Protein AF-0000000068862163 (afdb_homodimer)

Solvent-accessible surface area (backbone atoms only — not comparable to full-atom values): 54211 Å² total; per-residue (Å²): 135,58,76,69,59,58,55,56,63,63,65,68,60,76,74,48,68,58,54,34,76,38,36,58,40,65,44,54,36,61,63,35,48,32,43,33,29,28,41,79,56,33,72,40,41,65,34,55,88,47,44,49,45,47,37,47,54,47,17,41,49,39,36,34,74,71,66,68,42,54,71,72,58,69,70,64,78,90,62,81,78,76,62,66,62,48,31,33,36,34,31,76,78,34,31,42,34,37,35,19,65,84,68,46,73,78,43,43,22,48,23,81,41,74,52,50,72,66,58,46,39,68,70,56,65,42,47,47,74,66,36,76,84,77,46,75,87,56,20,47,71,25,48,33,79,80,41,49,54,47,54,51,52,41,22,53,50,42,39,48,24,71,77,34,53,88,68,42,75,68,52,45,44,52,48,42,53,50,46,50,49,30,38,51,43,23,72,68,72,37,63,42,55,52,53,40,64,74,43,44,73,71,28,37,62,79,54,81,53,48,61,54,32,44,49,47,34,42,74,61,64,29,44,31,33,37,54,25,58,50,44,60,72,59,47,50,50,54,40,33,71,63,56,34,91,66,38,66,77,62,41,67,34,35,29,18,35,26,48,69,50,49,19,73,71,40,87,78,45,64,36,26,36,39,43,97,85,66,50,75,39,87,52,78,74,88,46,63,65,39,26,54,54,46,44,70,74,36,43,37,30,35,35,21,21,53,65,56,51,33,42,59,66,68,51,89,45,32,66,28,29,36,34,34,20,34,35,44,54,55,43,24,42,45,35,28,76,60,41,25,32,36,24,34,35,38,36,58,66,50,30,58,51,48,51,46,49,65,74,42,44,66,48,53,51,50,34,52,50,33,49,51,53,36,49,53,41,48,51,50,40,39,50,50,48,46,50,47,51,51,41,49,50,49,44,47,56,44,49,49,38,70,40,84,86,25,50,72,73,42,68,71,51,53,77,65,53,51,50,52,48,52,63,68,45,47,60,80,64,48,59,55,50,50,50,51,52,44,52,49,37,50,50,48,40,50,52,35,50,51,52,30,50,51,36,46,48,53,48,31,42,66,63,25,78,85,70,26,46,72,52,33,41,86,53,37,34,6,38,47,34,46,47,43,56,72,39,22,26,25,38,25,28,47,68,53,40,53,57,80,48,42,57,55,42,68,45,67,41,67,62,60,78,54,62,72,74,69,49,72,81,124,137,57,77,69,60,58,55,58,63,63,65,66,58,76,74,48,66,58,53,34,77,37,35,57,40,63,43,54,35,62,66,36,47,31,42,33,30,29,41,78,56,34,74,41,43,64,35,55,87,46,43,48,45,47,35,45,53,46,18,43,50,40,38,34,76,72,66,66,41,56,72,72,57,67,72,65,79,90,62,79,78,76,63,65,62,49,30,32,37,34,31,76,78,34,30,42,33,38,35,19,64,83,68,46,72,76,45,45,22,49,23,82,41,74,52,50,73,66,58,48,39,68,70,55,64,41,47,45,76,66,36,76,85,77,45,75,86,54,19,47,70,24,47,34,78,80,43,48,55,46,54,50,52,41,22,52,50,43,38,48,25,72,76,34,53,87,70,40,75,68,52,45,43,53,47,43,53,50,44,52,49,29,37,51,44,23,72,67,72,37,64,42,56,52,53,38,65,76,44,42,72,70,29,36,62,78,54,78,52,48,59,54,32,43,49,48,35,43,74,60,65,28,44,32,32,38,55,25,59,50,45,59,71,58,46,50,49,54,40,33,71,63,58,33,92,65,37,65,77,62,41,67,33,35,30,18,36,25,49,70,51,48,19,74,72,39,88,78,46,64,37,25,36,38,44,94,86,66,49,75,40,86,52,77,75,86,48,64,66,40,26,55,54,47,45,70,74,38,42,38,31,34,36,21,20,52,66,57,50,32,43,59,65,68,51,92,45,32,66,29,30,36,34,33,20,33,36,44,53,58,42,24,41,45,35,30,75,58,42,26,33,36,24,33,34,38,36,58,65,50,32,57,51,50,52,44,50,66,73,40,44,66,49,53,52,49,33,52,48,32,50,51,53,36,48,52,40,48,50,50,39,40,51,50,48,46,52,48,51,52,39,49,50,48,45,48,56,44,47,51,36,69,39,83,87,25,49,73,72,40,68,70,51,52,77,66,54,52,50,52,49,53,63,68,48,47,61,81,65,47,58,56,51,49,50,51,51,45,50,50,38,49,50,50,40,50,52,37,50,50,52,31,50,51,37,48,48,54,49,33,42,68,63,25,78,85,71,26,46,71,52,33,41,85,52,36,32,6,38,46,34,47,47,43,56,72,39,23,26,25,38,24,28,48,67,53,40,52,57,81,48,44,56,55,41,68,46,67,41,69,63,60,78,54,62,72,73,68,50,74,80,124

Radius of gyration: 33.49 Å; Cα contacts (8 Å, |Δi|>4): 1738; chains: 2; bounding box: 78×109×80 Å

Nearest PDB structures (foldseek):
  4ohf-assembly3_C  TM=8.954E-01  e=3.196E-37  Legionella pneumophila subsp. pneumophila str. Philadelphia 1
  2bde-assembly1_A  TM=8.992E-01  e=2.542E-36  Legionella pneumophila
  6ddz-assembly1_A  TM=8.321E-01  e=3.510E-33  Homo sapiens
  2xjd-assembly1_A-2  TM=8.383E-01  e=1.730E-32  Homo sapiens
  6ddl-assembly1_A-2  TM=7.650E-01  e=2.510E-32  Homo sapiens

Organism: Emiliania huxleyi (strain CCMP1516) (NCBI:txid280463)

pLDDT: mean 87.87, std 14.55, range [26.66, 98.69]

Structure (mmCIF, N/CA/C/O backbone):
data_AF-0000000068862163-model_v1
#
loop_
_entity.id
_entity.type
_entity.pdbx_description
1 polymer "5'-nucleotidase"
#
loop_
_atom_site.group_PDB
_atom_site.id
_atom_site.type_symbol
_atom_site.label_atom_id
_atom_site.label_alt_id
_atom_site.label_comp_id
_atom_site.label_asym_id
_atom_site.label_entity_id
_atom_site.label_seq_id
_atom_site.pdbx_PDB_ins_code
_atom_site.Cartn_x
_atom_site.Cartn_y
_atom_site.Cartn_z
_atom_site.occupancy
_atom_site.B_iso_or_equiv
_atom_site.auth_seq_id
_atom_site.auth_comp_id
_atom_site.auth_asym_id
_atom_site.auth_atom_id
_atom_site.pdbx_PDB_model_num
ATOM 1 N N . MET A 1 1 ? -7.312 -43.5 29.078 1 26.86 1 MET A N 1
ATOM 2 C CA . MET A 1 1 ? -6.734 -42.5 28.188 1 26.86 1 MET A CA 1
ATOM 3 C C . MET A 1 1 ? -6.145 -43.125 26.938 1 26.86 1 MET A C 1
ATOM 5 O O . MET A 1 1 ? -5.082 -43.75 27 1 26.86 1 MET A O 1
ATOM 9 N N . THR A 1 2 ? -6.98 -43.562 25.938 1 27.33 2 THR A N 1
ATOM 10 C CA . THR A 1 2 ? -6.582 -44.594 24.984 1 27.33 2 THR A CA 1
ATOM 11 C C . THR A 1 2 ? -5.602 -44 23.953 1 27.33 2 THR A C 1
ATOM 13 O O . THR A 1 2 ? -5.523 -42.781 23.781 1 27.33 2 THR A O 1
ATOM 16 N N . ALA A 1 3 ? -4.758 -44.938 23.297 1 36.16 3 ALA A N 1
ATOM 17 C CA . ALA A 1 3 ? -3.723 -44.688 22.297 1 36.16 3 ALA A CA 1
ATOM 18 C C . ALA A 1 3 ? -4.246 -43.781 21.188 1 36.16 3 ALA A C 1
ATOM 20 O O . ALA A 1 3 ? -3.461 -43.219 20.422 1 36.16 3 ALA A O 1
ATOM 21 N N . THR A 1 4 ? -5.402 -43.844 20.984 1 33.97 4 THR A N 1
ATOM 22 C CA . THR A 1 4 ? -6.062 -43.094 19.938 1 33.97 4 THR A CA 1
ATOM 23 C C . THR A 1 4 ? -6.047 -41.594 20.25 1 33.97 4 THR A C 1
ATOM 25 O O . THR A 1 4 ? -6.09 -40.75 19.359 1 33.97 4 THR A O 1
ATOM 28 N N . ASP A 1 5 ? -6.113 -41.25 21.516 1 37 5 ASP A N 1
ATOM 29 C CA . ASP A 1 5 ? -6.141 -39.875 22.016 1 37 5 ASP A CA 1
ATOM 30 C C . ASP A 1 5 ? -4.793 -39.188 21.812 1 37 5 ASP A C 1
ATOM 32 O O . ASP A 1 5 ? -4.734 -37.969 21.531 1 37 5 ASP A O 1
ATOM 36 N N . VAL A 1 6 ? -3.707 -39.969 22.078 1 39.75 6 VAL A N 1
ATOM 37 C CA . VAL A 1 6 ? -2.352 -39.438 21.953 1 39.75 6 VAL A CA 1
ATOM 38 C C . VAL A 1 6 ? -2.043 -39.125 20.484 1 39.75 6 VAL A C 1
ATOM 40 O O . VAL A 1 6 ? -1.244 -38.25 20.188 1 39.75 6 VAL A O 1
ATOM 43 N N . SER A 1 7 ? -2.479 -40 19.688 1 34.66 7 SER A N 1
ATOM 44 C CA . SER A 1 7 ? -2.205 -39.875 18.266 1 34.66 7 SER A CA 1
ATOM 45 C C . SER A 1 7 ? -2.869 -38.594 17.703 1 34.66 7 SER A C 1
ATOM 47 O O . SER A 1 7 ? -2.389 -38.031 16.734 1 34.66 7 SER A O 1
ATOM 49 N N . GLU A 1 8 ? -3.982 -38.25 18.188 1 39.81 8 GLU A N 1
ATOM 50 C CA . GLU A 1 8 ? -4.723 -37.094 17.734 1 39.81 8 GLU A CA 1
ATOM 51 C C . GLU A 1 8 ? -4.023 -35.781 18.156 1 39.81 8 GLU A C 1
ATOM 53 O O . GLU A 1 8 ? -4.188 -34.75 17.516 1 39.81 8 GLU A O 1
ATOM 58 N N . ALA A 1 9 ? -3.369 -35.875 19.359 1 39.78 9 ALA A N 1
ATOM 59 C CA . ALA A 1 9 ? -2.648 -34.719 19.906 1 39.78 9 ALA A CA 1
ATOM 60 C C . ALA A 1 9 ? -1.473 -34.344 19.016 1 39.78 9 ALA A C 1
ATOM 62 O O . ALA A 1 9 ? -1.179 -33.156 18.844 1 39.78 9 ALA A O 1
ATOM 63 N N . ALA A 1 10 ? -0.765 -35.281 18.547 1 39.47 10 ALA A N 1
ATOM 64 C CA . ALA A 1 10 ? 0.444 -35.094 17.75 1 39.47 10 ALA A CA 1
ATOM 65 C C . ALA A 1 10 ? 0.115 -34.531 16.375 1 39.47 10 ALA A C 1
ATOM 67 O O . ALA A 1 10 ? 0.991 -34 15.695 1 39.47 10 ALA A O 1
ATOM 68 N N . ALA A 1 11 ? -0.921 -34.875 15.82 1 40.34 11 ALA A N 1
ATOM 69 C CA . ALA A 1 11 ? -1.369 -34.594 14.461 1 40.34 11 ALA A CA 1
ATOM 70 C C . ALA A 1 11 ? -1.675 -33.125 14.273 1 40.34 11 ALA A C 1
ATOM 72 O O . ALA A 1 11 ? -1.941 -32.656 13.156 1 40.34 11 ALA A O 1
ATOM 73 N N . SER A 1 12 ? -2.096 -32.344 15.305 1 48 12 SER A N 1
ATOM 74 C CA . SER A 1 12 ? -2.432 -30.938 15.094 1 48 12 SER A CA 1
ATOM 75 C C . SER A 1 12 ? -1.182 -30.094 14.844 1 48 12 SER A C 1
ATOM 77 O O . SER A 1 12 ? -1.068 -28.969 15.344 1 48 12 SER A O 1
ATOM 79 N N . ALA A 1 13 ? -0.146 -30.703 14.508 1 53.81 13 ALA A N 1
ATOM 80 C CA . ALA A 1 13 ? 1.156 -30.062 14.375 1 53.81 13 ALA A CA 1
ATOM 81 C C . ALA A 1 13 ? 1.078 -28.859 13.438 1 53.81 13 ALA A C 1
ATOM 83 O O . ALA A 1 13 ? 0.45 -28.938 12.375 1 53.81 13 ALA A O 1
ATOM 84 N N . ALA A 1 14 ? 1.43 -27.734 13.867 1 67.94 14 ALA A N 1
ATOM 85 C CA . ALA A 1 14 ? 1.54 -26.453 13.164 1 67.94 14 ALA A CA 1
ATOM 86 C C . ALA A 1 14 ? 2.307 -26.609 11.859 1 67.94 14 ALA A C 1
ATOM 88 O O . ALA A 1 14 ? 3.33 -27.297 11.812 1 67.94 14 ALA A O 1
ATOM 89 N N . ILE A 1 15 ? 1.661 -26.406 10.672 1 79.25 15 ILE A N 1
ATOM 90 C CA . ILE A 1 15 ? 2.307 -26.406 9.367 1 79.25 15 ILE A CA 1
ATOM 91 C C . ILE A 1 15 ? 3.588 -25.578 9.43 1 79.25 15 ILE A C 1
ATOM 93 O O . ILE A 1 15 ? 3.568 -24.422 9.852 1 79.25 15 ILE A O 1
ATOM 97 N N . PRO A 1 16 ? 4.707 -26.281 9.117 1 83.69 16 PRO A N 1
ATOM 98 C CA . PRO A 1 16 ? 5.938 -25.5 9.086 1 83.69 16 PRO A CA 1
ATOM 99 C C . PRO A 1 16 ? 5.832 -24.266 8.18 1 83.69 16 PRO A C 1
ATOM 101 O O . PRO A 1 16 ? 5.164 -24.328 7.145 1 83.69 16 PRO A O 1
ATOM 104 N N . ALA A 1 17 ? 6.512 -23.234 8.547 1 87.31 17 ALA A N 1
ATOM 105 C CA . ALA A 1 17 ? 6.445 -21.969 7.812 1 87.31 17 ALA A CA 1
ATOM 106 C C . ALA A 1 17 ? 6.895 -22.156 6.367 1 87.31 17 ALA A C 1
ATOM 108 O O . ALA A 1 17 ? 6.316 -21.547 5.453 1 87.31 17 ALA A O 1
ATOM 109 N N . SER A 1 18 ? 7.859 -22.984 6.145 1 87.94 18 SER A N 1
ATOM 110 C CA . SER A 1 18 ? 8.445 -23.141 4.816 1 87.94 18 SER A CA 1
ATOM 111 C C . SER A 1 18 ? 7.465 -23.797 3.852 1 87.94 18 SER A C 1
ATOM 113 O O . SER A 1 18 ? 7.621 -23.688 2.633 1 87.94 18 SER A O 1
ATOM 115 N N . THR A 1 19 ? 6.414 -24.453 4.395 1 89.31 19 THR A N 1
ATOM 116 C CA . THR A 1 19 ? 5.441 -25.125 3.539 1 89.31 19 THR A CA 1
ATOM 117 C C . THR A 1 19 ? 4.043 -24.562 3.773 1 89.31 19 THR A C 1
ATOM 119 O O . THR A 1 19 ? 3.047 -25.203 3.412 1 89.31 19 THR A O 1
ATOM 122 N N . ASN A 1 20 ? 4.008 -23.406 4.414 1 92.25 20 ASN A N 1
ATOM 123 C CA . ASN A 1 20 ? 2.727 -22.781 4.715 1 92.25 20 ASN A CA 1
ATOM 124 C C . ASN A 1 20 ? 2.238 -21.922 3.551 1 92.25 20 ASN A C 1
ATOM 126 O O . ASN A 1 20 ? 2.99 -21.656 2.615 1 92.25 20 ASN A O 1
ATOM 130 N N . VAL A 1 21 ? 0.972 -21.641 3.559 1 95.62 21 VAL A N 1
ATOM 131 C CA . VAL A 1 21 ? 0.36 -20.672 2.658 1 95.62 21 VAL A CA 1
ATOM 132 C C . VAL A 1 21 ? 0.013 -19.406 3.43 1 95.62 21 VAL A C 1
ATOM 134 O O . VAL A 1 21 ? -0.709 -19.453 4.43 1 95.62 21 VAL A O 1
ATOM 137 N N . PHE A 1 22 ? 0.544 -18.344 2.984 1 96.81 22 PHE A N 1
ATOM 138 C CA . PHE A 1 22 ? 0.353 -17.094 3.688 1 96.81 22 PHE A CA 1
ATOM 139 C C . PHE A 1 22 ? -0.751 -16.266 3.031 1 96.81 22 PHE A C 1
ATOM 141 O O . PHE A 1 22 ? -0.97 -16.359 1.822 1 96.81 22 PHE A O 1
ATOM 148 N N . CYS A 1 23 ? -1.387 -15.43 3.848 1 96.5 23 CYS A N 1
ATOM 149 C CA . CYS A 1 23 ? -2.607 -14.766 3.404 1 96.5 23 CYS A CA 1
ATOM 150 C C . CYS A 1 23 ? -2.492 -13.258 3.561 1 96.5 23 CYS A C 1
ATOM 152 O O . CYS A 1 23 ? -2.252 -12.758 4.66 1 96.5 23 CYS A O 1
ATOM 154 N N . ASN A 1 24 ? -2.635 -12.531 2.447 1 95.06 24 ASN A N 1
ATOM 155 C CA . ASN A 1 24 ? -2.711 -11.07 2.473 1 95.06 24 ASN A CA 1
ATOM 156 C C . ASN A 1 24 ? -4.156 -10.586 2.5 1 95.06 24 ASN A C 1
ATOM 158 O O . ASN A 1 24 ? -4.461 -9.555 3.102 1 95.06 24 ASN A O 1
ATOM 162 N N . ARG A 1 25 ? -4.969 -11.266 1.808 1 93.62 25 ARG A N 1
ATOM 163 C CA . ARG A 1 25 ? -6.398 -10.977 1.729 1 93.62 25 ARG A CA 1
ATOM 164 C C . ARG A 1 25 ? -7.23 -12.227 1.983 1 93.62 25 ARG A C 1
ATOM 166 O O . ARG A 1 25 ? -7.055 -13.242 1.306 1 93.62 25 ARG A O 1
ATOM 173 N N . ALA A 1 26 ? -8.117 -12.117 2.877 1 92.38 26 ALA A N 1
ATOM 174 C CA . ALA A 1 26 ? -8.93 -13.266 3.266 1 92.38 26 ALA A CA 1
ATOM 175 C C . ALA A 1 26 ? -9.578 -13.922 2.047 1 92.38 26 ALA A C 1
ATOM 177 O O . ALA A 1 26 ? -10.031 -13.227 1.134 1 92.38 26 ALA A O 1
ATOM 178 N N . LEU A 1 27 ? -9.555 -15.258 2.051 1 94.06 27 LEU A N 1
ATOM 179 C CA . LEU A 1 27 ? -10.047 -16.047 0.926 1 94.06 27 LEU A CA 1
ATOM 180 C C . LEU A 1 27 ? -10.734 -17.312 1.412 1 94.06 27 LEU A C 1
ATOM 182 O O . LEU A 1 27 ? -10.125 -18.125 2.109 1 94.06 27 LEU A O 1
ATOM 186 N N . ASN A 1 28 ? -11.992 -17.422 1.08 1 92.19 28 ASN A N 1
ATOM 187 C CA . ASN A 1 28 ? -12.75 -18.641 1.345 1 92.19 28 ASN A CA 1
ATOM 188 C C . ASN A 1 28 ? -12.75 -19.578 0.136 1 92.19 28 ASN A C 1
ATOM 190 O O . ASN A 1 28 ? -13.484 -19.344 -0.827 1 92.19 28 ASN A O 1
ATOM 194 N N . LEU A 1 29 ? -12.016 -20.641 0.214 1 93.19 29 LEU A N 1
ATOM 195 C CA . LEU A 1 29 ? -11.93 -21.578 -0.895 1 93.19 29 LEU A CA 1
ATOM 196 C C . LEU A 1 29 ? -13.281 -22.234 -1.159 1 93.19 29 LEU A C 1
ATOM 198 O O . LEU A 1 29 ? -13.547 -22.703 -2.273 1 93.19 29 LEU A O 1
ATOM 202 N N . GLY A 1 30 ? -14.086 -22.297 -0.117 1 90.19 30 GLY A N 1
ATOM 203 C CA . GLY A 1 30 ? -15.414 -22.844 -0.312 1 90.19 30 GLY A CA 1
ATOM 204 C C . GLY A 1 30 ? -16.219 -22.094 -1.355 1 90.19 30 GLY A C 1
ATOM 205 O O . GLY A 1 30 ? -17.078 -22.688 -2.029 1 90.19 30 GLY A O 1
ATOM 206 N N . GLY A 1 31 ? -15.914 -20.844 -1.496 1 91.12 31 GLY A N 1
ATOM 207 C CA . GLY A 1 31 ? -16.625 -20.016 -2.459 1 91.12 31 GLY A CA 1
ATOM 208 C C . GLY A 1 31 ? -15.977 -20 -3.828 1 91.12 31 GLY A C 1
ATOM 209 O O . GLY A 1 31 ? -16.5 -19.391 -4.766 1 91.12 31 GLY A O 1
ATOM 210 N N . ILE A 1 32 ? -14.914 -20.688 -4.004 1 95.5 32 ILE A N 1
ATOM 211 C CA . ILE A 1 32 ? -14.188 -20.734 -5.27 1 95.5 32 ILE A CA 1
ATOM 212 C C . ILE A 1 32 ? -14.719 -21.891 -6.125 1 95.5 32 ILE A C 1
ATOM 214 O O . ILE A 1 32 ? -14.781 -23.031 -5.668 1 95.5 32 ILE A O 1
ATOM 218 N N . GLN A 1 33 ? -15.055 -21.531 -7.305 1 96.44 33 GLN A N 1
ATOM 219 C CA . GLN A 1 33 ? -15.609 -22.516 -8.219 1 96.44 33 GLN A CA 1
ATOM 220 C C . GLN A 1 33 ? -14.5 -23.203 -9.023 1 96.44 33 GLN A C 1
ATOM 222 O O . GLN A 1 33 ? -14.555 -24.406 -9.266 1 96.44 33 GLN A O 1
ATOM 227 N N . ALA A 1 34 ? -13.57 -22.422 -9.438 1 97.88 34 ALA A N 1
ATOM 228 C CA . ALA A 1 34 ? -12.531 -22.922 -10.336 1 97.88 34 ALA A CA 1
ATOM 229 C C . ALA A 1 34 ? -11.148 -22.5 -9.852 1 97.88 34 ALA A C 1
ATOM 231 O O . ALA A 1 34 ? -10.961 -21.375 -9.383 1 97.88 34 ALA A O 1
ATOM 232 N N . VAL A 1 35 ? -10.219 -23.438 -9.93 1 98.31 35 VAL A N 1
ATOM 233 C CA . VAL A 1 35 ? -8.82 -23.156 -9.617 1 98.31 35 VAL A CA 1
ATOM 234 C C . VAL A 1 35 ? -7.957 -23.359 -10.859 1 98.31 35 VAL A C 1
ATOM 236 O O . VAL A 1 35 ? -7.93 -24.453 -11.43 1 98.31 35 VAL A O 1
ATOM 239 N N . GLY A 1 36 ? -7.309 -22.344 -11.266 1 98.38 36 GLY A N 1
ATOM 240 C CA . GLY A 1 36 ? -6.469 -22.391 -12.461 1 98.38 36 GLY A CA 1
ATOM 241 C C . GLY A 1 36 ? -4.988 -22.266 -12.148 1 98.38 36 GLY A C 1
ATOM 242 O O . GLY A 1 36 ? -4.605 -21.609 -11.18 1 98.38 36 GLY A O 1
ATOM 243 N N . PHE A 1 37 ? -4.234 -22.828 -13.023 1 98.69 37 PHE A N 1
ATOM 244 C CA . PHE A 1 37 ? -2.793 -22.844 -12.805 1 98.69 37 PHE A CA 1
ATOM 245 C C . PHE A 1 37 ? -2.047 -22.422 -14.062 1 98.69 37 PHE A C 1
ATOM 247 O O . PHE A 1 37 ? -2.424 -22.797 -15.172 1 98.69 37 PHE A O 1
ATOM 254 N N . ASP A 1 38 ? -0.991 -21.641 -13.797 1 98.12 38 ASP A N 1
ATOM 255 C CA . ASP A 1 38 ? 0.084 -21.609 -14.789 1 98.12 38 ASP A CA 1
ATOM 256 C C . ASP A 1 38 ? 0.901 -22.891 -14.758 1 98.12 38 ASP A C 1
ATOM 258 O O . ASP A 1 38 ? 0.838 -23.656 -13.789 1 98.12 38 ASP A O 1
ATOM 262 N N . MET A 1 39 ? 1.505 -23.141 -15.859 1 98 39 MET A N 1
ATOM 263 C CA . MET A 1 39 ? 2.295 -24.375 -15.898 1 98 39 MET A CA 1
ATOM 264 C C . MET A 1 39 ? 3.742 -24.094 -15.5 1 98 39 MET A C 1
ATOM 266 O O . MET A 1 39 ? 4.215 -24.594 -14.477 1 98 39 MET A O 1
ATOM 270 N N . ASP A 1 40 ? 4.398 -23.141 -16.234 1 95.88 40 ASP A N 1
ATOM 271 C CA . ASP A 1 40 ? 5.824 -22.891 -16.062 1 95.88 40 ASP A CA 1
ATOM 272 C C . ASP A 1 40 ? 6.094 -22.141 -14.758 1 95.88 40 ASP A C 1
ATOM 274 O O . ASP A 1 40 ? 5.547 -21.062 -14.531 1 95.88 40 ASP A O 1
ATOM 278 N N . TYR A 1 41 ? 6.941 -22.734 -13.922 1 95.88 41 TYR A N 1
ATOM 279 C CA . TYR A 1 41 ? 7.371 -22.203 -12.641 1 95.88 41 TYR A CA 1
ATOM 280 C C . TYR A 1 41 ? 6.215 -22.156 -11.648 1 95.88 41 TYR A C 1
ATOM 282 O O . TYR A 1 41 ? 6.258 -21.422 -10.656 1 95.88 41 TYR A O 1
ATOM 290 N N . THR A 1 42 ? 5.172 -22.844 -11.93 1 97.75 42 THR A N 1
ATOM 291 C CA . THR A 1 42 ? 4.039 -23.016 -11.031 1 97.75 42 THR A CA 1
ATOM 292 C C . THR A 1 42 ? 3.76 -24.5 -10.789 1 97.75 42 THR A C 1
ATOM 294 O O . THR A 1 42 ? 4.188 -25.062 -9.781 1 97.75 42 THR A O 1
ATOM 297 N N . LEU A 1 43 ? 3.205 -25.219 -11.82 1 98.12 43 LEU A N 1
ATOM 298 C CA . LEU A 1 43 ? 3.086 -26.672 -11.695 1 98.12 43 LEU A CA 1
ATOM 299 C C . LEU A 1 43 ? 4.438 -27.344 -11.906 1 98.12 43 LEU A C 1
ATOM 301 O O . LEU A 1 43 ? 4.754 -28.328 -11.227 1 98.12 43 LEU A O 1
ATOM 305 N N . ALA A 1 44 ? 5.156 -26.766 -12.867 1 97.31 44 ALA A N 1
ATOM 306 C CA . ALA A 1 44 ? 6.488 -27.297 -13.164 1 97.31 44 ALA A CA 1
ATOM 307 C C . ALA A 1 44 ? 7.574 -26.438 -12.523 1 97.31 44 ALA A C 1
ATOM 309 O O . ALA A 1 44 ? 7.688 -25.25 -12.82 1 97.31 44 ALA A O 1
ATOM 310 N N . GLU A 1 45 ? 8.289 -27 -11.711 1 95.5 45 GLU A N 1
ATOM 311 C CA . GLU A 1 45 ? 9.461 -26.344 -11.148 1 95.5 45 GLU A CA 1
ATOM 312 C C . GLU A 1 45 ? 10.727 -26.734 -11.906 1 95.5 45 GLU A C 1
ATOM 314 O O . GLU A 1 45 ? 11.07 -27.922 -11.992 1 95.5 45 GLU A O 1
ATOM 319 N N . TYR A 1 46 ? 11.406 -25.75 -12.375 1 95.62 46 TYR A N 1
ATOM 320 C CA . TYR A 1 46 ? 12.594 -26.016 -13.18 1 95.62 46 TYR A CA 1
ATOM 321 C C . TYR A 1 46 ? 13.859 -25.922 -12.336 1 95.62 46 TYR A C 1
ATOM 323 O O . TYR A 1 46 ? 13.906 -25.172 -11.367 1 95.62 46 TYR A O 1
ATOM 331 N N . VAL A 1 47 ? 14.82 -26.688 -12.734 1 95 47 VAL A N 1
ATOM 332 C CA . VAL A 1 47 ? 16.125 -26.672 -12.086 1 95 47 VAL A CA 1
ATOM 333 C C . VAL A 1 47 ? 17.016 -25.609 -12.711 1 95 47 VAL A C 1
ATOM 335 O O . VAL A 1 47 ? 17.516 -25.781 -13.828 1 95 47 VAL A O 1
ATOM 338 N N . PRO A 1 48 ? 17.281 -24.594 -11.953 1 91.94 48 PRO A N 1
ATOM 339 C CA . PRO A 1 48 ? 17.953 -23.438 -12.555 1 91.94 48 PRO A CA 1
ATOM 340 C C . PRO A 1 48 ? 19.344 -23.781 -13.086 1 91.94 48 PRO A C 1
ATOM 342 O O . PRO A 1 48 ? 19.766 -23.25 -14.117 1 91.94 48 PRO A O 1
ATOM 345 N N . GLU A 1 49 ? 20.094 -24.734 -12.531 1 93.19 49 GLU A N 1
ATOM 346 C CA . GLU A 1 49 ? 21.469 -25.078 -12.883 1 93.19 49 GLU A CA 1
ATOM 347 C C . GLU A 1 49 ? 21.531 -25.781 -14.234 1 93.19 49 GLU A C 1
ATOM 349 O O . GLU A 1 49 ? 22.609 -25.875 -14.844 1 93.19 49 GLU A O 1
ATOM 354 N N . THR A 1 50 ? 20.391 -26.25 -14.648 1 94.38 50 THR A N 1
ATOM 355 C CA . THR A 1 50 ? 20.375 -26.969 -15.922 1 94.38 50 THR A CA 1
ATOM 356 C C . THR A 1 50 ? 19.453 -26.266 -16.922 1 94.38 50 THR A C 1
ATOM 358 O O . THR A 1 50 ? 19.891 -25.906 -18.016 1 94.38 50 THR A O 1
ATOM 361 N N . PHE A 1 51 ? 18.297 -25.953 -16.547 1 94.75 51 PHE A N 1
ATOM 362 C CA . PHE A 1 51 ? 17.297 -25.391 -17.453 1 94.75 51 PHE A CA 1
ATOM 363 C C . PHE A 1 51 ? 17.719 -24 -17.938 1 94.75 51 PHE A C 1
ATOM 365 O O . PHE A 1 51 ? 17.641 -23.719 -19.125 1 94.75 51 PHE A O 1
ATOM 372 N N . ASP A 1 52 ? 18.141 -23.141 -16.984 1 94.19 52 ASP A N 1
ATOM 373 C CA . ASP A 1 52 ? 18.516 -21.766 -17.344 1 94.19 52 ASP A CA 1
ATOM 374 C C . ASP A 1 52 ? 19.688 -21.766 -18.344 1 94.19 52 ASP A C 1
ATOM 376 O O . ASP A 1 52 ? 19.797 -20.844 -19.172 1 94.19 52 ASP A O 1
ATOM 380 N N . LEU A 1 53 ? 20.5 -22.766 -18.188 1 94.12 53 LEU A N 1
ATOM 381 C CA . LEU A 1 53 ? 21.688 -22.844 -19.047 1 94.12 53 LEU A CA 1
ATOM 382 C C . LEU A 1 53 ? 21.297 -23.047 -20.5 1 94.12 53 LEU A C 1
ATOM 384 O O . LEU A 1 53 ? 22 -22.609 -21.406 1 94.12 53 LEU A O 1
ATOM 388 N N . LEU A 1 54 ? 20.188 -23.734 -20.703 1 94.12 54 LEU A N 1
ATOM 389 C CA . LEU A 1 54 ? 19.719 -23.906 -22.062 1 94.12 54 LEU A CA 1
ATOM 390 C C . LEU A 1 54 ? 19.438 -22.562 -22.719 1 94.12 54 LEU A C 1
ATOM 392 O O . LEU A 1 54 ? 19.828 -22.312 -23.859 1 94.12 54 LEU A O 1
ATOM 396 N N . ALA A 1 55 ? 18.75 -21.719 -21.984 1 93.94 55 ALA A N 1
ATOM 397 C CA . ALA A 1 55 ? 18.406 -20.391 -22.5 1 93.94 55 ALA A CA 1
ATOM 398 C C . ALA A 1 55 ? 19.656 -19.5 -22.578 1 93.94 55 ALA A C 1
ATOM 400 O O . ALA A 1 55 ? 19.844 -18.781 -23.562 1 93.94 55 ALA A O 1
ATOM 401 N N . TYR A 1 56 ? 20.531 -19.562 -21.531 1 96.5 56 TYR A N 1
ATOM 402 C CA . TYR A 1 56 ? 21.703 -18.703 -21.469 1 96.5 56 TYR A CA 1
ATOM 403 C C . TYR A 1 56 ? 22.672 -19.047 -22.609 1 96.5 56 TYR A C 1
ATOM 405 O O . TYR A 1 56 ? 23.094 -18.156 -23.359 1 96.5 56 TYR A O 1
ATOM 413 N N . ASP A 1 57 ? 22.984 -20.312 -22.75 1 95.56 57 ASP A N 1
ATOM 414 C CA . ASP A 1 57 ? 23.922 -20.75 -23.781 1 95.56 57 ASP A CA 1
ATOM 415 C C . ASP A 1 57 ? 23.359 -20.5 -25.172 1 95.56 57 ASP A C 1
ATOM 417 O O . ASP A 1 57 ? 24.094 -20.047 -26.062 1 95.56 57 ASP A O 1
ATOM 421 N N . GLY A 1 58 ? 22.094 -20.844 -25.281 1 95.12 58 GLY A N 1
ATOM 422 C CA . GLY A 1 58 ? 21.484 -20.547 -26.562 1 95.12 58 GLY A CA 1
ATOM 423 C C . GLY A 1 58 ? 21.5 -19.078 -26.906 1 95.12 58 GLY A C 1
ATOM 424 O O . GLY A 1 58 ? 21.719 -18.719 -28.062 1 95.12 58 GLY A O 1
ATOM 425 N N . ALA A 1 59 ? 21.297 -18.219 -25.984 1 96.94 59 ALA A N 1
ATOM 426 C CA . ALA A 1 59 ? 21.25 -16.766 -26.203 1 96.94 59 ALA A CA 1
ATOM 427 C C . ALA A 1 59 ? 22.625 -16.219 -26.547 1 96.94 59 ALA A C 1
ATOM 429 O O . ALA A 1 59 ? 22.766 -15.391 -27.453 1 96.94 59 ALA A O 1
ATOM 430 N N . ILE A 1 60 ? 23.609 -16.672 -25.828 1 97.44 60 ILE A N 1
ATOM 431 C CA . ILE A 1 60 ? 24.969 -16.219 -26.078 1 97.44 60 ILE A CA 1
ATOM 432 C C . ILE A 1 60 ? 25.375 -16.547 -27.516 1 97.44 60 ILE A C 1
ATOM 434 O O . ILE A 1 60 ? 25.984 -15.734 -28.188 1 97.44 60 ILE A O 1
ATOM 438 N N . GLU A 1 61 ? 25.062 -17.734 -27.938 1 96.75 61 GLU A N 1
ATOM 439 C CA . GLU A 1 61 ? 25.359 -18.156 -29.312 1 96.75 61 GLU A CA 1
ATOM 440 C C . GLU A 1 61 ? 24.672 -17.25 -30.328 1 96.75 61 GLU A C 1
ATOM 442 O O . GLU A 1 61 ? 25.281 -16.844 -31.328 1 96.75 61 GLU A O 1
ATOM 447 N N . LYS A 1 62 ? 23.5 -16.922 -30.094 1 97 62 LYS A N 1
ATOM 448 C CA . LYS A 1 62 ? 22.734 -16.078 -31 1 97 62 LYS A CA 1
ATOM 449 C C . LYS A 1 62 ? 23.281 -14.648 -31 1 97 62 LYS A C 1
ATOM 451 O O . LYS A 1 62 ? 23.25 -13.977 -32.031 1 97 62 LYS A O 1
ATOM 456 N N . LEU A 1 63 ? 23.609 -14.141 -29.828 1 98.12 63 LEU A N 1
ATOM 457 C CA . LEU A 1 63 ? 24.172 -12.797 -29.719 1 98.12 63 LEU A CA 1
ATOM 458 C C . LEU A 1 63 ? 25.438 -12.672 -30.562 1 98.12 63 LEU A C 1
ATOM 460 O O . LEU A 1 63 ? 25.609 -11.695 -31.297 1 98.12 63 LEU A O 1
ATOM 464 N N . VAL A 1 64 ? 26.297 -13.672 -30.562 1 97.94 64 VAL A N 1
ATOM 465 C CA . VAL A 1 64 ? 27.578 -13.617 -31.25 1 97.94 64 VAL A CA 1
ATOM 466 C C . VAL A 1 64 ? 27.375 -13.938 -32.719 1 97.94 64 VAL A C 1
ATOM 468 O O . VAL A 1 64 ? 27.859 -13.188 -33.594 1 97.94 64 VAL A O 1
ATOM 471 N N . ASN A 1 65 ? 26.609 -14.938 -33 1 96.88 65 ASN A N 1
ATOM 472 C CA . ASN A 1 65 ? 26.547 -15.461 -34.375 1 96.88 65 ASN A CA 1
ATOM 473 C C . ASN A 1 65 ? 25.547 -14.672 -35.219 1 96.88 65 ASN A C 1
ATOM 475 O O . ASN A 1 65 ? 25.656 -14.633 -36.438 1 96.88 65 ASN A O 1
ATOM 479 N N . THR A 1 66 ? 24.594 -14.078 -34.625 1 95.25 66 THR A N 1
ATOM 480 C CA . THR A 1 66 ? 23.516 -13.5 -35.406 1 95.25 66 THR A CA 1
ATOM 481 C C . THR A 1 66 ? 23.375 -12.008 -35.125 1 95.25 66 THR A C 1
ATOM 483 O O . THR A 1 66 ? 22.891 -11.25 -35.969 1 95.25 66 THR A O 1
ATOM 486 N N . MET A 1 67 ? 23.828 -11.531 -34 1 96.81 67 MET A N 1
ATOM 487 C CA . MET A 1 67 ? 23.5 -10.156 -33.625 1 96.81 67 MET A CA 1
ATOM 488 C C . MET A 1 67 ? 24.766 -9.305 -33.531 1 96.81 67 MET A C 1
ATOM 490 O O . MET A 1 67 ? 24.703 -8.164 -33.062 1 96.81 67 MET A O 1
ATOM 494 N N . GLY A 1 68 ? 25.922 -9.859 -33.812 1 96.19 68 GLY A N 1
ATOM 495 C CA . GLY A 1 68 ? 27.109 -9.07 -34.094 1 96.19 68 GLY A CA 1
ATOM 496 C C . GLY A 1 68 ? 27.953 -8.836 -32.844 1 96.19 68 GLY A C 1
ATOM 497 O O . GLY A 1 68 ? 28.797 -7.934 -32.812 1 96.19 68 GLY A O 1
ATOM 498 N N . TYR A 1 69 ? 27.734 -9.492 -31.812 1 98.19 69 TYR A N 1
ATOM 499 C CA . TYR A 1 69 ? 28.562 -9.336 -30.609 1 98.19 69 TYR A CA 1
ATOM 500 C C . TYR A 1 69 ? 29.891 -10.062 -30.766 1 98.19 69 TYR A C 1
ATOM 502 O O . TYR A 1 69 ? 29.984 -11.031 -31.531 1 98.19 69 TYR A O 1
ATOM 510 N N . PRO A 1 70 ? 30.891 -9.641 -30.078 1 97.69 70 PRO A N 1
ATOM 511 C CA . PRO A 1 70 ? 32.219 -10.234 -30.219 1 97.69 70 PRO A CA 1
ATOM 512 C C . PRO A 1 70 ? 32.281 -11.68 -29.719 1 97.69 70 PRO A C 1
ATOM 514 O O . PRO A 1 70 ? 31.531 -12.062 -28.828 1 97.69 70 PRO A O 1
ATOM 517 N N . ALA A 1 71 ? 33.25 -12.43 -30.156 1 97.56 71 ALA A N 1
ATOM 518 C CA . ALA A 1 71 ? 33.406 -13.852 -29.844 1 97.56 71 ALA A CA 1
ATOM 519 C C . ALA A 1 71 ? 33.719 -14.047 -28.359 1 97.56 71 ALA A C 1
ATOM 521 O O . ALA A 1 71 ? 33.344 -15.078 -27.781 1 97.56 71 ALA A O 1
ATOM 522 N N . ALA A 1 72 ? 34.281 -13.062 -27.781 1 97.19 72 ALA A N 1
ATOM 523 C CA . ALA A 1 72 ? 34.656 -13.133 -26.375 1 97.19 72 ALA A CA 1
ATOM 524 C C . ALA A 1 72 ? 33.438 -13.312 -25.484 1 97.19 72 ALA A C 1
ATOM 526 O O . ALA A 1 72 ? 33.531 -13.812 -24.359 1 97.19 72 ALA A O 1
ATOM 527 N N . VAL A 1 73 ? 32.312 -12.938 -25.984 1 97.44 73 VAL A N 1
ATOM 528 C CA . VAL A 1 73 ? 31.047 -13.055 -25.266 1 97.44 73 VAL A CA 1
ATOM 529 C C . VAL A 1 73 ? 30.719 -14.523 -25.031 1 97.44 73 VAL A C 1
ATOM 531 O O . VAL A 1 73 ? 30.031 -14.859 -24.062 1 97.44 73 VAL A O 1
ATOM 534 N N . LEU A 1 74 ? 31.203 -15.438 -25.828 1 97.5 74 LEU A N 1
ATOM 535 C CA . LEU A 1 74 ? 30.953 -16.859 -25.703 1 97.5 74 LEU A CA 1
ATOM 536 C C . LEU A 1 74 ? 31.594 -17.422 -24.422 1 97.5 74 LEU A C 1
ATOM 538 O O . LEU A 1 74 ? 31.219 -18.5 -23.953 1 97.5 74 LEU A O 1
ATOM 542 N N . ASP A 1 75 ? 32.5 -16.672 -23.812 1 96.56 75 ASP A N 1
ATOM 543 C CA . ASP A 1 75 ? 33.25 -17.141 -22.656 1 96.56 75 ASP A CA 1
ATOM 544 C C . ASP A 1 75 ? 32.562 -16.703 -21.359 1 96.56 75 ASP A C 1
ATOM 546 O O . ASP A 1 75 ? 33 -17.094 -20.266 1 96.56 75 ASP A O 1
ATOM 550 N N . LEU A 1 76 ? 31.516 -15.977 -21.5 1 96.88 76 LEU A N 1
ATOM 551 C CA . LEU A 1 76 ? 30.797 -15.555 -20.297 1 96.88 76 LEU A CA 1
ATOM 552 C C . LEU A 1 76 ? 30.172 -16.75 -19.594 1 96.88 76 LEU A C 1
ATOM 554 O O . LEU A 1 76 ? 29.828 -17.75 -20.234 1 96.88 76 LEU A O 1
ATOM 558 N N . VAL A 1 77 ? 30.031 -16.656 -18.281 1 96.81 77 VAL A N 1
ATOM 559 C CA . VAL A 1 77 ? 29.547 -17.766 -17.469 1 96.81 77 VAL A CA 1
ATOM 560 C C . VAL A 1 77 ? 28.297 -17.344 -16.688 1 96.81 77 VAL A C 1
ATOM 562 O O . VAL A 1 77 ? 28.25 -16.234 -16.141 1 96.81 77 VAL A O 1
ATOM 565 N N . TYR A 1 78 ? 27.375 -18.297 -16.672 1 96.19 78 TYR A N 1
ATOM 566 C CA . TYR A 1 78 ? 26.109 -18.031 -16 1 96.19 78 TYR A CA 1
ATOM 567 C C . TYR A 1 78 ? 26.156 -18.484 -14.547 1 96.19 78 TYR A C 1
ATOM 569 O O . TYR A 1 78 ? 26.656 -19.562 -14.242 1 96.19 78 TYR A O 1
ATOM 577 N N . ASP A 1 79 ? 25.688 -17.594 -13.648 1 93.81 79 ASP A N 1
ATOM 578 C CA . ASP A 1 79 ? 25.469 -17.938 -12.242 1 93.81 79 ASP A CA 1
ATOM 579 C C . ASP A 1 79 ? 23.984 -17.844 -11.875 1 93.81 79 ASP A C 1
ATOM 581 O O . ASP A 1 79 ? 23.453 -16.75 -11.711 1 93.81 79 ASP A O 1
ATOM 585 N N . PRO A 1 80 ? 23.359 -19 -11.664 1 92.75 80 PRO A N 1
ATOM 586 C CA . PRO A 1 80 ? 21.906 -19.016 -11.414 1 92.75 80 PRO A CA 1
ATOM 587 C C . PRO A 1 80 ? 21.547 -18.375 -10.078 1 92.75 80 PRO A C 1
ATOM 589 O O . PRO A 1 80 ? 20.359 -18.109 -9.82 1 92.75 80 PRO A O 1
ATOM 592 N N . HIS A 1 81 ? 22.484 -18.047 -9.227 1 91.81 81 HIS A N 1
ATOM 593 C CA . HIS A 1 81 ? 22.172 -17.562 -7.887 1 91.81 81 HIS A CA 1
ATOM 594 C C . HIS A 1 81 ? 22.578 -16.094 -7.719 1 91.81 81 HIS A C 1
ATOM 596 O O . HIS A 1 81 ? 22.438 -15.531 -6.633 1 91.81 81 HIS A O 1
ATOM 602 N N . ALA A 1 82 ? 22.984 -15.5 -8.773 1 95.12 82 ALA A N 1
ATOM 603 C CA . ALA A 1 82 ? 23.531 -14.141 -8.695 1 95.12 82 ALA A CA 1
ATOM 604 C C . ALA A 1 82 ? 22.406 -13.109 -8.656 1 95.12 82 ALA A C 1
ATOM 606 O O . ALA A 1 82 ? 22.594 -12 -8.148 1 95.12 82 ALA A O 1
ATOM 607 N N . TYR A 1 83 ? 21.281 -13.43 -9.195 1 96.06 83 TYR A N 1
ATOM 608 C CA . TYR A 1 83 ? 20.203 -12.469 -9.32 1 96.06 83 TYR A CA 1
ATOM 609 C C . TYR A 1 83 ? 18.891 -13.039 -8.766 1 96.06 83 TYR A C 1
ATOM 611 O O . TYR A 1 83 ? 18.828 -14.219 -8.406 1 96.06 83 TYR A O 1
ATOM 619 N N . MET A 1 84 ? 17.922 -12.195 -8.555 1 95 84 MET A N 1
ATOM 620 C CA . MET A 1 84 ? 16.625 -12.625 -8.008 1 95 84 MET A CA 1
ATOM 621 C C . MET A 1 84 ? 15.484 -11.812 -8.594 1 95 84 MET A C 1
ATOM 623 O O . MET A 1 84 ? 15.711 -10.766 -9.211 1 95 84 MET A O 1
ATOM 627 N N . ARG A 1 85 ? 14.297 -12.234 -8.414 1 95.44 85 ARG A N 1
ATOM 628 C CA . ARG A 1 85 ? 13.109 -11.5 -8.836 1 95.44 85 ARG A CA 1
ATOM 629 C C . ARG A 1 85 ? 12.977 -10.195 -8.07 1 95.44 85 ARG A C 1
ATOM 631 O O . ARG A 1 85 ? 13.57 -10.031 -7.004 1 95.44 85 ARG A O 1
ATOM 638 N N . GLY A 1 86 ? 12.273 -9.289 -8.672 1 95.56 86 GLY A N 1
ATOM 639 C CA . GLY A 1 86 ? 12.008 -8.023 -8.008 1 95.56 86 GLY A CA 1
ATOM 640 C C . GLY A 1 86 ? 13 -6.934 -8.367 1 95.56 86 GLY A C 1
ATOM 641 O O . GLY A 1 86 ? 12.758 -5.754 -8.094 1 95.56 86 GLY A O 1
ATOM 642 N N . LEU A 1 87 ? 14.125 -7.328 -8.922 1 98 87 LEU A N 1
ATOM 643 C CA . LEU A 1 87 ? 15.086 -6.332 -9.383 1 98 87 LEU A CA 1
ATOM 644 C C . LEU A 1 87 ? 14.539 -5.57 -10.586 1 98 87 LEU A C 1
ATOM 646 O O . LEU A 1 87 ? 13.594 -6.027 -11.242 1 98 87 LEU A O 1
ATOM 650 N N . VAL A 1 88 ? 15.078 -4.371 -10.836 1 97.88 88 VAL A N 1
ATOM 651 C CA . VAL A 1 88 ? 14.617 -3.516 -11.93 1 97.88 88 VAL A CA 1
ATOM 652 C C . VAL A 1 88 ? 15.789 -3.146 -12.828 1 97.88 88 VAL A C 1
ATOM 654 O O . VAL A 1 88 ? 16.812 -2.656 -12.352 1 97.88 88 VAL A O 1
ATOM 657 N N . ILE A 1 89 ? 15.625 -3.373 -14.102 1 98.25 89 ILE A N 1
ATOM 658 C CA . ILE A 1 89 ? 16.656 -3.041 -15.086 1 98.25 89 ILE A CA 1
ATOM 659 C C . ILE A 1 89 ? 16.438 -1.614 -15.586 1 98.25 89 ILE A C 1
ATOM 661 O O . ILE A 1 89 ? 15.367 -1.275 -16.078 1 98.25 89 ILE A O 1
ATOM 665 N N . ASP A 1 90 ? 17.375 -0.78 -15.414 1 97.94 90 ASP A N 1
ATOM 666 C CA . ASP A 1 90 ? 17.438 0.532 -16.047 1 97.94 90 ASP A CA 1
ATOM 667 C C . ASP A 1 90 ? 18.125 0.446 -17.406 1 97.94 90 ASP A C 1
ATOM 669 O O . ASP A 1 90 ? 19.359 0.509 -17.5 1 97.94 90 ASP A O 1
ATOM 673 N N . LYS A 1 91 ? 17.359 0.39 -18.422 1 98.06 91 LYS A N 1
ATOM 674 C CA . LYS A 1 91 ? 17.844 0.082 -19.766 1 98.06 91 LYS A CA 1
ATOM 675 C C . LYS A 1 91 ? 18.734 1.206 -20.281 1 98.06 91 LYS A C 1
ATOM 677 O O . LYS A 1 91 ? 19.719 0.952 -20.984 1 98.06 91 LYS A O 1
ATOM 682 N N . LYS A 1 92 ? 18.438 2.379 -20 1 96.94 92 LYS A N 1
ATOM 683 C CA . LYS A 1 92 ? 19.125 3.547 -20.547 1 96.94 92 LYS A CA 1
ATOM 684 C C . LYS A 1 92 ? 20.516 3.688 -19.922 1 96.94 92 LYS A C 1
ATOM 686 O O . LYS A 1 92 ? 21.469 4.074 -20.609 1 96.94 92 LYS A O 1
ATOM 691 N N . ARG A 1 93 ? 20.609 3.365 -18.688 1 97.19 93 ARG A N 1
ATOM 692 C CA . ARG A 1 93 ? 21.859 3.691 -17.984 1 97.19 93 ARG A CA 1
ATOM 693 C C . ARG A 1 93 ? 22.688 2.439 -17.75 1 97.19 93 ARG A C 1
ATOM 695 O O . ARG A 1 93 ? 23.828 2.527 -17.266 1 97.19 93 ARG A O 1
ATOM 702 N N . GLY A 1 94 ? 22.141 1.282 -18.031 1 98.25 94 GLY A N 1
ATOM 703 C CA . GLY A 1 94 ? 22.891 0.047 -17.875 1 98.25 94 GLY A CA 1
ATOM 704 C C . GLY A 1 94 ? 22.984 -0.412 -16.422 1 98.25 94 GLY A C 1
ATOM 705 O O . GLY A 1 94 ? 23.969 -1.046 -16.031 1 98.25 94 GLY A O 1
ATOM 706 N N . ASN A 1 95 ? 21.953 -0.022 -15.617 1 98.44 95 ASN A N 1
ATOM 707 C CA . ASN A 1 95 ? 21.984 -0.341 -14.188 1 98.44 95 ASN A CA 1
ATOM 708 C C . ASN A 1 95 ? 20.938 -1.39 -13.828 1 98.44 95 ASN A C 1
ATOM 710 O O . ASN A 1 95 ? 19.953 -1.566 -14.547 1 98.44 95 ASN A O 1
ATOM 714 N N . LEU A 1 96 ? 21.219 -2.158 -12.82 1 98.56 96 LEU A N 1
ATOM 715 C CA . LEU A 1 96 ? 20.281 -3.062 -12.164 1 98.56 96 LEU A CA 1
ATOM 716 C C . LEU A 1 96 ? 20 -2.609 -10.742 1 98.56 96 LEU A C 1
ATOM 718 O O . LEU A 1 96 ? 20.922 -2.381 -9.961 1 98.56 96 LEU A O 1
ATOM 722 N N . LEU A 1 97 ? 18.719 -2.465 -10.383 1 98.12 97 LEU A N 1
ATOM 723 C CA . LEU A 1 97 ? 18.344 -1.745 -9.164 1 98.12 97 LEU A CA 1
ATOM 724 C C . LEU A 1 97 ? 17.484 -2.617 -8.266 1 98.12 97 LEU A C 1
ATOM 726 O O . LEU A 1 97 ? 16.719 -3.461 -8.75 1 98.12 97 LEU A O 1
ATOM 730 N N . LYS A 1 98 ? 17.594 -2.447 -7.023 1 97.56 98 LYS A N 1
ATOM 731 C CA . LYS A 1 98 ? 16.641 -2.941 -6.035 1 97.56 98 LYS A CA 1
ATOM 732 C C . LYS A 1 98 ? 16.016 -1.789 -5.262 1 97.56 98 LYS A C 1
ATOM 734 O O . LYS A 1 98 ? 16.719 -0.995 -4.633 1 97.56 98 LYS A O 1
ATOM 739 N N . LEU A 1 99 ? 14.711 -1.696 -5.254 1 95.88 99 LEU A N 1
ATOM 740 C CA . LEU A 1 99 ? 13.969 -0.578 -4.68 1 95.88 99 LEU A CA 1
ATOM 741 C C . LEU A 1 99 ? 13.141 -1.033 -3.482 1 95.88 99 LEU A C 1
ATOM 743 O O . LEU A 1 99 ? 12.734 -2.195 -3.412 1 95.88 99 LEU A O 1
ATOM 747 N N . ASP A 1 100 ? 12.914 -0.145 -2.568 1 94.25 100 ASP A N 1
ATOM 748 C CA . ASP A 1 100 ? 11.93 -0.404 -1.517 1 94.25 100 ASP A CA 1
ATOM 749 C C . ASP A 1 100 ? 10.539 0.071 -1.933 1 94.25 100 ASP A C 1
ATOM 751 O O . ASP A 1 100 ? 10.344 0.507 -3.068 1 94.25 100 ASP A O 1
ATOM 755 N N . ARG A 1 101 ? 9.57 -0.044 -1.062 1 92.5 101 ARG A N 1
ATOM 756 C CA . ARG A 1 101 ? 8.18 0.261 -1.385 1 92.5 101 ARG A CA 1
ATOM 757 C C . ARG A 1 101 ? 7.992 1.753 -1.634 1 92.5 101 ARG A C 1
ATOM 759 O O . ARG A 1 101 ? 6.98 2.17 -2.201 1 92.5 101 ARG A O 1
ATOM 766 N N . HIS A 1 102 ? 8.914 2.627 -1.222 1 87.06 102 HIS A N 1
ATOM 767 C CA . HIS A 1 102 ? 8.844 4.062 -1.457 1 87.06 102 HIS A CA 1
ATOM 768 C C . HIS A 1 102 ? 9.633 4.461 -2.699 1 87.06 102 HIS A C 1
ATOM 770 O O . HIS A 1 102 ? 9.922 5.641 -2.908 1 87.06 102 HIS A O 1
ATOM 776 N N . LYS A 1 103 ? 10.133 3.506 -3.477 1 88.56 103 LYS A N 1
ATOM 777 C CA . LYS A 1 103 ? 10.875 3.693 -4.719 1 88.56 103 LYS A CA 1
ATOM 778 C C . LYS A 1 103 ? 12.258 4.277 -4.449 1 88.56 103 LYS A C 1
ATOM 780 O O . LYS A 1 103 ? 12.781 5.051 -5.258 1 88.56 103 LYS A O 1
ATOM 785 N N . TYR A 1 104 ? 12.742 4.008 -3.266 1 89.44 104 TYR A N 1
ATOM 786 C CA . TYR A 1 104 ? 14.125 4.355 -2.951 1 89.44 104 TYR A CA 1
ATOM 787 C C . TYR A 1 104 ? 15.078 3.266 -3.42 1 89.44 104 TYR A C 1
ATOM 789 O O . TYR A 1 104 ? 14.93 2.1 -3.045 1 89.44 104 TYR A O 1
ATOM 797 N N . VAL A 1 105 ? 16.031 3.67 -4.234 1 94 105 VAL A N 1
ATOM 798 C CA . VAL A 1 105 ? 17.016 2.719 -4.727 1 94 105 VAL A CA 1
ATOM 799 C C . VAL A 1 105 ? 18.094 2.494 -3.666 1 94 105 VAL A C 1
ATOM 801 O O . VAL A 1 105 ? 19 3.311 -3.518 1 94 105 VAL A O 1
ATOM 804 N N . LYS A 1 106 ? 18.031 1.384 -3.062 1 92.88 106 LYS A N 1
ATOM 805 C CA . LYS A 1 106 ? 18.953 1.102 -1.97 1 92.88 106 LYS A CA 1
ATOM 806 C C . LYS A 1 106 ? 20.219 0.423 -2.484 1 92.88 106 LYS A C 1
ATOM 808 O O . LYS A 1 106 ? 21.312 0.64 -1.946 1 92.88 106 LYS A O 1
ATOM 813 N N . VAL A 1 107 ? 20.047 -0.466 -3.398 1 96.44 107 VAL A N 1
ATOM 814 C CA . VAL A 1 107 ? 21.172 -1.172 -4.008 1 96.44 107 VAL A CA 1
ATOM 815 C C . VAL A 1 107 ? 21.109 -1.027 -5.527 1 96.44 107 VAL A C 1
ATOM 817 O O . VAL A 1 107 ? 20.016 -1.084 -6.117 1 96.44 107 VAL A O 1
ATOM 820 N N . ALA A 1 108 ? 22.266 -0.76 -6.07 1 97.56 108 ALA A N 1
ATOM 821 C CA . ALA A 1 108 ? 22.344 -0.625 -7.523 1 97.56 108 ALA A CA 1
ATOM 822 C C . ALA A 1 108 ? 23.688 -1.139 -8.055 1 97.56 108 ALA A C 1
ATOM 824 O O . ALA A 1 108 ? 24.719 -1 -7.391 1 97.56 108 ALA A O 1
ATOM 825 N N . TYR A 1 109 ? 23.656 -1.734 -9.164 1 98.44 109 TYR A N 1
ATOM 826 C CA . TYR A 1 109 ? 24.844 -2.172 -9.906 1 98.44 109 TYR A CA 1
ATOM 827 C C . TYR A 1 109 ? 24.875 -1.555 -11.297 1 98.44 109 TYR A C 1
ATOM 829 O O . TYR A 1 109 ? 23.844 -1.452 -11.961 1 98.44 109 TYR A O 1
ATOM 837 N N . HIS A 1 110 ? 25.969 -1.109 -11.711 1 98.56 110 HIS A N 1
ATOM 838 C CA . HIS A 1 110 ? 26.25 -0.836 -13.117 1 98.56 110 HIS A CA 1
ATOM 839 C C . HIS A 1 110 ? 26.984 -2 -13.773 1 98.56 110 HIS A C 1
ATOM 841 O O . HIS A 1 110 ? 28.172 -2.199 -13.539 1 98.56 110 HIS A O 1
ATOM 847 N N . GLY A 1 111 ? 26.281 -2.723 -14.641 1 97.81 111 GLY A N 1
ATOM 848 C CA . GLY A 1 111 ? 26.844 -3.996 -15.055 1 97.81 111 GLY A CA 1
ATOM 849 C C . GLY A 1 111 ? 27.141 -4.926 -13.891 1 97.81 111 GLY A C 1
ATOM 850 O O . GLY A 1 111 ? 26.25 -5.227 -13.094 1 97.81 111 GLY A O 1
ATOM 851 N N . LEU A 1 112 ? 28.391 -5.273 -13.766 1 97.75 112 LEU A N 1
ATOM 852 C CA . LEU A 1 112 ? 28.781 -6.211 -12.719 1 97.75 112 LEU A CA 1
ATOM 853 C C . LEU A 1 112 ? 29.391 -5.469 -11.531 1 97.75 112 LEU A C 1
ATOM 855 O O . LEU A 1 112 ? 29.719 -6.086 -10.508 1 97.75 112 LEU A O 1
ATOM 859 N N . LYS A 1 113 ? 29.375 -4.148 -11.586 1 97.56 113 LYS A N 1
ATOM 860 C CA . LYS A 1 113 ? 30 -3.346 -10.547 1 97.56 113 LYS A CA 1
ATOM 861 C C . LYS A 1 113 ? 28.969 -2.689 -9.648 1 97.56 113 LYS A C 1
ATOM 863 O O . LYS A 1 113 ? 28.062 -1.994 -10.125 1 97.56 113 LYS A O 1
ATOM 868 N N . ARG A 1 114 ? 29.203 -2.846 -8.375 1 97.06 114 ARG A N 1
ATOM 869 C CA . ARG A 1 114 ? 28.297 -2.223 -7.414 1 97.06 114 ARG A CA 1
ATOM 870 C C . ARG A 1 114 ? 28.484 -0.711 -7.379 1 97.06 114 ARG A C 1
ATOM 872 O O . ARG A 1 114 ? 29.625 -0.227 -7.309 1 97.06 114 ARG A O 1
ATOM 879 N N . MET A 1 115 ? 27.422 0.002 -7.414 1 97.44 115 MET A N 1
ATOM 880 C CA . MET A 1 115 ? 27.484 1.458 -7.332 1 97.44 115 MET A CA 1
ATOM 881 C C . MET A 1 115 ? 27.641 1.915 -5.883 1 97.44 115 MET A C 1
ATOM 883 O O . MET A 1 115 ? 27.078 1.303 -4.973 1 97.44 115 MET A O 1
ATOM 887 N N . THR A 1 116 ? 28.328 3.037 -5.703 1 95.75 116 THR A N 1
ATOM 888 C CA . THR A 1 116 ? 28.422 3.652 -4.383 1 95.75 116 THR A CA 1
ATOM 889 C C . THR A 1 116 ? 27.109 4.359 -4.035 1 95.75 116 THR A C 1
ATOM 891 O O . THR A 1 116 ? 26.312 4.66 -4.922 1 95.75 116 THR A O 1
ATOM 894 N N . PRO A 1 117 ? 26.922 4.562 -2.715 1 90.19 117 PRO A N 1
ATOM 895 C CA . PRO A 1 117 ? 25.734 5.312 -2.324 1 90.19 117 PRO A CA 1
ATOM 896 C C . PRO A 1 117 ? 25.641 6.684 -2.986 1 90.19 117 PRO A C 1
ATOM 898 O O . PRO A 1 117 ? 24.562 7.121 -3.389 1 90.19 117 PRO A O 1
ATOM 901 N N . GLU A 1 118 ? 26.734 7.328 -3.135 1 91 118 GLU A N 1
ATOM 902 C CA . GLU A 1 118 ? 26.781 8.648 -3.746 1 91 118 GLU A CA 1
ATOM 903 C C . GLU A 1 118 ? 26.375 8.602 -5.215 1 91 118 GLU A C 1
ATOM 905 O O . GLU A 1 118 ? 25.609 9.438 -5.68 1 91 118 GLU A O 1
ATOM 910 N N . GLU A 1 119 ? 26.844 7.59 -5.887 1 92.81 119 GLU A N 1
ATOM 911 C CA . GLU A 1 119 ? 26.531 7.422 -7.305 1 92.81 119 GLU A CA 1
ATOM 912 C C . GLU A 1 119 ? 25.031 7.18 -7.504 1 92.81 119 GLU A C 1
ATOM 914 O O . GLU A 1 119 ? 24.406 7.812 -8.352 1 92.81 119 GLU A O 1
ATOM 919 N N . ARG A 1 120 ? 24.547 6.266 -6.77 1 92.38 120 ARG A N 1
ATOM 920 C CA . ARG A 1 120 ? 23.156 5.883 -6.926 1 92.38 120 ARG A CA 1
ATOM 921 C C . ARG A 1 120 ? 22.219 7.043 -6.578 1 92.38 120 ARG A C 1
ATOM 923 O O . ARG A 1 120 ? 21.234 7.293 -7.281 1 92.38 120 ARG A O 1
ATOM 930 N N . LYS A 1 121 ? 22.578 7.805 -5.461 1 86.25 121 LYS A N 1
ATOM 931 C CA . LYS A 1 121 ? 21.75 8.93 -5.031 1 86.25 121 LYS A CA 1
ATOM 932 C C . LYS A 1 121 ? 21.766 10.047 -6.066 1 86.25 121 LYS A C 1
ATOM 934 O O . LYS A 1 121 ? 20.75 10.703 -6.301 1 86.25 121 LYS A O 1
ATOM 939 N N . ALA A 1 122 ? 22.875 10.234 -6.625 1 86 122 ALA A N 1
ATOM 940 C CA . ALA A 1 122 ? 23.031 11.281 -7.633 1 86 122 ALA A CA 1
ATOM 941 C C . ALA A 1 122 ? 22.141 11.008 -8.844 1 86 122 ALA A C 1
ATOM 943 O O . ALA A 1 122 ? 21.641 11.938 -9.484 1 86 122 ALA A O 1
ATOM 944 N N . ILE A 1 123 ? 21.875 9.773 -9.094 1 89.31 123 ILE A N 1
ATOM 945 C CA . ILE A 1 123 ? 21.125 9.383 -10.289 1 89.31 123 ILE A CA 1
ATOM 946 C C . ILE A 1 123 ? 19.641 9.258 -9.945 1 89.31 123 ILE A C 1
ATOM 948 O O . ILE A 1 123 ? 18.781 9.719 -10.703 1 89.31 123 ILE A O 1
ATOM 952 N N . TYR A 1 124 ? 19.391 8.664 -8.781 1 89.19 124 TYR A N 1
ATOM 953 C CA . TYR A 1 124 ? 18.031 8.211 -8.562 1 89.19 124 TYR A CA 1
ATOM 954 C C . TYR A 1 124 ? 17.375 8.977 -7.414 1 89.19 124 TYR A C 1
ATOM 956 O O . TYR A 1 124 ? 16.156 8.891 -7.211 1 89.19 124 TYR A O 1
ATOM 964 N N . ALA A 1 125 ? 18.078 9.594 -6.477 1 73.38 125 ALA A N 1
ATOM 965 C CA . ALA A 1 125 ? 17.5 10.312 -5.344 1 73.38 125 ALA A CA 1
ATOM 966 C C . ALA A 1 125 ? 17.344 11.797 -5.656 1 73.38 125 ALA A C 1
ATOM 968 O O . ALA A 1 125 ? 17.391 12.641 -4.758 1 73.38 125 ALA A O 1
ATOM 969 N N . THR A 1 126 ? 17.25 12.086 -6.949 1 63.44 126 THR A N 1
ATOM 970 C CA . THR A 1 126 ? 17.125 13.5 -7.297 1 63.44 126 THR A CA 1
ATOM 971 C C . THR A 1 126 ? 15.719 14.008 -6.973 1 63.44 126 THR A C 1
ATOM 973 O O . THR A 1 126 ? 14.875 13.258 -6.48 1 63.44 126 THR A O 1
ATOM 976 N N . SER A 1 127 ? 15.5 15.219 -7.238 1 57.25 127 SER A N 1
ATOM 977 C CA . SER A 1 127 ? 14.234 15.891 -6.953 1 57.25 127 SER A CA 1
ATOM 978 C C . SER A 1 127 ? 13.047 15.062 -7.422 1 57.25 127 SER A C 1
ATOM 980 O O . SER A 1 127 ? 13.18 14.25 -8.344 1 57.25 127 SER A O 1
ATOM 982 N N . PHE A 1 128 ? 12.117 14.82 -6.469 1 54.41 128 PHE A N 1
ATOM 983 C CA . PHE A 1 128 ? 10.906 14.055 -6.73 1 54.41 128 PHE A CA 1
ATOM 984 C C . PHE A 1 128 ? 10.406 14.297 -8.148 1 54.41 128 PHE A C 1
ATOM 986 O O . PHE A 1 128 ? 9.945 13.375 -8.82 1 54.41 128 PHE A O 1
ATOM 993 N N . GLU A 1 129 ? 10.578 15.578 -8.633 1 55.72 129 GLU A N 1
ATOM 994 C CA . GLU A 1 129 ? 10.125 15.906 -9.977 1 55.72 129 GLU A CA 1
ATOM 995 C C . GLU A 1 129 ? 10.883 15.102 -11.031 1 55.72 129 GLU A C 1
ATOM 997 O O . GLU A 1 129 ? 10.344 14.781 -12.086 1 55.72 129 GLU A O 1
ATOM 1002 N N . THR A 1 130 ? 12 14.719 -10.578 1 60.09 130 THR A N 1
ATOM 1003 C CA . THR A 1 130 ? 12.875 14.109 -11.578 1 60.09 130 THR A CA 1
ATOM 1004 C C . THR A 1 130 ? 13.039 12.617 -11.32 1 60.09 130 THR A C 1
ATOM 1006 O O . THR A 1 130 ? 13.688 11.914 -12.094 1 60.09 130 THR A O 1
ATOM 1009 N N . ALA A 1 131 ? 12.383 12.227 -10.242 1 66.62 131 ALA A N 1
ATOM 1010 C CA . ALA A 1 131 ? 12.562 10.805 -9.938 1 66.62 131 ALA A CA 1
ATOM 1011 C C . ALA A 1 131 ? 11.859 9.93 -10.969 1 66.62 131 ALA A C 1
ATOM 1013 O O . ALA A 1 131 ? 10.727 10.211 -11.359 1 66.62 131 ALA A O 1
ATOM 1014 N N . PRO A 1 132 ? 12.586 8.922 -11.422 1 76.88 132 PRO A N 1
ATOM 1015 C CA . PRO A 1 132 ? 11.992 8.062 -12.445 1 76.88 132 PRO A CA 1
ATOM 1016 C C . PRO A 1 132 ? 10.805 7.262 -11.922 1 76.88 132 PRO A C 1
ATOM 1018 O O . PRO A 1 132 ? 10.719 6.977 -10.727 1 76.88 132 PRO A O 1
ATOM 1021 N N . ALA A 1 133 ? 9.875 7.008 -12.781 1 78.19 133 ALA A N 1
ATOM 1022 C CA . ALA A 1 133 ? 8.688 6.219 -12.445 1 78.19 133 ALA A CA 1
ATOM 1023 C C . ALA A 1 133 ? 9.031 4.734 -12.344 1 78.19 133 ALA A C 1
ATOM 1025 O O . ALA A 1 133 ? 8.273 3.955 -11.766 1 78.19 133 ALA A O 1
ATOM 1026 N N . PHE A 1 134 ? 10.164 4.254 -12.875 1 91 134 PHE A N 1
ATOM 1027 C CA . PHE A 1 134 ? 10.664 2.881 -12.875 1 91 134 PHE A CA 1
ATOM 1028 C C . PHE A 1 134 ? 9.695 1.953 -13.602 1 91 134 PHE A C 1
ATOM 1030 O O . PHE A 1 134 ? 9.438 0.838 -13.141 1 91 134 PHE A O 1
ATOM 1037 N N . THR A 1 135 ? 9.047 2.49 -14.602 1 88.5 135 THR A N 1
ATOM 1038 C CA . THR A 1 135 ? 8.086 1.748 -15.406 1 88.5 135 THR A CA 1
ATOM 1039 C C . THR A 1 135 ? 8.578 1.603 -16.844 1 88.5 135 THR A C 1
ATOM 1041 O O . THR A 1 135 ? 9.484 2.324 -17.266 1 88.5 135 THR A O 1
ATOM 1044 N N . PRO A 1 136 ? 8.008 0.559 -17.516 1 88.44 136 PRO A N 1
ATOM 1045 C CA . PRO A 1 136 ? 8.312 0.499 -18.953 1 88.44 136 PRO A CA 1
ATOM 1046 C C . PRO A 1 136 ? 7.93 1.779 -19.688 1 88.44 136 PRO A C 1
ATOM 1048 O O . PRO A 1 136 ? 7.016 2.494 -19.266 1 88.44 136 PRO A O 1
ATOM 1051 N N . PRO A 1 137 ? 8.75 2.086 -20.75 1 91.5 137 PRO A N 1
ATOM 1052 C CA . PRO A 1 137 ? 9.703 1.229 -21.469 1 91.5 137 PRO A CA 1
ATOM 1053 C C . PRO A 1 137 ? 11.133 1.388 -20.969 1 91.5 137 PRO A C 1
ATOM 1055 O O . PRO A 1 137 ? 12.008 0.585 -21.312 1 91.5 137 PRO A O 1
ATOM 1058 N N . ASP A 1 138 ? 11.375 2.365 -20.219 1 94.31 138 ASP A N 1
ATOM 1059 C CA . ASP A 1 138 ? 12.75 2.678 -19.844 1 94.31 138 ASP A CA 1
ATOM 1060 C C . ASP A 1 138 ? 13.281 1.682 -18.828 1 94.31 138 ASP A C 1
ATOM 1062 O O . ASP A 1 138 ? 14.492 1.48 -18.719 1 94.31 138 ASP A O 1
ATOM 1066 N N . PHE A 1 139 ? 12.375 1.121 -18.109 1 96.62 139 PHE A N 1
ATOM 1067 C CA . PHE A 1 139 ? 12.75 0.154 -17.078 1 96.62 139 PHE A CA 1
ATOM 1068 C C . PHE A 1 139 ? 12.039 -1.176 -17.312 1 96.62 139 PHE A C 1
ATOM 1070 O O . PHE A 1 139 ? 11.008 -1.229 -17.984 1 96.62 139 PHE A O 1
ATOM 1077 N N . SER A 1 140 ? 12.609 -2.217 -16.859 1 96.06 140 SER A N 1
ATOM 1078 C CA . SER A 1 140 ? 11.992 -3.541 -16.875 1 96.06 140 SER A CA 1
ATOM 1079 C C . SER A 1 140 ? 12.125 -4.227 -15.523 1 96.06 140 SER A C 1
ATOM 1081 O O . SER A 1 140 ? 13.203 -4.215 -14.914 1 96.06 140 SER A O 1
ATOM 1083 N N . THR A 1 141 ? 11.031 -4.75 -15.078 1 95.5 141 THR A N 1
ATOM 1084 C CA . THR A 1 141 ? 11.039 -5.445 -13.797 1 95.5 141 THR A CA 1
ATOM 1085 C C . THR A 1 141 ? 11.211 -6.945 -14 1 95.5 141 THR A C 1
ATOM 1087 O O . THR A 1 141 ? 10.633 -7.523 -14.922 1 95.5 141 THR A O 1
ATOM 1090 N N . ILE A 1 142 ? 11.977 -7.547 -13.133 1 96.19 142 ILE A N 1
ATOM 1091 C CA . ILE A 1 142 ? 12.148 -9 -13.156 1 96.19 142 ILE A CA 1
ATOM 1092 C C . ILE A 1 142 ? 11.008 -9.656 -12.383 1 96.19 142 ILE A C 1
ATOM 1094 O O . ILE A 1 142 ? 11.148 -9.977 -11.203 1 96.19 142 ILE A O 1
ATOM 1098 N N . ASP A 1 143 ? 10 -10.07 -13.047 1 92.81 143 ASP A N 1
ATOM 1099 C CA . ASP A 1 143 ? 8.742 -10.492 -12.445 1 92.81 143 ASP A CA 1
ATOM 1100 C C . ASP A 1 143 ? 8.656 -12.016 -12.367 1 92.81 143 ASP A C 1
ATOM 1102 O O . ASP A 1 143 ? 7.734 -12.562 -11.758 1 92.81 143 ASP A O 1
ATOM 1106 N N . THR A 1 144 ? 9.5 -12.664 -12.992 1 93.5 144 THR A N 1
ATOM 1107 C CA . THR A 1 144 ? 9.5 -14.125 -13.062 1 93.5 144 THR A CA 1
ATOM 1108 C C . THR A 1 144 ? 10.93 -14.656 -13.125 1 93.5 144 THR A C 1
ATOM 1110 O O . THR A 1 144 ? 11.859 -13.914 -13.453 1 93.5 144 THR A O 1
ATOM 1113 N N . ALA A 1 145 ? 11.078 -15.891 -12.867 1 91.5 145 ALA A N 1
ATOM 1114 C CA . ALA A 1 145 ? 12.398 -16.516 -12.875 1 91.5 145 ALA A CA 1
ATOM 1115 C C . ALA A 1 145 ? 12.953 -16.609 -14.297 1 91.5 145 ALA A C 1
ATOM 1117 O O . ALA A 1 145 ? 14.172 -16.672 -14.492 1 91.5 145 ALA A O 1
ATOM 1118 N N . PHE A 1 146 ? 12.055 -16.5 -15.281 1 88.5 146 PHE A N 1
ATOM 1119 C CA . PHE A 1 146 ? 12.469 -16.562 -16.688 1 88.5 146 PHE A CA 1
ATOM 1120 C C . PHE A 1 146 ? 13.359 -15.375 -17.031 1 88.5 146 PHE A C 1
ATOM 1122 O O . PHE A 1 146 ? 14.188 -15.461 -17.938 1 88.5 146 PHE A O 1
ATOM 1129 N N . LEU A 1 147 ? 13.25 -14.367 -16.312 1 94.19 147 LEU A N 1
ATOM 1130 C CA . LEU A 1 147 ? 13.922 -13.125 -16.672 1 94.19 147 LEU A CA 1
ATOM 1131 C C . LEU A 1 147 ? 15.273 -13.016 -15.977 1 94.19 147 LEU A C 1
ATOM 1133 O O . LEU A 1 147 ? 16.016 -12.047 -16.188 1 94.19 147 LEU A O 1
ATOM 1137 N N . LEU A 1 148 ? 15.656 -14.023 -15.258 1 96.19 148 LEU A N 1
ATOM 1138 C CA . LEU A 1 148 ? 16.938 -13.977 -14.555 1 96.19 148 LEU A CA 1
ATOM 1139 C C . LEU A 1 148 ? 18.094 -14.078 -15.531 1 96.19 148 LEU A C 1
ATOM 1141 O O . LEU A 1 148 ? 19.156 -13.469 -15.32 1 96.19 148 LEU A O 1
ATOM 1145 N N . VAL A 1 149 ? 17.859 -14.82 -16.578 1 96.62 149 VAL A N 1
ATOM 1146 C CA . VAL A 1 149 ? 18.875 -14.93 -17.609 1 96.62 149 VAL A CA 1
ATOM 1147 C C . VAL A 1 149 ? 19.078 -13.57 -18.281 1 96.62 149 VAL A C 1
ATOM 1149 O O . VAL A 1 149 ? 20.219 -13.172 -18.562 1 96.62 149 VAL A O 1
ATOM 1152 N N . ASP A 1 150 ? 17.984 -12.836 -18.5 1 96.94 150 ASP A N 1
ATOM 1153 C CA . ASP A 1 150 ? 18.062 -11.492 -19.062 1 96.94 150 ASP A CA 1
ATOM 1154 C C . ASP A 1 150 ? 18.906 -10.578 -18.188 1 96.94 150 ASP A C 1
ATOM 1156 O O . ASP A 1 150 ? 19.766 -9.844 -18.703 1 96.94 150 ASP A O 1
ATOM 1160 N N . ALA A 1 151 ? 18.641 -10.641 -16.922 1 97.69 151 ALA A N 1
ATOM 1161 C CA . ALA A 1 151 ? 19.359 -9.781 -15.992 1 97.69 151 ALA A CA 1
ATOM 1162 C C . ALA A 1 151 ? 20.859 -10.086 -16.016 1 97.69 151 ALA A C 1
ATOM 1164 O O . ALA A 1 151 ? 21.672 -9.164 -16.062 1 97.69 151 ALA A O 1
ATOM 1165 N N . CYS A 1 152 ? 21.188 -11.336 -16.016 1 98 152 CYS A N 1
ATOM 1166 C CA . CYS A 1 152 ? 22.594 -11.758 -16 1 98 152 CYS A CA 1
ATOM 1167 C C . CYS A 1 152 ? 23.312 -11.312 -17.266 1 98 152 CYS A C 1
ATOM 1169 O O . CYS A 1 152 ? 24.344 -10.641 -17.188 1 98 152 CYS A O 1
ATOM 1171 N N . LEU A 1 153 ? 22.734 -11.672 -18.422 1 98.19 153 LEU A N 1
ATOM 1172 C CA . LEU A 1 153 ? 23.375 -11.344 -19.688 1 98.19 153 LEU A CA 1
ATOM 1173 C C . LEU A 1 153 ? 23.484 -9.836 -19.875 1 98.19 153 LEU A C 1
ATOM 1175 O O . LEU A 1 153 ? 24.516 -9.336 -20.344 1 98.19 153 LEU A O 1
ATOM 1179 N N . PHE A 1 154 ? 22.453 -9.133 -19.531 1 98.56 154 PHE A N 1
ATOM 1180 C CA . PHE A 1 154 ? 22.469 -7.68 -19.656 1 98.56 154 PHE A CA 1
ATOM 1181 C C . PHE A 1 154 ? 23.625 -7.074 -18.859 1 98.56 154 PHE A C 1
ATOM 1183 O O . PHE A 1 154 ? 24.391 -6.281 -19.391 1 98.56 154 PHE A O 1
ATOM 1190 N N . CYS A 1 155 ? 23.703 -7.453 -17.578 1 98.5 155 CYS A N 1
ATOM 1191 C CA . CYS A 1 155 ? 24.75 -6.926 -16.719 1 98.5 155 CYS A CA 1
ATOM 1192 C C . CYS A 1 155 ? 26.141 -7.285 -17.25 1 98.5 155 CYS A C 1
ATOM 1194 O O . CYS A 1 155 ? 27.047 -6.449 -17.266 1 98.5 155 CYS A O 1
ATOM 1196 N N . GLN A 1 156 ? 26.344 -8.492 -17.703 1 98.62 156 GLN A N 1
ATOM 1197 C CA . GLN A 1 156 ? 27.609 -8.953 -18.25 1 98.62 156 GLN A CA 1
ATOM 1198 C C . GLN A 1 156 ? 27.984 -8.164 -19.5 1 98.62 156 GLN A C 1
ATOM 1200 O O . GLN A 1 156 ? 29.141 -7.738 -19.641 1 98.62 156 GLN A O 1
ATOM 1205 N N . LEU A 1 157 ? 27.047 -7.934 -20.359 1 98.62 157 LEU A N 1
ATOM 1206 C CA . LEU A 1 157 ? 27.328 -7.25 -21.625 1 98.62 157 LEU A CA 1
ATOM 1207 C C . LEU A 1 157 ? 27.562 -5.762 -21.391 1 98.62 157 LEU A C 1
ATOM 1209 O O . LEU A 1 157 ? 28.359 -5.141 -22.094 1 98.62 157 LEU A O 1
ATOM 1213 N N . VAL A 1 158 ? 26.844 -5.164 -20.438 1 98.62 158 VAL A N 1
ATOM 1214 C CA . VAL A 1 158 ? 27.094 -3.775 -20.062 1 98.62 158 VAL A CA 1
ATOM 1215 C C . VAL A 1 158 ? 28.547 -3.617 -19.609 1 98.62 158 VAL A C 1
ATOM 1217 O O . VAL A 1 158 ? 29.25 -2.715 -20.062 1 98.62 158 VAL A O 1
ATOM 1220 N N . SER A 1 159 ? 28.969 -4.48 -18.688 1 98.31 159 SER A N 1
ATOM 1221 C CA . SER A 1 159 ? 30.359 -4.43 -18.219 1 98.31 159 SER A CA 1
ATOM 1222 C C . SER A 1 159 ? 31.344 -4.652 -19.359 1 98.31 159 SER A C 1
ATOM 1224 O O . SER A 1 159 ? 32.375 -3.986 -19.422 1 98.31 159 SER A O 1
ATOM 1226 N N . TYR A 1 160 ? 31.062 -5.609 -20.203 1 98.31 160 TYR A N 1
ATOM 1227 C CA . TYR A 1 160 ? 31.922 -5.891 -21.344 1 98.31 160 TYR A CA 1
ATOM 1228 C C . TYR A 1 160 ? 32.062 -4.664 -22.234 1 98.31 160 TYR A C 1
ATOM 1230 O O . TYR A 1 160 ? 33.188 -4.309 -22.641 1 98.31 160 TYR A O 1
ATOM 1238 N N . LYS A 1 161 ? 30.938 -4.047 -22.562 1 98.12 161 LYS A N 1
ATOM 1239 C CA . LYS A 1 161 ? 30.938 -2.838 -23.375 1 98.12 161 LYS A CA 1
ATOM 1240 C C . LYS A 1 161 ? 31.812 -1.757 -22.734 1 98.12 161 LYS A C 1
ATOM 1242 O O . LYS A 1 161 ? 32.594 -1.104 -23.422 1 98.12 161 LYS A O 1
ATOM 1247 N N . ASP A 1 162 ? 31.625 -1.546 -21.5 1 97.94 162 ASP A N 1
ATOM 1248 C CA . ASP A 1 162 ? 32.375 -0.496 -20.797 1 97.94 162 ASP A CA 1
ATOM 1249 C C . ASP A 1 162 ? 33.875 -0.767 -20.844 1 97.94 162 ASP A C 1
ATOM 1251 O O . ASP A 1 162 ? 34.656 0.165 -20.953 1 97.94 162 ASP A O 1
ATOM 1255 N N . ASP A 1 163 ? 34.25 -1.973 -20.766 1 97.19 163 ASP A N 1
ATOM 1256 C CA . ASP A 1 163 ? 35.656 -2.359 -20.797 1 97.19 163 ASP A CA 1
ATOM 1257 C C . ASP A 1 163 ? 36.188 -2.361 -22.234 1 97.19 163 ASP A C 1
ATOM 1259 O O . ASP A 1 163 ? 37.375 -2.225 -22.453 1 97.19 163 ASP A O 1
ATOM 1263 N N . HIS A 1 164 ? 35.219 -2.621 -23.188 1 97 164 HIS A N 1
ATOM 1264 C CA . HIS A 1 164 ? 35.594 -2.688 -24.609 1 97 164 HIS A CA 1
ATOM 1265 C C . HIS A 1 164 ? 34.688 -1.827 -25.453 1 97 164 HIS A C 1
ATOM 1267 O O . HIS A 1 164 ? 33.969 -2.34 -26.344 1 97 164 HIS A O 1
ATOM 1273 N N . PRO A 1 165 ? 34.75 -0.548 -25.375 1 95.25 165 PRO A N 1
ATOM 1274 C CA . PRO A 1 165 ? 33.812 0.35 -26.031 1 95.25 165 PRO A CA 1
ATOM 1275 C C . PRO A 1 165 ? 33.906 0.281 -27.562 1 95.25 165 PRO A C 1
ATOM 1277 O O . PRO A 1 165 ? 32.906 0.56 -28.25 1 95.25 165 PRO A O 1
ATOM 1280 N N . ASP A 1 166 ? 34.969 -0.147 -28.109 1 95.75 166 ASP A N 1
ATOM 1281 C CA . ASP A 1 166 ? 35.156 -0.207 -29.562 1 95.75 166 ASP A CA 1
ATOM 1282 C C . ASP A 1 166 ? 34.562 -1.492 -30.125 1 95.75 166 ASP A C 1
ATOM 1284 O O . ASP A 1 166 ? 34.25 -1.557 -31.312 1 95.75 166 ASP A O 1
ATOM 1288 N N . GLU A 1 167 ? 34.438 -2.439 -29.281 1 96.19 167 GLU A N 1
ATOM 1289 C CA . GLU A 1 167 ? 33.938 -3.734 -29.75 1 96.19 167 GLU A CA 1
ATOM 1290 C C . GLU A 1 167 ? 32.406 -3.779 -29.734 1 96.19 167 GLU A C 1
ATOM 1292 O O . GLU A 1 167 ? 31.797 -4.441 -30.562 1 96.19 167 GLU A O 1
ATOM 1297 N N . VAL A 1 168 ? 31.844 -3.199 -28.75 1 97.12 168 VAL A N 1
ATOM 1298 C CA . VAL A 1 168 ? 30.391 -3.096 -28.656 1 97.12 168 VAL A CA 1
ATOM 1299 C C . VAL A 1 168 ? 29.969 -1.627 -28.641 1 97.12 168 VAL A C 1
ATOM 1301 O O . VAL A 1 168 ? 30.047 -0.958 -27.609 1 97.12 168 VAL A O 1
ATOM 1304 N N . THR A 1 169 ? 29.469 -1.201 -29.703 1 95.88 169 THR A N 1
ATOM 1305 C CA . THR A 1 169 ? 29.156 0.215 -29.859 1 95.88 169 THR A CA 1
ATOM 1306 C C . THR A 1 169 ? 27.672 0.471 -29.609 1 95.88 169 THR A C 1
ATOM 1308 O O . THR A 1 169 ? 27.219 1.619 -29.625 1 95.88 169 THR A O 1
ATOM 1311 N N . LYS A 1 170 ? 26.922 -0.547 -29.391 1 96.88 170 LYS A N 1
ATOM 1312 C CA . LYS A 1 170 ? 25.484 -0.443 -29.172 1 96.88 170 LYS A CA 1
ATOM 1313 C C . LYS A 1 170 ? 25.172 0.24 -27.844 1 96.88 170 LYS A C 1
ATOM 1315 O O . LYS A 1 170 ? 25.969 0.172 -26.906 1 96.88 170 LYS A O 1
ATOM 1320 N N . SER A 1 171 ? 24.047 0.934 -27.797 1 98 171 SER A N 1
ATOM 1321 C CA . SER A 1 171 ? 23.594 1.522 -26.547 1 98 171 SER A CA 1
ATOM 1322 C C . SER A 1 171 ? 23.172 0.447 -25.547 1 98 171 SER A C 1
ATOM 1324 O O . SER A 1 171 ? 22.938 -0.702 -25.938 1 98 171 SER A O 1
ATOM 1326 N N . TYR A 1 172 ? 23.078 0.774 -24.312 1 98.5 172 TYR A N 1
ATOM 1327 C CA . TYR A 1 172 ? 22.609 -0.171 -23.297 1 98.5 172 TYR A CA 1
ATOM 1328 C C . TYR A 1 172 ? 21.188 -0.624 -23.594 1 98.5 172 TYR A C 1
ATOM 1330 O O . TYR A 1 172 ? 20.844 -1.794 -23.391 1 98.5 172 TYR A O 1
ATOM 1338 N N . GLU A 1 173 ? 20.375 0.275 -24.031 1 98.12 173 GLU A N 1
ATOM 1339 C CA . GLU A 1 173 ? 19 -0.047 -24.406 1 98.12 173 GLU A CA 1
ATOM 1340 C C . GLU A 1 173 ? 18.953 -1.106 -25.5 1 98.12 173 GLU A C 1
ATOM 1342 O O . GLU A 1 173 ? 18.141 -2.033 -25.438 1 98.12 173 GLU A O 1
ATOM 1347 N N . GLN A 1 174 ? 19.797 -0.9 -26.422 1 98.06 174 GLN A N 1
ATOM 1348 C CA . GLN A 1 174 ? 19.859 -1.859 -27.516 1 98.06 174 GLN A CA 1
ATOM 1349 C C . GLN A 1 174 ? 20.375 -3.215 -27.031 1 98.06 174 GLN A C 1
ATOM 1351 O O . GLN A 1 174 ? 19.906 -4.258 -27.5 1 98.06 174 GLN A O 1
ATOM 1356 N N . ILE A 1 175 ? 21.328 -3.15 -26.203 1 98.5 175 ILE A N 1
ATOM 1357 C CA . ILE A 1 175 ? 21.859 -4.391 -25.625 1 98.5 175 ILE A CA 1
ATOM 1358 C C . ILE A 1 175 ? 20.719 -5.16 -24.953 1 98.5 175 ILE A C 1
ATOM 1360 O O . ILE A 1 175 ? 20.578 -6.371 -25.156 1 98.5 175 ILE A O 1
ATOM 1364 N N . TYR A 1 176 ? 19.938 -4.492 -24.219 1 98.44 176 TYR A N 1
ATOM 1365 C CA . TYR A 1 176 ? 18.828 -5.16 -23.547 1 98.44 176 TYR A CA 1
ATOM 1366 C C . TYR A 1 176 ? 17.859 -5.758 -24.562 1 98.44 176 TYR A C 1
ATOM 1368 O O . TYR A 1 176 ? 17.391 -6.887 -24.391 1 98.44 176 TYR A O 1
ATOM 1376 N N . ARG A 1 177 ? 17.547 -5.031 -25.547 1 97.88 177 ARG A N 1
ATOM 1377 C CA . ARG A 1 177 ? 16.625 -5.508 -26.594 1 97.88 177 ARG A CA 1
ATOM 1378 C C . ARG A 1 177 ? 17.172 -6.77 -27.25 1 97.88 177 ARG A C 1
ATOM 1380 O O . ARG A 1 177 ? 16.406 -7.703 -27.516 1 97.88 177 ARG A O 1
ATOM 1387 N N . ASP A 1 178 ? 18.422 -6.738 -27.5 1 98.44 178 ASP A N 1
ATOM 1388 C CA . ASP A 1 178 ? 19.047 -7.895 -28.141 1 98.44 178 ASP A CA 1
ATOM 1389 C C . ASP A 1 178 ? 19.016 -9.109 -27.219 1 98.44 178 ASP A C 1
ATOM 1391 O O . ASP A 1 178 ? 18.734 -10.227 -27.656 1 98.44 178 ASP A O 1
ATOM 1395 N N . VAL A 1 179 ? 19.312 -8.836 -25.969 1 98.31 179 VAL A N 1
ATOM 1396 C CA . VAL A 1 179 ? 19.297 -9.914 -24.984 1 98.31 179 VAL A CA 1
ATOM 1397 C C . VAL A 1 179 ? 17.891 -10.516 -24.906 1 98.31 179 VAL A C 1
ATOM 1399 O O . VAL A 1 179 ? 17.734 -11.734 -24.984 1 98.31 179 VAL A O 1
ATOM 1402 N N . ARG A 1 180 ? 16.922 -9.703 -24.734 1 96.69 180 ARG A N 1
ATOM 1403 C CA . ARG A 1 180 ? 15.539 -10.148 -24.641 1 96.69 180 ARG A CA 1
ATOM 1404 C C . ARG A 1 180 ? 15.148 -10.961 -25.875 1 96.69 180 ARG A C 1
ATOM 1406 O O . ARG A 1 180 ? 14.523 -12.016 -25.766 1 96.69 180 ARG A O 1
ATOM 1413 N N . ARG A 1 181 ? 15.531 -10.477 -27 1 96.44 181 ARG A N 1
ATOM 1414 C CA . ARG A 1 181 ? 15.219 -11.148 -28.25 1 96.44 181 ARG A CA 1
ATOM 1415 C C . ARG A 1 181 ? 15.922 -12.5 -28.344 1 96.44 181 ARG A C 1
ATOM 1417 O O . ARG A 1 181 ? 15.32 -13.492 -28.75 1 96.44 181 ARG A O 1
ATOM 1424 N N . ALA A 1 182 ? 17.172 -12.516 -28.016 1 97.06 182 ALA A N 1
ATOM 1425 C CA . ALA A 1 182 ? 17.953 -13.75 -28.078 1 97.06 182 ALA A CA 1
ATOM 1426 C C . ALA A 1 182 ? 17.359 -14.812 -27.172 1 97.06 182 ALA A C 1
ATOM 1428 O O . ALA A 1 182 ? 17.234 -15.977 -27.562 1 97.06 182 ALA A O 1
ATOM 1429 N N . VAL A 1 183 ? 16.984 -14.414 -25.984 1 95.38 183 VAL A N 1
ATOM 1430 C CA . VAL A 1 183 ? 16.406 -15.352 -25.031 1 95.38 183 VAL A CA 1
ATOM 1431 C C . VAL A 1 183 ? 15.039 -15.812 -25.531 1 95.38 183 VAL A C 1
ATOM 1433 O O . VAL A 1 183 ? 14.711 -17 -25.453 1 95.38 183 VAL A O 1
ATOM 1436 N N . ASP A 1 184 ? 14.25 -14.914 -26.031 1 91.56 184 ASP A N 1
ATOM 1437 C CA . ASP A 1 184 ? 12.938 -15.258 -26.562 1 91.56 184 ASP A CA 1
ATOM 1438 C C . ASP A 1 184 ? 13.055 -16.281 -27.688 1 91.56 184 ASP A C 1
ATOM 1440 O O . ASP A 1 184 ? 12.234 -17.188 -27.797 1 91.56 184 ASP A O 1
ATOM 1444 N N . LEU A 1 185 ? 14 -16.094 -28.469 1 92 185 LEU A N 1
ATOM 1445 C CA . LEU A 1 185 ? 14.219 -16.984 -29.594 1 92 185 LEU A CA 1
ATOM 1446 C C . LEU A 1 185 ? 14.562 -18.391 -29.109 1 92 185 LEU A C 1
ATOM 1448 O O . LEU A 1 185 ? 14.188 -19.375 -29.75 1 92 185 LEU A O 1
ATOM 1452 N N . CYS A 1 186 ? 15.305 -18.469 -28.062 1 90.75 186 CYS A N 1
ATOM 1453 C CA . CYS A 1 186 ? 15.625 -19.766 -27.5 1 90.75 186 CYS A CA 1
ATOM 1454 C C . CYS A 1 186 ? 14.359 -20.5 -27.062 1 90.75 186 CYS A C 1
ATOM 1456 O O . CYS A 1 186 ? 14.273 -21.719 -27.156 1 90.75 186 CYS A O 1
ATOM 1458 N N . HIS A 1 187 ? 13.391 -19.781 -26.578 1 85.06 187 HIS A N 1
ATOM 1459 C CA . HIS A 1 187 ? 12.141 -20.359 -26.109 1 85.06 187 HIS A CA 1
ATOM 1460 C C . HIS A 1 187 ? 11.242 -20.75 -27.281 1 85.06 187 HIS A C 1
ATOM 1462 O O . HIS A 1 187 ? 10.414 -21.656 -27.141 1 85.06 187 HIS A O 1
ATOM 1468 N N . CYS A 1 188 ? 11.5 -20.188 -28.438 1 82.5 188 CYS A N 1
ATOM 1469 C CA . CYS A 1 188 ? 10.609 -20.391 -29.578 1 82.5 188 CYS A CA 1
ATOM 1470 C C . CYS A 1 188 ? 11.188 -21.422 -30.547 1 82.5 188 CYS A C 1
ATOM 1472 O O . CYS A 1 188 ? 10.438 -22.125 -31.219 1 82.5 188 CYS A O 1
ATOM 1474 N N . ASP A 1 189 ? 12.484 -21.516 -30.766 1 82.94 189 ASP A N 1
ATOM 1475 C CA . ASP A 1 189 ? 13.07 -22.266 -31.859 1 82.94 189 ASP A CA 1
ATOM 1476 C C . ASP A 1 189 ? 13.375 -23.703 -31.438 1 82.94 189 ASP A C 1
ATOM 1478 O O . ASP A 1 189 ? 14.07 -24.422 -32.156 1 82.94 189 ASP A O 1
ATOM 1482 N N . GLY A 1 190 ? 12.945 -24.172 -30.328 1 78.56 190 GLY A N 1
ATOM 1483 C CA . GLY A 1 190 ? 13.094 -25.594 -30 1 78.56 190 GLY A CA 1
ATOM 1484 C C . GLY A 1 190 ? 14.281 -25.875 -29.109 1 78.56 190 GLY A C 1
ATOM 1485 O O . GLY A 1 190 ? 14.391 -26.953 -28.531 1 78.56 190 GLY A O 1
ATOM 1486 N N . VAL A 1 191 ? 15.25 -24.984 -29.109 1 82.5 191 VAL A N 1
ATOM 1487 C CA . VAL A 1 191 ? 16.453 -25.188 -28.328 1 82.5 191 VAL A CA 1
ATOM 1488 C C . VAL A 1 191 ? 16.094 -25.719 -26.938 1 82.5 191 VAL A C 1
ATOM 1490 O O . VAL A 1 191 ? 16.641 -26.734 -26.5 1 82.5 191 VAL A O 1
ATOM 1493 N N . ILE A 1 192 ? 15.266 -25.125 -26.297 1 89.12 192 ILE A N 1
ATOM 1494 C CA . ILE A 1 192 ? 14.898 -25.5 -24.938 1 89.12 192 ILE A CA 1
ATOM 1495 C C . ILE A 1 192 ? 13.938 -26.688 -24.969 1 89.12 192 ILE A C 1
ATOM 1497 O O . ILE A 1 192 ? 14.164 -27.688 -24.281 1 89.12 192 ILE A O 1
ATOM 1501 N N . LYS A 1 193 ? 12.984 -26.641 -25.812 1 89.69 193 LYS A N 1
ATOM 1502 C CA . LYS A 1 193 ? 11.914 -27.641 -25.844 1 89.69 193 LYS A CA 1
ATOM 1503 C C . LYS A 1 193 ? 12.461 -29.016 -26.234 1 89.69 193 LYS A C 1
ATOM 1505 O O . LYS A 1 193 ? 12.047 -30.031 -25.672 1 89.69 193 LYS A O 1
ATOM 1510 N N . ASP A 1 194 ? 13.352 -29 -27.156 1 91.12 194 ASP A N 1
ATOM 1511 C CA . ASP A 1 194 ? 13.914 -30.266 -27.625 1 91.12 194 ASP A CA 1
ATOM 1512 C C . ASP A 1 194 ? 14.742 -30.938 -26.531 1 91.12 194 ASP A C 1
ATOM 1514 O O . ASP A 1 194 ? 14.648 -32.156 -26.328 1 91.12 194 ASP A O 1
ATOM 1518 N N . ALA A 1 195 ? 15.477 -30.094 -25.922 1 92.81 195 ALA A N 1
ATOM 1519 C CA . ALA A 1 195 ? 16.297 -30.641 -24.844 1 92.81 195 ALA A CA 1
ATOM 1520 C C . ALA A 1 195 ? 15.445 -31.188 -23.719 1 92.81 195 ALA A C 1
ATOM 1522 O O . ALA A 1 195 ? 15.719 -32.281 -23.188 1 92.81 195 ALA A O 1
ATOM 1523 N N . VAL A 1 196 ? 14.422 -30.5 -23.344 1 94.81 196 VAL A N 1
ATOM 1524 C CA . VAL A 1 196 ? 13.539 -30.922 -22.266 1 94.81 196 VAL A CA 1
ATOM 1525 C C . VAL A 1 196 ? 12.797 -32.188 -22.672 1 94.81 196 VAL A C 1
ATOM 1527 O O . VAL A 1 196 ? 12.578 -33.094 -21.859 1 94.81 196 VAL A O 1
ATOM 1530 N N . ALA A 1 197 ? 12.438 -32.312 -23.922 1 94.06 197 ALA A N 1
ATOM 1531 C CA . ALA A 1 197 ? 11.711 -33.469 -24.438 1 94.06 197 ALA A CA 1
ATOM 1532 C C . ALA A 1 197 ? 12.562 -34.719 -24.328 1 94.06 197 ALA A C 1
ATOM 1534 O O . ALA A 1 197 ? 12.039 -35.812 -24.062 1 94.06 197 ALA A O 1
ATOM 1535 N N . VAL A 1 198 ? 13.797 -34.562 -24.516 1 94.75 198 VAL A N 1
ATOM 1536 C CA . VAL A 1 198 ? 14.719 -35.719 -24.516 1 94.75 198 VAL A CA 1
ATOM 1537 C C . VAL A 1 198 ? 14.914 -36.219 -23.078 1 94.75 198 VAL A C 1
ATOM 1539 O O . VAL A 1 198 ? 14.953 -37.438 -22.844 1 94.75 198 VAL A O 1
ATOM 1542 N N . ASN A 1 199 ? 15.055 -35.312 -22.156 1 95.44 199 ASN A N 1
ATOM 1543 C CA . ASN A 1 199 ? 15.289 -35.688 -20.766 1 95.44 199 ASN A CA 1
ATOM 1544 C C . ASN A 1 199 ? 14.617 -34.719 -19.797 1 95.44 199 ASN A C 1
ATOM 1546 O O . ASN A 1 199 ? 15.305 -33.969 -19.094 1 95.44 199 ASN A O 1
ATOM 1550 N N . PRO A 1 200 ? 13.375 -34.844 -19.672 1 96.12 200 PRO A N 1
ATOM 1551 C CA . PRO A 1 200 ? 12.648 -33.906 -18.828 1 96.12 200 PRO A CA 1
ATOM 1552 C C . PRO A 1 200 ? 13.102 -33.938 -17.375 1 96.12 200 PRO A C 1
ATOM 1554 O O . PRO A 1 200 ? 13.117 -32.906 -16.703 1 96.12 200 PRO A O 1
ATOM 1557 N N . ALA A 1 201 ? 13.617 -35.031 -16.859 1 95.94 201 ALA A N 1
ATOM 1558 C CA . ALA A 1 201 ? 13.984 -35.188 -15.453 1 95.94 201 ALA A CA 1
ATOM 1559 C C . ALA A 1 201 ? 15.219 -34.375 -15.109 1 95.94 201 ALA A C 1
ATOM 1561 O O . ALA A 1 201 ? 15.43 -34 -13.953 1 95.94 201 ALA A O 1
ATOM 1562 N N . LYS A 1 202 ? 15.992 -34.094 -16.109 1 96.5 202 LYS A N 1
ATOM 1563 C CA . LYS A 1 202 ? 17.188 -33.281 -15.93 1 96.5 202 LYS A CA 1
ATOM 1564 C C . LYS A 1 202 ? 16.828 -31.812 -15.656 1 96.5 202 LYS A C 1
ATOM 1566 O O . LYS A 1 202 ? 17.547 -31.109 -14.953 1 96.5 202 LYS A O 1
ATOM 1571 N N . TYR A 1 203 ? 15.68 -31.391 -16.109 1 96.69 203 TYR A N 1
ATOM 1572 C CA . TYR A 1 203 ? 15.367 -29.969 -16.141 1 96.69 203 TYR A CA 1
ATOM 1573 C C . TYR A 1 203 ? 14.172 -29.656 -15.242 1 96.69 203 TYR A C 1
ATOM 1575 O O . TYR A 1 203 ? 13.984 -28.5 -14.828 1 96.69 203 TYR A O 1
ATOM 1583 N N . ILE A 1 204 ? 13.352 -30.641 -14.992 1 97.38 204 ILE A N 1
ATOM 1584 C CA . ILE A 1 204 ? 12.109 -30.406 -14.258 1 97.38 204 ILE A CA 1
ATOM 1585 C C . ILE A 1 204 ? 12.062 -31.312 -13.023 1 97.38 204 ILE A C 1
ATOM 1587 O O . ILE A 1 204 ? 12.266 -32.531 -13.125 1 97.38 204 ILE A O 1
ATOM 1591 N N . ARG A 1 205 ? 11.781 -30.688 -11.891 1 95.25 205 ARG A N 1
ATOM 1592 C CA . ARG A 1 205 ? 11.664 -31.453 -10.656 1 95.25 205 ARG A CA 1
ATOM 1593 C C . ARG A 1 205 ? 10.32 -32.188 -10.586 1 95.25 205 ARG A C 1
ATOM 1595 O O . ARG A 1 205 ? 9.297 -31.625 -11 1 95.25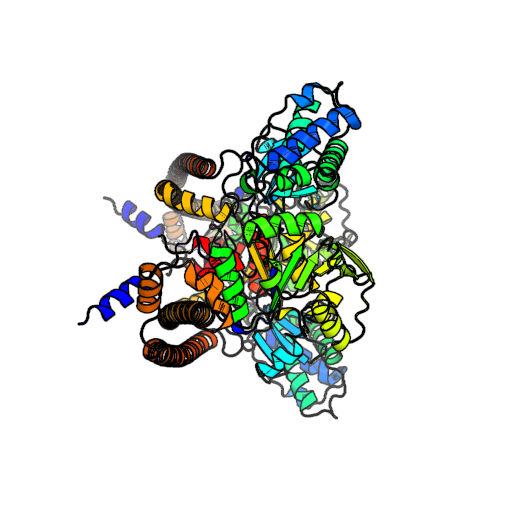 205 ARG A O 1
ATOM 1602 N N . SER A 1 206 ? 10.352 -33.375 -10.125 1 92.56 206 SER A N 1
ATOM 1603 C CA . SER A 1 206 ? 9.117 -34.156 -9.906 1 92.56 206 SER A CA 1
ATOM 1604 C C . SER A 1 206 ? 8.641 -34 -8.469 1 92.56 206 SER A C 1
ATOM 1606 O O . SER A 1 206 ? 9.453 -33.938 -7.543 1 92.56 206 SER A O 1
ATOM 1608 N N . ASP A 1 207 ? 7.355 -33.938 -8.344 1 90.81 207 ASP A N 1
ATOM 1609 C CA . ASP A 1 207 ? 6.723 -33.875 -7.023 1 90.81 207 ASP A CA 1
ATOM 1610 C C . ASP A 1 207 ? 5.496 -34.781 -6.965 1 90.81 207 ASP A C 1
ATOM 1612 O O . ASP A 1 207 ? 4.449 -34.469 -7.531 1 90.81 207 ASP A O 1
ATOM 1616 N N . PRO A 1 208 ? 5.586 -35.812 -6.223 1 88.62 208 PRO A N 1
ATOM 1617 C CA . PRO A 1 208 ? 4.465 -36.75 -6.152 1 88.62 208 PRO A CA 1
ATOM 1618 C C . PRO A 1 208 ? 3.211 -36.125 -5.543 1 88.62 208 PRO A C 1
ATOM 1620 O O . PRO A 1 208 ? 2.098 -36.594 -5.809 1 88.62 208 PRO A O 1
ATOM 1623 N N . ALA A 1 209 ? 3.375 -35.062 -4.781 1 92.12 209 ALA A N 1
ATOM 1624 C CA . ALA A 1 209 ? 2.236 -34.438 -4.117 1 92.12 209 ALA A CA 1
ATOM 1625 C C . ALA A 1 209 ? 1.368 -33.688 -5.117 1 92.12 209 ALA A C 1
ATOM 1627 O O . ALA A 1 209 ? 0.231 -33.312 -4.809 1 92.12 209 ALA A O 1
ATOM 1628 N N . LEU A 1 210 ? 1.885 -33.5 -6.324 1 96.5 210 LEU A N 1
ATOM 1629 C CA . LEU A 1 210 ? 1.158 -32.719 -7.324 1 96.5 210 LEU A CA 1
ATOM 1630 C C . LEU A 1 210 ? -0.141 -33.438 -7.715 1 96.5 210 LEU A C 1
ATOM 1632 O O . LEU A 1 210 ? -1.203 -32.812 -7.734 1 96.5 210 LEU A O 1
ATOM 1636 N N . ALA A 1 211 ? -0.009 -34.719 -8.008 1 93.69 211 ALA A N 1
ATOM 1637 C CA . ALA A 1 211 ? -1.186 -35.5 -8.383 1 93.69 211 ALA A CA 1
ATOM 1638 C C . ALA A 1 211 ? -2.211 -35.531 -7.25 1 93.69 211 ALA A C 1
ATOM 1640 O O . ALA A 1 211 ? -3.414 -35.375 -7.492 1 93.69 211 ALA A O 1
ATOM 1641 N N . THR A 1 212 ? -1.693 -35.688 -6.062 1 89.56 212 THR A N 1
ATOM 1642 C CA . THR A 1 212 ? -2.555 -35.719 -4.887 1 89.56 212 THR A CA 1
ATOM 1643 C C . THR A 1 212 ? -3.289 -34.406 -4.707 1 89.56 212 THR A C 1
ATOM 1645 O O . THR A 1 212 ? -4.488 -34.375 -4.426 1 89.56 212 THR A O 1
ATOM 1648 N N . MET A 1 213 ? -2.629 -33.344 -4.871 1 93.5 213 MET A N 1
ATOM 1649 C CA . MET A 1 213 ? -3.193 -32.031 -4.707 1 93.5 213 MET A CA 1
ATOM 1650 C C . MET A 1 213 ? -4.301 -31.766 -5.727 1 93.5 213 MET A C 1
ATOM 1652 O O . MET A 1 213 ? -5.391 -31.328 -5.363 1 93.5 213 MET A O 1
ATOM 1656 N N . LEU A 1 214 ? -4.047 -32.062 -6.98 1 96.19 214 LEU A N 1
ATOM 1657 C CA . LEU A 1 214 ? -5.008 -31.828 -8.055 1 96.19 214 LEU A CA 1
ATOM 1658 C C . LEU A 1 214 ? -6.25 -32.688 -7.871 1 96.19 214 LEU A C 1
ATOM 1660 O O . LEU A 1 214 ? -7.371 -32.219 -8.086 1 96.19 214 LEU A O 1
ATOM 1664 N N . THR A 1 215 ? -6.035 -33.906 -7.453 1 92 215 THR A N 1
ATOM 1665 C CA . THR A 1 215 ? -7.145 -34.844 -7.207 1 92 215 THR A CA 1
ATOM 1666 C C . THR A 1 215 ? -8.016 -34.344 -6.062 1 92 215 THR A C 1
ATOM 1668 O O . THR A 1 215 ? -9.25 -34.375 -6.145 1 92 215 THR A O 1
ATOM 1671 N N . ALA A 1 216 ? -7.359 -33.906 -5.043 1 88.56 216 ALA A N 1
ATOM 1672 C CA . ALA A 1 216 ? -8.086 -33.375 -3.893 1 88.56 216 ALA A CA 1
ATOM 1673 C C . ALA A 1 216 ? -8.953 -32.188 -4.285 1 88.56 216 ALA A C 1
ATOM 1675 O O . ALA A 1 216 ? -10.086 -32.031 -3.811 1 88.56 216 ALA A O 1
ATOM 1676 N N . LEU A 1 217 ? -8.484 -31.312 -5.109 1 93.81 217 LEU A N 1
ATOM 1677 C CA . LEU A 1 217 ? -9.242 -30.156 -5.57 1 93.81 217 LEU A CA 1
ATOM 1678 C C . LEU A 1 217 ? -10.469 -30.578 -6.367 1 93.81 217 LEU A C 1
ATOM 1680 O O . LEU A 1 217 ? -11.57 -30.078 -6.141 1 93.81 217 LEU A O 1
ATOM 1684 N N . LYS A 1 218 ? -10.25 -31.516 -7.23 1 93.25 218 LYS A N 1
ATOM 1685 C CA . LYS A 1 218 ? -11.352 -32.031 -8.055 1 93.25 218 LYS A CA 1
ATOM 1686 C C . LYS A 1 218 ? -12.406 -32.719 -7.191 1 93.25 218 LYS A C 1
ATOM 1688 O O . LYS A 1 218 ? -13.609 -32.469 -7.367 1 93.25 218 LYS A O 1
ATOM 1693 N N . GLN A 1 219 ? -11.953 -33.5 -6.328 1 87 219 GLN A N 1
ATOM 1694 C CA . GLN A 1 219 ? -12.867 -34.219 -5.445 1 87 219 GLN A CA 1
ATOM 1695 C C . GLN A 1 219 ? -13.625 -33.25 -4.539 1 87 219 GLN A C 1
ATOM 1697 O O . GLN A 1 219 ? -14.742 -33.531 -4.113 1 87 219 GLN A O 1
ATOM 1702 N N . GLY A 1 220 ? -12.945 -32.188 -4.27 1 87.81 220 GLY A N 1
ATOM 1703 C CA . GLY A 1 220 ? -13.578 -31.141 -3.479 1 87.81 220 GLY A CA 1
ATOM 1704 C C . GLY A 1 220 ? -14.602 -30.328 -4.262 1 87.81 220 GLY A C 1
ATOM 1705 O O . GLY A 1 220 ? -15.195 -29.391 -3.732 1 87.81 220 GLY A O 1
ATOM 1706 N N . GLY A 1 221 ? -14.75 -30.656 -5.465 1 91.88 221 GLY A N 1
ATOM 1707 C CA . GLY A 1 221 ? -15.781 -30.031 -6.27 1 91.88 221 GLY A CA 1
ATOM 1708 C C . GLY A 1 221 ? -15.266 -28.875 -7.105 1 91.88 221 GLY A C 1
ATOM 1709 O O . GLY A 1 221 ? -16.047 -28.156 -7.727 1 91.88 221 GLY A O 1
ATOM 1710 N N . LYS A 1 222 ? -14.023 -28.703 -7.141 1 96.44 222 LYS A N 1
ATOM 1711 C CA . LYS A 1 222 ? -13.461 -27.594 -7.91 1 96.44 222 LYS A CA 1
ATOM 1712 C C . LYS A 1 222 ? -13.242 -28 -9.367 1 96.44 222 LYS A C 1
ATOM 1714 O O . LYS A 1 222 ? -12.828 -29.125 -9.648 1 96.44 222 LYS A O 1
ATOM 1719 N N . GLN A 1 223 ? -13.516 -27.047 -10.258 1 97.62 223 GLN A N 1
ATOM 1720 C CA . GLN A 1 223 ? -12.992 -27.188 -11.609 1 97.62 223 GLN A CA 1
ATOM 1721 C C . GLN A 1 223 ? -11.516 -26.812 -11.672 1 97.62 223 GLN A C 1
ATOM 1723 O O . GLN A 1 223 ? -11.117 -25.75 -11.211 1 97.62 223 GLN A O 1
ATOM 1728 N N . VAL A 1 224 ? -10.758 -27.719 -12.156 1 98.38 224 VAL A N 1
ATOM 1729 C CA . VAL A 1 224 ? -9.312 -27.5 -12.227 1 98.38 224 VAL A CA 1
ATOM 1730 C C . VAL A 1 224 ? -8.891 -27.266 -13.68 1 98.38 224 VAL A C 1
ATOM 1732 O O . VAL A 1 224 ? -9.273 -28.047 -14.562 1 98.38 224 VAL A O 1
ATOM 1735 N N . PHE A 1 225 ? -8.086 -26.188 -13.961 1 98.56 225 PHE A N 1
ATOM 1736 C CA . PHE A 1 225 ? -7.727 -25.891 -15.344 1 98.56 225 PHE A CA 1
ATOM 1737 C C . PHE A 1 225 ? -6.316 -25.328 -15.43 1 98.56 225 PHE A C 1
ATOM 1739 O O . PHE A 1 225 ? -5.719 -24.969 -14.414 1 98.56 225 PHE A O 1
ATOM 1746 N N . ILE A 1 226 ? -5.789 -25.297 -16.641 1 98.62 226 ILE A N 1
ATOM 1747 C CA . ILE A 1 226 ? -4.484 -24.719 -16.938 1 98.62 226 ILE A CA 1
ATOM 1748 C C . ILE A 1 226 ? -4.645 -23.609 -17.984 1 98.62 226 ILE A C 1
ATOM 1750 O O . ILE A 1 226 ? -5.422 -23.75 -18.938 1 98.62 226 ILE A O 1
ATOM 1754 N N . VAL A 1 227 ? -4.016 -22.516 -17.734 1 98.25 227 VAL A N 1
ATOM 1755 C CA . VAL A 1 227 ? -3.785 -21.5 -18.75 1 98.25 227 VAL A CA 1
ATOM 1756 C C . VAL A 1 227 ? -2.291 -21.203 -18.844 1 98.25 227 VAL A C 1
ATOM 1758 O O . VAL A 1 227 ? -1.71 -20.594 -17.938 1 98.25 227 VAL A O 1
ATOM 1761 N N . THR A 1 228 ? -1.643 -21.594 -19.891 1 97.5 228 THR A N 1
ATOM 1762 C CA . THR A 1 228 ? -0.199 -21.469 -20.047 1 97.5 228 THR A CA 1
ATOM 1763 C C . THR A 1 228 ? 0.137 -20.797 -21.375 1 97.5 228 THR A C 1
ATOM 1765 O O . THR A 1 228 ? -0.64 -20.875 -22.328 1 97.5 228 THR A O 1
ATOM 1768 N N . ASN A 1 229 ? 1.192 -20.109 -21.406 1 94.38 229 ASN A N 1
ATOM 1769 C CA . ASN A 1 229 ? 1.663 -19.516 -22.641 1 94.38 229 ASN A CA 1
ATOM 1770 C C . ASN A 1 229 ? 2.352 -20.531 -23.547 1 94.38 229 ASN A C 1
ATOM 1772 O O . ASN A 1 229 ? 2.584 -20.281 -24.719 1 94.38 229 ASN A O 1
ATOM 1776 N N . SER A 1 230 ? 2.707 -21.656 -23.062 1 94.12 230 SER A N 1
ATOM 1777 C CA . SER A 1 230 ? 3.348 -22.719 -23.828 1 94.12 230 SER A CA 1
ATOM 1778 C C . SER A 1 230 ? 2.357 -23.375 -24.781 1 94.12 230 SER A C 1
ATOM 1780 O O . SER A 1 230 ? 1.176 -23.516 -24.469 1 94.12 230 SER A O 1
ATOM 1782 N N . LEU A 1 231 ? 2.852 -23.797 -25.938 1 92.88 231 LEU A N 1
ATOM 1783 C CA . LEU A 1 231 ? 2.018 -24.516 -26.891 1 92.88 231 LEU A CA 1
ATOM 1784 C C . LEU A 1 231 ? 1.79 -25.953 -26.422 1 92.88 231 LEU A C 1
ATOM 1786 O O . LEU A 1 231 ? 2.436 -26.422 -25.484 1 92.88 231 LEU A O 1
ATOM 1790 N N . TYR A 1 232 ? 0.868 -26.625 -27.062 1 93.75 232 TYR A N 1
ATOM 1791 C CA . TYR A 1 232 ? 0.405 -27.938 -26.625 1 93.75 232 TYR A CA 1
ATOM 1792 C C . TYR A 1 232 ? 1.548 -28.938 -26.625 1 93.75 232 TYR A C 1
ATOM 1794 O O . TYR A 1 232 ? 1.658 -29.75 -25.703 1 93.75 232 TYR A O 1
ATOM 1802 N N . ASP A 1 233 ? 2.389 -28.922 -27.594 1 91.06 233 ASP A N 1
ATOM 1803 C CA . ASP A 1 233 ? 3.449 -29.922 -27.719 1 91.06 233 ASP A CA 1
ATOM 1804 C C . ASP A 1 233 ? 4.363 -29.906 -26.5 1 91.06 233 ASP A C 1
ATOM 1806 O O . ASP A 1 233 ? 4.672 -30.953 -25.938 1 91.06 233 ASP A O 1
ATOM 1810 N N . TYR A 1 234 ? 4.781 -28.766 -26.156 1 93.69 234 TYR A N 1
ATOM 1811 C CA . TYR A 1 234 ? 5.648 -28.641 -24.984 1 93.69 234 TYR A CA 1
ATOM 1812 C C . TYR A 1 234 ? 4.887 -28.953 -23.703 1 93.69 234 TYR A C 1
ATOM 1814 O O . TYR A 1 234 ? 5.414 -29.609 -22.797 1 93.69 234 TYR A O 1
ATOM 1822 N N . THR A 1 235 ? 3.654 -28.469 -23.625 1 95.62 235 THR A N 1
ATOM 1823 C CA . THR A 1 235 ? 2.807 -28.703 -22.453 1 95.62 235 THR A CA 1
ATOM 1824 C C . THR A 1 235 ? 2.635 -30.203 -22.219 1 95.62 235 THR A C 1
ATOM 1826 O O . THR A 1 235 ? 2.713 -30.672 -21.078 1 95.62 235 THR A O 1
ATOM 1829 N N . ASP A 1 236 ? 2.43 -30.906 -23.281 1 94.38 236 ASP A N 1
ATOM 1830 C CA . ASP A 1 236 ? 2.256 -32.375 -23.203 1 94.38 236 ASP A CA 1
ATOM 1831 C C . ASP A 1 236 ? 3.514 -33.031 -22.656 1 94.38 236 ASP A C 1
ATOM 1833 O O . ASP A 1 236 ? 3.428 -33.938 -21.828 1 94.38 236 ASP A O 1
ATOM 1837 N N . VAL A 1 237 ? 4.676 -32.594 -23.062 1 94.75 237 VAL A N 1
ATOM 1838 C CA . VAL A 1 237 ? 5.949 -33.125 -22.609 1 94.75 237 VAL A CA 1
ATOM 1839 C C . VAL A 1 237 ? 6.102 -32.938 -21.109 1 94.75 237 VAL A C 1
ATOM 1841 O O . VAL A 1 237 ? 6.418 -33.875 -20.375 1 94.75 237 VAL A O 1
ATOM 1844 N N . VAL A 1 238 ? 5.84 -31.734 -20.703 1 97.06 238 VAL A N 1
ATOM 1845 C CA . VAL A 1 238 ? 6.055 -31.344 -19.312 1 97.06 238 VAL A CA 1
ATOM 1846 C C . VAL A 1 238 ? 5.062 -32.094 -18.422 1 97.06 238 VAL A C 1
ATOM 1848 O O . VAL A 1 238 ? 5.453 -32.688 -17.422 1 97.06 238 VAL A O 1
ATOM 1851 N N . LEU A 1 239 ? 3.785 -32.125 -18.797 1 97.75 239 LEU A N 1
ATOM 1852 C CA . LEU A 1 239 ? 2.758 -32.688 -17.938 1 97.75 239 LEU A CA 1
ATOM 1853 C C . LEU A 1 239 ? 2.807 -34.188 -17.953 1 97.75 239 LEU A C 1
ATOM 1855 O O . LEU A 1 239 ? 2.469 -34.844 -16.953 1 97.75 239 LEU A O 1
ATOM 1859 N N . ARG A 1 240 ? 3.236 -34.812 -19.031 1 96.06 240 ARG A N 1
ATOM 1860 C CA . ARG A 1 240 ? 3.453 -36.25 -19.047 1 96.06 240 ARG A CA 1
ATOM 1861 C C . ARG A 1 240 ? 4.547 -36.656 -18.047 1 96.06 240 ARG A C 1
ATOM 1863 O O . ARG A 1 240 ? 4.465 -37.688 -17.406 1 96.06 240 ARG A O 1
ATOM 1870 N N . HIS A 1 241 ? 5.535 -35.844 -18.031 1 96.5 241 HIS A N 1
ATOM 1871 C CA . HIS A 1 241 ? 6.609 -36.094 -17.078 1 96.5 241 HIS A CA 1
ATOM 1872 C C . HIS A 1 241 ? 6.125 -35.938 -15.641 1 96.5 241 HIS A C 1
ATOM 1874 O O . HIS A 1 241 ? 6.488 -36.75 -14.766 1 96.5 241 HIS A O 1
ATOM 1880 N N . LEU A 1 242 ? 5.301 -34.969 -15.375 1 97.5 242 LEU A N 1
ATOM 1881 C CA . LEU A 1 242 ? 4.891 -34.656 -14.016 1 97.5 242 LEU A CA 1
ATOM 1882 C C . LEU A 1 242 ? 3.768 -35.562 -13.539 1 97.5 242 LEU A C 1
ATOM 1884 O O . LEU A 1 242 ? 3.719 -35.938 -12.367 1 97.5 242 LEU A O 1
ATOM 1888 N N . LEU A 1 243 ? 2.838 -35.906 -14.477 1 97.12 243 LEU A N 1
ATOM 1889 C CA . LEU A 1 243 ? 1.593 -36.531 -14.031 1 97.12 243 LEU A CA 1
ATOM 1890 C C . LEU A 1 243 ? 1.351 -37.844 -14.766 1 97.12 243 LEU A C 1
ATOM 1892 O O . LEU A 1 243 ? 0.35 -38.531 -14.523 1 97.12 243 LEU A O 1
ATOM 1896 N N . GLY A 1 244 ? 2.209 -38.188 -15.688 1 94.81 244 GLY A N 1
ATOM 1897 C CA . GLY A 1 244 ? 2.068 -39.438 -16.422 1 94.81 244 GLY A CA 1
ATOM 1898 C C . GLY A 1 244 ? 1.291 -39.312 -17.703 1 94.81 244 GLY A C 1
ATOM 1899 O O . GLY A 1 244 ? 0.901 -38.188 -18.078 1 94.81 244 GLY A O 1
ATOM 1900 N N . ALA A 1 245 ? 1.002 -40.375 -18.391 1 93.12 245 ALA A N 1
ATOM 1901 C CA . ALA A 1 245 ? 0.403 -40.406 -19.719 1 93.12 245 ALA A CA 1
ATOM 1902 C C . ALA A 1 245 ? -1.036 -39.906 -19.688 1 93.12 245 ALA A C 1
ATOM 1904 O O . ALA A 1 245 ? -1.517 -39.312 -20.656 1 93.12 245 ALA A O 1
ATOM 1905 N N . SER A 1 246 ? -1.703 -40.094 -18.609 1 94.69 246 SER A N 1
ATOM 1906 C CA . SER A 1 246 ? -3.098 -39.656 -18.484 1 94.69 246 SER A CA 1
ATOM 1907 C C . SER A 1 246 ? -3.215 -38.344 -17.75 1 94.69 246 SER A C 1
ATOM 1909 O O . SER A 1 246 ? -4.145 -38.125 -16.969 1 94.69 246 SER A O 1
ATOM 1911 N N . TRP A 1 247 ? -2.246 -37.438 -18.031 1 96.44 247 TRP A N 1
ATOM 1912 C CA . TRP A 1 247 ? -2.191 -36.188 -17.281 1 96.44 247 TRP A CA 1
ATOM 1913 C C . TRP A 1 247 ? -3.461 -35.375 -17.484 1 96.44 247 TRP A C 1
ATOM 1915 O O . TRP A 1 247 ? -3.873 -34.625 -16.594 1 96.44 247 TRP A O 1
ATOM 1925 N N . LEU A 1 248 ? -4.191 -35.531 -18.578 1 95.75 248 LEU A N 1
ATOM 1926 C CA . LEU A 1 248 ? -5.371 -34.719 -18.906 1 95.75 248 LEU A CA 1
ATOM 1927 C C . LEU A 1 248 ? -6.508 -35.031 -17.938 1 95.75 248 LEU A C 1
ATOM 1929 O O . LEU A 1 248 ? -7.391 -34.188 -17.734 1 95.75 248 LEU A O 1
ATOM 1933 N N . ASP A 1 249 ? -6.484 -36.156 -17.281 1 95.25 249 ASP A N 1
ATOM 1934 C CA . ASP A 1 249 ? -7.543 -36.562 -16.359 1 95.25 249 ASP A CA 1
ATOM 1935 C C . ASP A 1 249 ? -7.578 -35.688 -15.125 1 95.25 249 ASP A C 1
ATOM 1937 O O . ASP A 1 249 ? -8.594 -35.625 -14.422 1 95.25 249 ASP A O 1
ATOM 1941 N N . TYR A 1 250 ? -6.539 -35 -14.891 1 97 250 TYR A N 1
ATOM 1942 C CA . TYR A 1 250 ? -6.457 -34.156 -13.695 1 97 250 TYR A CA 1
ATOM 1943 C C . TYR A 1 250 ? -7.074 -32.781 -13.938 1 97 250 TYR A C 1
ATOM 1945 O O . TYR A 1 250 ? -7.25 -32 -13 1 97 250 TYR A O 1
ATOM 1953 N N . PHE A 1 251 ? -7.469 -32.5 -15.203 1 98 251 PHE A N 1
ATOM 1954 C CA . PHE A 1 251 ? -7.914 -31.141 -15.523 1 98 251 PHE A CA 1
ATOM 1955 C C . PHE A 1 251 ? -9.25 -31.172 -16.266 1 98 251 PHE A C 1
ATOM 1957 O O . PHE A 1 251 ? -9.516 -32.094 -17.047 1 98 251 PHE A O 1
ATOM 1964 N N . ASP A 1 252 ? -10 -30.172 -15.984 1 97.5 252 ASP A N 1
ATOM 1965 C CA . ASP A 1 252 ? -11.289 -30.016 -16.656 1 97.5 252 ASP A CA 1
ATOM 1966 C C . ASP A 1 252 ? -11.141 -29.188 -17.938 1 97.5 252 ASP A C 1
ATOM 1968 O O . ASP A 1 252 ? -11.992 -29.266 -18.828 1 97.5 252 ASP A O 1
ATOM 1972 N N . LEU A 1 253 ? -10.125 -28.422 -17.969 1 97.69 253 LEU A N 1
ATOM 1973 C CA . LEU A 1 253 ? -9.875 -27.531 -19.094 1 97.69 253 LEU A CA 1
ATOM 1974 C C . LEU A 1 253 ? -8.391 -27.172 -19.172 1 97.69 253 LEU A C 1
ATOM 1976 O O . LEU A 1 253 ? -7.75 -26.906 -18.156 1 97.69 253 LEU A O 1
ATOM 1980 N N . VAL A 1 254 ? -7.863 -27.219 -20.375 1 98.19 254 VAL A N 1
ATOM 1981 C CA . VAL A 1 254 ? -6.477 -26.812 -20.594 1 98.19 254 VAL A CA 1
ATOM 1982 C C . VAL A 1 254 ? -6.402 -25.828 -21.766 1 98.19 254 VAL A C 1
ATOM 1984 O O . VAL A 1 254 ? -6.836 -26.141 -22.875 1 98.19 254 VAL A O 1
ATOM 1987 N N . VAL A 1 255 ? -5.898 -24.656 -21.5 1 98.06 255 VAL A N 1
ATOM 1988 C CA . VAL A 1 255 ? -5.68 -23.656 -22.547 1 98.06 255 VAL A CA 1
ATOM 1989 C C . VAL A 1 255 ? -4.184 -23.453 -22.75 1 98.06 255 VAL A C 1
ATOM 1991 O O . VAL A 1 255 ? -3.479 -22.984 -21.859 1 98.06 255 VAL A O 1
ATOM 1994 N N . CYS A 1 256 ? -3.688 -23.766 -23.922 1 96.75 256 CYS A N 1
ATOM 1995 C CA . CYS A 1 256 ? -2.291 -23.594 -24.297 1 96.75 256 CYS A CA 1
ATOM 1996 C C . CYS A 1 256 ? -2.119 -22.375 -25.188 1 96.75 256 CYS A C 1
ATOM 1998 O O . CYS A 1 256 ? -3.098 -21.844 -25.719 1 96.75 256 CYS A O 1
ATOM 2000 N N . GLY A 1 257 ? -0.923 -21.906 -25.281 1 95.75 257 GLY A N 1
ATOM 2001 C CA . GLY A 1 257 ? -0.656 -20.781 -26.141 1 95.75 257 GLY A CA 1
ATOM 2002 C C . GLY A 1 257 ? -1.517 -19.562 -25.828 1 95.75 257 GLY A C 1
ATOM 2003 O O . GLY A 1 257 ? -2.012 -18.891 -26.734 1 95.75 257 GLY A O 1
ATOM 2004 N N . ALA A 1 258 ? -1.847 -19.266 -24.625 1 95.81 258 ALA A N 1
ATOM 2005 C CA . ALA A 1 258 ? -2.783 -18.219 -24.219 1 95.81 258 ALA A CA 1
ATOM 2006 C C . ALA A 1 258 ? -2.199 -16.828 -24.469 1 95.81 258 ALA A C 1
ATOM 2008 O O . ALA A 1 258 ? -2.938 -15.852 -24.578 1 95.81 258 ALA A O 1
ATOM 2009 N N . ARG A 1 259 ? -0.855 -16.703 -24.453 1 94 259 ARG A N 1
ATOM 2010 C CA . ARG A 1 259 ? -0.157 -15.453 -24.734 1 94 259 ARG A CA 1
ATOM 2011 C C . ARG A 1 259 ? -0.463 -14.414 -23.672 1 94 259 ARG A C 1
ATOM 2013 O O . ARG A 1 259 ? -0.825 -13.273 -23.984 1 94 259 ARG A O 1
ATOM 2020 N N . LYS A 1 260 ? -0.558 -14.805 -22.453 1 94.38 260 LYS A N 1
ATOM 2021 C CA . LYS A 1 260 ? -0.648 -13.828 -21.375 1 94.38 260 LYS A CA 1
ATOM 2022 C C . LYS A 1 260 ? 0.475 -12.797 -21.469 1 94.38 260 LYS A C 1
ATOM 2024 O O . LYS A 1 260 ? 1.611 -13.141 -21.797 1 94.38 260 LYS A O 1
ATOM 2029 N N . PRO A 1 261 ? 0.196 -11.508 -21.234 1 93.25 261 PRO A N 1
ATOM 2030 C CA . PRO A 1 261 ? -1.005 -10.945 -20.609 1 93.25 261 PRO A CA 1
ATOM 2031 C C . PRO A 1 261 ? -2.119 -10.672 -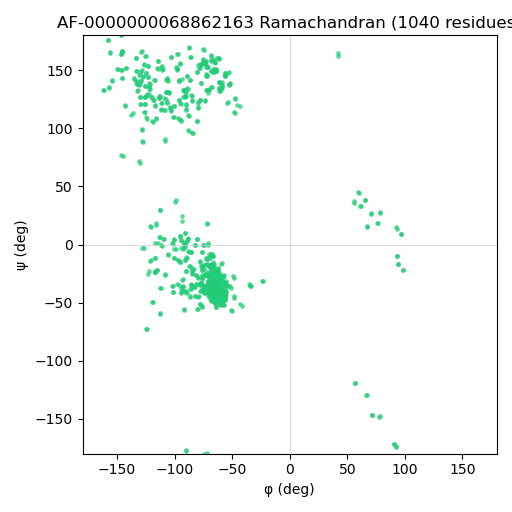21.625 1 93.25 261 PRO A C 1
ATOM 2033 O O . PRO A 1 261 ? -3.23 -10.305 -21.234 1 93.25 261 PRO A O 1
ATOM 2036 N N . GLY A 1 262 ? -1.881 -10.828 -22.938 1 94.25 262 GLY A N 1
ATOM 2037 C CA . GLY A 1 262 ? -2.9 -10.586 -23.953 1 94.25 262 GLY A CA 1
ATOM 2038 C C . GLY A 1 262 ? -4.199 -11.32 -23.672 1 94.25 262 GLY A C 1
ATOM 2039 O O . GLY A 1 262 ? -5.281 -10.766 -23.875 1 94.25 262 GLY A O 1
ATOM 2040 N N . PHE A 1 263 ? -4.148 -12.453 -23.188 1 95.69 263 PHE A N 1
ATOM 2041 C CA . PHE A 1 263 ? -5.277 -13.312 -22.844 1 95.69 263 PHE A CA 1
ATOM 2042 C C . PHE A 1 263 ? -6.23 -12.602 -21.891 1 95.69 263 PHE A C 1
ATOM 2044 O O . PHE A 1 263 ? -7.445 -12.789 -21.969 1 95.69 263 PHE A O 1
ATOM 2051 N N . LEU A 1 264 ? -5.711 -11.766 -21.031 1 93.06 264 LEU A N 1
ATOM 2052 C CA . LEU A 1 264 ? -6.477 -11.125 -19.969 1 93.06 264 LEU A CA 1
ATOM 2053 C C . LEU A 1 264 ? -6.961 -9.742 -20.406 1 93.06 264 LEU A C 1
ATOM 2055 O O . LEU A 1 264 ? -7.855 -9.172 -19.781 1 93.06 264 LEU A O 1
ATOM 2059 N N . LEU A 1 265 ? -6.41 -9.211 -21.453 1 91.25 265 LEU A N 1
ATOM 2060 C CA . LEU A 1 265 ? -6.633 -7.809 -21.797 1 91.25 265 LEU A CA 1
ATOM 2061 C C . LEU A 1 265 ? -7.426 -7.695 -23.094 1 91.25 265 LEU A C 1
ATOM 2063 O O . LEU A 1 265 ? -8.25 -6.793 -23.25 1 91.25 265 LEU A O 1
ATOM 2067 N N . ASP A 1 266 ? -7.152 -8.609 -24.078 1 92.06 266 ASP A N 1
ATOM 2068 C CA . ASP A 1 266 ? -7.707 -8.508 -25.422 1 92.06 266 ASP A CA 1
ATOM 2069 C C . ASP A 1 266 ? -8.891 -9.453 -25.609 1 92.06 266 ASP A C 1
ATOM 2071 O O . ASP A 1 266 ? -8.703 -10.656 -25.797 1 92.06 266 ASP A O 1
ATOM 2075 N N . PRO A 1 267 ? -10.062 -8.914 -25.703 1 89.62 267 PRO A N 1
ATOM 2076 C CA . PRO A 1 267 ? -11.242 -9.773 -25.812 1 89.62 267 PRO A CA 1
ATOM 2077 C C . PRO A 1 267 ? -11.461 -10.289 -27.234 1 89.62 267 PRO A C 1
ATOM 2079 O O . PRO A 1 267 ? -12.391 -11.062 -27.484 1 89.62 267 PRO A O 1
ATOM 2082 N N . TYR A 1 268 ? -10.531 -9.992 -28.188 1 91.12 268 TYR A N 1
ATOM 2083 C CA . TYR A 1 268 ? -10.758 -10.336 -29.594 1 91.12 268 TYR A CA 1
ATOM 2084 C C . TYR A 1 268 ? -9.844 -11.469 -30.031 1 91.12 268 TYR A C 1
ATOM 2086 O O . TYR A 1 268 ? -9.898 -11.906 -31.172 1 91.12 268 TYR A O 1
ATOM 2094 N N . LEU A 1 269 ? -9.102 -12.016 -29.156 1 93.69 269 LEU A N 1
ATOM 2095 C CA . LEU A 1 269 ? -8.219 -13.125 -29.516 1 93.69 269 LEU A CA 1
ATOM 2096 C C . LEU A 1 269 ? -9.023 -14.391 -29.781 1 93.69 269 LEU A C 1
ATOM 2098 O O . LEU A 1 269 ? -9.867 -14.773 -28.969 1 93.69 269 LEU A O 1
ATOM 2102 N N . PRO A 1 270 ? -8.734 -15.055 -30.859 1 93.69 270 PRO A N 1
ATOM 2103 C CA . PRO A 1 270 ? -9.5 -16.266 -31.203 1 93.69 270 PRO A CA 1
ATOM 2104 C C . PRO A 1 270 ? -9.07 -17.484 -30.391 1 93.69 270 PRO A C 1
ATOM 2106 O O . PRO A 1 270 ? -7.93 -17.547 -29.922 1 93.69 270 PRO A O 1
ATOM 2109 N N . ILE A 1 271 ? -10.023 -18.406 -30.281 1 95.75 271 ILE A N 1
ATOM 2110 C CA . ILE A 1 271 ? -9.742 -19.656 -29.562 1 95.75 271 ILE A CA 1
ATOM 2111 C C . ILE A 1 271 ? -9.875 -20.844 -30.516 1 95.75 271 ILE A C 1
ATOM 2113 O O . ILE A 1 271 ? -10.711 -20.828 -31.422 1 95.75 271 ILE A O 1
ATOM 2117 N N . PHE A 1 272 ? -8.984 -21.812 -30.359 1 96 272 PHE A N 1
ATOM 2118 C CA . PHE A 1 272 ? -8.984 -23.016 -31.172 1 96 272 PHE A CA 1
ATOM 2119 C C . PHE A 1 272 ? -9.078 -24.266 -30.297 1 96 272 PHE A C 1
ATOM 2121 O O . PHE A 1 272 ? -8.57 -24.281 -29.172 1 96 272 PHE A O 1
ATOM 2128 N N . GLN A 1 273 ? -9.75 -25.219 -30.766 1 95.38 273 GLN A N 1
ATOM 2129 C CA . GLN A 1 273 ? -9.742 -26.531 -30.109 1 95.38 273 GLN A CA 1
ATOM 2130 C C . GLN A 1 273 ? -8.617 -27.406 -30.641 1 95.38 273 GLN A C 1
ATOM 2132 O O . GLN A 1 273 ? -8.359 -27.438 -31.844 1 95.38 273 GLN A O 1
ATOM 2137 N N . VAL A 1 274 ? -7.934 -28.031 -29.75 1 93 274 VAL A N 1
ATOM 2138 C CA . VAL A 1 274 ? -6.844 -28.906 -30.141 1 93 274 VAL A CA 1
ATOM 2139 C C . VAL A 1 274 ? -7.371 -30.344 -30.297 1 93 274 VAL A C 1
ATOM 2141 O O . VAL A 1 274 ? -7.902 -30.922 -29.359 1 93 274 VAL A O 1
ATOM 2144 N N . ARG A 1 275 ? -7.113 -30.906 -31.391 1 86.75 275 ARG A N 1
ATOM 2145 C CA . ARG A 1 275 ? -7.559 -32.281 -31.672 1 86.75 275 ARG A CA 1
ATOM 2146 C C . ARG A 1 275 ? -6.539 -33.281 -31.172 1 86.75 275 ARG A C 1
ATOM 2148 O O . ARG A 1 275 ? -5.438 -32.938 -30.75 1 86.75 275 ARG A O 1
ATOM 2155 N N . GLN A 1 276 ? -6.93 -34.531 -31.172 1 79.88 276 GLN A N 1
ATOM 2156 C CA . GLN A 1 276 ? -6.086 -35.594 -30.672 1 79.88 276 GLN A CA 1
ATOM 2157 C C . GLN A 1 276 ? -4.785 -35.688 -31.469 1 79.88 276 GLN A C 1
ATOM 2159 O O . GLN A 1 276 ? -3.742 -36.062 -30.922 1 79.88 276 GLN A O 1
ATOM 2164 N N . ASP A 1 277 ? -4.91 -35.281 -32.719 1 81.31 277 ASP A N 1
ATOM 2165 C CA . ASP A 1 277 ? -3.727 -35.375 -33.562 1 81.31 277 ASP A CA 1
ATOM 2166 C C . ASP A 1 277 ? -2.889 -34.094 -33.469 1 81.31 277 ASP A C 1
ATOM 2168 O O . ASP A 1 277 ? -1.89 -33.969 -34.188 1 81.31 277 ASP A O 1
ATOM 2172 N N . GLY A 1 278 ? -3.301 -33.219 -32.656 1 81 278 GLY A N 1
ATOM 2173 C CA . GLY A 1 278 ? -2.543 -32 -32.438 1 81 278 GLY A CA 1
ATOM 2174 C C . GLY A 1 278 ? -2.996 -30.859 -33.344 1 81 278 GLY A C 1
ATOM 2175 O O . GLY A 1 278 ? -2.604 -29.703 -33.156 1 81 278 GLY A O 1
ATOM 2176 N N . SER A 1 279 ? -3.857 -31.172 -34.344 1 87.62 279 SER A N 1
ATOM 2177 C CA . SER A 1 279 ? -4.34 -30.125 -35.25 1 87.62 279 SER A CA 1
ATOM 2178 C C . SER A 1 279 ? -5.34 -29.203 -34.562 1 87.62 279 SER A C 1
ATOM 2180 O O . SER A 1 279 ? -5.934 -29.578 -33.531 1 87.62 279 SER A O 1
ATOM 2182 N N . LEU A 1 280 ? -5.484 -27.984 -35.125 1 91.81 280 LEU A N 1
ATOM 2183 C CA . LEU A 1 280 ? -6.336 -26.969 -34.531 1 91.81 280 LEU A CA 1
ATOM 2184 C C . LEU A 1 280 ? -7.621 -26.797 -35.312 1 91.81 280 LEU A C 1
ATOM 2186 O O . LEU A 1 280 ? -7.617 -26.938 -36.531 1 91.81 280 LEU A O 1
ATOM 2190 N N . GLU A 1 281 ? -8.656 -26.609 -34.625 1 92.88 281 GLU A N 1
ATOM 2191 C CA . GLU A 1 281 ? -9.945 -26.266 -35.219 1 92.88 281 GLU A CA 1
ATOM 2192 C C . GLU A 1 281 ? -10.562 -25.047 -34.562 1 92.88 281 GLU A C 1
ATOM 2194 O O . GLU A 1 281 ? -10.477 -24.891 -33.344 1 92.88 281 GLU A O 1
ATOM 2199 N N . ASN A 1 282 ? -11.18 -24.234 -35.406 1 90.62 282 ASN A N 1
ATOM 2200 C CA . ASN A 1 282 ? -11.844 -23.062 -34.812 1 90.62 282 ASN A CA 1
ATOM 2201 C C . ASN A 1 282 ? -12.938 -23.453 -33.844 1 90.62 282 ASN A C 1
ATOM 2203 O O . ASN A 1 282 ? -13.688 -24.406 -34.094 1 90.62 282 ASN A O 1
ATOM 2207 N N . ALA A 1 283 ? -12.93 -22.781 -32.719 1 90.56 283 ALA A N 1
ATOM 2208 C CA . ALA A 1 283 ? -13.984 -23 -31.719 1 90.56 283 ALA A CA 1
ATOM 2209 C C . ALA A 1 283 ? -14.852 -21.75 -31.562 1 90.56 283 ALA A C 1
ATOM 2211 O O . ALA A 1 283 ? -14.328 -20.641 -31.453 1 90.56 283 ALA A O 1
ATOM 2212 N N . GLU A 1 284 ? -16.125 -21.828 -31.688 1 87.06 284 GLU A N 1
ATOM 2213 C CA . GLU A 1 284 ? -17.062 -20.75 -31.469 1 87.06 284 GLU A CA 1
ATOM 2214 C C . GLU A 1 284 ? -17.891 -20.969 -30.203 1 87.06 284 GLU A C 1
ATOM 2216 O O . GLU A 1 284 ? -18.578 -22 -30.094 1 87.06 284 GLU A O 1
ATOM 2221 N N . ILE A 1 285 ? -17.719 -20.109 -29.266 1 87.56 285 ILE A N 1
ATOM 2222 C CA . ILE A 1 285 ? -18.453 -20.203 -28.016 1 87.56 285 ILE A CA 1
ATOM 2223 C C . ILE A 1 285 ? -19.5 -19.094 -27.938 1 87.56 285 ILE A C 1
ATOM 2225 O O . ILE A 1 285 ? -19.203 -17.984 -27.453 1 87.56 285 ILE A O 1
ATOM 2229 N N . ILE A 1 286 ? -20.703 -19.266 -28.375 1 78 286 ILE A N 1
ATOM 2230 C CA . ILE A 1 286 ? -21.781 -18.266 -28.422 1 78 286 ILE A CA 1
ATOM 2231 C C . ILE A 1 286 ? -22.688 -18.438 -27.219 1 78 286 ILE A C 1
ATOM 2233 O O . ILE A 1 286 ? -23.188 -17.453 -26.672 1 78 286 ILE A O 1
ATOM 2237 N N . SER A 1 287 ? -22.859 -19.656 -26.797 1 78.5 287 SER A N 1
ATOM 2238 C CA . SER A 1 287 ? -23.719 -19.984 -25.672 1 78.5 287 SER A CA 1
ATOM 2239 C C . SER A 1 287 ? -23.031 -20.938 -24.703 1 78.5 287 SER A C 1
ATOM 2241 O O . SER A 1 287 ? -22.016 -21.562 -25.047 1 78.5 287 SER A O 1
ATOM 2243 N N . PRO A 1 288 ? -23.531 -21 -23.484 1 79.62 288 PRO A N 1
ATOM 2244 C CA . PRO A 1 288 ? -22.969 -21.953 -22.516 1 79.62 288 PRO A CA 1
ATOM 2245 C C . PRO A 1 288 ? -23.016 -23.391 -23.031 1 79.62 288 PRO A C 1
ATOM 2247 O O . PRO A 1 288 ? -22.141 -24.203 -22.703 1 79.62 288 PRO A O 1
ATOM 2250 N N . GLN A 1 289 ? -24 -23.703 -23.797 1 83.75 289 GLN A N 1
ATOM 2251 C CA . GLN A 1 289 ? -24.141 -25.047 -24.344 1 83.75 289 GLN A CA 1
ATOM 2252 C C . GLN A 1 289 ? -23 -25.359 -25.312 1 83.75 289 GLN A C 1
ATOM 2254 O O . GLN A 1 289 ? -22.547 -26.5 -25.375 1 83.75 289 GLN A O 1
ATOM 2259 N N . ASP A 1 290 ? -22.609 -24.391 -25.969 1 88.31 290 ASP A N 1
ATOM 2260 C CA . ASP A 1 290 ? -21.484 -24.578 -26.875 1 88.31 290 ASP A CA 1
ATOM 2261 C C . ASP A 1 290 ? -20.219 -24.969 -26.094 1 88.31 290 ASP A C 1
ATOM 2263 O O . ASP A 1 290 ? -19.469 -25.844 -26.531 1 88.31 290 ASP A O 1
ATOM 2267 N N . GLY A 1 291 ? -20.078 -24.406 -25.016 1 89.06 291 GLY A N 1
ATOM 2268 C CA . GLY A 1 291 ? -18.922 -24.703 -24.188 1 89.06 291 GLY A CA 1
ATOM 2269 C C . GLY A 1 291 ? -18.891 -26.141 -23.703 1 89.06 291 GLY A C 1
ATOM 2270 O O . GLY A 1 291 ? -17.859 -26.812 -23.797 1 89.06 291 GLY A O 1
ATOM 2271 N N . ALA A 1 292 ? -20.031 -26.578 -23.344 1 88.88 292 ALA A N 1
ATOM 2272 C CA . ALA A 1 292 ? -20.141 -27.938 -22.844 1 88.88 292 ALA A CA 1
ATOM 2273 C C . ALA A 1 292 ? -19.875 -28.953 -23.953 1 88.88 292 ALA A C 1
ATOM 2275 O O . ALA A 1 292 ? -19.219 -29.969 -23.734 1 88.88 292 ALA A O 1
ATOM 2276 N N . ARG A 1 293 ? -20.375 -28.672 -25.078 1 89.56 293 ARG A N 1
ATOM 2277 C CA . ARG A 1 293 ? -20.188 -29.547 -26.234 1 89.56 293 ARG A CA 1
ATOM 2278 C C . ARG A 1 293 ? -18.719 -29.609 -26.641 1 89.56 293 ARG A C 1
ATOM 2280 O O . ARG A 1 293 ? -18.203 -30.688 -26.938 1 89.56 293 ARG A O 1
ATOM 2287 N N . LEU A 1 294 ? -18.188 -28.469 -26.656 1 90.75 294 LEU A N 1
ATOM 2288 C CA . LEU A 1 294 ? -16.781 -28.406 -27.047 1 90.75 294 LEU A CA 1
ATOM 2289 C C . LEU A 1 294 ? -15.914 -29.172 -26.047 1 90.75 294 LEU A C 1
ATOM 2291 O O . LEU A 1 294 ? -14.992 -29.891 -26.453 1 90.75 294 LEU A O 1
ATOM 2295 N N . LEU A 1 295 ? -16.234 -29.094 -24.797 1 92.19 295 LEU A N 1
ATOM 2296 C CA . LEU A 1 295 ? -15.445 -29.734 -23.75 1 92.19 295 LEU A CA 1
ATOM 2297 C C . LEU A 1 295 ? -15.594 -31.25 -23.812 1 92.19 295 LEU A C 1
ATOM 2299 O O . LEU A 1 295 ? -14.688 -31.984 -23.406 1 92.19 295 LEU A O 1
ATOM 2303 N N . GLN A 1 296 ? -16.703 -31.672 -24.328 1 89.12 296 GLN A N 1
ATOM 2304 C CA . GLN A 1 296 ? -16.906 -33.094 -24.5 1 89.12 296 GLN A CA 1
ATOM 2305 C C . GLN A 1 296 ? -16.031 -33.656 -25.609 1 89.12 296 GLN A C 1
ATOM 2307 O O . GLN A 1 296 ? -15.578 -34.812 -25.531 1 89.12 296 GLN A O 1
ATOM 2312 N N . ARG A 1 297 ? -15.805 -32.844 -26.516 1 88.44 297 ARG A N 1
ATOM 2313 C CA . ARG A 1 297 ? -14.961 -33.25 -27.641 1 88.44 297 ARG A CA 1
ATOM 2314 C C . ARG A 1 297 ? -13.492 -33.25 -27.234 1 88.44 297 ARG A C 1
ATOM 2316 O O . ARG A 1 297 ? -12.766 -34.219 -27.516 1 88.44 297 ARG A O 1
ATOM 2323 N N . SER A 1 298 ? -13.07 -32.156 -26.719 1 91.62 298 SER A N 1
ATOM 2324 C CA . SER A 1 298 ? -11.703 -32.031 -26.219 1 91.62 298 SER A CA 1
ATOM 2325 C C . SER A 1 298 ? -11.602 -30.969 -25.141 1 91.62 298 SER A C 1
ATOM 2327 O O . SER A 1 298 ? -12.195 -29.906 -25.25 1 91.62 298 SER A O 1
ATOM 2329 N N . ARG A 1 299 ? -10.797 -31.312 -24.188 1 94.69 299 ARG A N 1
ATOM 2330 C CA . ARG A 1 299 ? -10.625 -30.375 -23.094 1 94.69 299 ARG A CA 1
ATOM 2331 C C . ARG A 1 299 ? -9.445 -29.438 -23.344 1 94.69 299 ARG A C 1
ATOM 2333 O O . ARG A 1 299 ? -9.125 -28.594 -22.5 1 94.69 299 ARG A O 1
ATOM 2340 N N . VAL A 1 300 ? -8.773 -29.594 -24.484 1 97 300 VAL A N 1
ATOM 2341 C CA . VAL A 1 300 ? -7.562 -28.828 -24.766 1 97 300 VAL A CA 1
ATOM 2342 C C . VAL A 1 300 ? -7.855 -27.766 -25.828 1 97 300 VAL A C 1
ATOM 2344 O O . VAL A 1 300 ? -8.383 -28.078 -26.891 1 97 300 VAL A O 1
ATOM 2347 N N . PHE A 1 301 ? -7.555 -26.562 -25.484 1 97.38 301 PHE A N 1
ATOM 2348 C CA . PHE A 1 301 ? -7.746 -25.422 -26.391 1 97.38 301 PHE A CA 1
ATOM 2349 C C . PHE A 1 301 ? -6.441 -24.656 -26.562 1 97.38 301 PHE A C 1
ATOM 2351 O O . PHE A 1 301 ? -5.492 -24.844 -25.797 1 97.38 301 PHE A O 1
ATOM 2358 N N . GLN A 1 302 ? -6.363 -23.875 -27.578 1 96.69 302 GLN A N 1
ATOM 2359 C CA . GLN A 1 302 ? -5.227 -22.984 -27.828 1 96.69 302 GLN A CA 1
ATOM 2360 C C . GLN A 1 302 ? -5.691 -21.562 -28.125 1 96.69 302 GLN A C 1
ATOM 2362 O O . GLN A 1 302 ? -6.684 -21.359 -28.828 1 96.69 302 GLN A O 1
ATOM 2367 N N . GLY A 1 303 ? -4.938 -20.609 -27.516 1 96.75 303 GLY A N 1
ATOM 2368 C CA . GLY A 1 303 ? -5.305 -19.219 -27.688 1 96.75 303 GLY A CA 1
ATOM 2369 C C . GLY A 1 303 ? -6.469 -18.797 -26.812 1 96.75 303 GLY A C 1
ATOM 2370 O O . GLY A 1 303 ? -6.523 -19.141 -25.625 1 96.75 303 GLY A O 1
ATOM 2371 N N . GLY A 1 304 ? -7.27 -17.844 -27.344 1 95.38 304 GLY A N 1
ATOM 2372 C CA . GLY A 1 304 ? -8.461 -17.406 -26.641 1 95.38 304 GLY A CA 1
ATOM 2373 C C . GLY A 1 304 ? -8.211 -16.234 -25.703 1 95.38 304 GLY A C 1
ATOM 2374 O O . GLY A 1 304 ? -7.168 -15.586 -25.781 1 95.38 304 GLY A O 1
ATOM 2375 N N . ASN A 1 305 ? -9.211 -15.922 -24.938 1 94.12 305 ASN A N 1
ATOM 2376 C CA . ASN A 1 305 ? -9.172 -14.844 -23.953 1 94.12 305 ASN A CA 1
ATOM 2377 C C . ASN A 1 305 ? -10.016 -15.18 -22.719 1 94.12 305 ASN A C 1
ATOM 2379 O O . ASN A 1 305 ? -10.633 -16.25 -22.656 1 94.12 305 ASN A O 1
ATOM 2383 N N . TRP A 1 306 ? -10.039 -14.273 -21.781 1 92.56 306 TRP A N 1
ATOM 2384 C CA . TRP A 1 306 ? -10.664 -14.523 -20.484 1 92.56 306 TRP A CA 1
ATOM 2385 C C . TRP A 1 306 ? -12.156 -14.773 -20.641 1 92.56 306 TRP A C 1
ATOM 2387 O O . TRP A 1 306 ? -12.758 -15.516 -19.859 1 92.56 306 TRP A O 1
ATOM 2397 N N . GLN A 1 307 ? -12.828 -14.219 -21.625 1 91.06 307 GLN A N 1
ATOM 2398 C CA . GLN A 1 307 ? -14.258 -14.438 -21.828 1 91.06 307 GLN A CA 1
ATOM 2399 C C . GLN A 1 307 ? -14.547 -15.883 -22.219 1 91.06 307 GLN A C 1
ATOM 2401 O O . GLN A 1 307 ? -15.523 -16.469 -21.75 1 91.06 307 GLN A O 1
ATOM 2406 N N . HIS A 1 308 ? -13.727 -16.375 -23.141 1 93.81 308 HIS A N 1
ATOM 2407 C CA . HIS A 1 308 ? -13.852 -17.781 -23.5 1 93.81 308 HIS A CA 1
ATOM 2408 C C . HIS A 1 308 ? -13.711 -18.688 -22.266 1 93.81 308 HIS A C 1
ATOM 2410 O O . HIS A 1 308 ? -14.477 -19.641 -22.094 1 93.81 308 HIS A O 1
ATOM 2416 N N . LEU A 1 309 ? -12.711 -18.312 -21.469 1 94.81 309 LEU A N 1
ATOM 2417 C CA . LEU A 1 309 ? -12.445 -19.094 -20.266 1 94.81 309 LEU A CA 1
ATOM 2418 C C . LEU A 1 309 ? -13.664 -19.109 -19.344 1 94.81 309 LEU A C 1
ATOM 2420 O O . LEU A 1 309 ? -14.086 -20.156 -18.875 1 94.81 309 LEU A O 1
ATOM 2424 N N . HIS A 1 310 ? -14.188 -17.938 -19.047 1 91.81 310 HIS A N 1
ATOM 2425 C CA . HIS A 1 310 ? -15.352 -17.828 -18.188 1 91.81 310 HIS A CA 1
ATOM 2426 C C . HIS A 1 310 ? -16.531 -18.594 -18.734 1 91.81 310 HIS A C 1
ATOM 2428 O O . HIS A 1 310 ? -17.281 -19.234 -17.984 1 91.81 310 HIS A O 1
ATOM 2434 N N . ALA A 1 311 ? -16.719 -18.547 -20.047 1 92.5 311 ALA A N 1
ATOM 2435 C CA . ALA A 1 311 ? -17.812 -19.25 -20.688 1 92.5 311 ALA A CA 1
ATOM 2436 C C . ALA A 1 311 ? -17.641 -20.766 -20.562 1 92.5 311 ALA A C 1
ATOM 2438 O O . ALA A 1 311 ? -18.594 -21.484 -20.25 1 92.5 311 ALA A O 1
ATOM 2439 N N . LEU A 1 312 ? -16.469 -21.203 -20.812 1 95.12 312 LEU A N 1
ATOM 2440 C CA . LEU A 1 312 ? -16.188 -22.641 -20.766 1 95.12 312 LEU A CA 1
ATOM 2441 C C . LEU A 1 312 ? -16.344 -23.172 -19.359 1 95.12 312 LEU A C 1
ATOM 2443 O O . LEU A 1 312 ? -16.75 -24.328 -19.156 1 95.12 312 LEU A O 1
ATOM 2447 N N . LEU A 1 313 ? -16 -22.312 -18.391 1 94.38 313 LEU A N 1
ATOM 2448 C CA . LEU A 1 313 ? -16.078 -22.719 -17 1 94.38 313 LEU A CA 1
ATOM 2449 C C . LEU A 1 313 ? -17.469 -22.422 -16.422 1 94.38 313 LEU A C 1
ATOM 2451 O O . LEU A 1 313 ? -17.766 -22.797 -15.289 1 94.38 313 LEU A O 1
ATOM 2455 N N . GLN A 1 314 ? -18.25 -21.688 -17.109 1 91.88 314 GLN A N 1
ATOM 2456 C CA . GLN A 1 314 ? -19.562 -21.25 -16.656 1 91.88 314 GLN A CA 1
ATOM 2457 C C . GLN A 1 314 ? -19.438 -20.422 -15.375 1 91.88 314 GLN A C 1
ATOM 2459 O O . GLN A 1 314 ? -20.156 -20.688 -14.398 1 91.88 314 GLN A O 1
ATOM 2464 N N . LEU A 1 315 ? -18.5 -19.562 -15.398 1 88.5 315 LEU A N 1
ATOM 2465 C CA . LEU A 1 315 ? -18.266 -18.688 -14.258 1 88.5 315 LEU A CA 1
ATOM 2466 C C . LEU A 1 315 ? -19.062 -17.391 -14.391 1 88.5 315 LEU A C 1
ATOM 2468 O O . LEU A 1 315 ? -19.031 -16.734 -15.43 1 88.5 315 LEU A O 1
ATOM 2472 N N . ALA A 1 316 ? -19.75 -17.047 -13.32 1 78.56 316 ALA A N 1
ATOM 2473 C CA . ALA A 1 316 ? -20.578 -15.836 -13.32 1 78.56 316 ALA A CA 1
ATOM 2474 C C . ALA A 1 316 ? -19.75 -14.609 -12.953 1 78.56 316 ALA A C 1
ATOM 2476 O O . ALA A 1 316 ? -20.031 -13.5 -13.398 1 78.56 316 ALA A O 1
ATOM 2477 N N . SER A 1 317 ? -18.781 -14.828 -12.078 1 81.19 317 SER A N 1
ATOM 2478 C CA . SER A 1 317 ? -17.984 -13.711 -11.602 1 81.19 317 SER A CA 1
ATOM 2479 C C . SER A 1 317 ? -16.516 -14.109 -11.43 1 81.19 317 SER A C 1
ATOM 2481 O O . SER A 1 317 ? -16.219 -15.273 -11.18 1 81.19 317 SER A O 1
ATOM 2483 N N . GLY A 1 318 ? -15.648 -13.148 -11.57 1 85.56 318 GLY A N 1
ATOM 2484 C CA . GLY A 1 318 ? -14.219 -13.375 -11.414 1 85.56 318 GLY A CA 1
ATOM 2485 C C . GLY A 1 318 ? -13.828 -13.805 -10.016 1 85.56 318 GLY A C 1
ATOM 2486 O O . GLY A 1 318 ? -12.828 -14.5 -9.836 1 85.56 318 GLY A O 1
ATOM 2487 N N . SER A 1 319 ? -14.617 -13.469 -9.039 1 85.62 319 SER A N 1
ATOM 2488 C CA . SER A 1 319 ? -14.281 -13.773 -7.652 1 85.62 319 SER A CA 1
ATOM 2489 C C . SER A 1 319 ? -14.414 -15.266 -7.363 1 85.62 319 SER A C 1
ATOM 2491 O O . SER A 1 319 ? -13.938 -15.742 -6.332 1 85.62 319 SER A O 1
ATOM 2493 N N . GLY A 1 320 ? -15.008 -15.992 -8.266 1 91.44 320 GLY A N 1
ATOM 2494 C CA . GLY A 1 320 ? -15.133 -17.438 -8.102 1 91.44 320 GLY A CA 1
ATOM 2495 C C . GLY A 1 320 ? -13.953 -18.203 -8.656 1 91.44 320 GLY A C 1
ATOM 2496 O O . GLY A 1 320 ? -13.953 -19.438 -8.656 1 91.44 320 GLY A O 1
ATOM 2497 N N . LEU A 1 321 ? -12.969 -17.484 -9.094 1 95.38 321 LEU A N 1
ATOM 2498 C CA . LEU A 1 321 ? -11.805 -18.094 -9.719 1 95.38 321 LEU A CA 1
ATOM 2499 C C . LEU A 1 321 ? -10.531 -17.766 -8.961 1 95.38 321 LEU A C 1
ATOM 2501 O O . LEU A 1 321 ? -10.289 -16.609 -8.617 1 95.38 321 LEU A O 1
ATOM 2505 N N . LEU A 1 322 ? -9.781 -18.797 -8.594 1 97.44 322 LEU A N 1
ATOM 2506 C CA . LEU A 1 322 ? -8.438 -18.641 -8.031 1 97.44 322 LEU A CA 1
ATOM 2507 C C . LEU A 1 322 ? -7.375 -18.984 -9.07 1 97.44 322 LEU A C 1
ATOM 2509 O O . LEU A 1 322 ? -7.332 -20.109 -9.57 1 97.44 322 LEU A O 1
ATOM 2513 N N . TYR A 1 323 ? -6.605 -18.062 -9.391 1 98.06 323 TYR A N 1
ATOM 2514 C CA . TYR A 1 323 ? -5.531 -18.328 -10.344 1 98.06 323 TYR A CA 1
ATOM 2515 C C . TYR A 1 323 ? -4.184 -18.406 -9.633 1 98.06 323 TYR A C 1
ATOM 2517 O O . TYR A 1 323 ? -3.832 -17.531 -8.844 1 98.06 323 TYR A O 1
ATOM 2525 N N . VAL A 1 324 ? -3.453 -19.453 -9.945 1 98.62 324 VAL A N 1
ATOM 2526 C CA . VAL A 1 324 ? -2.166 -19.734 -9.312 1 98.62 324 VAL A CA 1
ATOM 2527 C C . VAL A 1 324 ? -1.044 -19.547 -10.336 1 98.62 324 VAL A C 1
ATOM 2529 O O . VAL A 1 324 ? -1.034 -20.203 -11.375 1 98.62 324 VAL A O 1
ATOM 2532 N N . GLY A 1 325 ? -0.119 -18.656 -10.016 1 98.12 325 GLY A N 1
ATOM 2533 C CA . GLY A 1 325 ? 0.974 -18.438 -10.945 1 98.12 325 GLY A CA 1
ATOM 2534 C C . GLY A 1 325 ? 2.207 -17.844 -10.289 1 98.12 325 GLY A C 1
ATOM 2535 O O . GLY A 1 325 ? 2.197 -17.547 -9.094 1 98.12 325 GLY A O 1
ATOM 2536 N N . ASP A 1 326 ? 3.258 -17.703 -11.086 1 97.31 326 ASP A N 1
ATOM 2537 C CA . ASP A 1 326 ? 4.523 -17.188 -10.562 1 97.31 326 ASP A CA 1
ATOM 2538 C C . ASP A 1 326 ? 4.793 -15.773 -11.07 1 97.31 326 ASP A C 1
ATOM 2540 O O . ASP A 1 326 ? 5.562 -15.031 -10.453 1 97.31 326 ASP A O 1
ATOM 2544 N N . HIS A 1 327 ? 4.223 -15.477 -12.195 1 96.44 327 HIS A N 1
ATOM 2545 C CA . HIS A 1 327 ? 4.496 -14.188 -12.828 1 96.44 327 HIS A CA 1
ATOM 2546 C C . HIS A 1 327 ? 3.688 -13.07 -12.188 1 96.44 327 HIS A C 1
ATOM 2548 O O . HIS A 1 327 ? 2.461 -13.039 -12.297 1 96.44 327 HIS A O 1
ATOM 2554 N N . MET A 1 328 ? 4.348 -12.133 -11.617 1 94.88 328 MET A N 1
ATOM 2555 C CA . MET A 1 328 ? 3.705 -11.07 -10.852 1 94.88 328 MET A CA 1
ATOM 2556 C C . MET A 1 328 ? 2.748 -10.273 -11.734 1 94.88 328 MET A C 1
ATOM 2558 O O . MET A 1 328 ? 1.587 -10.07 -11.367 1 94.88 328 MET A O 1
ATOM 2562 N N . TYR A 1 329 ? 3.154 -9.945 -12.82 1 91.44 329 TYR A N 1
ATOM 2563 C CA . TYR A 1 329 ? 2.361 -9.039 -13.648 1 91.44 329 TYR A CA 1
ATOM 2564 C C . TYR A 1 329 ? 1.234 -9.781 -14.352 1 91.44 329 TYR A C 1
ATOM 2566 O O . TYR A 1 329 ? 0.059 -9.453 -14.172 1 91.44 329 TYR A O 1
ATOM 2574 N N . SER A 1 330 ? 1.584 -10.766 -15.062 1 91.06 330 SER A N 1
ATOM 2575 C CA . SER A 1 330 ? 0.604 -11.398 -15.938 1 91.06 330 SER A CA 1
ATOM 2576 C C . SER A 1 330 ? -0.338 -12.305 -15.156 1 91.06 330 SER A C 1
ATOM 2578 O O . SER A 1 330 ? -1.52 -12.422 -15.492 1 91.06 330 SER A O 1
ATOM 2580 N N . ASP A 1 331 ? 0.177 -12.938 -14.148 1 93.06 331 ASP A N 1
ATOM 2581 C CA . ASP A 1 331 ? -0.64 -13.93 -13.453 1 93.06 331 ASP A CA 1
ATOM 2582 C C . ASP A 1 331 ? -1.37 -13.297 -12.266 1 93.06 331 ASP A C 1
ATOM 2584 O O . ASP A 1 331 ? -2.447 -13.758 -11.883 1 93.06 331 ASP A O 1
ATOM 2588 N N . ILE A 1 332 ? -0.788 -12.297 -11.68 1 92.19 332 ILE A N 1
ATOM 2589 C CA . ILE A 1 332 ? -1.283 -11.836 -10.383 1 92.19 332 ILE A CA 1
ATOM 2590 C C . ILE A 1 332 ? -1.887 -10.445 -10.531 1 92.19 332 ILE A C 1
ATOM 2592 O O . ILE A 1 332 ? -3.104 -10.273 -10.422 1 92.19 332 ILE A O 1
ATOM 2596 N N . LEU A 1 333 ? -1.092 -9.555 -10.953 1 89.94 333 LEU A N 1
ATOM 2597 C CA . LEU A 1 333 ? -1.505 -8.156 -10.977 1 89.94 333 LEU A CA 1
ATOM 2598 C C . LEU A 1 333 ? -2.641 -7.949 -11.977 1 89.94 333 LEU A C 1
ATOM 2600 O O . LEU A 1 333 ? -3.686 -7.398 -11.625 1 89.94 333 LEU A O 1
ATOM 2604 N N . ARG A 1 334 ? -2.541 -8.438 -13.133 1 86.81 334 ARG A N 1
ATOM 2605 C CA . ARG A 1 334 ? -3.51 -8.18 -14.195 1 86.81 334 ARG A CA 1
ATOM 2606 C C . ARG A 1 334 ? -4.805 -8.945 -13.945 1 86.81 334 ARG A C 1
ATOM 2608 O O . ARG A 1 334 ? -5.898 -8.414 -14.164 1 86.81 334 ARG A O 1
ATOM 2615 N N . SER A 1 335 ? -4.641 -10.148 -13.508 1 88.94 335 SER A N 1
ATOM 2616 C CA . SER A 1 335 ? -5.836 -10.953 -13.25 1 88.94 335 SER A CA 1
ATOM 2617 C C . SER A 1 335 ? -6.695 -10.336 -12.156 1 88.94 335 SER A C 1
ATOM 2619 O O . SER A 1 335 ? -7.922 -10.328 -12.25 1 88.94 335 SER A O 1
ATOM 2621 N N . LYS A 1 336 ? -6.043 -9.789 -11.273 1 85.56 336 LYS A N 1
ATOM 2622 C CA . LYS A 1 336 ? -6.754 -9.18 -10.156 1 85.56 336 LYS A CA 1
ATOM 2623 C C . LYS A 1 336 ? -7.355 -7.836 -10.547 1 85.56 336 LYS A C 1
ATOM 2625 O O . LYS A 1 336 ? -8.555 -7.605 -10.352 1 85.56 336 LYS A O 1
ATOM 2630 N N . ARG A 1 337 ? -6.613 -6.996 -11.086 1 80.44 337 ARG A N 1
ATOM 2631 C CA . ARG A 1 337 ? -7.016 -5.625 -11.383 1 80.44 337 ARG A CA 1
ATOM 2632 C C . ARG A 1 337 ? -8.062 -5.586 -12.484 1 80.44 337 ARG A C 1
ATOM 2634 O O . ARG A 1 337 ? -8.992 -4.773 -12.445 1 80.44 337 ARG A O 1
ATOM 2641 N N . THR A 1 338 ? -7.918 -6.477 -13.43 1 77.88 338 THR A N 1
ATOM 2642 C CA . THR A 1 338 ? -8.773 -6.414 -14.609 1 77.88 338 THR A CA 1
ATOM 2643 C C . THR A 1 338 ? -10.016 -7.277 -14.422 1 77.88 338 THR A C 1
ATOM 2645 O O . THR A 1 338 ? -11.102 -6.918 -14.875 1 77.88 338 THR A O 1
ATOM 2648 N N . LEU A 1 339 ? -9.82 -8.383 -13.758 1 84.75 339 LEU A N 1
ATOM 2649 C CA . LEU A 1 339 ? -10.883 -9.375 -13.812 1 84.75 339 LEU A CA 1
ATOM 2650 C C . LEU A 1 339 ? -11.422 -9.688 -12.422 1 84.75 339 LEU A C 1
ATOM 2652 O O . LEU A 1 339 ? -12.43 -10.375 -12.273 1 84.75 339 LEU A O 1
ATOM 2656 N N . GLY A 1 340 ? -10.711 -9.266 -11.43 1 86.38 340 GLY A N 1
ATOM 2657 C CA . GLY A 1 340 ? -11.164 -9.516 -10.07 1 86.38 340 GLY A CA 1
ATOM 2658 C C . GLY A 1 340 ? -10.938 -10.953 -9.625 1 86.38 340 GLY A C 1
ATOM 2659 O O . GLY A 1 340 ? -11.625 -11.438 -8.719 1 86.38 340 GLY A O 1
ATOM 2660 N N . TRP A 1 341 ? -10.055 -11.68 -10.305 1 92.44 341 TRP A N 1
ATOM 2661 C CA . TRP A 1 341 ? -9.727 -13.031 -9.875 1 92.44 341 TRP A CA 1
ATOM 2662 C C . TRP A 1 341 ? -9.062 -13.023 -8.5 1 92.44 341 TRP A C 1
ATOM 2664 O O . TRP A 1 341 ? -8.469 -12.016 -8.102 1 92.44 341 TRP A O 1
ATOM 2674 N N . ARG A 1 342 ? -9.312 -14.086 -7.805 1 94.69 342 ARG A N 1
ATOM 2675 C CA . ARG A 1 342 ? -8.453 -14.344 -6.652 1 94.69 342 ARG A CA 1
ATOM 2676 C C . ARG A 1 342 ? -7.113 -14.93 -7.09 1 94.69 342 ARG A C 1
ATOM 2678 O O . ARG A 1 342 ? -7.023 -15.578 -8.133 1 94.69 342 ARG A O 1
ATOM 2685 N N . THR A 1 343 ? -6.09 -14.656 -6.262 1 97.5 343 THR A N 1
ATOM 2686 C CA . THR A 1 343 ? -4.766 -14.992 -6.777 1 97.5 343 THR A CA 1
ATOM 2687 C C . THR A 1 343 ? -3.928 -15.688 -5.707 1 97.5 343 THR A C 1
ATOM 2689 O O . THR A 1 343 ? -4.027 -15.352 -4.523 1 97.5 343 THR A O 1
ATOM 2692 N N . LEU A 1 344 ? -3.146 -16.625 -6.117 1 98.62 344 LEU A N 1
ATOM 2693 C CA . LEU A 1 344 ? -2.115 -17.297 -5.328 1 98.62 344 LEU A CA 1
ATOM 2694 C C . LEU A 1 344 ? -0.767 -17.234 -6.035 1 98.62 344 LEU A C 1
ATOM 2696 O O . LEU A 1 344 ? -0.598 -17.828 -7.102 1 98.62 344 LEU A O 1
ATOM 2700 N N . LEU A 1 345 ? 0.14 -16.516 -5.422 1 98.56 345 LEU A N 1
ATOM 2701 C CA . LEU A 1 345 ? 1.456 -16.328 -6.023 1 98.56 345 LEU A CA 1
ATOM 2702 C C . LEU A 1 345 ? 2.438 -17.375 -5.535 1 98.56 345 LEU A C 1
ATOM 2704 O O . LEU A 1 345 ? 2.529 -17.641 -4.336 1 98.56 345 LEU A O 1
ATOM 2708 N N . ILE A 1 346 ? 3.164 -17.953 -6.48 1 98.19 346 ILE A N 1
ATOM 2709 C CA . ILE A 1 346 ? 4.211 -18.922 -6.145 1 98.19 346 ILE A CA 1
ATOM 2710 C C . ILE A 1 346 ? 5.559 -18.203 -6.066 1 98.19 346 ILE A C 1
ATOM 2712 O O . ILE A 1 346 ? 6.012 -17.625 -7.051 1 98.19 346 ILE A O 1
ATOM 2716 N N . VAL A 1 347 ? 6.168 -18.312 -4.891 1 97.12 347 VAL A N 1
ATOM 2717 C CA . VAL A 1 347 ? 7.445 -17.656 -4.637 1 97.12 347 VAL A CA 1
ATOM 2718 C C . VAL A 1 347 ? 8.445 -18.672 -4.082 1 97.12 347 VAL A C 1
ATOM 2720 O O . VAL A 1 347 ? 8.68 -18.719 -2.873 1 97.12 347 VAL A O 1
ATOM 2723 N N . PRO A 1 348 ? 9.148 -19.328 -4.934 1 94.69 348 PRO A N 1
ATOM 2724 C CA . PRO A 1 348 ? 10.094 -20.344 -4.461 1 94.69 348 PRO A CA 1
ATOM 2725 C C . PRO A 1 348 ? 11.156 -19.781 -3.529 1 94.69 348 PRO A C 1
ATOM 2727 O O . PRO A 1 348 ? 11.602 -20.453 -2.602 1 94.69 348 PRO A O 1
ATOM 2730 N N . GLU A 1 349 ? 11.555 -18.531 -3.688 1 94.56 349 GLU A N 1
ATOM 2731 C CA . GLU A 1 349 ? 12.578 -17.875 -2.877 1 94.56 349 GLU A CA 1
ATOM 2732 C C . GLU A 1 349 ? 12.148 -17.781 -1.418 1 94.56 349 GLU A C 1
ATOM 2734 O O . GLU A 1 349 ? 12.984 -17.609 -0.527 1 94.56 349 GLU A O 1
ATOM 2739 N N . LEU A 1 350 ? 10.859 -17.844 -1.212 1 95.69 350 LEU A N 1
ATOM 2740 C CA . LEU A 1 350 ? 10.297 -17.719 0.13 1 95.69 350 LEU A CA 1
ATOM 2741 C C . LEU A 1 350 ? 10.828 -18.812 1.042 1 95.69 350 LEU A C 1
ATOM 2743 O O . LEU A 1 350 ? 11.133 -18.562 2.211 1 95.69 350 LEU A O 1
ATOM 2747 N N . ARG A 1 351 ? 10.898 -20.047 0.529 1 93.19 351 ARG A N 1
ATOM 2748 C CA . ARG A 1 351 ? 11.398 -21.156 1.325 1 93.19 351 ARG A CA 1
ATOM 2749 C C . ARG A 1 351 ? 12.812 -20.891 1.83 1 93.19 351 ARG A C 1
ATOM 2751 O O . ARG A 1 351 ? 13.094 -21.031 3.021 1 93.19 351 ARG A O 1
ATOM 2758 N N . ASP A 1 352 ? 13.656 -20.453 0.935 1 91.88 352 ASP A N 1
ATOM 2759 C CA . ASP A 1 352 ? 15.039 -20.172 1.294 1 91.88 352 ASP A CA 1
ATOM 2760 C C . ASP A 1 352 ? 15.117 -19.031 2.314 1 91.88 352 ASP A C 1
ATOM 2762 O O . ASP A 1 352 ? 15.93 -19.078 3.244 1 91.88 352 ASP A O 1
ATOM 2766 N N . GLU A 1 353 ? 14.352 -18.062 2.1 1 93.31 353 GLU A N 1
ATOM 2767 C CA . GLU A 1 353 ? 14.352 -16.922 3.012 1 93.31 353 GLU A CA 1
ATOM 2768 C C . GLU A 1 353 ? 13.906 -17.328 4.41 1 93.31 353 GLU A C 1
ATOM 2770 O O . GLU A 1 353 ? 14.477 -16.891 5.406 1 93.31 353 GLU A O 1
ATOM 2775 N N . LEU A 1 354 ? 12.922 -18.172 4.492 1 93.88 354 LEU A N 1
ATOM 2776 C CA . LEU A 1 354 ? 12.398 -18.625 5.777 1 93.88 354 LEU A CA 1
ATOM 2777 C C . LEU A 1 354 ? 13.414 -19.516 6.484 1 93.88 354 LEU A C 1
ATOM 2779 O O . LEU A 1 354 ? 13.602 -19.422 7.699 1 93.88 354 LEU A O 1
ATOM 2783 N N . LEU A 1 355 ? 14.07 -20.344 5.746 1 92.19 355 LEU A N 1
ATOM 2784 C CA . LEU A 1 355 ? 15.094 -21.219 6.32 1 92.19 355 LEU A CA 1
ATOM 2785 C C . LEU A 1 355 ? 16.281 -20.391 6.805 1 92.19 355 LEU A C 1
ATOM 2787 O O . LEU A 1 355 ? 16.812 -20.641 7.891 1 92.19 355 LEU A O 1
ATOM 2791 N N . THR A 1 356 ? 16.703 -19.406 6.016 1 93.38 356 THR A N 1
ATOM 2792 C CA . THR A 1 356 ? 17.797 -18.516 6.391 1 93.38 356 THR A CA 1
ATOM 2793 C C . THR A 1 356 ? 17.438 -17.719 7.645 1 93.38 356 THR A C 1
ATOM 2795 O O . THR A 1 356 ? 18.297 -17.516 8.516 1 93.38 356 THR A O 1
ATOM 2798 N N . ALA A 1 357 ? 16.25 -17.281 7.715 1 91.25 357 ALA A N 1
ATOM 2799 C CA . ALA A 1 357 ? 15.789 -16.547 8.883 1 91.25 357 ALA A CA 1
ATOM 2800 C C . ALA A 1 357 ? 15.906 -17.375 10.148 1 91.25 357 ALA A C 1
ATOM 2802 O O . ALA A 1 357 ? 16.297 -16.875 11.211 1 91.25 357 ALA A O 1
ATOM 2803 N N . GLU A 1 358 ? 15.578 -18.625 9.992 1 89.25 358 GLU A N 1
ATOM 2804 C CA . GLU A 1 358 ? 15.664 -19.531 11.133 1 89.25 358 GLU A CA 1
ATOM 2805 C C . GLU A 1 358 ? 17.109 -19.766 11.547 1 89.25 358 GLU A C 1
ATOM 2807 O O . GLU A 1 358 ? 17.438 -19.797 12.734 1 89.25 358 GLU A O 1
ATOM 2812 N N . GLU A 1 359 ? 17.938 -19.859 10.57 1 90.38 359 GLU A N 1
ATOM 2813 C CA . GLU A 1 359 ? 19.344 -20.156 10.812 1 90.38 359 GLU A CA 1
ATOM 2814 C C . GLU A 1 359 ? 20.078 -18.938 11.359 1 90.38 359 GLU A C 1
ATOM 2816 O O . GLU A 1 359 ? 21.078 -19.078 12.07 1 90.38 359 GLU A O 1
ATOM 2821 N N . THR A 1 360 ? 19.609 -17.766 11.039 1 91.12 360 THR A N 1
ATOM 2822 C CA . THR A 1 360 ? 20.328 -16.562 11.391 1 91.12 360 THR A CA 1
ATOM 2823 C C . THR A 1 360 ? 19.562 -15.75 12.43 1 91.12 360 THR A C 1
ATOM 2825 O O . THR A 1 360 ? 19.578 -14.516 12.414 1 91.12 360 THR A O 1
ATOM 2828 N N . ARG A 1 361 ? 18.844 -16.375 13.219 1 89.19 361 ARG A N 1
ATOM 2829 C CA . ARG A 1 361 ? 18.078 -15.734 14.273 1 89.19 361 ARG A CA 1
ATOM 2830 C C . ARG A 1 361 ? 18.984 -14.906 15.188 1 89.19 361 ARG A C 1
ATOM 2832 O O . ARG A 1 361 ? 18.578 -13.852 15.688 1 89.19 361 ARG A O 1
ATOM 2839 N N . HIS A 1 362 ? 20.172 -15.391 15.367 1 90.06 362 HIS A N 1
ATOM 2840 C CA . HIS A 1 362 ? 21.109 -14.703 16.234 1 90.06 362 HIS A CA 1
ATOM 2841 C C . HIS A 1 362 ? 21.516 -13.352 15.641 1 90.06 362 HIS A C 1
ATOM 2843 O O . HIS A 1 362 ? 21.719 -12.383 16.375 1 90.06 362 HIS A O 1
ATOM 2849 N N . LEU A 1 363 ? 21.625 -13.305 14.352 1 89.19 363 LEU A N 1
ATOM 2850 C CA . LEU A 1 363 ? 21.953 -12.039 13.688 1 89.19 363 LEU A CA 1
ATOM 2851 C C . LEU A 1 363 ? 20.812 -11.039 13.844 1 89.19 363 LEU A C 1
ATOM 2853 O O . LEU A 1 363 ? 21.047 -9.844 14.047 1 89.19 363 LEU A O 1
ATOM 2857 N N . ALA A 1 364 ? 19.641 -11.547 13.742 1 87 364 ALA A N 1
ATOM 2858 C CA . ALA A 1 364 ? 18.484 -10.688 13.922 1 87 364 ALA A CA 1
ATOM 2859 C C . ALA A 1 364 ? 18.422 -10.125 15.344 1 87 364 ALA A C 1
ATOM 2861 O O . ALA A 1 364 ? 18.109 -8.953 15.539 1 87 364 ALA A O 1
ATOM 2862 N N . ALA A 1 365 ? 18.703 -10.93 16.25 1 88.88 365 ALA A N 1
ATOM 2863 C CA . ALA A 1 365 ? 18.734 -10.508 17.656 1 88.88 365 ALA A CA 1
ATOM 2864 C C . ALA A 1 365 ? 19.812 -9.438 17.875 1 88.88 365 ALA A C 1
ATOM 2866 O O . ALA A 1 365 ? 19.594 -8.484 18.625 1 88.88 365 ALA A O 1
ATOM 2867 N N . ALA A 1 366 ? 20.906 -9.633 17.219 1 89.06 366 ALA A N 1
ATOM 2868 C CA . ALA A 1 366 ? 21.984 -8.664 17.328 1 89.06 366 ALA A CA 1
ATOM 2869 C C . ALA A 1 366 ? 21.562 -7.312 16.766 1 89.06 366 ALA A C 1
ATOM 2871 O O . ALA A 1 366 ? 21.922 -6.266 17.312 1 89.06 366 ALA A O 1
ATOM 2872 N N . VAL A 1 367 ? 20.891 -7.336 15.711 1 87.88 367 VAL A N 1
ATOM 2873 C CA . VAL A 1 367 ? 20.391 -6.113 15.102 1 87.88 367 VAL A CA 1
ATOM 2874 C C . VAL A 1 367 ? 19.391 -5.43 16.031 1 87.88 367 VAL A C 1
ATOM 2876 O O . VAL A 1 367 ? 19.453 -4.219 16.234 1 87.88 367 VAL A O 1
ATOM 2879 N N . ASP A 1 368 ? 18.531 -6.195 16.578 1 86.12 368 ASP A N 1
ATOM 2880 C CA . ASP A 1 368 ? 17.531 -5.652 17.5 1 86.12 368 ASP A CA 1
ATOM 2881 C C . ASP A 1 368 ? 18.203 -5.035 18.719 1 86.12 368 ASP A C 1
ATOM 2883 O O . ASP A 1 368 ? 17.797 -3.967 19.188 1 86.12 368 ASP A O 1
ATOM 2887 N N . GLU A 1 369 ? 19.141 -5.703 19.188 1 87.75 369 GLU A N 1
ATOM 2888 C CA . GLU A 1 369 ? 19.891 -5.199 20.344 1 87.75 369 GLU A CA 1
ATOM 2889 C C . GLU A 1 369 ? 20.609 -3.896 20 1 87.75 369 GLU A C 1
ATOM 2891 O O . GLU A 1 369 ? 20.609 -2.957 20.797 1 87.75 369 GLU A O 1
ATOM 2896 N N . ALA A 1 370 ? 21.219 -3.924 18.875 1 88.5 370 ALA A N 1
ATOM 2897 C CA . ALA A 1 370 ? 21.906 -2.715 18.438 1 88.5 370 ALA A CA 1
ATOM 2898 C C . ALA A 1 370 ? 20.922 -1.555 18.266 1 88.5 370 ALA A C 1
ATOM 2900 O O . ALA A 1 370 ? 21.234 -0.417 18.625 1 88.5 370 ALA A O 1
ATOM 2901 N N . TYR A 1 371 ? 19.797 -1.816 17.75 1 85.12 371 TYR A N 1
ATOM 2902 C CA . TYR A 1 371 ? 18.766 -0.795 17.609 1 85.12 371 TYR A CA 1
ATOM 2903 C C . TYR A 1 371 ? 18.328 -0.28 18.984 1 85.12 371 TYR A C 1
ATOM 2905 O O . TYR A 1 371 ? 18.141 0.925 19.156 1 85.12 371 TYR A O 1
ATOM 2913 N N . ALA A 1 372 ? 18.125 -1.181 19.906 1 85.5 372 ALA A N 1
ATOM 2914 C CA . ALA A 1 372 ? 17.688 -0.806 21.25 1 85.5 372 ALA A CA 1
ATOM 2915 C C . ALA A 1 372 ? 18.703 0.088 21.938 1 85.5 372 ALA A C 1
ATOM 2917 O O . ALA A 1 372 ? 18.344 1.079 22.578 1 85.5 372 ALA A O 1
ATOM 2918 N N . GLU A 1 373 ? 19.906 -0.289 21.797 1 89.25 373 GLU A N 1
ATOM 2919 C CA . GLU A 1 373 ? 20.969 0.503 22.391 1 89.25 373 GLU A CA 1
ATOM 2920 C C . GLU A 1 373 ? 21.031 1.896 21.781 1 89.25 373 GLU A C 1
ATOM 2922 O O . GLU A 1 373 ? 21.172 2.893 22.484 1 89.25 373 GLU A O 1
ATOM 2927 N N . ARG A 1 374 ? 20.969 1.909 20.516 1 88.88 374 ARG A N 1
ATOM 2928 C CA . ARG A 1 374 ? 21 3.197 19.828 1 88.88 374 ARG A CA 1
ATOM 2929 C C . ARG A 1 374 ? 19.781 4.047 20.203 1 88.88 374 ARG A C 1
ATOM 2931 O O . ARG A 1 374 ? 19.906 5.258 20.406 1 88.88 374 ARG A O 1
ATOM 2938 N N . ALA A 1 375 ? 18.688 3.402 20.281 1 82.5 375 ALA A N 1
ATOM 2939 C CA . ALA A 1 375 ? 17.469 4.113 20.656 1 82.5 375 ALA A CA 1
ATOM 2940 C C . ALA A 1 375 ? 17.594 4.738 22.047 1 82.5 375 ALA A C 1
ATOM 2942 O O . ALA A 1 375 ? 17.125 5.855 22.266 1 82.5 375 ALA A O 1
ATOM 2943 N N . ALA A 1 376 ? 18.203 4.043 22.938 1 86.81 376 ALA A N 1
ATOM 2944 C CA . ALA A 1 376 ? 18.406 4.547 24.297 1 86.81 376 ALA A CA 1
ATOM 2945 C C . ALA A 1 376 ? 19.281 5.797 24.281 1 86.81 376 ALA A C 1
ATOM 2947 O O . ALA A 1 376 ? 18.984 6.766 25 1 86.81 376 ALA A O 1
ATOM 2948 N N . VAL A 1 377 ? 20.281 5.742 23.5 1 89.88 377 VAL A N 1
ATOM 2949 C CA . VAL A 1 377 ? 21.188 6.883 23.422 1 89.88 377 VAL A CA 1
ATOM 2950 C C . VAL A 1 377 ? 20.484 8.055 22.734 1 89.88 377 VAL A C 1
ATOM 2952 O O . VAL A 1 377 ? 20.672 9.211 23.109 1 89.88 377 VAL A O 1
ATOM 2955 N N . GLU A 1 378 ? 19.703 7.75 21.75 1 84.69 378 GLU A N 1
ATOM 2956 C CA . GLU A 1 378 ? 18.953 8.789 21.047 1 84.69 378 GLU A CA 1
ATOM 2957 C C . GLU A 1 378 ? 17.938 9.461 21.969 1 84.69 378 GLU A C 1
ATOM 2959 O O . GLU A 1 378 ? 17.734 10.672 21.891 1 84.69 378 GLU A O 1
ATOM 2964 N N . ALA A 1 379 ? 17.328 8.672 22.781 1 82.62 379 ALA A N 1
ATOM 2965 C CA . ALA A 1 379 ? 16.391 9.234 23.75 1 82.62 379 ALA A CA 1
ATOM 2966 C C . ALA A 1 379 ? 17.109 10.156 24.734 1 82.62 379 ALA A C 1
ATOM 2968 O O . ALA A 1 379 ? 16.609 11.227 25.078 1 82.62 379 ALA A O 1
ATOM 2969 N N . ARG A 1 380 ? 18.266 9.727 25.172 1 86.62 380 ARG A N 1
ATOM 2970 C CA . ARG A 1 380 ? 19.078 10.555 26.062 1 86.62 380 ARG A CA 1
ATOM 2971 C C . ARG A 1 380 ? 19.5 11.844 25.375 1 86.62 380 ARG A C 1
ATOM 2973 O O . ARG A 1 380 ? 19.422 12.922 25.969 1 86.62 380 ARG A O 1
ATOM 2980 N N . LEU A 1 381 ? 19.922 11.664 24.156 1 86.75 381 LEU A N 1
ATOM 2981 C CA . LEU A 1 381 ? 20.328 12.82 23.375 1 86.75 381 LEU A CA 1
ATOM 2982 C C . LEU A 1 381 ? 19.188 13.805 23.203 1 86.75 381 LEU A C 1
ATOM 2984 O O . LEU A 1 381 ? 19.375 15.016 23.328 1 86.75 381 LEU A O 1
ATOM 2988 N N . GLN A 1 382 ? 18.031 13.32 22.938 1 81.31 382 GLN A N 1
ATOM 2989 C CA . GLN A 1 382 ? 16.844 14.156 22.781 1 81.31 382 GLN A CA 1
ATOM 2990 C C . GLN A 1 382 ? 16.531 14.93 24.062 1 81.31 382 GLN A C 1
ATOM 2992 O O . GLN A 1 382 ? 16.25 16.125 24.016 1 81.31 382 GLN A O 1
ATOM 2997 N N . HIS A 1 383 ? 16.625 14.281 25.109 1 83.31 383 HIS A N 1
ATOM 2998 C CA . HIS A 1 383 ? 16.375 14.906 26.406 1 83.31 383 HIS A CA 1
ATOM 2999 C C . HIS A 1 383 ? 17.391 16.016 26.672 1 83.31 383 HIS A C 1
ATOM 3001 O O . HIS A 1 383 ? 17.016 17.109 27.141 1 83.31 383 HIS A O 1
ATOM 3007 N N . LEU A 1 384 ? 18.609 15.711 26.422 1 86.44 384 LEU A N 1
ATOM 3008 C CA . LEU A 1 384 ? 19.672 16.688 26.656 1 86.44 384 LEU A CA 1
ATOM 3009 C C . LEU A 1 384 ? 19.484 17.906 25.75 1 86.44 384 LEU A C 1
ATOM 3011 O O . LEU A 1 384 ? 19.672 19.047 26.188 1 86.44 384 LEU A O 1
ATOM 3015 N N . GLU A 1 385 ? 19.109 17.656 24.547 1 83.06 385 GLU A N 1
ATOM 3016 C CA . GLU A 1 385 ? 18.938 18.734 23.578 1 83.06 385 GLU A CA 1
ATOM 3017 C C . GLU A 1 385 ? 17.75 19.609 23.938 1 83.06 385 GLU A C 1
ATOM 3019 O O . GLU A 1 385 ? 17.797 20.828 23.781 1 83.06 385 GLU A O 1
ATOM 3024 N N . ILE A 1 386 ? 16.688 18.984 24.344 1 77.38 386 ILE A N 1
ATOM 3025 C CA . ILE A 1 386 ? 15.508 19.734 24.781 1 77.38 386 ILE A CA 1
ATOM 3026 C C . ILE A 1 386 ? 15.867 20.609 25.984 1 77.38 386 ILE A C 1
ATOM 3028 O O . ILE A 1 386 ? 15.508 21.781 26.047 1 77.38 386 ILE A O 1
ATOM 3032 N N . ARG A 1 387 ? 16.578 20.016 26.875 1 80.38 387 ARG A N 1
ATOM 3033 C CA . ARG A 1 387 ? 17.016 20.75 28.062 1 80.38 387 ARG A CA 1
ATOM 3034 C C . ARG A 1 387 ? 17.906 21.922 27.688 1 80.38 387 ARG A C 1
ATOM 3036 O O . ARG A 1 387 ? 17.797 23.016 28.25 1 80.38 387 ARG A O 1
ATOM 3043 N N . ARG A 1 388 ? 18.75 21.672 26.781 1 82.44 388 ARG A N 1
ATOM 3044 C CA . ARG A 1 388 ? 19.641 22.719 26.312 1 82.44 388 ARG A CA 1
ATOM 3045 C C . ARG A 1 388 ? 18.859 23.875 25.688 1 82.44 388 ARG A C 1
ATOM 3047 O O . ARG A 1 388 ? 19.141 25.047 25.969 1 82.44 388 ARG A O 1
ATOM 3054 N N . SER A 1 389 ? 17.922 23.531 24.844 1 75.5 389 SER A N 1
ATOM 3055 C CA . SER A 1 389 ? 17.094 24.531 24.172 1 75.5 389 SER A CA 1
ATOM 3056 C C . SER A 1 389 ? 16.297 25.359 25.188 1 75.5 389 SER A C 1
ATOM 3058 O O . SER A 1 389 ? 16.156 26.578 25.031 1 75.5 389 SER A O 1
ATOM 3060 N N . GLN A 1 390 ? 15.773 24.672 26.141 1 73.44 390 GLN A N 1
ATOM 3061 C CA . GLN A 1 390 ? 15.016 25.359 27.172 1 73.44 390 GLN A CA 1
ATOM 3062 C C . GLN A 1 390 ? 15.898 26.328 27.953 1 73.44 390 GLN A C 1
ATOM 3064 O O . GLN A 1 390 ? 15.492 27.453 28.25 1 73.44 390 GLN A O 1
ATOM 3069 N N . LEU A 1 391 ? 17.094 25.891 28.234 1 75.25 391 LEU A N 1
ATOM 3070 C CA . LEU A 1 391 ? 18.016 26.734 28.984 1 75.25 391 LEU A CA 1
ATOM 3071 C C . LEU A 1 391 ? 18.438 27.938 28.141 1 75.25 391 LEU A C 1
ATOM 3073 O O . LEU A 1 391 ? 18.656 29.031 28.688 1 75.25 391 LEU A O 1
ATOM 3077 N N . GLU A 1 392 ? 18.594 27.688 26.891 1 74.12 392 GLU A N 1
ATOM 3078 C CA . GLU A 1 392 ? 18.938 28.766 25.984 1 74.12 392 GLU A CA 1
ATOM 3079 C C . GLU A 1 392 ? 17.828 29.812 25.906 1 74.12 392 GLU A C 1
ATOM 3081 O O . GLU A 1 392 ? 18.094 31.016 25.906 1 74.12 392 GLU A O 1
ATOM 3086 N N . ILE A 1 393 ? 16.609 29.344 25.797 1 66.44 393 ILE A N 1
ATOM 3087 C CA . ILE A 1 393 ? 15.461 30.234 25.734 1 66.44 393 ILE A CA 1
ATOM 3088 C C . ILE A 1 393 ? 15.352 31.016 27.031 1 66.44 393 ILE A C 1
ATOM 3090 O O . ILE A 1 393 ? 15.148 32.25 27.016 1 66.44 393 ILE A O 1
ATOM 3094 N N . ASP A 1 394 ? 15.57 30.359 28.062 1 65 394 ASP A N 1
ATOM 3095 C CA . ASP A 1 394 ? 15.508 31.016 29.359 1 65 394 ASP A CA 1
ATOM 3096 C C . ASP A 1 394 ? 16.609 32.062 29.5 1 65 394 ASP A C 1
ATOM 3098 O O . ASP A 1 394 ? 16.375 33.156 30.047 1 65 394 ASP A O 1
ATOM 3102 N N . SER A 1 395 ? 17.734 31.703 28.969 1 65 395 SER A N 1
ATOM 3103 C CA . SER A 1 395 ? 18.859 32.625 29.031 1 65 395 SER A CA 1
ATOM 3104 C C . SER A 1 395 ? 18.609 33.875 28.172 1 65 395 SER A C 1
ATOM 3106 O O . SER A 1 395 ? 18.984 34.969 28.547 1 65 395 SER A O 1
ATOM 3108 N N . GLU A 1 396 ? 17.984 33.656 27.062 1 60.56 396 GLU A N 1
ATOM 3109 C CA . GLU A 1 396 ? 17.672 34.75 26.156 1 60.56 396 GLU A CA 1
ATOM 3110 C C . GLU A 1 396 ? 16.609 35.656 26.766 1 60.56 396 GLU A C 1
ATOM 3112 O O . GLU A 1 396 ? 16.719 36.906 26.656 1 60.56 396 GLU A O 1
ATOM 3117 N N . VAL A 1 397 ? 15.648 35.031 27.25 1 56.56 397 VAL A N 1
ATOM 3118 C CA . VAL A 1 397 ? 14.609 35.812 27.922 1 56.56 397 VAL A CA 1
ATOM 3119 C C . VAL A 1 397 ? 15.227 36.625 29.047 1 56.56 397 VAL A C 1
ATOM 3121 O O . VAL A 1 397 ? 14.883 37.812 29.234 1 56.56 397 VAL A O 1
ATOM 3124 N N . GLU A 1 398 ? 16.25 36.125 29.719 1 55.78 398 GLU A N 1
ATOM 3125 C CA . GLU A 1 398 ? 16.969 36.812 30.781 1 55.78 398 GLU A CA 1
ATOM 3126 C C . GLU A 1 398 ? 17.766 38 30.234 1 55.78 398 GLU A C 1
ATOM 3128 O O . GLU A 1 398 ? 17.766 39.062 30.828 1 55.78 398 GLU A O 1
ATOM 3133 N N . ALA A 1 399 ? 18.438 37.625 29.219 1 56.5 399 ALA A N 1
ATOM 3134 C CA . ALA A 1 399 ? 19.25 38.688 28.594 1 56.5 399 ALA A CA 1
ATOM 3135 C C . ALA A 1 399 ? 18.391 39.844 28.125 1 56.5 399 ALA A C 1
ATOM 3137 O O . ALA A 1 399 ? 18.766 41 28.266 1 56.5 399 ALA A O 1
ATOM 3138 N N . LEU A 1 400 ? 17.281 39.5 27.578 1 52.75 400 LEU A N 1
ATOM 3139 C CA . LEU A 1 400 ? 16.359 40.531 27.125 1 52.75 400 LEU A CA 1
ATOM 3140 C C . LEU A 1 400 ? 15.82 41.344 28.297 1 52.75 400 LEU A C 1
ATOM 3142 O O . LEU A 1 400 ? 15.633 42.562 28.188 1 52.75 400 LEU A O 1
ATOM 3146 N N . LEU A 1 401 ? 15.664 40.688 29.422 1 51.78 401 LEU A N 1
ATOM 3147 C CA . LEU A 1 401 ? 15.164 41.375 30.609 1 51.78 401 LEU A CA 1
ATOM 3148 C C . LEU A 1 401 ? 16.266 42.219 31.25 1 51.78 401 LEU A C 1
ATOM 3150 O O . LEU A 1 401 ? 15.984 43.25 31.859 1 51.78 401 LEU A O 1
ATOM 3154 N N . GLU A 1 402 ? 17.531 41.719 31.312 1 51.53 402 GLU A N 1
ATOM 3155 C CA . GLU A 1 402 ? 18.641 42.438 31.938 1 51.53 402 GLU A CA 1
ATOM 3156 C C . GLU A 1 402 ? 19.172 43.531 31.031 1 51.53 402 GLU A C 1
ATOM 3158 O O . GLU A 1 402 ? 19.812 44.469 31.516 1 51.53 402 GLU A O 1
ATOM 3163 N N . GLY A 1 403 ? 19.156 43.375 29.734 1 45.47 403 GLY A N 1
ATOM 3164 C CA . GLY A 1 403 ? 19.719 44.438 28.906 1 45.47 403 GLY A CA 1
ATOM 3165 C C . GLY A 1 403 ? 19 45.781 29.062 1 45.47 403 GLY A C 1
ATOM 3166 O O . GLY A 1 403 ? 17.875 45.812 29.562 1 45.47 403 GLY A O 1
ATOM 3167 N N . ASP A 1 404 ? 19.578 47.031 28.703 1 44.53 404 ASP A N 1
ATOM 3168 C CA . ASP A 1 404 ? 19.203 48.438 28.938 1 44.53 404 ASP A CA 1
ATOM 3169 C C . ASP A 1 404 ? 17.75 48.688 28.531 1 44.53 404 ASP A C 1
ATOM 3171 O O . ASP A 1 404 ? 17.062 49.5 29.141 1 44.53 404 ASP A O 1
ATOM 3175 N N . GLY A 1 405 ? 17.25 48.438 27.297 1 42.44 405 GLY A N 1
ATOM 3176 C CA . GLY A 1 405 ? 15.938 48.812 26.797 1 42.44 405 GLY A CA 1
ATOM 3177 C C . GLY A 1 405 ? 14.836 47.906 27.312 1 42.44 405 GLY A C 1
ATOM 3178 O O . GLY A 1 405 ? 13.672 48.062 26.969 1 42.44 405 GLY A O 1
ATOM 3179 N N . GLY A 1 406 ? 15.055 46.719 27.812 1 43.5 406 GLY A N 1
ATOM 3180 C CA . GLY A 1 406 ? 14.172 45.781 28.484 1 43.5 406 GLY A CA 1
ATOM 3181 C C . GLY A 1 406 ? 13.766 46.219 29.875 1 43.5 406 GLY A C 1
ATOM 3182 O O . GLY A 1 406 ? 13.25 45.438 30.656 1 43.5 406 GLY A O 1
ATOM 3183 N N . ALA A 1 407 ? 14.164 47.281 30.312 1 41.53 407 ALA A N 1
ATOM 3184 C CA . ALA A 1 407 ? 13.844 47.938 31.578 1 41.53 407 ALA A CA 1
ATOM 3185 C C . ALA A 1 407 ? 12.344 47.969 31.812 1 41.53 407 ALA A C 1
ATOM 3187 O O . ALA A 1 407 ? 11.883 47.75 32.938 1 41.53 407 ALA A O 1
ATOM 3188 N N . ALA A 1 408 ? 11.586 48.312 30.766 1 44.09 408 ALA A N 1
ATOM 3189 C CA . ALA A 1 408 ? 10.164 48.531 31.031 1 44.09 408 ALA A CA 1
ATOM 3190 C C . ALA A 1 408 ? 9.461 47.188 31.328 1 44.09 408 ALA A C 1
ATOM 3192 O O . ALA A 1 408 ? 8.625 47.125 32.219 1 44.09 408 ALA A O 1
ATOM 3193 N N . LYS A 1 409 ? 9.641 46.094 30.641 1 44.94 409 LYS A N 1
ATOM 3194 C CA . LYS A 1 409 ? 8.906 44.875 30.875 1 44.94 409 LYS A CA 1
ATOM 3195 C C . LYS A 1 409 ? 9.555 44.031 31.984 1 44.94 409 LYS A C 1
ATOM 3197 O O . LYS A 1 409 ? 8.969 43.062 32.469 1 44.94 409 LYS A O 1
ATOM 3202 N N . ALA A 1 410 ? 10.711 44.125 32.375 1 44.31 410 ALA A N 1
ATOM 3203 C CA . ALA A 1 410 ? 11.406 43.594 33.531 1 44.31 410 ALA A CA 1
ATOM 3204 C C . ALA A 1 410 ? 10.82 44.156 34.844 1 44.31 410 ALA A C 1
ATOM 3206 O O . ALA A 1 410 ? 10.906 43.531 35.906 1 44.31 410 ALA A O 1
ATOM 3207 N N . GLU A 1 411 ? 10.391 45.344 34.875 1 44.94 411 GLU A N 1
ATOM 3208 C CA . GLU A 1 411 ? 9.758 45.938 36.062 1 44.94 411 GLU A CA 1
ATOM 3209 C C . GLU A 1 411 ? 8.539 45.125 36.469 1 44.94 411 GLU A C 1
ATOM 3211 O O . GLU A 1 411 ? 8.094 45.25 37.625 1 44.94 411 GLU A O 1
ATOM 3216 N N . ALA A 1 412 ? 7.91 44.438 35.531 1 48.19 412 ALA A N 1
ATOM 3217 C CA . ALA A 1 412 ? 6.672 43.781 35.969 1 48.19 412 ALA A CA 1
ATOM 3218 C C . ALA A 1 412 ? 6.953 42.406 36.562 1 48.19 412 ALA A C 1
ATOM 3220 O O . ALA A 1 412 ? 6.039 41.75 37.062 1 48.19 412 ALA A O 1
ATOM 3221 N N . LEU A 1 413 ? 8.133 41.75 36.312 1 48.19 413 LEU A N 1
ATOM 3222 C CA . LEU A 1 413 ? 8.266 40.5 37.031 1 48.19 413 LEU A CA 1
ATOM 3223 C C . LEU A 1 413 ? 8.688 40.75 38.5 1 48.19 413 LEU A C 1
ATOM 3225 O O . LEU A 1 413 ? 9.57 41.594 38.75 1 48.19 413 LEU A O 1
ATOM 3229 N N . SER A 1 414 ? 7.996 40.344 39.438 1 55.22 414 SER A N 1
ATOM 3230 C CA . SER A 1 414 ? 8.305 40.469 40.875 1 55.22 414 SER A CA 1
ATOM 3231 C C . SER A 1 414 ? 9.664 39.844 41.188 1 55.22 414 SER A C 1
ATOM 3233 O O . SER A 1 414 ? 10.203 39.062 40.375 1 55.22 414 SER A O 1
ATOM 3235 N N . GLU A 1 415 ? 10.516 40.375 42.156 1 53.59 415 GLU A N 1
ATOM 3236 C CA . GLU A 1 415 ? 11.773 39.844 42.656 1 53.59 415 GLU A CA 1
ATOM 3237 C C . GLU A 1 415 ? 11.75 38.312 42.719 1 53.59 415 GLU A C 1
ATOM 3239 O O . GLU A 1 415 ? 12.75 37.656 42.438 1 53.59 415 GLU A O 1
ATOM 3244 N N . GLU A 1 416 ? 10.641 37.75 43 1 58 416 GLU A N 1
ATOM 3245 C CA . GLU A 1 416 ? 10.453 36.312 43.156 1 58 416 GLU A CA 1
ATOM 3246 C C . GLU A 1 416 ? 10.469 35.594 41.812 1 58 416 GLU A C 1
ATOM 3248 O O . GLU A 1 416 ? 11.07 34.531 41.688 1 58 416 GLU A O 1
ATOM 3253 N N . GLU A 1 417 ? 9.969 36.188 40.875 1 56.12 417 GLU A N 1
ATOM 3254 C CA . GLU A 1 417 ? 9.891 35.562 39.562 1 56.12 417 GLU A CA 1
ATOM 3255 C C . GLU A 1 417 ? 11.25 35.562 38.875 1 56.12 417 GLU A C 1
ATOM 3257 O O . GLU A 1 417 ? 11.609 34.594 38.188 1 56.12 417 GLU A O 1
ATOM 3262 N N . ARG A 1 418 ? 11.945 36.594 39.062 1 52.44 418 ARG A N 1
ATOM 3263 C CA . ARG A 1 418 ? 13.32 36.688 38.562 1 52.44 418 ARG A CA 1
ATOM 3264 C C . ARG A 1 418 ? 14.195 35.625 39.219 1 52.44 418 ARG A C 1
ATOM 3266 O O . ARG A 1 418 ? 15.023 35 38.562 1 52.44 418 ARG A O 1
ATOM 3273 N N . ALA A 1 419 ? 14.062 35.531 40.562 1 56.47 419 ALA A N 1
ATOM 3274 C CA . ALA A 1 419 ? 14.844 34.531 41.312 1 56.47 419 ALA A CA 1
ATOM 3275 C C . ALA A 1 419 ? 14.555 33.125 40.812 1 56.47 419 ALA A C 1
ATOM 3277 O O . ALA A 1 419 ? 15.469 32.312 40.656 1 56.47 419 ALA A O 1
ATOM 3278 N N . GLU A 1 420 ? 13.414 32.844 40.531 1 56.66 420 GLU A N 1
ATOM 3279 C CA . GLU A 1 420 ? 13 31.516 40.062 1 56.66 420 GLU A CA 1
ATOM 3280 C C . GLU A 1 420 ? 13.539 31.234 38.656 1 56.66 420 GLU A C 1
ATOM 3282 O O . GLU A 1 420 ? 13.977 30.125 38.375 1 56.66 420 GLU A O 1
ATOM 3287 N N . LEU A 1 421 ? 13.523 32.25 37.906 1 52.56 421 LEU A N 1
ATOM 3288 C CA . LEU A 1 421 ? 14.078 32.125 36.562 1 52.56 421 LEU A CA 1
ATOM 3289 C C . LEU A 1 421 ? 15.586 31.891 36.625 1 52.56 421 LEU A C 1
ATOM 3291 O O . LEU A 1 421 ? 16.109 31.047 35.875 1 52.56 421 LEU A O 1
ATOM 3295 N N . LEU A 1 422 ? 16.281 32.719 37.438 1 54 422 LEU A N 1
ATOM 3296 C CA . LEU A 1 422 ? 17.719 32.562 37.625 1 54 422 LEU A CA 1
ATOM 3297 C C . LEU A 1 422 ? 18.047 31.188 38.156 1 54 422 LEU A C 1
ATOM 3299 O O . LEU A 1 422 ? 19.062 30.594 37.75 1 54 422 LEU A O 1
ATOM 3303 N N . GLU A 1 423 ? 17.281 30.766 39.094 1 55.56 423 GLU A N 1
ATOM 3304 C CA . GLU A 1 423 ? 17.484 29.438 39.656 1 55.56 423 GLU A CA 1
ATOM 3305 C C . GLU A 1 423 ? 17.312 28.344 38.625 1 55.56 423 GLU A C 1
ATOM 3307 O O . GLU A 1 423 ? 18.047 27.359 38.625 1 55.56 423 GLU A O 1
ATOM 3312 N N . ARG A 1 424 ? 16.406 28.609 37.781 1 52.88 424 ARG A N 1
ATOM 3313 C CA . ARG A 1 424 ? 16.125 27.656 36.719 1 52.88 424 ARG A CA 1
ATOM 3314 C C . ARG A 1 424 ? 17.219 27.672 35.656 1 52.88 424 ARG A C 1
ATOM 3316 O O . ARG A 1 424 ? 17.547 26.641 35.062 1 52.88 424 ARG A O 1
ATOM 3323 N N . LEU A 1 425 ? 17.781 28.891 35.344 1 53.75 425 LEU A N 1
ATOM 3324 C CA . LEU A 1 425 ? 18.797 29.078 34.312 1 53.75 425 LEU A CA 1
ATOM 3325 C C . LEU A 1 425 ? 20.109 28.422 34.719 1 53.75 425 LEU A C 1
ATOM 3327 O O . LEU A 1 425 ? 20.906 28.031 33.875 1 53.75 425 LEU A O 1
ATOM 3331 N N . GLY A 1 426 ? 20.266 27.953 35.875 1 53.06 426 GLY A N 1
ATOM 3332 C CA . GLY A 1 426 ? 21.484 27.375 36.406 1 53.06 426 GLY A CA 1
ATOM 3333 C C . GLY A 1 426 ? 22.734 28.156 36.031 1 53.06 426 GLY A C 1
ATOM 3334 O O . GLY A 1 426 ? 22.672 29.078 35.219 1 53.06 426 GLY A O 1
ATOM 3335 N N . PRO A 1 427 ? 23.891 28.062 36.562 1 55.28 427 PRO A N 1
ATOM 3336 C CA . PRO A 1 427 ? 25.141 28.781 36.281 1 55.28 427 PRO A CA 1
ATOM 3337 C C . PRO A 1 427 ? 25.625 28.531 34.844 1 55.28 427 PRO A C 1
ATOM 3339 O O . PRO A 1 427 ? 25.281 27.516 34.25 1 55.28 427 PRO A O 1
ATOM 3342 N N . PRO A 1 428 ? 26.094 29.641 34 1 56.19 428 PRO A N 1
ATOM 3343 C CA . PRO A 1 428 ? 26.766 29.516 32.688 1 56.19 428 PRO A CA 1
ATOM 3344 C C . PRO A 1 428 ? 27.453 28.156 32.5 1 56.19 428 PRO A C 1
ATOM 3346 O O . PRO A 1 428 ? 27.5 27.625 31.406 1 56.19 428 PRO A O 1
ATOM 3349 N N . HIS A 1 429 ? 27.875 27.656 33.562 1 63.75 429 HIS A N 1
ATOM 3350 C CA . HIS A 1 429 ? 28.594 26.391 33.562 1 63.75 429 HIS A CA 1
ATOM 3351 C C . HIS A 1 429 ? 27.672 25.219 33.219 1 63.75 429 HIS A C 1
ATOM 3353 O O . HIS A 1 429 ? 28.125 24.203 32.688 1 63.75 429 HIS A O 1
ATOM 3359 N N . ALA A 1 430 ? 26.344 25.516 33.219 1 76.62 430 ALA A N 1
ATOM 3360 C CA . ALA A 1 430 ? 25.375 24.438 33 1 76.62 430 ALA A CA 1
ATOM 3361 C C . ALA A 1 430 ? 25.234 24.141 31.5 1 76.62 430 ALA A C 1
ATOM 3363 O O . ALA A 1 430 ? 25.141 22.969 31.109 1 76.62 430 ALA A O 1
ATOM 3364 N N . LEU A 1 431 ? 25.344 25.156 30.688 1 82.62 431 LEU A N 1
ATOM 3365 C CA . LEU A 1 431 ? 25.25 24.953 29.25 1 82.62 431 LEU A CA 1
ATOM 3366 C C . LEU A 1 431 ? 26.469 24.219 28.719 1 82.62 431 LEU A C 1
ATOM 3368 O O . LEU A 1 431 ? 26.344 23.344 27.844 1 82.62 431 LEU A O 1
ATOM 3372 N N . ALA A 1 432 ? 27.594 24.625 29.297 1 84.81 432 ALA A N 1
ATOM 3373 C CA . ALA A 1 432 ? 28.828 23.969 28.875 1 84.81 432 ALA A CA 1
ATOM 3374 C C . ALA A 1 432 ? 28.812 22.484 29.234 1 84.81 432 ALA A C 1
ATOM 3376 O O . ALA A 1 432 ? 29.281 21.641 28.469 1 84.81 432 ALA A O 1
ATOM 3377 N N . GLU A 1 433 ? 28.344 22.203 30.344 1 87.12 433 GLU A N 1
ATOM 3378 C CA . GLU A 1 433 ? 28.25 20.812 30.781 1 87.12 433 GLU A CA 1
ATOM 3379 C C . GLU A 1 433 ? 27.281 20.031 29.906 1 87.12 433 GLU A C 1
ATOM 3381 O O . GLU A 1 433 ? 27.531 18.875 29.562 1 87.12 433 GLU A O 1
ATOM 3386 N N . LEU A 1 434 ? 26.172 20.641 29.594 1 88.62 434 LEU A N 1
ATOM 3387 C CA . LEU A 1 434 ? 25.203 20 28.719 1 88.62 434 LEU A CA 1
ATOM 3388 C C . LEU A 1 434 ? 25.797 19.75 27.328 1 88.62 434 LEU A C 1
ATOM 3390 O O . LEU A 1 434 ? 25.547 18.703 26.719 1 88.62 434 LEU A O 1
ATOM 3394 N N . ASP A 1 435 ? 26.578 20.672 26.922 1 90.06 435 ASP A N 1
ATOM 3395 C CA . ASP A 1 435 ? 27.219 20.531 25.609 1 90.06 435 ASP A CA 1
ATOM 3396 C C . ASP A 1 435 ? 28.188 19.344 25.625 1 90.06 435 ASP A C 1
ATOM 3398 O O . ASP A 1 435 ? 28.297 18.625 24.625 1 90.06 435 ASP A O 1
ATOM 3402 N N . GLU A 1 436 ? 28.859 19.219 26.688 1 91.75 436 GLU A N 1
ATOM 3403 C CA . GLU A 1 436 ? 29.781 18.094 26.812 1 91.75 436 GLU A CA 1
ATOM 3404 C C . GLU A 1 436 ? 29.047 16.766 26.828 1 91.75 436 GLU A C 1
ATOM 3406 O O . GLU A 1 436 ? 29.469 15.797 26.188 1 91.75 436 GLU A O 1
ATOM 3411 N N . ARG A 1 437 ? 27.984 16.734 27.531 1 91.44 437 ARG A N 1
ATOM 3412 C CA . ARG A 1 437 ? 27.188 15.516 27.594 1 91.44 437 ARG A CA 1
ATOM 3413 C C . ARG A 1 437 ? 26.562 15.188 26.25 1 91.44 437 ARG A C 1
ATOM 3415 O O . ARG A 1 437 ? 26.453 14.016 25.875 1 91.44 437 ARG A O 1
ATOM 3422 N N . ILE A 1 438 ? 26.125 16.188 25.578 1 92 438 ILE A N 1
ATOM 3423 C CA . ILE A 1 438 ? 25.562 16.016 24.234 1 92 438 ILE A CA 1
ATOM 3424 C C . ILE A 1 438 ? 26.625 15.477 23.281 1 92 438 ILE A C 1
ATOM 3426 O O . ILE A 1 438 ? 26.359 14.547 22.516 1 92 438 ILE A O 1
ATOM 3430 N N . ALA A 1 439 ? 27.797 16 23.422 1 92.94 439 ALA A N 1
ATOM 3431 C CA . ALA A 1 439 ? 28.891 15.547 22.578 1 92.94 439 ALA A CA 1
ATOM 3432 C C . ALA A 1 439 ? 29.219 14.078 22.844 1 92.94 439 ALA A C 1
ATOM 3434 O O . ALA A 1 439 ? 29.484 13.312 21.922 1 92.94 439 ALA A O 1
ATOM 3435 N N . GLU A 1 440 ? 29.188 13.75 24.062 1 93.12 440 GLU A N 1
ATOM 3436 C CA . GLU A 1 440 ? 29.438 12.367 24.438 1 93.12 440 GLU A CA 1
ATOM 3437 C C . GLU A 1 440 ? 28.359 11.438 23.906 1 93.12 440 GLU A C 1
ATOM 3439 O O . GLU A 1 440 ? 28.656 10.344 23.406 1 93.12 440 GLU A O 1
ATOM 3444 N N . ALA A 1 441 ? 27.188 11.844 24.078 1 92 441 ALA A N 1
ATOM 3445 C CA . ALA A 1 441 ? 26.062 11.047 23.578 1 92 441 ALA A CA 1
ATOM 3446 C C . ALA A 1 441 ? 26.109 10.906 22.062 1 92 441 ALA A C 1
ATOM 3448 O O . ALA A 1 441 ? 25.781 9.844 21.531 1 92 441 ALA A O 1
ATOM 3449 N N . ARG A 1 442 ? 26.531 11.914 21.422 1 91.88 442 ARG A N 1
ATOM 3450 C CA . ARG A 1 442 ? 26.656 11.875 19.969 1 91.88 442 ARG A CA 1
ATOM 3451 C C . ARG A 1 442 ? 27.75 10.906 19.547 1 91.88 442 ARG A C 1
ATOM 3453 O O . ARG A 1 442 ? 27.609 10.203 18.547 1 91.88 442 ARG A O 1
ATOM 3460 N N . ASP A 1 443 ? 28.766 10.922 20.266 1 93.31 443 ASP A N 1
ATOM 3461 C CA . ASP A 1 443 ? 29.844 9.984 19.984 1 93.31 443 ASP A CA 1
ATOM 3462 C C . ASP A 1 443 ? 29.391 8.539 20.188 1 93.31 443 ASP A C 1
ATOM 3464 O O . ASP A 1 443 ? 29.703 7.668 19.375 1 93.31 443 ASP A O 1
ATOM 3468 N N . GLN A 1 444 ? 28.719 8.398 21.234 1 92.81 444 GLN A N 1
ATOM 3469 C CA . GLN A 1 444 ? 28.172 7.07 21.484 1 92.81 444 GLN A CA 1
ATOM 3470 C C . GLN A 1 444 ? 27.203 6.652 20.375 1 92.81 444 GLN A C 1
ATOM 3472 O O . GLN A 1 444 ? 27.203 5.492 19.969 1 92.81 444 GLN A O 1
ATOM 3477 N N . GLN A 1 445 ? 26.375 7.539 19.969 1 91 445 GLN A N 1
ATOM 3478 C CA . GLN A 1 445 ? 25.438 7.289 18.875 1 91 445 GLN A CA 1
ATOM 3479 C C . GLN A 1 445 ? 26.188 6.863 17.609 1 91 445 GLN A C 1
ATOM 3481 O O . GLN A 1 445 ? 25.75 5.945 16.906 1 91 445 GLN A O 1
ATOM 3486 N N . ARG A 1 446 ? 27.25 7.48 17.375 1 91.38 446 ARG A N 1
ATOM 3487 C CA . ARG A 1 446 ? 28.047 7.172 16.188 1 91.38 446 ARG A CA 1
ATOM 3488 C C . ARG A 1 446 ? 28.609 5.758 16.266 1 91.38 446 ARG A C 1
ATOM 3490 O O . ARG A 1 446 ? 28.594 5.02 15.281 1 91.38 446 ARG A O 1
ATOM 3497 N N . VAL A 1 447 ? 29.078 5.465 17.391 1 93.25 447 VAL A N 1
ATOM 3498 C CA . VAL A 1 447 ? 29.656 4.141 17.594 1 93.25 447 VAL A CA 1
ATOM 3499 C C . VAL A 1 447 ? 28.578 3.074 17.422 1 93.25 447 VAL A C 1
ATOM 3501 O O . VAL A 1 447 ? 28.797 2.064 16.75 1 93.25 447 VAL A O 1
ATOM 3504 N N . LEU A 1 448 ? 27.5 3.373 18.016 1 91.69 448 LEU A N 1
ATOM 3505 C CA . LEU A 1 448 ? 26.406 2.414 17.953 1 91.69 448 LEU A CA 1
ATOM 3506 C C . LEU A 1 448 ? 25.844 2.316 16.531 1 91.69 448 LEU A C 1
ATOM 3508 O O . LEU A 1 448 ? 25.406 1.242 16.109 1 91.69 448 LEU A O 1
ATOM 3512 N N . SER A 1 449 ? 25.812 3.412 15.844 1 90.94 449 SER A N 1
ATOM 3513 C CA . SER A 1 449 ? 25.375 3.408 14.453 1 90.94 449 SER A CA 1
ATOM 3514 C C . SER A 1 449 ? 26.281 2.551 13.586 1 90.94 449 SER A C 1
ATOM 3516 O O . SER A 1 449 ? 25.812 1.831 12.703 1 90.94 449 SER A O 1
ATOM 3518 N N . SER A 1 450 ? 27.531 2.643 13.883 1 91.5 450 SER A N 1
ATOM 3519 C CA . SER A 1 450 ? 28.484 1.825 13.141 1 91.5 450 SER A CA 1
ATOM 3520 C C . SER A 1 450 ? 28.297 0.342 13.438 1 91.5 450 SER A C 1
ATOM 3522 O O . SER A 1 450 ? 28.328 -0.489 12.531 1 91.5 450 SER A O 1
ATOM 3524 N N . ALA A 1 451 ? 28.094 0.068 14.641 1 90.94 451 ALA A N 1
ATOM 3525 C CA . ALA A 1 451 ? 27.844 -1.314 15.039 1 90.94 451 ALA A CA 1
ATOM 3526 C C . ALA A 1 451 ? 26.562 -1.847 14.414 1 90.94 451 ALA A C 1
ATOM 3528 O O . ALA A 1 451 ? 26.5 -3.004 14 1 90.94 451 ALA A O 1
ATOM 3529 N N . LEU A 1 452 ? 25.609 -1.078 14.422 1 90.88 452 LEU A N 1
ATOM 3530 C CA . LEU A 1 452 ? 24.344 -1.45 13.82 1 90.88 452 LEU A CA 1
ATOM 3531 C C . LEU A 1 452 ? 24.5 -1.709 12.32 1 90.88 452 LEU A C 1
ATOM 3533 O O . LEU A 1 452 ? 23.953 -2.68 11.797 1 90.88 452 LEU A O 1
ATOM 3537 N N . ASN A 1 453 ? 25.219 -0.865 11.719 1 90.12 453 ASN A N 1
ATOM 3538 C CA . ASN A 1 453 ? 25.469 -1.028 10.297 1 90.12 453 ASN A CA 1
ATOM 3539 C C . ASN A 1 453 ? 26.188 -2.344 9.992 1 90.12 453 ASN A C 1
ATOM 3541 O O . ASN A 1 453 ? 25.875 -3.012 9.008 1 90.12 453 ASN A O 1
ATOM 3545 N N . GLU A 1 454 ? 27.078 -2.645 10.789 1 90.88 454 GLU A N 1
ATOM 3546 C CA . GLU A 1 454 ? 27.797 -3.904 10.625 1 90.88 454 GLU A CA 1
ATOM 3547 C C . GLU A 1 454 ? 26.875 -5.102 10.797 1 90.88 454 GLU A C 1
ATOM 3549 O O . GLU A 1 454 ? 26.938 -6.066 10.039 1 90.88 454 GLU A O 1
ATOM 3554 N N . ALA A 1 455 ? 26.094 -5.008 11.781 1 90.88 455 ALA A N 1
ATOM 3555 C CA . ALA A 1 455 ? 25.125 -6.078 12.023 1 90.88 455 ALA A CA 1
ATOM 3556 C C . ALA A 1 455 ? 24.156 -6.211 10.859 1 90.88 455 ALA A C 1
ATOM 3558 O O . ALA A 1 455 ? 23.812 -7.324 10.453 1 90.88 455 ALA A O 1
ATOM 3559 N N . LEU A 1 456 ? 23.75 -5.129 10.391 1 90.81 456 LEU A N 1
ATOM 3560 C CA . LEU A 1 456 ? 22.828 -5.113 9.266 1 90.81 456 LEU A CA 1
ATOM 3561 C C . LEU A 1 456 ? 23.484 -5.695 8.016 1 90.81 456 LEU A C 1
ATOM 3563 O O . LEU A 1 456 ? 22.844 -6.406 7.246 1 90.81 456 LEU A O 1
ATOM 3567 N N . CYS A 1 457 ? 24.719 -5.402 7.828 1 91 457 CYS A N 1
ATOM 3568 C CA . CYS A 1 457 ? 25.469 -5.926 6.688 1 91 457 CYS A CA 1
ATOM 3569 C C . CYS A 1 457 ? 25.578 -7.441 6.762 1 91 457 CYS A C 1
ATOM 3571 O O . CYS A 1 457 ? 25.406 -8.133 5.758 1 91 457 CYS A O 1
ATOM 3573 N N . ARG A 1 458 ? 25.844 -7.93 7.895 1 91.81 458 ARG A N 1
ATOM 3574 C CA . ARG A 1 458 ? 25.953 -9.375 8.078 1 91.81 458 ARG A CA 1
ATOM 3575 C C . ARG A 1 458 ? 24.609 -10.062 7.797 1 91.81 458 ARG A C 1
ATOM 3577 O O . ARG A 1 458 ? 24.578 -11.125 7.168 1 91.81 458 ARG A O 1
ATOM 3584 N N . GLN A 1 459 ? 23.641 -9.453 8.266 1 91.12 459 GLN A N 1
ATOM 3585 C CA . GLN A 1 459 ? 22.312 -10.008 8.008 1 91.12 459 GLN A CA 1
ATOM 3586 C C . GLN A 1 459 ? 21.984 -9.969 6.52 1 91.12 459 GLN A C 1
ATOM 3588 O O . GLN A 1 459 ? 21.453 -10.938 5.973 1 91.12 459 GLN A O 1
ATOM 3593 N N . HIS A 1 460 ? 22.297 -8.875 5.938 1 92.12 460 HIS A N 1
ATOM 3594 C CA . HIS A 1 460 ? 22.078 -8.711 4.504 1 92.12 460 HIS A CA 1
ATOM 3595 C C . HIS A 1 460 ? 22.781 -9.805 3.707 1 92.12 460 HIS A C 1
ATOM 3597 O O . HIS A 1 460 ? 22.172 -10.445 2.85 1 92.12 460 HIS A O 1
ATOM 3603 N N . GLU A 1 461 ? 23.984 -10.07 4.031 1 93.38 461 GLU A N 1
ATOM 3604 C CA . GLU A 1 461 ? 24.828 -11.008 3.293 1 93.38 461 GLU A CA 1
ATOM 3605 C C . GLU A 1 461 ? 24.375 -12.453 3.529 1 93.38 461 GLU A C 1
ATOM 3607 O O . GLU A 1 461 ? 24.609 -13.32 2.686 1 93.38 461 GLU A O 1
ATOM 3612 N N . ALA A 1 462 ? 23.766 -12.625 4.66 1 93.94 462 ALA A N 1
ATOM 3613 C CA . ALA A 1 462 ? 23.297 -13.969 4.98 1 93.94 462 ALA A CA 1
ATOM 3614 C C . ALA A 1 462 ? 22.188 -14.398 4.027 1 93.94 462 ALA A C 1
ATOM 3616 O O . ALA A 1 462 ? 22.047 -15.586 3.721 1 93.94 462 ALA A O 1
ATOM 3617 N N . TYR A 1 463 ? 21.438 -13.5 3.566 1 94.75 463 TYR A N 1
ATOM 3618 C CA . TYR A 1 463 ? 20.344 -13.82 2.656 1 94.75 463 TYR A CA 1
ATOM 3619 C C . TYR A 1 463 ? 20.828 -13.852 1.211 1 94.75 463 TYR A C 1
ATOM 3621 O O . TYR A 1 463 ? 20.453 -14.734 0.439 1 94.75 463 TYR A O 1
ATOM 3629 N N . HIS A 1 464 ? 21.562 -12.914 0.843 1 94.62 464 HIS A N 1
ATOM 3630 C CA . HIS A 1 464 ? 22.172 -12.773 -0.476 1 94.62 464 HIS A CA 1
ATOM 3631 C C . HIS A 1 464 ? 23.344 -11.789 -0.447 1 94.62 464 HIS A C 1
ATOM 3633 O O . HIS A 1 464 ? 23.203 -10.688 0.086 1 94.62 464 HIS A O 1
ATOM 3639 N N . PRO A 1 465 ? 24.359 -12.148 -0.991 1 93.75 465 PRO A N 1
ATOM 3640 C CA . PRO A 1 465 ? 25.531 -11.289 -0.878 1 93.75 465 PRO A CA 1
ATOM 3641 C C . PRO A 1 465 ? 25.344 -9.93 -1.544 1 93.75 465 PRO A C 1
ATOM 3643 O O . PRO A 1 465 ? 25.891 -8.93 -1.077 1 93.75 465 PRO A O 1
ATOM 3646 N N . ALA A 1 466 ? 24.578 -9.891 -2.596 1 95.19 466 ALA A N 1
ATOM 3647 C CA . ALA A 1 466 ? 24.438 -8.633 -3.336 1 95.19 466 ALA A CA 1
ATOM 3648 C C . ALA A 1 466 ? 23.125 -7.941 -2.994 1 95.19 466 ALA A C 1
ATOM 3650 O O . ALA A 1 466 ? 23.078 -6.719 -2.832 1 95.19 466 ALA A O 1
ATOM 3651 N N . TRP A 1 467 ? 22.047 -8.695 -2.867 1 96.56 467 TRP A N 1
ATOM 3652 C CA . TRP A 1 467 ? 20.734 -8.055 -2.934 1 96.56 467 TRP A CA 1
ATOM 3653 C C . TRP A 1 467 ? 19.984 -8.211 -1.614 1 96.56 467 TRP A C 1
ATOM 3655 O O . TRP A 1 467 ? 18.953 -7.559 -1.393 1 96.56 467 TRP A O 1
ATOM 3665 N N . GLY A 1 468 ? 20.453 -9.07 -0.692 1 95.5 468 GLY A N 1
ATOM 3666 C CA . GLY A 1 468 ? 19.781 -9.289 0.58 1 95.5 468 GLY A CA 1
ATOM 3667 C C . GLY A 1 468 ? 18.484 -10.055 0.445 1 95.5 468 GLY A C 1
ATOM 3668 O O . GLY A 1 468 ? 18.359 -10.945 -0.395 1 95.5 468 GLY A O 1
ATOM 3669 N N . ARG A 1 469 ? 17.516 -9.789 1.262 1 95.19 469 ARG A N 1
ATOM 3670 C CA . ARG A 1 469 ? 16.234 -10.469 1.264 1 95.19 469 ARG A CA 1
ATOM 3671 C C . ARG A 1 469 ? 15.398 -10.07 0.052 1 95.19 469 ARG A C 1
ATOM 3673 O O . ARG A 1 469 ? 15.391 -8.906 -0.347 1 95.19 469 ARG A O 1
ATOM 3680 N N . LEU A 1 470 ? 14.688 -11.008 -0.413 1 96.62 470 LEU A N 1
ATOM 3681 C CA . LEU A 1 470 ? 13.781 -10.711 -1.521 1 96.62 470 LEU A CA 1
ATOM 3682 C C . LEU A 1 470 ? 12.695 -9.734 -1.094 1 96.62 470 LEU A C 1
ATOM 3684 O O . LEU A 1 470 ? 12.422 -8.758 -1.797 1 96.62 470 LEU A O 1
ATOM 3688 N N . PHE A 1 471 ? 12.156 -9.93 0.09 1 97.06 471 PHE A N 1
ATOM 3689 C CA . PHE A 1 471 ? 10.938 -9.234 0.497 1 97.06 471 PHE A CA 1
ATOM 3690 C C . PHE A 1 471 ? 11.266 -7.93 1.208 1 97.06 471 PHE A C 1
ATOM 3692 O O . PHE A 1 471 ? 10.367 -7.156 1.549 1 97.06 471 PHE A O 1
ATOM 3699 N N . LYS A 1 472 ? 12.594 -7.656 1.388 1 95.5 472 LYS A N 1
ATOM 3700 C CA . LYS A 1 472 ? 12.961 -6.461 2.146 1 95.5 472 LYS A CA 1
ATOM 3701 C C . LYS A 1 472 ? 14.039 -5.66 1.429 1 95.5 472 LYS A C 1
ATOM 3703 O O . LYS A 1 472 ? 14.836 -6.223 0.676 1 95.5 472 LYS A O 1
ATOM 3708 N N . THR A 1 473 ? 14.031 -4.441 1.605 1 93.56 473 THR A N 1
ATOM 3709 C CA . THR A 1 473 ? 15.102 -3.486 1.334 1 93.56 473 THR A CA 1
ATOM 3710 C C . THR A 1 473 ? 15.367 -2.615 2.559 1 93.56 473 THR A C 1
ATOM 3712 O O . THR A 1 473 ? 14.68 -1.62 2.785 1 93.56 473 THR A O 1
ATOM 3715 N N . GLY A 1 474 ? 16.422 -2.992 3.312 1 87.81 474 GLY A N 1
ATOM 3716 C CA . GLY A 1 474 ? 16.547 -2.428 4.648 1 87.81 474 GLY A CA 1
ATOM 3717 C C . GLY A 1 474 ? 15.438 -2.871 5.586 1 87.81 474 GLY A C 1
ATOM 3718 O O . GLY A 1 474 ? 15.172 -4.066 5.715 1 87.81 474 GLY A O 1
ATOM 3719 N N . ALA A 1 475 ? 14.844 -1.93 6.207 1 86.19 475 ALA A N 1
ATOM 3720 C CA . ALA A 1 475 ? 13.758 -2.227 7.141 1 86.19 475 ALA A CA 1
ATOM 3721 C C . ALA A 1 475 ? 12.406 -2.211 6.434 1 86.19 475 ALA A C 1
ATOM 3723 O O . ALA A 1 475 ? 11.422 -2.732 6.957 1 86.19 475 ALA A O 1
ATOM 3724 N N . GLN A 1 476 ? 12.398 -1.696 5.262 1 93.06 476 GLN A N 1
ATOM 3725 C CA . GLN A 1 476 ? 11.148 -1.559 4.523 1 93.06 476 GLN A CA 1
ATOM 3726 C C . GLN A 1 476 ? 10.938 -2.736 3.578 1 93.06 476 GLN A C 1
ATOM 3728 O O . GLN A 1 476 ? 11.898 -3.4 3.178 1 93.06 476 GLN A O 1
ATOM 3733 N N . ASN A 1 477 ? 9.703 -2.992 3.248 1 96.31 477 ASN A N 1
ATOM 3734 C CA . ASN A 1 477 ? 9.406 -3.967 2.203 1 96.31 477 ASN A CA 1
ATOM 3735 C C . ASN A 1 477 ? 10.008 -3.553 0.862 1 96.31 477 ASN A C 1
ATOM 3737 O O . ASN A 1 477 ? 10.07 -2.363 0.544 1 96.31 477 ASN A O 1
ATOM 3741 N N . SER A 1 478 ? 10.555 -4.566 0.16 1 97.12 478 SER A N 1
ATOM 3742 C CA . SER A 1 478 ? 10.93 -4.289 -1.221 1 97.12 478 SER A CA 1
ATOM 3743 C C . SER A 1 478 ? 9.719 -3.898 -2.061 1 97.12 478 SER A C 1
ATOM 3745 O O . SER A 1 478 ? 8.578 -4.129 -1.658 1 97.12 478 SER A O 1
ATOM 3747 N N . ARG A 1 479 ? 9.953 -3.256 -3.15 1 95.19 479 ARG A N 1
ATOM 3748 C CA . ARG A 1 479 ? 8.867 -2.953 -4.074 1 95.19 479 ARG A CA 1
ATOM 3749 C C . ARG A 1 479 ? 8.125 -4.223 -4.477 1 95.19 479 ARG A C 1
ATOM 3751 O O . ARG A 1 479 ? 6.898 -4.215 -4.613 1 95.19 479 ARG A O 1
ATOM 3758 N N . TRP A 1 480 ? 8.891 -5.289 -4.703 1 95.75 480 TRP A N 1
ATOM 3759 C CA . TRP A 1 480 ? 8.305 -6.586 -5.039 1 95.75 480 TRP A CA 1
ATOM 3760 C C . TRP A 1 480 ? 7.383 -7.07 -3.926 1 95.75 480 TRP A C 1
ATOM 3762 O O . TRP A 1 480 ? 6.27 -7.535 -4.191 1 95.75 480 TRP A O 1
ATOM 3772 N N . ALA A 1 481 ? 7.828 -6.977 -2.727 1 97.19 481 ALA A N 1
ATOM 3773 C CA . ALA A 1 481 ? 7.043 -7.398 -1.569 1 97.19 481 ALA A CA 1
ATO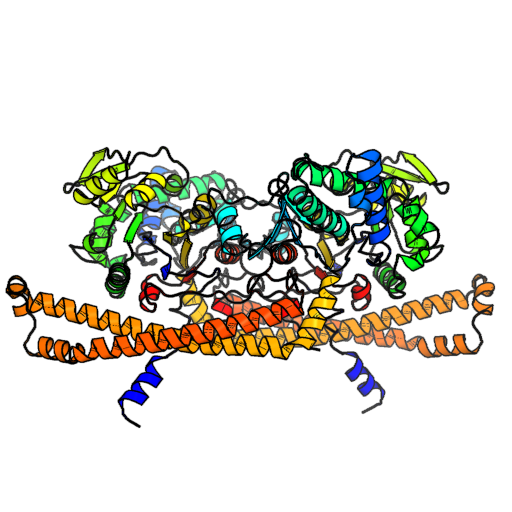M 3774 C C . ALA A 1 481 ? 5.754 -6.586 -1.458 1 97.19 481 ALA A C 1
ATOM 3776 O O . ALA A 1 481 ? 4.707 -7.117 -1.081 1 97.19 481 ALA A O 1
ATOM 3777 N N . GLN A 1 482 ? 5.891 -5.324 -1.685 1 95.31 482 GLN A N 1
ATOM 3778 C CA . GLN A 1 482 ? 4.707 -4.469 -1.666 1 95.31 482 GLN A CA 1
ATOM 3779 C C . GLN A 1 482 ? 3.668 -4.945 -2.678 1 95.31 482 GLN A C 1
ATOM 3781 O O . GLN A 1 482 ? 2.469 -4.941 -2.395 1 95.31 482 GLN A O 1
ATOM 3786 N N . GLN A 1 483 ? 4.086 -5.285 -3.82 1 95.06 483 GLN A N 1
ATOM 3787 C CA . GLN A 1 483 ? 3.178 -5.801 -4.844 1 95.06 483 GLN A CA 1
ATOM 3788 C C . GLN A 1 483 ? 2.531 -7.109 -4.395 1 95.06 483 GLN A C 1
ATOM 3790 O O . GLN A 1 483 ? 1.344 -7.332 -4.637 1 95.06 483 GLN A O 1
ATOM 3795 N N . VAL A 1 484 ? 3.322 -7.953 -3.818 1 97 484 VAL A N 1
ATOM 3796 C CA . VAL A 1 484 ? 2.779 -9.203 -3.305 1 97 484 VAL A CA 1
ATOM 3797 C C . VAL A 1 484 ? 1.647 -8.914 -2.322 1 97 484 VAL A C 1
ATOM 3799 O O . VAL A 1 484 ? 0.569 -9.508 -2.412 1 97 484 VAL A O 1
ATOM 3802 N N . GLN A 1 485 ? 1.894 -8.031 -1.46 1 94.44 485 GLN A N 1
ATOM 3803 C CA . GLN A 1 485 ? 0.921 -7.684 -0.429 1 94.44 485 GLN A CA 1
ATOM 3804 C C . GLN A 1 485 ? -0.349 -7.102 -1.045 1 94.44 485 GLN A C 1
ATOM 3806 O O . GLN A 1 485 ? -1.449 -7.328 -0.537 1 94.44 485 GLN A O 1
ATOM 3811 N N . GLU A 1 486 ? -0.188 -6.418 -2.047 1 91.81 486 GLU A N 1
ATOM 3812 C CA . GLU A 1 486 ? -1.311 -5.691 -2.631 1 91.81 486 GLU A CA 1
ATOM 3813 C C . GLU A 1 486 ? -2.117 -6.578 -3.572 1 91.81 486 GLU A C 1
ATOM 3815 O O . GLU A 1 486 ? -3.346 -6.492 -3.617 1 91.81 486 GLU A O 1
ATOM 3820 N N . TYR A 1 487 ? -1.41 -7.488 -4.297 1 93.81 487 TYR A N 1
ATOM 3821 C CA . TYR A 1 487 ? -2.111 -8.102 -5.418 1 93.81 487 TYR A CA 1
ATOM 3822 C C . TYR A 1 487 ? -2.26 -9.609 -5.215 1 93.81 487 TYR A C 1
ATOM 3824 O O . TYR A 1 487 ? -3.082 -10.25 -5.867 1 93.81 487 TYR A O 1
ATOM 3832 N N . ALA A 1 488 ? -1.437 -10.188 -4.434 1 97.12 488 ALA A N 1
ATOM 3833 C CA . ALA A 1 488 ? -1.583 -11.617 -4.164 1 97.12 488 ALA A CA 1
ATOM 3834 C C . ALA A 1 488 ? -2.475 -11.852 -2.949 1 97.12 488 ALA A C 1
ATOM 3836 O O . ALA A 1 488 ? -2.117 -11.484 -1.827 1 97.12 488 ALA A O 1
ATOM 3837 N N . CYS A 1 489 ? -3.592 -12.484 -3.178 1 96.88 489 CYS A N 1
ATOM 3838 C CA . CYS A 1 489 ? -4.414 -12.836 -2.025 1 96.88 489 CYS A CA 1
ATOM 3839 C C . CYS A 1 489 ? -3.686 -13.82 -1.113 1 96.88 489 CYS A C 1
ATOM 3841 O O . CYS A 1 489 ? -3.682 -13.648 0.108 1 96.88 489 CYS A O 1
ATOM 3843 N N . LEU A 1 490 ? -3.113 -14.789 -1.742 1 98 490 LEU A N 1
ATOM 3844 C CA . LEU A 1 490 ? -2.285 -15.797 -1.087 1 98 490 LEU A CA 1
ATOM 3845 C C . LEU A 1 490 ? -0.918 -15.891 -1.756 1 98 490 LEU A C 1
ATOM 3847 O O . LEU A 1 490 ? -0.761 -15.508 -2.916 1 98 490 LEU A O 1
ATOM 3851 N N . TYR A 1 491 ? 0.071 -16.344 -1.039 1 98.19 491 TYR A N 1
ATOM 3852 C CA . TYR A 1 491 ? 1.362 -16.672 -1.63 1 98.19 491 TYR A CA 1
ATOM 3853 C C . TYR A 1 491 ? 2.047 -17.797 -0.854 1 98.19 491 TYR A C 1
ATOM 3855 O O . TYR A 1 491 ? 1.788 -17.984 0.337 1 98.19 491 TYR A O 1
ATOM 3863 N N . THR A 1 492 ? 2.822 -18.547 -1.494 1 98.12 492 THR A N 1
ATOM 3864 C CA . THR A 1 492 ? 3.48 -19.703 -0.917 1 98.12 492 THR A CA 1
ATOM 3865 C C . THR A 1 492 ? 4.75 -20.047 -1.693 1 98.12 492 THR A C 1
ATOM 3867 O O . THR A 1 492 ? 4.988 -19.516 -2.775 1 98.12 492 THR A O 1
ATOM 3870 N N . SER A 1 493 ? 5.586 -20.875 -1.133 1 96.88 493 SER A N 1
ATOM 3871 C CA . SER A 1 493 ? 6.867 -21.234 -1.734 1 96.88 493 SER A CA 1
ATOM 3872 C C . SER A 1 493 ? 6.684 -22.234 -2.873 1 96.88 493 SER A C 1
ATOM 3874 O O . SER A 1 493 ? 7.453 -22.234 -3.832 1 96.88 493 SER A O 1
ATOM 3876 N N . HIS A 1 494 ? 5.68 -23.078 -2.688 1 97 494 HIS A N 1
ATOM 3877 C CA . HIS A 1 494 ? 5.445 -24.125 -3.672 1 97 494 HIS A CA 1
ATOM 3878 C C . HIS A 1 494 ? 3.955 -24.438 -3.807 1 97 494 HIS A C 1
ATOM 3880 O O . HIS A 1 494 ? 3.217 -24.391 -2.82 1 97 494 HIS A O 1
ATOM 3886 N N . VAL A 1 495 ? 3.584 -24.859 -4.984 1 97.75 495 VAL A N 1
ATOM 3887 C CA . VAL A 1 495 ? 2.168 -25.031 -5.285 1 97.75 495 VAL A CA 1
ATOM 3888 C C . VAL A 1 495 ? 1.613 -26.203 -4.484 1 97.75 495 VAL A C 1
ATOM 3890 O O . VAL A 1 495 ? 0.467 -26.172 -4.035 1 97.75 495 VAL A O 1
ATOM 3893 N N . THR A 1 496 ? 2.387 -27.234 -4.215 1 96.5 496 THR A N 1
ATOM 3894 C CA . THR A 1 496 ? 1.888 -28.453 -3.586 1 96.5 496 THR A CA 1
ATOM 3895 C C . THR A 1 496 ? 1.673 -28.25 -2.09 1 96.5 496 THR A C 1
ATOM 3897 O O . THR A 1 496 ? 1.153 -29.125 -1.402 1 96.5 496 THR A O 1
ATOM 3900 N N . ASN A 1 497 ? 2.1 -27.062 -1.576 1 95 497 ASN A N 1
ATOM 3901 C CA . ASN A 1 497 ? 1.768 -26.75 -0.19 1 95 497 ASN A CA 1
ATOM 3902 C C . ASN A 1 497 ? 0.259 -26.734 0.036 1 95 497 ASN A C 1
ATOM 3904 O O . ASN A 1 497 ? -0.203 -26.859 1.172 1 95 497 ASN A O 1
ATOM 3908 N N . LEU A 1 498 ? -0.497 -26.672 -1.014 1 94.12 498 LEU A N 1
ATOM 3909 C CA . LEU A 1 498 ? -1.954 -26.656 -0.943 1 94.12 498 LEU A CA 1
ATOM 3910 C C . LEU A 1 498 ? -2.482 -28 -0.443 1 94.12 498 LEU A C 1
ATOM 3912 O O . LEU A 1 498 ? -3.631 -28.094 -0.007 1 94.12 498 LEU A O 1
ATOM 3916 N N . VAL A 1 499 ? -1.654 -29.094 -0.53 1 89.12 499 VAL A N 1
ATOM 3917 C CA . VAL A 1 499 ? -2.066 -30.422 -0.111 1 89.12 499 VAL A CA 1
ATOM 3918 C C . VAL A 1 499 ? -2.373 -30.438 1.385 1 89.12 499 VAL A C 1
ATOM 3920 O O . VAL A 1 499 ? -3.145 -31.266 1.865 1 89.12 499 VAL A O 1
ATOM 3923 N N . GLN A 1 500 ? -1.825 -29.453 2.029 1 87.06 500 GLN A N 1
ATOM 3924 C CA . GLN A 1 500 ? -1.976 -29.391 3.48 1 87.06 500 GLN A CA 1
ATOM 3925 C C . GLN A 1 500 ? -3.311 -28.766 3.867 1 87.06 500 GLN A C 1
ATOM 3927 O O . GLN A 1 500 ? -3.654 -28.703 5.051 1 87.06 500 GLN A O 1
ATOM 3932 N N . PHE A 1 501 ? -4.098 -28.375 2.875 1 88.12 501 PHE A N 1
ATOM 3933 C CA . PHE A 1 501 ? -5.34 -27.656 3.145 1 88.12 501 PHE A CA 1
ATOM 3934 C C . PHE A 1 501 ? -6.512 -28.328 2.445 1 88.12 501 PHE A C 1
ATOM 3936 O O . PHE A 1 501 ? -6.379 -28.812 1.319 1 88.12 501 PHE A O 1
ATOM 3943 N N . ALA A 1 502 ? -7.609 -28.281 3.137 1 84.06 502 ALA A N 1
ATOM 3944 C CA . ALA A 1 502 ? -8.828 -28.781 2.52 1 84.06 502 ALA A CA 1
ATOM 3945 C C . ALA A 1 502 ? -9.32 -27.859 1.416 1 84.06 502 ALA A C 1
ATOM 3947 O O . ALA A 1 502 ? -9.062 -26.641 1.455 1 84.06 502 ALA A O 1
ATOM 3948 N N . PRO A 1 503 ? -10.016 -28.391 0.462 1 87.31 503 PRO A N 1
ATOM 3949 C CA . PRO A 1 503 ? -10.477 -27.594 -0.676 1 87.31 503 PRO A CA 1
ATOM 3950 C C . PRO A 1 503 ? -11.508 -26.531 -0.278 1 87.31 503 PRO A C 1
ATOM 3952 O O . PRO A 1 503 ? -11.859 -25.672 -1.086 1 87.31 503 PRO A O 1
ATOM 3955 N N . ASP A 1 504 ? -12.008 -26.547 0.901 1 86.19 504 ASP A N 1
ATOM 3956 C CA . ASP A 1 504 ? -12.961 -25.531 1.34 1 86.19 504 ASP A CA 1
ATOM 3957 C C . ASP A 1 504 ? -12.391 -24.703 2.486 1 86.19 504 ASP A C 1
ATOM 3959 O O . ASP A 1 504 ? -13.133 -24.047 3.221 1 86.19 504 ASP A O 1
ATOM 3963 N N . THR A 1 505 ? -11.094 -24.766 2.617 1 86.69 505 THR A N 1
ATOM 3964 C CA . THR A 1 505 ? -10.406 -24.031 3.668 1 86.69 505 THR A CA 1
ATOM 3965 C C . THR A 1 505 ? -10.633 -22.531 3.508 1 86.69 505 THR A C 1
ATOM 3967 O O . THR A 1 505 ? -10.633 -22.016 2.389 1 86.69 505 THR A O 1
ATOM 3970 N N . SER A 1 506 ? -10.836 -21.875 4.637 1 88.19 506 SER A N 1
ATOM 3971 C CA . SER A 1 506 ? -10.898 -20.406 4.656 1 88.19 506 SER A CA 1
ATOM 3972 C C . SER A 1 506 ? -9.602 -19.812 5.188 1 88.19 506 SER A C 1
ATOM 3974 O O . SER A 1 506 ? -9.242 -20.016 6.348 1 88.19 506 SER A O 1
ATOM 3976 N N . PHE A 1 507 ? -8.922 -19.094 4.332 1 91.5 507 PHE A N 1
ATOM 3977 C CA . PHE A 1 507 ? -7.707 -18.391 4.734 1 91.5 507 PHE A CA 1
ATOM 3978 C C . PHE A 1 507 ? -8.031 -17.031 5.336 1 91.5 507 PHE A C 1
ATOM 3980 O O . PHE A 1 507 ? -8.727 -16.219 4.719 1 91.5 507 PHE A O 1
ATOM 3987 N N . ARG A 1 508 ? -7.516 -16.797 6.469 1 88.12 508 ARG A N 1
ATOM 3988 C CA . ARG A 1 508 ? -7.758 -15.531 7.148 1 88.12 508 ARG A CA 1
ATOM 3989 C C . ARG A 1 508 ? -6.516 -14.641 7.102 1 88.12 508 ARG A C 1
ATOM 3991 O O . ARG A 1 508 ? -5.391 -15.133 7.227 1 88.12 508 ARG A O 1
ATOM 3998 N N . ALA A 1 509 ? -6.805 -13.422 6.961 1 89.62 509 ALA A N 1
ATOM 3999 C CA . ALA A 1 509 ? -5.703 -12.461 6.965 1 89.62 509 ALA A CA 1
ATOM 4000 C C . ALA A 1 509 ? -5.402 -11.977 8.375 1 89.62 509 ALA A C 1
ATOM 4002 O O . ALA A 1 509 ? -6.316 -11.812 9.195 1 89.62 509 ALA A O 1
ATOM 4003 N N . LEU A 1 510 ? -4.18 -11.75 8.609 1 88.44 510 LEU A N 1
ATOM 4004 C CA . LEU A 1 510 ? -3.771 -11.141 9.875 1 88.44 510 LEU A CA 1
ATOM 4005 C C . LEU A 1 510 ? -4.164 -9.672 9.922 1 88.44 510 LEU A C 1
ATOM 4007 O O . LEU A 1 510 ? -4.332 -9.031 8.883 1 88.44 510 LEU A O 1
ATOM 4011 N N . SER A 1 511 ? -4.355 -9.227 11.117 1 89.25 511 SER A N 1
ATOM 4012 C CA . SER A 1 511 ? -4.641 -7.801 11.273 1 89.25 511 SER A CA 1
ATOM 4013 C C . SER A 1 511 ? -3.486 -6.945 10.766 1 89.25 511 SER A C 1
ATOM 4015 O O . SER A 1 511 ? -2.32 -7.246 11.031 1 89.25 511 SER A O 1
ATOM 4017 N N . ASP A 1 512 ? -3.846 -5.977 9.992 1 92.12 512 ASP A N 1
ATOM 4018 C CA . ASP A 1 512 ? -2.82 -5.023 9.586 1 92.12 512 ASP A CA 1
ATOM 4019 C C . ASP A 1 512 ? -2.285 -4.242 10.781 1 92.12 512 ASP A C 1
ATOM 4021 O O . ASP A 1 512 ? -3.004 -4.023 11.758 1 92.12 512 ASP A O 1
ATOM 4025 N N . LEU A 1 513 ? -1.039 -3.838 10.656 1 92.38 513 LEU A N 1
ATOM 4026 C CA . LEU A 1 513 ? -0.432 -3.098 11.758 1 92.38 513 LEU A CA 1
ATOM 4027 C C . LEU A 1 513 ? 0.146 -1.774 11.266 1 92.38 513 LEU A C 1
ATOM 4029 O O . LEU A 1 513 ? 0.907 -1.745 10.297 1 92.38 513 LEU A O 1
ATOM 4033 N N . MET A 1 514 ? -0.256 -0.732 11.906 1 94.31 514 MET A N 1
ATOM 4034 C CA . MET A 1 514 ? 0.352 0.583 11.727 1 94.31 514 MET A CA 1
ATOM 4035 C C . MET A 1 514 ? 1.381 0.862 12.82 1 94.31 514 MET A C 1
ATOM 4037 O O . MET A 1 514 ? 1.396 0.189 13.852 1 94.31 514 MET A O 1
ATOM 4041 N N . PRO A 1 515 ? 2.268 1.866 12.633 1 93.75 515 PRO A N 1
ATOM 4042 C CA . PRO A 1 515 ? 3.283 2.154 13.648 1 93.75 515 PRO A CA 1
ATOM 4043 C C . PRO A 1 515 ? 2.688 2.373 15.039 1 93.75 515 PRO A C 1
ATOM 4045 O O . PRO A 1 515 ? 3.244 1.906 16.031 1 93.75 515 PRO A O 1
ATOM 4048 N N . HIS A 1 516 ? 1.532 2.971 15.141 1 94.81 516 HIS A N 1
ATOM 4049 C CA . HIS A 1 516 ? 0.966 3.256 16.453 1 94.81 516 HIS A CA 1
ATOM 4050 C C . HIS A 1 516 ? 0.393 1.996 17.094 1 94.81 516 HIS A C 1
ATOM 4052 O O . HIS A 1 516 ? 0.208 1.942 18.312 1 94.81 516 HIS A O 1
ATOM 4058 N N . ASP A 1 517 ? 0.052 0.963 16.297 1 90.88 517 ASP A N 1
ATOM 4059 C CA . ASP A 1 517 ? -0.417 -0.313 16.828 1 90.88 517 ASP A CA 1
ATOM 4060 C C . ASP A 1 517 ? 0.702 -1.048 17.562 1 90.88 517 ASP A C 1
ATOM 4062 O O . ASP A 1 517 ? 0.441 -1.954 18.359 1 90.88 517 ASP A O 1
ATOM 4066 N N . ARG A 1 518 ? 1.906 -0.699 17.219 1 86.94 518 ARG A N 1
ATOM 4067 C CA . ARG A 1 518 ? 3.072 -1.401 17.734 1 86.94 518 ARG A CA 1
ATOM 4068 C C . ARG A 1 518 ? 3.732 -0.603 18.859 1 86.94 518 ARG A C 1
ATOM 4070 O O . ARG A 1 518 ? 4.809 -0.97 19.344 1 86.94 518 ARG A O 1
ATOM 4077 N N . ALA A 1 519 ? 3.168 0.496 19.156 1 80.62 519 ALA A N 1
ATOM 4078 C CA . ALA A 1 519 ? 3.693 1.308 20.25 1 80.62 519 ALA A CA 1
ATOM 4079 C C . ALA A 1 519 ? 3.49 0.614 21.594 1 80.62 519 ALA A C 1
ATOM 4081 O O . ALA A 1 519 ? 2.459 -0.025 21.812 1 80.62 519 ALA A O 1
ATOM 4082 N N . PRO A 1 520 ? 4.516 0.614 22.438 1 70 520 PRO A N 1
ATOM 4083 C CA . PRO A 1 520 ? 4.34 0.01 23.75 1 70 520 PRO A CA 1
ATOM 4084 C C . PRO A 1 520 ? 3.215 0.664 24.562 1 70 520 PRO A C 1
ATOM 4086 O O . PRO A 1 520 ? 2.957 1.86 24.406 1 70 520 PRO A O 1
ATOM 4089 N N . PRO A 1 521 ? 2.463 -0.201 25.188 1 59.41 521 PRO A N 1
ATOM 4090 C CA . PRO A 1 521 ? 1.416 0.377 26.031 1 59.41 521 PRO A CA 1
ATOM 4091 C C . PRO A 1 521 ? 1.972 1.335 27.078 1 59.41 521 PRO A C 1
ATOM 4093 O O . PRO A 1 521 ? 3.123 1.194 27.5 1 59.41 521 PRO A O 1
ATOM 4096 N N . ALA A 1 522 ? 1.225 2.371 27.391 1 52.16 522 ALA A N 1
ATOM 4097 C CA . ALA A 1 522 ? 1.612 3.301 28.453 1 52.16 522 ALA A CA 1
ATOM 4098 C C . ALA A 1 522 ? 1.666 2.6 29.812 1 52.16 522 ALA A C 1
ATOM 4100 O O . ALA A 1 522 ? 0.888 1.68 30.062 1 52.16 522 ALA A O 1
ATOM 4101 N N . MET B 1 1 ? 26.062 7.969 45.156 1 26.66 1 MET B N 1
ATOM 4102 C CA . MET B 1 1 ? 24.984 7.836 44.156 1 26.66 1 MET B CA 1
ATOM 4103 C C . MET B 1 1 ? 24.078 9.055 44.188 1 26.66 1 MET B C 1
ATOM 4105 O O . MET B 1 1 ? 23.266 9.211 45.125 1 26.66 1 MET B O 1
ATOM 4109 N N . THR B 1 2 ? 24.516 10.234 43.688 1 26.73 2 THR B N 1
ATOM 4110 C CA . THR B 1 2 ? 23.969 11.531 44.062 1 26.73 2 THR B CA 1
ATOM 4111 C C . THR B 1 2 ? 22.594 11.734 43.438 1 26.73 2 THR B C 1
ATOM 4113 O O . THR B 1 2 ? 22.25 11.07 42.438 1 26.73 2 THR B O 1
ATOM 4116 N N . ALA B 1 3 ? 21.719 12.656 44.062 1 36.94 3 ALA B N 1
ATOM 4117 C CA . ALA B 1 3 ? 20.359 13.086 43.719 1 36.94 3 ALA B CA 1
ATOM 4118 C C . ALA B 1 3 ? 20.281 13.461 42.25 1 36.94 3 ALA B C 1
ATOM 4120 O O . ALA B 1 3 ? 19.172 13.602 41.688 1 36.94 3 ALA B O 1
ATOM 4121 N N . THR B 1 4 ? 21.281 13.828 41.75 1 34.06 4 THR B N 1
ATOM 4122 C CA . THR B 1 4 ? 21.344 14.242 40.344 1 34.06 4 THR B CA 1
ATOM 4123 C C . THR B 1 4 ? 21.188 13.039 39.406 1 34.06 4 THR B C 1
ATOM 4125 O O . THR B 1 4 ? 20.688 13.18 38.281 1 34.06 4 THR B O 1
ATOM 4128 N N . ASP B 1 5 ? 21.672 11.875 39.781 1 36.88 5 ASP B N 1
ATOM 4129 C CA . ASP B 1 5 ? 21.641 10.633 39 1 36.88 5 ASP B CA 1
ATOM 4130 C C . ASP B 1 5 ? 20.203 10.094 38.906 1 36.88 5 ASP B C 1
ATOM 4132 O O . ASP B 1 5 ? 19.828 9.508 37.906 1 36.88 5 ASP B O 1
ATOM 4136 N N . VAL B 1 6 ? 19.453 10.227 40.062 1 40.06 6 VAL B N 1
ATOM 4137 C CA . VAL B 1 6 ? 18.094 9.734 40.125 1 40.06 6 VAL B CA 1
ATOM 4138 C C . VAL B 1 6 ? 17.203 10.555 39.188 1 40.06 6 VAL B C 1
ATOM 4140 O O . VAL B 1 6 ? 16.188 10.062 38.688 1 40.06 6 VAL B O 1
ATOM 4143 N N . SER B 1 7 ? 17.453 11.812 39.188 1 34.59 7 SER B N 1
ATOM 4144 C CA . SER B 1 7 ? 16.641 12.711 38.375 1 34.59 7 SER B CA 1
ATOM 4145 C C . SER B 1 7 ? 16.812 12.414 36.875 1 34.59 7 SER B C 1
ATOM 4147 O O . SER B 1 7 ? 15.906 12.672 36.094 1 34.59 7 SER B O 1
ATOM 4149 N N . GLU B 1 8 ? 17.938 12.031 36.469 1 39.66 8 GLU B N 1
ATOM 4150 C CA . GLU B 1 8 ? 18.219 11.719 35.094 1 39.66 8 GLU B CA 1
ATOM 4151 C C . GLU B 1 8 ? 17.516 10.438 34.656 1 39.66 8 GLU B C 1
ATOM 4153 O O . GLU B 1 8 ? 17.234 10.242 33.469 1 39.66 8 GLU B O 1
ATOM 4158 N N . ALA B 1 9 ? 17.391 9.477 35.625 1 39.59 9 ALA B N 1
ATOM 4159 C CA . ALA B 1 9 ? 16.734 8.195 35.375 1 39.59 9 ALA B CA 1
ATOM 4160 C C . ALA B 1 9 ? 15.266 8.383 35.031 1 39.59 9 ALA B C 1
ATOM 4162 O O . ALA B 1 9 ? 14.719 7.672 34.188 1 39.59 9 ALA B O 1
ATOM 4163 N N . ALA B 1 10 ? 14.617 9.219 35.719 1 39.62 10 ALA B N 1
ATOM 4164 C CA . ALA B 1 10 ? 13.188 9.492 35.594 1 39.62 10 ALA B CA 1
ATOM 4165 C C . ALA B 1 10 ? 12.867 10.188 34.281 1 39.62 10 ALA B C 1
ATOM 4167 O O . ALA B 1 10 ? 11.711 10.188 33.844 1 39.62 10 ALA B O 1
ATOM 4168 N N . ALA B 1 11 ? 13.656 10.992 33.812 1 40.16 11 ALA B N 1
ATOM 4169 C CA . ALA B 1 11 ? 13.5 11.891 32.688 1 40.16 11 ALA B CA 1
ATOM 4170 C C . ALA B 1 11 ? 13.445 11.102 31.359 1 40.16 11 ALA B C 1
ATOM 4172 O O . ALA B 1 11 ? 13.164 11.672 30.312 1 40.16 11 ALA B O 1
ATOM 4173 N N . SER B 1 12 ? 14.07 9.914 31.219 1 48 12 SER B N 1
ATOM 4174 C CA . SER B 1 12 ? 14.039 9.188 29.953 1 48 12 SER B CA 1
ATOM 4175 C C . SER B 1 12 ? 12.656 8.594 29.688 1 48 12 SER B C 1
ATOM 4177 O O . SER B 1 12 ? 12.547 7.477 29.188 1 48 12 SER B O 1
ATOM 4179 N N . ALA B 1 13 ? 11.695 9.062 30.344 1 53.97 13 ALA B N 1
ATOM 4180 C CA . ALA B 1 13 ? 10.352 8.5 30.297 1 53.97 13 ALA B CA 1
ATOM 4181 C C . ALA B 1 13 ? 9.844 8.414 28.859 1 53.97 13 ALA B C 1
ATOM 4183 O O . ALA B 1 13 ? 10.016 9.352 28.078 1 53.97 13 ALA B O 1
ATOM 4184 N N . ALA B 1 14 ? 9.5 7.277 28.406 1 67.56 14 ALA B N 1
ATOM 4185 C CA . ALA B 1 14 ? 8.898 6.934 27.125 1 67.56 14 ALA B CA 1
ATOM 4186 C C . ALA B 1 14 ? 7.73 7.859 26.797 1 67.56 14 ALA B C 1
ATOM 4188 O O . ALA B 1 14 ? 6.91 8.156 27.672 1 67.56 14 ALA B O 1
ATOM 4189 N N . ILE B 1 15 ? 7.816 8.734 25.75 1 79.19 15 ILE B N 1
ATOM 4190 C CA . ILE B 1 15 ? 6.727 9.57 25.25 1 79.19 15 ILE B CA 1
ATOM 4191 C C . ILE B 1 15 ? 5.441 8.758 25.172 1 79.19 15 ILE B C 1
ATOM 4193 O O . ILE B 1 15 ? 5.414 7.691 24.547 1 79.19 15 ILE B O 1
ATOM 4197 N N . PRO B 1 16 ? 4.445 9.242 25.953 1 83.88 16 PRO B N 1
ATOM 4198 C CA . PRO B 1 16 ? 3.174 8.523 25.828 1 83.88 16 PRO B CA 1
ATOM 4199 C C . PRO B 1 16 ? 2.705 8.406 24.375 1 83.88 16 PRO B C 1
ATOM 4201 O O . PRO B 1 16 ? 2.922 9.32 23.578 1 83.88 16 PRO B O 1
ATOM 4204 N N . ALA B 1 17 ? 2.037 7.344 24.078 1 87.38 17 ALA B N 1
ATOM 4205 C CA . ALA B 1 17 ? 1.59 7.062 22.719 1 87.38 17 ALA B CA 1
ATOM 4206 C C . ALA B 1 17 ? 0.664 8.164 22.203 1 87.38 17 ALA B C 1
ATOM 4208 O O . ALA B 1 17 ? 0.729 8.547 21.031 1 87.38 17 ALA B O 1
ATOM 4209 N N . SER B 1 18 ? -0.143 8.711 23.062 1 88.06 18 SER B N 1
ATOM 4210 C CA . SER B 1 18 ? -1.154 9.68 22.656 1 88.06 18 SER B CA 1
ATOM 4211 C C . SER B 1 18 ? -0.517 11 22.219 1 88.06 18 SER B C 1
ATOM 4213 O O . SER B 1 18 ? -1.144 11.797 21.531 1 88.06 18 SER B O 1
ATOM 4215 N N . THR B 1 19 ? 0.758 11.219 22.609 1 89.5 19 THR B N 1
ATOM 4216 C CA . THR B 1 19 ? 1.435 12.461 22.266 1 89.5 19 THR B CA 1
ATOM 4217 C C . THR B 1 19 ? 2.693 12.172 21.438 1 89.5 19 THR B C 1
ATOM 4219 O O . THR B 1 19 ? 3.572 13.031 21.328 1 89.5 19 THR B O 1
ATOM 4222 N N . ASN B 1 20 ? 2.754 10.953 20.938 1 92.38 20 ASN B N 1
ATOM 4223 C CA . ASN B 1 20 ? 3.916 10.547 20.141 1 92.38 20 ASN B CA 1
ATOM 4224 C C . ASN B 1 20 ? 3.76 10.938 18.672 1 92.38 20 ASN B C 1
ATOM 4226 O O . ASN B 1 20 ? 2.67 11.312 18.25 1 92.38 20 ASN B O 1
ATOM 4230 N N . VAL B 1 21 ? 4.852 10.969 17.984 1 95.69 21 VAL B N 1
ATOM 4231 C CA . VAL B 1 21 ? 4.883 11.109 16.531 1 95.69 21 VAL B CA 1
ATOM 4232 C C . VAL B 1 21 ? 5.262 9.773 15.898 1 95.69 21 VAL B C 1
ATOM 4234 O O . VAL B 1 21 ? 6.309 9.203 16.203 1 95.69 21 VAL B O 1
ATOM 4237 N N . PHE B 1 22 ? 4.414 9.32 15.086 1 96.75 22 PHE B N 1
ATOM 4238 C CA . PHE B 1 22 ? 4.625 8.016 14.477 1 96.75 22 PHE B CA 1
ATOM 4239 C C . PHE B 1 22 ? 5.227 8.156 13.078 1 96.75 22 PHE B C 1
ATOM 4241 O O . PHE B 1 22 ? 4.984 9.148 12.391 1 96.75 22 PHE B O 1
ATOM 4248 N N . CYS B 1 23 ? 5.969 7.133 12.68 1 96.5 23 CYS B N 1
ATOM 4249 C CA . CYS B 1 23 ? 6.785 7.246 11.477 1 96.5 23 CYS B CA 1
ATOM 4250 C C . CYS B 1 23 ? 6.469 6.121 10.5 1 96.5 23 CYS B C 1
ATOM 4252 O O . CYS B 1 23 ? 6.59 4.945 10.836 1 96.5 23 CYS B O 1
ATOM 4254 N N . ASN B 1 24 ? 6.035 6.488 9.281 1 95.12 24 ASN B N 1
ATOM 4255 C CA . ASN B 1 24 ? 5.852 5.531 8.195 1 95.12 24 ASN B CA 1
ATOM 4256 C C . ASN B 1 24 ? 7.09 5.449 7.309 1 95.12 24 ASN B C 1
ATOM 4258 O O . ASN B 1 24 ? 7.41 4.387 6.777 1 95.12 24 ASN B O 1
ATOM 4262 N N . ARG B 1 25 ? 7.688 6.559 7.102 1 93.69 25 ARG B N 1
ATOM 4263 C CA . ARG B 1 25 ? 8.898 6.684 6.297 1 93.69 25 ARG B CA 1
ATOM 4264 C C . ARG B 1 25 ? 9.977 7.469 7.043 1 93.69 25 ARG B C 1
ATOM 4266 O O . ARG B 1 25 ? 9.742 8.602 7.469 1 93.69 25 ARG B O 1
ATOM 4273 N N . ALA B 1 26 ? 11.109 6.91 7.133 1 92.31 26 ALA B N 1
ATOM 4274 C CA . ALA B 1 26 ? 12.195 7.52 7.887 1 92.31 26 ALA B CA 1
ATOM 4275 C C . ALA B 1 26 ? 12.438 8.961 7.434 1 92.31 26 ALA B C 1
ATOM 4277 O O . ALA B 1 26 ? 12.375 9.258 6.242 1 92.31 26 ALA B O 1
ATOM 4278 N N . LEU B 1 27 ? 12.648 9.828 8.422 1 94.06 27 LEU B N 1
ATOM 4279 C CA . LEU B 1 27 ? 12.812 11.258 8.18 1 94.06 27 LEU B CA 1
ATOM 4280 C C . LEU B 1 27 ? 13.852 11.852 9.125 1 94.06 27 LEU B C 1
ATOM 4282 O O . LEU B 1 27 ? 13.711 11.758 10.344 1 94.06 27 LEU B O 1
ATOM 4286 N N . ASN B 1 28 ? 14.875 12.398 8.539 1 92.19 28 ASN B N 1
ATOM 4287 C CA . ASN B 1 28 ? 15.883 13.133 9.289 1 92.19 28 ASN B CA 1
ATOM 4288 C C . ASN B 1 28 ? 15.586 14.633 9.297 1 92.19 28 ASN B C 1
ATOM 4290 O O . ASN B 1 28 ? 15.844 15.32 8.312 1 92.19 28 ASN B O 1
ATOM 4294 N N . LEU B 1 29 ? 15.148 15.141 10.406 1 93.25 29 LEU B N 1
ATOM 4295 C CA . LEU B 1 29 ? 14.812 16.562 10.508 1 93.25 29 LEU B CA 1
ATOM 4296 C C . LEU B 1 29 ? 16.047 17.422 10.328 1 93.25 29 LEU B C 1
ATOM 4298 O O . LEU B 1 29 ? 15.945 18.594 9.938 1 93.25 29 LEU B O 1
ATOM 4302 N N . GLY B 1 30 ? 17.188 16.844 10.641 1 90.31 30 GLY B N 1
ATOM 4303 C CA . GLY B 1 30 ? 18.422 17.578 10.43 1 90.31 30 GLY B CA 1
ATOM 4304 C C . GLY B 1 30 ? 18.625 18.016 8.984 1 90.31 30 GLY B C 1
ATOM 4305 O O . GLY B 1 30 ? 19.234 19.047 8.719 1 90.31 30 GLY B O 1
ATOM 4306 N N . GLY B 1 31 ? 18.047 17.234 8.102 1 91.12 31 GLY B N 1
ATOM 4307 C CA . GLY B 1 31 ? 18.172 17.531 6.68 1 91.12 31 GLY B CA 1
ATOM 4308 C C . GLY B 1 31 ? 17.062 18.406 6.152 1 91.12 31 GLY B C 1
ATOM 4309 O O . GLY B 1 31 ? 17.078 18.797 4.98 1 91.12 31 GLY B O 1
ATOM 4310 N N . ILE B 1 32 ? 16.156 18.797 6.969 1 95.56 32 ILE B N 1
ATOM 4311 C CA . ILE B 1 32 ? 15.031 19.641 6.578 1 95.56 32 ILE B CA 1
ATOM 4312 C C . ILE B 1 32 ? 15.398 21.109 6.746 1 95.56 32 ILE B C 1
ATOM 4314 O O . ILE B 1 32 ? 15.828 21.531 7.82 1 95.56 32 ILE B O 1
ATOM 4318 N N . GLN B 1 33 ? 15.18 21.797 5.695 1 96.5 33 GLN B N 1
ATOM 4319 C CA . GLN B 1 33 ? 15.508 23.219 5.707 1 96.5 33 GLN B CA 1
ATOM 4320 C C . GLN B 1 33 ? 14.32 24.062 6.18 1 96.5 33 GLN B C 1
ATOM 4322 O O . GLN B 1 33 ? 14.492 25.031 6.914 1 96.5 33 GLN B O 1
ATOM 4327 N N . ALA B 1 34 ? 13.172 23.672 5.734 1 97.94 34 ALA B N 1
ATOM 4328 C CA . ALA B 1 34 ? 11.977 24.469 6.008 1 97.94 34 ALA B CA 1
ATOM 4329 C C . ALA B 1 34 ? 10.828 23.594 6.496 1 97.94 34 ALA B C 1
ATOM 4331 O O . ALA B 1 34 ? 10.641 22.469 6.004 1 97.94 34 ALA B O 1
ATOM 4332 N N . VAL B 1 35 ? 10.117 24.078 7.492 1 98.31 35 VAL B N 1
ATOM 4333 C CA . VAL B 1 35 ? 8.922 23.422 8 1 98.31 35 VAL B CA 1
ATOM 4334 C C . VAL B 1 35 ? 7.707 24.312 7.793 1 98.31 35 VAL B C 1
ATOM 4336 O O . VAL B 1 35 ? 7.66 25.438 8.289 1 98.31 35 VAL B O 1
ATOM 4339 N N . GLY B 1 36 ? 6.781 23.844 7.062 1 98.38 36 GLY B N 1
ATOM 4340 C CA . GLY B 1 36 ? 5.574 24.594 6.75 1 98.38 36 GLY B CA 1
ATOM 4341 C C . GLY B 1 36 ? 4.332 24.016 7.398 1 98.38 36 GLY B C 1
ATOM 4342 O O . GLY B 1 36 ? 4.234 22.797 7.605 1 98.38 36 GLY B O 1
ATOM 4343 N N . PHE B 1 37 ? 3.404 24.875 7.609 1 98.69 37 PHE B N 1
ATOM 4344 C CA . PHE B 1 37 ? 2.188 24.469 8.305 1 98.69 37 PHE B CA 1
ATOM 4345 C C . PHE B 1 37 ? 0.951 24.984 7.574 1 98.69 37 PHE B C 1
ATOM 4347 O O . PHE B 1 37 ? 0.935 26.109 7.086 1 98.69 37 PHE B O 1
ATOM 4354 N N . ASP B 1 38 ? -0.036 24.094 7.555 1 98.12 38 ASP B N 1
ATOM 4355 C CA . ASP B 1 38 ? -1.396 24.594 7.387 1 98.12 38 ASP B CA 1
ATOM 4356 C C . ASP B 1 38 ? -1.895 25.266 8.664 1 98.12 38 ASP B C 1
ATOM 4358 O O . ASP B 1 38 ? -1.329 25.062 9.742 1 98.12 38 ASP B O 1
ATOM 4362 N N . MET B 1 39 ? -2.816 26.141 8.461 1 98.06 39 MET B N 1
ATOM 4363 C CA . MET B 1 39 ? -3.322 26.812 9.648 1 98.06 39 MET B CA 1
ATOM 4364 C C . MET B 1 39 ? -4.527 26.094 10.227 1 98.06 39 MET B C 1
ATOM 4366 O O . MET B 1 39 ? -4.473 25.578 11.344 1 98.06 39 MET B O 1
ATOM 4370 N N . ASP B 1 40 ? -5.578 25.891 9.359 1 96 40 ASP B N 1
ATOM 4371 C CA . ASP B 1 40 ? -6.852 25.328 9.82 1 96 40 ASP B CA 1
ATOM 4372 C C . ASP B 1 40 ? -6.73 23.844 10.094 1 96 40 ASP B C 1
ATOM 4374 O O . ASP B 1 40 ? -6.348 23.062 9.219 1 96 40 ASP B O 1
ATOM 4378 N N . TYR B 1 41 ? -7.078 23.453 11.32 1 95.94 41 TYR B N 1
ATOM 4379 C CA . TYR B 1 41 ? -7.07 22.078 11.805 1 95.94 41 TYR B CA 1
ATOM 4380 C C . TYR B 1 41 ? -5.648 21.547 11.891 1 95.94 41 TYR B C 1
ATOM 4382 O O . TYR B 1 41 ? -5.441 20.328 11.922 1 95.94 41 TYR B O 1
ATOM 4390 N N . THR B 1 42 ? -4.688 22.391 11.844 1 97.81 42 THR B N 1
ATOM 4391 C CA . THR B 1 42 ? -3.285 22.047 12.039 1 97.81 42 THR B CA 1
ATOM 4392 C C . THR B 1 42 ? -2.672 22.891 13.156 1 97.81 42 THR B C 1
ATOM 4394 O O . THR B 1 42 ? -2.568 22.438 14.297 1 97.81 42 THR B O 1
ATOM 4397 N N . LEU B 1 43 ? -2.426 24.203 12.891 1 98.12 43 LEU B N 1
ATOM 4398 C CA . LEU B 1 43 ? -2.008 25.078 13.977 1 98.12 43 LEU B CA 1
ATOM 4399 C C . LEU B 1 43 ? -3.189 25.438 14.883 1 98.12 43 LEU B C 1
ATOM 4401 O O . LEU B 1 43 ? -3.041 25.516 16.094 1 98.12 43 LEU B O 1
ATOM 4405 N N . ALA B 1 44 ? -4.324 25.641 14.195 1 97.38 44 ALA B N 1
ATOM 4406 C CA . ALA B 1 44 ? -5.551 25.953 14.922 1 97.38 44 ALA B CA 1
ATOM 4407 C C . ALA B 1 44 ? -6.441 24.734 15.062 1 97.38 44 ALA B C 1
ATOM 4409 O O . ALA B 1 44 ? -6.867 24.141 14.062 1 97.38 44 ALA B O 1
ATOM 4410 N N . GLU B 1 45 ? -6.68 24.375 16.203 1 95.56 45 GLU B N 1
ATOM 4411 C CA . GLU B 1 45 ? -7.652 23.312 16.484 1 95.56 45 GLU B CA 1
ATOM 4412 C C . GLU B 1 45 ? -9.016 23.906 16.828 1 95.56 45 GLU B C 1
ATOM 4414 O O . GLU B 1 45 ? -9.148 24.672 17.781 1 95.56 45 GLU B O 1
ATOM 4419 N N . TYR B 1 46 ? -9.977 23.484 16.109 1 95.69 46 TYR B N 1
ATOM 4420 C CA . TYR B 1 46 ? -11.312 24.031 16.312 1 95.69 46 TYR B CA 1
ATOM 4421 C C . TYR B 1 46 ? -12.148 23.125 17.188 1 95.69 46 TYR B C 1
ATOM 4423 O O . TYR B 1 46 ? -11.961 21.906 17.203 1 95.69 46 TYR B O 1
ATOM 4431 N N . VAL B 1 47 ? -13.055 23.734 17.891 1 95 47 VAL B N 1
ATOM 4432 C CA . VAL B 1 47 ? -13.984 23.016 18.75 1 95 47 VAL B CA 1
ATOM 4433 C C . VAL B 1 47 ? -15.219 22.609 17.953 1 95 47 VAL B C 1
ATOM 4435 O O . VAL B 1 47 ? -16.078 23.453 17.672 1 95 47 VAL B O 1
ATOM 4438 N N . PRO B 1 48 ? -15.352 21.344 17.75 1 91.94 48 PRO B N 1
ATOM 4439 C CA . PRO B 1 48 ? -16.406 20.906 16.812 1 91.94 48 PRO B CA 1
ATOM 4440 C C . PRO B 1 48 ? -17.797 21.266 17.312 1 91.94 48 PRO B C 1
ATOM 4442 O O . PRO B 1 48 ? -18.672 21.609 16.5 1 91.94 48 PRO B O 1
ATOM 4445 N N . GLU B 1 49 ? -18.094 21.344 18.594 1 93.12 49 GLU B N 1
ATOM 4446 C CA . GLU B 1 49 ? -19.406 21.578 19.172 1 93.12 49 GLU B CA 1
ATOM 4447 C C . GLU B 1 49 ? -19.859 23.016 18.969 1 93.12 49 GLU B C 1
ATOM 4449 O O . GLU B 1 49 ? -21.047 23.328 19.094 1 93.12 49 GLU B O 1
ATOM 4454 N N . THR B 1 50 ? -18.891 23.844 18.641 1 94.44 50 THR B N 1
ATOM 4455 C CA . THR B 1 50 ? -19.234 25.25 18.453 1 94.44 50 THR B CA 1
ATOM 4456 C C . THR B 1 50 ? -18.922 25.688 17.031 1 94.44 50 THR B C 1
ATOM 4458 O O . THR B 1 50 ? -19.797 26.188 16.312 1 94.44 50 THR B O 1
ATOM 4461 N N . PHE B 1 51 ? -17.781 25.422 16.547 1 94.69 51 PHE B N 1
ATOM 4462 C CA . PHE B 1 51 ? -17.312 25.906 15.25 1 94.69 51 PHE B CA 1
ATOM 4463 C C . PHE B 1 51 ? -18.141 25.281 14.125 1 94.69 51 PHE B C 1
ATOM 4465 O O . PHE B 1 51 ? -18.578 25.984 13.211 1 94.69 51 PHE B O 1
ATOM 4472 N N . ASP B 1 52 ? -18.328 23.938 14.18 1 94.19 52 ASP B N 1
ATOM 4473 C CA . ASP B 1 52 ? -19.047 23.25 13.117 1 94.19 52 ASP B CA 1
ATOM 4474 C C . ASP B 1 52 ? -20.484 23.75 13.008 1 94.19 52 ASP B C 1
ATOM 4476 O O . ASP B 1 52 ? -21.062 23.75 11.914 1 94.19 52 ASP B O 1
ATOM 4480 N N . LEU B 1 53 ? -20.984 24.156 14.148 1 94.06 53 LEU B N 1
ATOM 4481 C CA . LEU B 1 53 ? -22.375 24.609 14.18 1 94.06 53 LEU B CA 1
ATOM 4482 C C . LEU B 1 53 ? -22.531 25.891 13.367 1 94.06 53 LEU B C 1
ATOM 4484 O O . LEU B 1 53 ? -23.609 26.141 12.797 1 94.06 53 LEU B O 1
ATOM 4488 N N . LEU B 1 54 ? -21.5 26.688 13.328 1 94.12 54 LEU B N 1
ATOM 4489 C CA . LEU B 1 54 ? -21.562 27.891 12.508 1 94.12 54 LEU B CA 1
ATOM 4490 C C . LEU B 1 54 ? -21.797 27.547 11.047 1 94.12 54 LEU B C 1
ATOM 4492 O O . LEU B 1 54 ? -22.625 28.156 10.383 1 94.12 54 LEU B O 1
ATOM 4496 N N . ALA B 1 55 ? -21.047 26.562 10.57 1 93.94 55 ALA B N 1
ATOM 4497 C CA . ALA B 1 55 ? -21.172 26.141 9.18 1 93.94 55 ALA B CA 1
ATOM 4498 C C . ALA B 1 55 ? -22.484 25.391 8.953 1 93.94 55 ALA B C 1
ATOM 4500 O O . ALA B 1 55 ? -23.172 25.609 7.949 1 93.94 55 ALA B O 1
ATOM 4501 N N . TYR B 1 56 ? -22.859 24.516 9.922 1 96.5 56 TYR B N 1
ATOM 4502 C CA . TYR B 1 56 ? -24.078 23.703 9.789 1 96.5 56 TYR B CA 1
ATOM 4503 C C . TYR B 1 56 ? -25.312 24.578 9.766 1 96.5 56 TYR B C 1
ATOM 4505 O O . TYR B 1 56 ? -26.141 24.469 8.852 1 96.5 56 TYR B O 1
ATOM 4513 N N . ASP B 1 57 ? -25.422 25.453 10.75 1 95.5 57 ASP B N 1
ATOM 4514 C CA . ASP B 1 57 ? -26.578 26.328 10.852 1 95.5 57 ASP B CA 1
ATOM 4515 C C . ASP B 1 57 ? -26.656 27.297 9.672 1 95.5 57 ASP B C 1
ATOM 4517 O O . ASP B 1 57 ? -27.734 27.531 9.125 1 95.5 57 ASP B O 1
ATOM 4521 N N . GLY B 1 58 ? -25.484 27.828 9.383 1 95.06 58 GLY B N 1
ATOM 4522 C CA . GLY B 1 58 ? -25.469 28.688 8.203 1 95.06 58 GLY B CA 1
ATOM 4523 C C . GLY B 1 58 ? -25.906 27.969 6.938 1 95.06 58 GLY B C 1
ATOM 4524 O O . GLY B 1 58 ? -26.609 28.547 6.105 1 95.06 58 GLY B O 1
ATOM 4525 N N . ALA B 1 59 ? -25.516 26.766 6.738 1 96.94 59 ALA B N 1
ATOM 4526 C CA . ALA B 1 59 ? -25.812 25.984 5.535 1 96.94 59 ALA B CA 1
ATOM 4527 C C . ALA B 1 59 ? -27.297 25.641 5.465 1 96.94 59 ALA B C 1
ATOM 4529 O O . ALA B 1 59 ? -27.906 25.75 4.398 1 96.94 59 ALA B O 1
ATOM 4530 N N . ILE B 1 60 ? -27.828 25.219 6.59 1 97.38 60 ILE B N 1
ATOM 4531 C CA . ILE B 1 60 ? -29.234 24.859 6.625 1 97.38 60 ILE B CA 1
ATOM 4532 C C . ILE B 1 60 ? -30.094 26.062 6.223 1 97.38 60 ILE B C 1
ATOM 4534 O O . ILE B 1 60 ? -31.062 25.922 5.473 1 97.38 60 ILE B O 1
ATOM 4538 N N . GLU B 1 61 ? -29.766 27.203 6.734 1 96.69 61 GLU B N 1
ATOM 4539 C CA . GLU B 1 61 ? -30.484 28.438 6.391 1 96.69 61 GLU B CA 1
ATOM 4540 C C . GLU B 1 61 ? -30.406 28.719 4.895 1 96.69 61 GLU B C 1
ATOM 4542 O O . GLU B 1 61 ? -31.406 29.078 4.273 1 96.69 61 GLU B O 1
ATOM 4547 N N . LYS B 1 62 ? -29.312 28.547 4.34 1 96.94 62 LYS B N 1
ATOM 4548 C CA . LYS B 1 62 ? -29.125 28.797 2.914 1 96.94 62 LYS B CA 1
ATOM 4549 C C . LYS B 1 62 ? -29.875 27.766 2.066 1 96.94 62 LYS B C 1
ATOM 4551 O O . LYS B 1 62 ? -30.375 28.094 0.987 1 96.94 62 LYS B O 1
ATOM 4556 N N . LEU B 1 63 ? -29.828 26.516 2.469 1 98.12 63 LEU B N 1
ATOM 4557 C CA . LEU B 1 63 ? -30.531 25.453 1.762 1 98.12 63 LEU B CA 1
ATOM 4558 C C . LEU B 1 63 ? -32.031 25.766 1.683 1 98.12 63 LEU B C 1
ATOM 4560 O O . LEU B 1 63 ? -32.625 25.641 0.62 1 98.12 63 LEU B O 1
ATOM 4564 N N . VAL B 1 64 ? -32.594 26.266 2.758 1 97.88 64 VAL B N 1
ATOM 4565 C CA . VAL B 1 64 ? -34.031 26.5 2.826 1 97.88 64 VAL B CA 1
ATOM 4566 C C . VAL B 1 64 ? -34.375 27.828 2.154 1 97.88 64 VAL B C 1
ATOM 4568 O O . VAL B 1 64 ? -35.281 27.891 1.307 1 97.88 64 VAL B O 1
ATOM 4571 N N . ASN B 1 65 ? -33.594 28.828 2.434 1 96.88 65 ASN B N 1
ATOM 4572 C CA . ASN B 1 65 ? -33.969 30.188 2.027 1 96.88 65 ASN B CA 1
ATOM 4573 C C . ASN B 1 65 ? -33.531 30.469 0.595 1 96.88 65 ASN B C 1
ATOM 4575 O O . ASN B 1 65 ? -34.125 31.328 -0.073 1 96.88 65 ASN B O 1
ATOM 4579 N N . THR B 1 66 ? -32.562 29.812 0.118 1 95.25 66 THR B N 1
ATOM 4580 C CA . THR B 1 66 ? -31.984 30.219 -1.165 1 95.25 66 THR B CA 1
ATOM 4581 C C . THR B 1 66 ? -32.031 29.062 -2.16 1 95.25 66 THR B C 1
ATOM 4583 O O . THR B 1 66 ? -32.062 29.281 -3.373 1 95.25 66 THR B O 1
ATOM 4586 N N . MET B 1 67 ? -32.062 27.828 -1.685 1 96.81 67 MET B N 1
ATOM 4587 C CA . MET B 1 67 ? -31.875 26.719 -2.617 1 96.81 67 MET B CA 1
ATOM 4588 C C . MET B 1 67 ? -33.156 25.875 -2.717 1 96.81 67 MET B C 1
ATOM 4590 O O . MET B 1 67 ? -33.125 24.797 -3.318 1 96.81 67 MET B O 1
ATOM 4594 N N . GLY B 1 68 ? -34.219 26.234 -2.023 1 96.19 68 GLY B N 1
ATOM 4595 C CA . GLY B 1 68 ? -35.531 25.703 -2.289 1 96.19 68 GLY B CA 1
ATOM 4596 C C . GLY B 1 68 ? -35.844 24.469 -1.454 1 96.19 68 GLY B C 1
ATOM 4597 O O . GLY B 1 68 ? -36.781 23.719 -1.785 1 96.19 68 GLY B O 1
ATOM 4598 N N . TYR B 1 69 ? -35.156 24.188 -0.477 1 98.19 69 TYR B N 1
ATOM 4599 C CA . TYR B 1 69 ? -35.469 23.047 0.386 1 98.19 69 TYR B CA 1
ATOM 4600 C C . TYR B 1 69 ? -36.594 23.406 1.347 1 98.19 69 TYR B C 1
ATOM 4602 O O . TYR B 1 69 ? -36.812 24.562 1.67 1 98.19 69 TYR B O 1
ATOM 4610 N N . PRO B 1 70 ? -37.344 22.438 1.812 1 97.69 70 PRO B N 1
ATOM 4611 C CA . PRO B 1 70 ? -38.5 22.672 2.68 1 97.69 70 PRO B CA 1
ATOM 4612 C C . PRO B 1 70 ? -38.094 23.25 4.039 1 97.69 70 PRO B C 1
ATOM 4614 O O . PRO B 1 70 ? -37 22.984 4.531 1 97.69 70 PRO B O 1
ATOM 4617 N N . ALA B 1 71 ? -39 23.891 4.715 1 97.56 71 ALA B N 1
ATOM 4618 C CA . ALA B 1 71 ? -38.75 24.562 6 1 97.56 71 ALA B CA 1
ATOM 4619 C C . ALA B 1 71 ? -38.438 23.547 7.09 1 97.56 71 ALA B C 1
ATOM 4621 O O . ALA B 1 71 ? -37.688 23.859 8.031 1 97.56 71 ALA B O 1
ATOM 4622 N N . ALA B 1 72 ? -38.906 22.359 6.91 1 97.19 72 ALA B N 1
ATOM 4623 C CA . ALA B 1 72 ? -38.688 21.297 7.891 1 97.19 72 ALA B CA 1
ATOM 4624 C C . ALA B 1 72 ? -37.219 21 8.047 1 97.19 72 ALA B C 1
ATOM 4626 O O . ALA B 1 72 ? -36.781 20.484 9.078 1 97.19 72 ALA B O 1
ATOM 4627 N N . VAL B 1 73 ? -36.438 21.328 7.066 1 97.38 73 VAL B N 1
ATOM 4628 C CA . VAL B 1 73 ? -35 21.094 7.074 1 97.38 73 VAL B CA 1
ATOM 4629 C C . VAL B 1 73 ? -34.344 21.938 8.164 1 97.38 73 VAL B C 1
ATOM 4631 O O . VAL B 1 73 ? -33.312 21.578 8.688 1 97.38 73 VAL B O 1
ATOM 4634 N N . LEU B 1 74 ? -34.938 23.047 8.57 1 97.44 74 LEU B N 1
ATOM 4635 C CA . LEU B 1 74 ? -34.406 23.938 9.602 1 97.44 74 LEU B CA 1
ATOM 4636 C C . LEU B 1 74 ? -34.375 23.234 10.961 1 97.44 74 LEU B C 1
ATOM 4638 O O . LEU B 1 74 ? -33.688 23.672 11.875 1 97.44 74 LEU B O 1
ATOM 4642 N N . ASP B 1 75 ? -35.125 22.125 11.094 1 96.5 75 ASP B N 1
ATOM 4643 C CA . ASP B 1 75 ? -35.281 21.453 12.383 1 96.5 75 ASP B CA 1
ATOM 4644 C C . ASP B 1 75 ? -34.219 20.344 12.531 1 96.5 75 ASP B C 1
ATOM 4646 O O . ASP B 1 75 ? -34.125 19.703 13.578 1 96.5 75 ASP B O 1
ATOM 4650 N N . LEU B 1 76 ? -33.469 20.156 11.516 1 96.88 76 LEU B N 1
ATOM 4651 C CA . LEU B 1 76 ? -32.406 19.141 11.594 1 96.88 76 LEU B CA 1
ATOM 4652 C C . LEU B 1 76 ? -31.375 19.5 12.633 1 96.88 76 LEU B C 1
ATOM 4654 O O . LEU B 1 76 ? -31.125 20.688 12.883 1 96.88 76 LEU B O 1
ATOM 4658 N N . VAL B 1 77 ? -30.766 18.5 13.242 1 96.81 77 VAL B N 1
ATOM 4659 C CA . VAL B 1 77 ? -29.812 18.703 14.336 1 96.81 77 VAL B CA 1
ATOM 4660 C C . VAL B 1 77 ? -28.453 18.094 13.969 1 96.81 77 VAL B C 1
ATOM 4662 O O . VAL B 1 77 ? -28.391 16.969 13.461 1 96.81 77 VAL B O 1
ATOM 4665 N N . TYR B 1 78 ? -27.453 18.859 14.32 1 96.19 78 TYR B N 1
ATOM 4666 C CA . TYR B 1 78 ? -26.078 18.438 14.023 1 96.19 78 TYR B CA 1
ATOM 4667 C C . TYR B 1 78 ? -25.5 17.656 15.18 1 96.19 78 TYR B C 1
ATOM 4669 O O . TYR B 1 78 ? -25.625 18.047 16.344 1 96.19 78 TYR B O 1
ATOM 4677 N N . ASP B 1 79 ? -24.875 16.5 14.859 1 93.88 79 ASP B N 1
ATOM 4678 C CA . ASP B 1 79 ? -24.078 15.734 15.812 1 93.88 79 ASP B CA 1
ATOM 4679 C C . ASP B 1 79 ? -22.609 15.672 15.383 1 93.88 79 ASP B C 1
ATOM 4681 O O . ASP B 1 79 ? -22.266 14.93 14.461 1 93.88 79 ASP B O 1
ATOM 4685 N N . PRO B 1 80 ? -21.75 16.391 16.109 1 92.75 80 PRO B N 1
ATOM 4686 C CA . PRO B 1 80 ? -20.344 16.469 15.695 1 92.75 80 PRO B CA 1
ATOM 4687 C C . PRO B 1 80 ? -19.609 15.133 15.836 1 92.75 80 PRO B C 1
ATOM 4689 O O . PRO B 1 80 ? -18.5 14.984 15.328 1 92.75 80 PRO B O 1
ATOM 4692 N N . HIS B 1 81 ? -20.188 14.125 16.422 1 91.75 81 HIS B N 1
ATOM 4693 C CA . HIS B 1 81 ? -19.484 12.883 16.688 1 91.75 81 HIS B CA 1
ATOM 4694 C C . HIS B 1 81 ? -20.047 11.727 15.867 1 91.75 81 HIS B C 1
ATOM 4696 O O . HIS B 1 81 ? -19.594 10.586 16 1 91.75 81 HIS B O 1
ATOM 4702 N N . ALA B 1 82 ? -20.938 12.039 15 1 95.12 82 ALA B N 1
ATOM 4703 C CA . ALA B 1 82 ? -21.641 10.992 14.258 1 95.12 82 ALA B CA 1
ATOM 4704 C C . ALA B 1 82 ? -20.797 10.5 13.086 1 95.12 82 ALA B C 1
ATOM 4706 O O . ALA B 1 82 ? -20.969 9.367 12.633 1 95.12 82 ALA B O 1
ATOM 4707 N N . TYR B 1 83 ? -19.938 11.312 12.594 1 96.06 83 TYR B N 1
ATOM 4708 C CA . TYR B 1 83 ? -19.172 10.969 11.398 1 96.06 83 TYR B CA 1
ATOM 4709 C C . TYR B 1 83 ? -17.672 11.164 11.625 1 96.06 83 TYR B C 1
ATOM 4711 O O . TYR B 1 83 ? -17.266 11.68 12.672 1 96.06 83 TYR B O 1
ATOM 4719 N N . MET B 1 84 ? -16.859 10.641 10.742 1 95 84 MET B N 1
ATOM 4720 C CA . MET B 1 84 ? -15.406 10.75 10.875 1 95 84 MET B CA 1
ATOM 4721 C C . MET B 1 84 ? -14.742 10.859 9.508 1 95 84 MET B C 1
ATOM 4723 O O . MET B 1 84 ? -15.367 10.586 8.484 1 95 84 MET B O 1
ATOM 4727 N N . ARG B 1 85 ? -13.523 11.227 9.469 1 95.5 85 ARG B N 1
ATOM 4728 C CA . ARG B 1 85 ? -12.742 11.266 8.242 1 95.5 85 ARG B CA 1
ATOM 4729 C C . ARG B 1 85 ? -12.555 9.867 7.664 1 95.5 85 ARG B C 1
ATOM 4731 O O . ARG B 1 85 ? -12.711 8.867 8.367 1 95.5 85 ARG B O 1
ATOM 4738 N N . GLY B 1 86 ? -12.312 9.844 6.391 1 95.62 86 GLY B N 1
ATOM 4739 C CA . GLY B 1 86 ? -12.039 8.578 5.738 1 95.62 86 GLY B CA 1
ATOM 4740 C C . GLY B 1 86 ? -13.273 7.945 5.117 1 95.62 86 GLY B C 1
ATOM 4741 O O . GLY B 1 86 ? -13.164 7.016 4.312 1 95.62 86 GLY B O 1
ATOM 4742 N N . LEU B 1 87 ? -14.438 8.406 5.523 1 98 87 LEU B N 1
ATOM 4743 C CA . LEU B 1 87 ? -15.664 7.926 4.895 1 98 87 LEU B CA 1
ATOM 4744 C C . LEU B 1 87 ? -15.766 8.414 3.453 1 98 87 LEU B C 1
ATOM 4746 O O . LEU B 1 87 ? -15.078 9.359 3.064 1 98 87 LEU B O 1
ATOM 4750 N N . VAL B 1 88 ? -16.562 7.711 2.639 1 97.88 88 VAL B N 1
ATOM 4751 C CA . VAL B 1 88 ? -16.719 8.031 1.225 1 97.88 88 VAL B CA 1
ATOM 4752 C C . VAL B 1 88 ? -18.203 8.242 0.9 1 97.88 88 VAL B C 1
ATOM 4754 O O . VAL B 1 88 ? -19.031 7.387 1.202 1 97.88 88 VAL B O 1
ATOM 4757 N N . ILE B 1 89 ? -18.5 9.352 0.288 1 98.25 89 ILE B N 1
ATOM 4758 C CA . ILE B 1 89 ? -19.859 9.68 -0.111 1 98.25 89 ILE B CA 1
ATOM 4759 C C . ILE B 1 89 ? -20.125 9.156 -1.522 1 98.25 89 ILE B C 1
ATOM 4761 O O . ILE B 1 89 ? -19.391 9.492 -2.459 1 98.25 89 ILE B O 1
ATOM 4765 N N . ASP B 1 90 ? -21.047 8.32 -1.686 1 97.94 90 ASP B N 1
ATOM 4766 C CA . ASP B 1 90 ? -21.594 7.918 -2.979 1 97.94 90 ASP B CA 1
ATOM 4767 C C . ASP B 1 90 ? -22.719 8.852 -3.412 1 97.94 90 ASP B C 1
ATOM 4769 O O . ASP B 1 90 ? -23.875 8.656 -3.033 1 97.94 90 ASP B O 1
ATOM 4773 N N . LYS B 1 91 ? -22.391 9.773 -4.23 1 98.12 91 LYS B N 1
ATOM 4774 C CA . LYS B 1 91 ? -23.297 10.867 -4.559 1 98.12 91 LYS B CA 1
ATOM 4775 C C . LYS B 1 91 ? -24.5 10.359 -5.344 1 98.12 91 LYS B C 1
ATOM 4777 O O . LYS B 1 91 ? -25.625 10.867 -5.172 1 98.12 91 LYS B O 1
ATOM 4782 N N . LYS B 1 92 ? -24.344 9.445 -6.164 1 97 92 LYS B N 1
ATOM 4783 C CA . LYS B 1 92 ? -25.391 8.945 -7.055 1 97 92 LYS B CA 1
ATOM 4784 C C . LYS B 1 92 ? -26.438 8.156 -6.281 1 97 92 LYS B C 1
ATOM 4786 O O . LYS B 1 92 ? -27.641 8.234 -6.582 1 97 92 LYS B O 1
ATOM 4791 N N . ARG B 1 93 ? -25.984 7.434 -5.32 1 97.19 93 ARG B N 1
ATOM 4792 C CA . ARG B 1 93 ? -26.891 6.48 -4.691 1 97.19 93 ARG B CA 1
ATOM 4793 C C . ARG B 1 93 ? -27.344 6.969 -3.314 1 97.19 93 ARG B C 1
ATOM 4795 O O . ARG B 1 93 ? -28.203 6.359 -2.68 1 97.19 93 ARG B O 1
ATOM 4802 N N . GLY B 1 94 ? -26.734 8.039 -2.836 1 98.25 94 GLY B N 1
ATOM 4803 C CA . GLY B 1 94 ? -27.141 8.594 -1.55 1 98.25 94 GLY B CA 1
ATOM 4804 C C . GLY B 1 94 ? -26.578 7.812 -0.371 1 98.25 94 GLY B C 1
ATOM 4805 O O . GLY B 1 94 ? -27.203 7.758 0.69 1 98.25 94 GLY B O 1
ATOM 4806 N N . ASN B 1 95 ? -25.391 7.145 -0.592 1 98.44 95 ASN B N 1
ATOM 4807 C CA . ASN B 1 95 ? -24.828 6.301 0.451 1 98.44 95 ASN B CA 1
ATOM 4808 C C . ASN B 1 95 ? -23.547 6.902 1.028 1 98.44 95 ASN B C 1
ATOM 4810 O O . ASN B 1 95 ? -22.891 7.723 0.379 1 98.44 95 ASN B O 1
ATOM 4814 N N . LEU B 1 96 ? -23.297 6.621 2.262 1 98.56 96 LEU B N 1
ATOM 4815 C CA . LEU B 1 96 ? -22.031 6.898 2.936 1 98.56 96 LEU B CA 1
ATOM 4816 C C . LEU B 1 96 ? -21.312 5.602 3.287 1 98.56 96 LEU B C 1
ATOM 4818 O O . LEU B 1 96 ? -21.891 4.711 3.908 1 98.56 96 LEU B O 1
ATOM 4822 N N . LEU B 1 97 ? -20.031 5.473 2.895 1 98.19 97 LEU B N 1
ATOM 4823 C CA . LEU B 1 97 ? -19.359 4.18 2.9 1 98.19 97 LEU B CA 1
ATOM 4824 C C . LEU B 1 97 ? -18.078 4.238 3.715 1 98.19 97 LEU B C 1
ATOM 4826 O O . LEU B 1 97 ? -17.422 5.281 3.77 1 98.19 97 LEU B O 1
ATOM 4830 N N . LYS B 1 98 ? -17.734 3.199 4.328 1 97.62 98 LYS B N 1
ATOM 4831 C CA . LYS B 1 98 ? -16.406 2.967 4.879 1 97.62 98 LYS B CA 1
ATOM 4832 C C . LYS B 1 98 ? -15.742 1.758 4.223 1 97.62 98 LYS B C 1
ATOM 4834 O O . LYS B 1 98 ? -16.281 0.651 4.258 1 97.62 98 LYS B O 1
ATOM 4839 N N . LEU B 1 99 ? -14.578 1.932 3.662 1 95.94 99 LEU B N 1
ATOM 4840 C CA . LEU B 1 99 ? -13.891 0.91 2.881 1 95.94 99 LEU B CA 1
ATOM 4841 C C . LEU B 1 99 ? -12.594 0.479 3.566 1 95.94 99 LEU B C 1
ATOM 4843 O O . LEU B 1 99 ? -11.992 1.257 4.309 1 95.94 99 LEU B O 1
ATOM 4847 N N . ASP B 1 100 ? -12.195 -0.736 3.324 1 94.25 100 ASP B N 1
ATOM 4848 C CA . ASP B 1 100 ? -10.852 -1.161 3.727 1 94.25 100 ASP B CA 1
ATOM 4849 C C . ASP B 1 100 ? -9.844 -0.911 2.611 1 94.25 100 ASP B C 1
ATOM 4851 O O . ASP B 1 100 ? -10.18 -0.33 1.578 1 94.25 100 ASP B O 1
ATOM 4855 N N . ARG B 1 101 ? -8.609 -1.291 2.812 1 92.44 101 ARG B N 1
ATOM 4856 C CA . ARG B 1 101 ? -7.535 -0.998 1.874 1 92.44 101 ARG B CA 1
ATOM 4857 C C . ARG B 1 101 ? -7.723 -1.759 0.566 1 92.44 101 ARG B C 1
ATOM 4859 O O . ARG B 1 101 ? -7.102 -1.43 -0.446 1 92.44 101 ARG B O 1
ATOM 4866 N N . HIS B 1 102 ? -8.547 -2.793 0.501 1 87 102 HIS B N 1
ATOM 4867 C CA . HIS B 1 102 ? -8.828 -3.547 -0.715 1 87 102 HIS B CA 1
ATOM 4868 C C . HIS B 1 102 ? -10.102 -3.037 -1.396 1 87 102 HIS B C 1
ATOM 4870 O O . HIS B 1 102 ? -10.648 -3.707 -2.273 1 87 102 HIS B O 1
ATOM 4876 N N . LYS B 1 103 ? -10.68 -1.938 -0.926 1 88.62 103 LYS B N 1
ATOM 4877 C CA . LYS B 1 103 ? -11.867 -1.283 -1.473 1 88.62 103 LYS B CA 1
ATOM 4878 C C . LYS B 1 103 ? -13.117 -2.117 -1.224 1 88.62 103 LYS B C 1
ATOM 4880 O O . LYS B 1 103 ? -14.031 -2.129 -2.047 1 88.62 103 LYS B O 1
ATOM 4885 N N . TYR B 1 104 ? -13.055 -2.895 -0.18 1 89.38 104 TYR B N 1
ATOM 4886 C CA . TYR B 1 104 ? -14.242 -3.605 0.27 1 89.38 104 TYR B CA 1
ATOM 4887 C C . TYR B 1 104 ? -15.094 -2.723 1.176 1 89.38 104 TYR B C 1
ATOM 4889 O O . TYR B 1 104 ? -14.609 -2.215 2.189 1 89.38 104 TYR B O 1
ATOM 4897 N N . VAL B 1 105 ? -16.344 -2.562 0.78 1 94.06 105 VAL B N 1
ATOM 4898 C CA . VAL B 1 105 ? -17.25 -1.758 1.582 1 94.06 105 VAL B CA 1
ATOM 4899 C C . VAL B 1 105 ? -17.781 -2.584 2.754 1 94.06 105 VAL B C 1
ATOM 4901 O O . VAL B 1 105 ? -18.703 -3.395 2.59 1 94.06 105 VAL B O 1
ATOM 4904 N N . LYS B 1 106 ? -17.297 -2.281 3.887 1 93 106 LYS B N 1
ATOM 4905 C CA . LYS B 1 106 ? -17.656 -3.068 5.062 1 93 106 LYS B CA 1
ATOM 4906 C C . LYS B 1 106 ? -18.875 -2.479 5.758 1 93 106 LYS B C 1
ATOM 4908 O O . LYS B 1 106 ? -19.703 -3.215 6.316 1 93 106 LYS B O 1
ATOM 4913 N N . VAL B 1 107 ? -18.922 -1.196 5.84 1 96.56 107 VAL B N 1
ATOM 4914 C CA . VAL B 1 107 ? -20.047 -0.493 6.445 1 96.56 107 VAL B CA 1
ATOM 4915 C C . VAL B 1 107 ? -20.594 0.538 5.465 1 96.56 107 VAL B C 1
ATOM 4917 O O . VAL B 1 107 ? -19.828 1.205 4.758 1 96.56 107 VAL B O 1
ATOM 4920 N N . ALA B 1 108 ? -21.906 0.555 5.406 1 97.56 108 ALA B N 1
ATOM 4921 C CA . ALA B 1 108 ? -22.562 1.517 4.523 1 97.56 108 ALA B CA 1
ATOM 4922 C C . ALA B 1 108 ? -23.891 2 5.117 1 97.56 108 ALA B C 1
ATOM 4924 O O . ALA B 1 108 ? -24.594 1.237 5.781 1 97.56 108 ALA B O 1
ATOM 4925 N N . TYR B 1 109 ? -24.188 3.213 4.926 1 98.44 109 TYR B N 1
ATOM 4926 C CA . TYR B 1 109 ? -25.453 3.826 5.285 1 98.44 109 TYR B CA 1
ATOM 4927 C C . TYR B 1 109 ? -26.125 4.438 4.066 1 98.44 109 TYR B C 1
ATOM 4929 O O . TYR B 1 109 ? -25.469 5.047 3.223 1 98.44 109 TYR B O 1
ATOM 4937 N N . HIS B 1 110 ? -27.359 4.25 3.924 1 98.56 110 HIS B N 1
ATOM 4938 C CA . HIS B 1 110 ? -28.188 5.059 3.039 1 98.56 110 HIS B CA 1
ATOM 4939 C C . HIS B 1 110 ? -28.906 6.168 3.807 1 98.56 110 HIS B C 1
ATOM 4941 O O . HIS B 1 110 ? -29.859 5.906 4.543 1 98.56 110 HIS B O 1
ATOM 4947 N N . GLY B 1 111 ? -28.469 7.414 3.598 1 97.88 111 GLY B N 1
ATOM 4948 C CA . GLY B 1 111 ? -28.906 8.445 4.52 1 97.88 111 GLY B CA 1
ATOM 4949 C C . GLY B 1 111 ? -28.562 8.141 5.965 1 97.88 111 GLY B C 1
ATOM 4950 O O . GLY B 1 111 ? -27.406 7.914 6.297 1 97.88 111 GLY B O 1
ATOM 4951 N N . LEU B 1 112 ? -29.578 8.047 6.762 1 97.75 112 LEU B N 1
ATOM 4952 C CA . LEU B 1 112 ? -29.375 7.82 8.188 1 97.75 112 LEU B CA 1
ATOM 4953 C C . LEU B 1 112 ? -29.594 6.352 8.539 1 97.75 112 LEU B C 1
ATOM 4955 O O . LEU B 1 112 ? -29.391 5.949 9.688 1 97.75 112 LEU B O 1
ATOM 4959 N N . LYS B 1 113 ? -29.844 5.539 7.527 1 97.56 113 LYS B N 1
ATOM 4960 C CA . LYS B 1 113 ? -30.172 4.137 7.762 1 97.56 113 LYS B CA 1
ATOM 4961 C C . LYS B 1 113 ? -29 3.23 7.391 1 97.56 113 LYS B C 1
ATOM 4963 O O . LYS B 1 113 ? -28.484 3.293 6.27 1 97.56 113 LYS B O 1
ATOM 4968 N N . ARG B 1 114 ? -28.703 2.352 8.297 1 97.06 114 ARG B N 1
ATOM 4969 C CA . ARG B 1 114 ? -27.625 1.401 8.039 1 97.06 114 ARG B CA 1
ATOM 4970 C C . ARG B 1 114 ? -28.047 0.35 7.02 1 97.06 114 ARG B C 1
ATOM 4972 O O . ARG B 1 114 ? -29.141 -0.224 7.133 1 97.06 114 ARG B O 1
ATOM 4979 N N . MET B 1 115 ? -27.234 0.102 6.074 1 97.44 115 MET B N 1
ATOM 4980 C CA . MET B 1 115 ? -27.516 -0.924 5.078 1 97.44 115 MET B CA 1
ATOM 4981 C C . MET B 1 115 ? -27.172 -2.312 5.609 1 97.44 115 MET B C 1
ATOM 4983 O O . MET B 1 115 ? -26.203 -2.473 6.355 1 97.44 115 MET B O 1
ATOM 4987 N N . THR B 1 116 ? -27.922 -3.309 5.148 1 95.75 116 THR B N 1
ATOM 4988 C CA . THR B 1 116 ? -27.609 -4.695 5.465 1 95.75 116 THR B CA 1
ATOM 4989 C C . THR B 1 116 ? -26.406 -5.172 4.641 1 95.75 116 THR B C 1
ATOM 4991 O O . THR B 1 116 ? -26.078 -4.57 3.615 1 95.75 116 THR B O 1
ATOM 4994 N N . PRO B 1 117 ? -25.781 -6.242 5.156 1 90.25 117 PRO B N 1
ATOM 4995 C CA . PRO B 1 117 ? -24.672 -6.801 4.363 1 90.25 117 PRO B CA 1
ATOM 4996 C C . PRO B 1 117 ? -25.109 -7.199 2.955 1 90.25 117 PRO B C 1
ATOM 4998 O O . PRO B 1 117 ? -24.359 -6.992 1.995 1 90.25 117 PRO B O 1
ATOM 5001 N N . GLU B 1 118 ? -26.266 -7.703 2.809 1 90.81 118 GLU B N 1
ATOM 5002 C CA . GLU B 1 118 ? -26.781 -8.125 1.512 1 90.81 118 GLU B CA 1
ATOM 5003 C C . GLU B 1 118 ? -26.969 -6.941 0.572 1 90.81 118 GLU B C 1
ATOM 5005 O O . GLU B 1 118 ? -26.594 -7.004 -0.601 1 90.81 118 GLU B O 1
ATOM 5010 N N . GLU B 1 119 ? -27.469 -5.875 1.124 1 92.81 119 GLU B N 1
ATOM 5011 C CA . GLU B 1 119 ? -27.688 -4.672 0.332 1 92.81 119 GLU B CA 1
ATOM 5012 C C . GLU B 1 119 ? -26.375 -4.09 -0.172 1 92.81 119 GLU B C 1
ATOM 5014 O O . GLU B 1 119 ? -26.25 -3.764 -1.354 1 92.81 119 GLU B O 1
ATOM 5019 N N . ARG B 1 120 ? -25.5 -3.938 0.726 1 92.31 120 ARG B N 1
ATOM 5020 C CA . ARG B 1 120 ? -24.219 -3.316 0.379 1 92.31 120 ARG B CA 1
ATOM 5021 C C . ARG B 1 120 ? -23.453 -4.164 -0.631 1 92.31 120 ARG B C 1
ATOM 5023 O O . ARG B 1 120 ? -22.875 -3.633 -1.584 1 92.31 120 ARG B O 1
ATOM 5030 N N . LYS B 1 121 ? -23.484 -5.543 -0.429 1 86.12 121 LYS B N 1
ATOM 5031 C CA . LYS B 1 121 ? -22.766 -6.445 -1.331 1 86.12 121 LYS B CA 1
ATOM 5032 C C . LYS B 1 121 ? -23.391 -6.426 -2.729 1 86.12 121 LYS B C 1
ATOM 5034 O O . LYS B 1 121 ? -22.672 -6.492 -3.729 1 86.12 121 LYS B O 1
ATOM 5039 N N . ALA B 1 122 ? -24.625 -6.336 -2.756 1 85.75 122 ALA B N 1
ATOM 5040 C CA . ALA B 1 122 ? -25.344 -6.309 -4.035 1 85.75 122 ALA B CA 1
ATOM 5041 C C . ALA B 1 122 ? -24.953 -5.078 -4.848 1 85.75 122 ALA B C 1
ATOM 5043 O O . ALA B 1 122 ? -24.922 -5.125 -6.082 1 85.75 122 ALA B O 1
ATOM 5044 N N . ILE B 1 123 ? -24.594 -4.039 -4.184 1 89.25 123 ILE B N 1
ATOM 5045 C CA . ILE B 1 123 ? -24.312 -2.775 -4.855 1 89.25 123 ILE B CA 1
ATOM 5046 C C . ILE B 1 123 ? -22.812 -2.67 -5.137 1 89.25 123 ILE B C 1
ATOM 5048 O O . ILE B 1 123 ? -22.406 -2.266 -6.23 1 89.25 123 ILE B O 1
ATOM 5052 N N . TYR B 1 124 ? -22.016 -3.096 -4.148 1 89.06 124 TYR B N 1
ATOM 5053 C CA . TYR B 1 124 ? -20.609 -2.709 -4.219 1 89.06 124 TYR B CA 1
ATOM 5054 C C . TYR B 1 124 ? -19.719 -3.932 -4.395 1 89.06 124 TYR B C 1
ATOM 5056 O O . TYR B 1 124 ? -18.516 -3.799 -4.672 1 89.06 124 TYR B O 1
ATOM 5064 N N . ALA B 1 125 ? -20.109 -5.156 -4.059 1 73.31 125 ALA B N 1
ATOM 5065 C CA . ALA B 1 125 ? -19.281 -6.352 -4.168 1 73.31 125 ALA B CA 1
ATOM 5066 C C . ALA B 1 125 ? -19.516 -7.062 -5.5 1 73.31 125 ALA B C 1
ATOM 5068 O O . ALA B 1 125 ? -19.281 -8.266 -5.617 1 73.31 125 ALA B O 1
ATOM 5069 N N . THR B 1 126 ? -20.047 -6.301 -6.453 1 63.78 126 THR B N 1
ATOM 5070 C CA . THR B 1 126 ? -20.312 -6.949 -7.734 1 63.78 126 THR B CA 1
ATOM 5071 C C . THR B 1 126 ? -19 -7.238 -8.469 1 63.78 126 THR B C 1
ATOM 5073 O O . THR B 1 126 ? -17.922 -6.918 -7.98 1 63.78 126 THR B O 1
ATOM 5076 N N . SER B 1 127 ? -19.109 -7.797 -9.602 1 57.03 127 SER B N 1
ATOM 5077 C CA . SER B 1 127 ? -17.969 -8.219 -10.422 1 57.03 127 SER B CA 1
ATOM 5078 C C . SER B 1 127 ? -16.922 -7.113 -10.523 1 57.03 127 SER B C 1
ATOM 5080 O O . SER B 1 127 ? -17.25 -5.93 -10.398 1 57.03 127 SER B O 1
ATOM 5082 N N . PHE B 1 128 ? -15.68 -7.488 -10.148 1 54.41 128 PHE B N 1
ATOM 5083 C CA . PHE B 1 128 ? -14.539 -6.586 -10.195 1 54.41 128 PHE B CA 1
ATOM 5084 C C . PHE B 1 128 ? -14.656 -5.613 -11.367 1 54.41 128 PHE B C 1
ATOM 5086 O O . PHE B 1 128 ? -14.32 -4.438 -11.234 1 54.41 128 PHE B O 1
ATOM 5093 N N . GLU B 1 129 ? -15.234 -6.145 -12.492 1 55.66 129 GLU B N 1
ATOM 5094 C CA . GLU B 1 129 ? -15.391 -5.293 -13.672 1 55.66 129 GLU B CA 1
ATOM 5095 C C . GLU B 1 129 ? -16.328 -4.121 -13.383 1 55.66 129 GLU B C 1
ATOM 5097 O O . GLU B 1 129 ? -16.172 -3.041 -13.961 1 55.66 129 GLU B O 1
ATOM 5102 N N . THR B 1 130 ? -17.094 -4.383 -12.414 1 60 130 THR B N 1
ATOM 5103 C CA . THR B 1 130 ? -18.141 -3.398 -12.195 1 60 130 THR B CA 1
ATOM 5104 C C . THR B 1 130 ? -17.922 -2.648 -10.891 1 60 130 THR B C 1
ATOM 5106 O O . THR B 1 130 ? -18.688 -1.737 -10.555 1 60 130 THR B O 1
ATOM 5109 N N . ALA B 1 131 ? -16.844 -3.084 -10.266 1 66.5 131 ALA B N 1
ATOM 5110 C CA . ALA B 1 131 ? -16.641 -2.416 -8.984 1 66.5 131 ALA B CA 1
ATOM 5111 C C . ALA B 1 131 ? -16.234 -0.959 -9.18 1 66.5 131 ALA B C 1
ATOM 5113 O O . ALA B 1 131 ? -15.406 -0.653 -10.039 1 66.5 131 ALA B O 1
ATOM 5114 N N . PRO B 1 132 ? -16.906 -0.087 -8.422 1 76.88 132 PRO B N 1
ATOM 5115 C CA . PRO B 1 132 ? -16.594 1.336 -8.594 1 76.88 132 PRO B CA 1
ATOM 5116 C C . PRO B 1 132 ? -15.18 1.692 -8.164 1 76.88 132 PRO B C 1
ATOM 5118 O O . PRO B 1 132 ? -14.602 1.011 -7.312 1 76.88 132 PRO B O 1
ATOM 5121 N N . ALA B 1 133 ? -14.617 2.648 -8.805 1 78.12 133 ALA B N 1
ATOM 5122 C CA . ALA B 1 133 ? -13.281 3.135 -8.484 1 78.12 133 ALA B CA 1
ATOM 5123 C C . ALA B 1 133 ? -13.289 3.971 -7.211 1 78.12 133 ALA B C 1
ATOM 5125 O O . ALA B 1 133 ? -12.25 4.188 -6.594 1 78.12 133 ALA B O 1
ATOM 5126 N N . PHE B 1 134 ? -14.43 4.473 -6.727 1 90.88 134 PHE B N 1
ATOM 5127 C CA . PHE B 1 134 ? -14.641 5.277 -5.527 1 90.88 134 PHE B CA 1
ATOM 5128 C C . PHE B 1 134 ? -13.875 6.59 -5.621 1 90.88 134 PHE B C 1
ATOM 5130 O O . PHE B 1 134 ? -13.266 7.035 -4.641 1 90.88 134 PHE B O 1
ATOM 5137 N N . THR B 1 135 ? -13.766 7.098 -6.828 1 88.38 135 THR B N 1
ATOM 5138 C CA . THR B 1 135 ? -13.07 8.352 -7.102 1 88.38 135 THR B CA 1
ATOM 5139 C C . THR B 1 135 ? -14.047 9.414 -7.605 1 88.38 135 THR B C 1
ATOM 5141 O O . THR B 1 135 ? -15.164 9.094 -8.031 1 88.38 135 THR B O 1
ATOM 5144 N N . PRO B 1 136 ? -13.594 10.688 -7.426 1 88.56 136 PRO B N 1
ATOM 5145 C CA . PRO B 1 136 ? -14.406 11.727 -8.062 1 88.56 136 PRO B CA 1
ATOM 5146 C C . PRO B 1 136 ? -14.57 11.508 -9.57 1 88.56 136 PRO B C 1
ATOM 5148 O O . PRO B 1 136 ? -13.711 10.898 -10.203 1 88.56 136 PRO B O 1
ATOM 5151 N N . PRO B 1 137 ? -15.773 11.945 -10.07 1 91.44 137 PRO B N 1
ATOM 5152 C CA . PRO B 1 137 ? -16.75 12.859 -9.477 1 91.44 137 PRO B CA 1
ATOM 5153 C C . PRO B 1 137 ? -17.891 12.125 -8.766 1 91.44 137 PRO B C 1
ATOM 5155 O O . PRO B 1 137 ? -18.672 12.75 -8.031 1 91.44 137 PRO B O 1
ATOM 5158 N N . ASP B 1 138 ? -18.016 10.891 -8.977 1 94.38 138 ASP B N 1
ATOM 5159 C CA . ASP B 1 138 ? -19.172 10.172 -8.477 1 94.38 138 ASP B CA 1
ATOM 5160 C C . ASP B 1 138 ? -19.094 9.969 -6.965 1 94.38 138 ASP B C 1
ATOM 5162 O O . ASP B 1 138 ? -20.109 9.805 -6.293 1 94.38 138 ASP B O 1
ATOM 5166 N N . PHE B 1 139 ? -17.891 9.969 -6.5 1 96.62 139 PHE B N 1
ATOM 5167 C CA . PHE B 1 139 ? -17.656 9.781 -5.074 1 96.62 139 PHE B CA 1
ATOM 5168 C C . PHE B 1 139 ? -16.859 10.945 -4.492 1 96.62 139 PHE B C 1
ATOM 5170 O O . PHE B 1 139 ? -16.172 11.664 -5.227 1 96.62 139 PHE B O 1
ATOM 5177 N N . SER B 1 140 ? -17.016 11.195 -3.258 1 96.12 140 SER B N 1
ATOM 5178 C CA . SER B 1 140 ? -16.219 12.18 -2.525 1 96.12 140 SER B CA 1
ATOM 5179 C C . SER B 1 140 ? -15.703 11.602 -1.213 1 96.12 140 SER B C 1
ATOM 5181 O O . SER B 1 140 ? -16.453 10.953 -0.477 1 96.12 140 SER B O 1
ATOM 5183 N N . THR B 1 141 ? -14.453 11.812 -0.996 1 95.56 141 THR B N 1
ATOM 5184 C CA . THR B 1 141 ? -13.844 11.32 0.236 1 95.56 141 THR B CA 1
ATOM 5185 C C . THR B 1 141 ? -13.805 12.422 1.294 1 95.56 141 THR B C 1
ATOM 5187 O O . THR B 1 141 ? -13.531 13.586 0.982 1 95.56 141 THR B O 1
ATOM 5190 N N . ILE B 1 142 ? -14.07 12.039 2.514 1 96.31 142 ILE B N 1
ATOM 5191 C CA . ILE B 1 142 ? -13.969 12.977 3.629 1 96.31 142 ILE B CA 1
ATOM 5192 C C . ILE B 1 142 ? -12.516 13.047 4.109 1 96.31 142 ILE B C 1
ATOM 5194 O O . ILE B 1 142 ? -12.141 12.359 5.059 1 96.31 142 ILE B O 1
ATOM 5198 N N . ASP B 1 143 ? -11.789 13.984 3.658 1 93.06 143 ASP B N 1
ATOM 5199 C CA . ASP B 1 143 ? -10.336 14.047 3.82 1 93.06 143 ASP B CA 1
ATOM 5200 C C . ASP B 1 143 ? -9.953 15 4.949 1 93.06 143 ASP B C 1
ATOM 5202 O O . ASP B 1 143 ? -8.781 15.078 5.332 1 93.06 143 ASP B O 1
ATOM 5206 N N . THR B 1 144 ? -10.844 15.734 5.41 1 93.62 144 THR B N 1
ATOM 5207 C CA . THR B 1 144 ? -10.609 16.734 6.441 1 93.62 144 THR B CA 1
ATOM 5208 C C . THR B 1 144 ? -11.828 16.875 7.348 1 93.62 144 THR B C 1
ATOM 5210 O O . THR B 1 144 ? -12.93 16.469 6.98 1 93.62 144 THR B O 1
ATOM 5213 N N . ALA B 1 145 ? -11.641 17.469 8.453 1 91.5 145 ALA B N 1
ATOM 5214 C CA . ALA B 1 145 ? -12.727 17.641 9.414 1 91.5 145 ALA B CA 1
ATOM 5215 C C . ALA B 1 145 ? -13.758 18.656 8.898 1 91.5 145 ALA B C 1
ATOM 5217 O O . ALA B 1 145 ? -14.922 18.625 9.312 1 91.5 145 ALA B O 1
ATOM 5218 N N . PHE B 1 146 ? -13.344 19.469 7.926 1 88.38 146 PHE B N 1
ATOM 5219 C CA . PHE B 1 146 ? -14.242 20.453 7.336 1 88.38 146 PHE B CA 1
ATOM 5220 C C . PHE B 1 146 ? -15.398 19.766 6.617 1 88.38 146 PHE B C 1
ATOM 5222 O O . PHE B 1 146 ? -16.484 20.344 6.488 1 88.38 146 PHE B O 1
ATOM 5229 N N . LEU B 1 147 ? -15.211 18.609 6.23 1 94.19 147 LEU B N 1
ATOM 5230 C CA . LEU B 1 147 ? -16.188 17.938 5.375 1 94.19 147 LEU B CA 1
ATOM 5231 C C . LEU B 1 147 ? -17.156 17.109 6.207 1 94.19 147 LEU B C 1
ATOM 5233 O O . LEU B 1 147 ? -18.078 16.5 5.66 1 94.19 147 LEU B O 1
ATOM 5237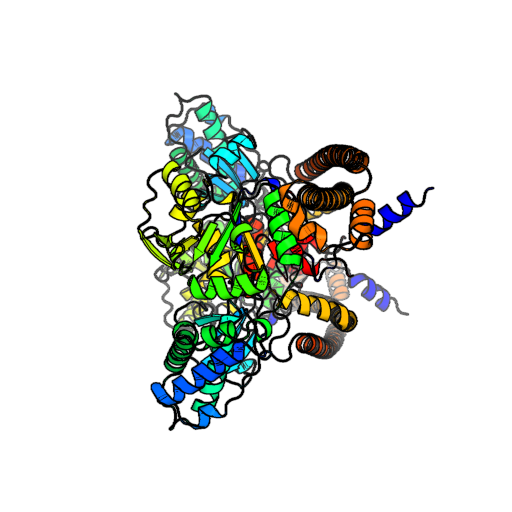 N N . LEU B 1 148 ? -17.047 17.172 7.496 1 96.19 148 LEU B N 1
ATOM 5238 C CA . LEU B 1 148 ? -17.953 16.391 8.352 1 96.19 148 LEU B CA 1
ATOM 5239 C C . LEU B 1 148 ? -19.359 16.969 8.32 1 96.19 148 LEU B C 1
ATOM 5241 O O . LEU B 1 148 ? -20.344 16.219 8.398 1 96.19 148 LEU B O 1
ATOM 5245 N N . VAL B 1 149 ? -19.406 18.266 8.188 1 96.62 149 VAL B N 1
ATOM 5246 C CA . VAL B 1 149 ? -20.703 18.922 8.078 1 96.62 149 VAL B CA 1
ATOM 5247 C C . VAL B 1 149 ? -21.391 18.484 6.781 1 96.62 149 VAL B C 1
ATOM 5249 O O . VAL B 1 149 ? -22.594 18.234 6.762 1 96.62 149 VAL B O 1
ATOM 5252 N N . ASP B 1 150 ? -20.625 18.359 5.703 1 97 150 ASP B N 1
ATOM 5253 C CA . ASP B 1 150 ? -21.141 17.891 4.426 1 97 150 ASP B CA 1
ATOM 5254 C C . ASP B 1 150 ? -21.734 16.484 4.566 1 97 150 ASP B C 1
ATOM 5256 O O . ASP B 1 150 ? -22.844 16.234 4.07 1 97 150 ASP B O 1
ATOM 5260 N N . ALA B 1 151 ? -21 15.648 5.223 1 97.69 151 ALA B N 1
ATOM 5261 C CA . ALA B 1 151 ? -21.453 14.266 5.391 1 97.69 151 ALA B CA 1
ATOM 5262 C C . ALA B 1 151 ? -22.766 14.211 6.168 1 97.69 151 ALA B C 1
ATOM 5264 O O . ALA B 1 151 ? -23.688 13.5 5.781 1 97.69 151 ALA B O 1
ATOM 5265 N N . CYS B 1 152 ? -22.844 14.977 7.223 1 98 152 CYS B N 1
ATOM 5266 C CA . CYS B 1 152 ? -24.031 14.984 8.078 1 98 152 CYS B CA 1
ATOM 5267 C C . CYS B 1 152 ? -25.25 15.492 7.312 1 98 152 CYS B C 1
ATOM 5269 O O . CYS B 1 152 ? -26.266 14.812 7.254 1 98 152 CYS B O 1
ATOM 5271 N N . LEU B 1 153 ? -25.109 16.688 6.703 1 98.19 153 LEU B N 1
ATOM 5272 C CA . LEU B 1 153 ? -26.219 17.281 5.988 1 98.19 153 LEU B CA 1
ATOM 5273 C C . LEU B 1 153 ? -26.672 16.406 4.824 1 98.19 153 LEU B C 1
ATOM 5275 O O . LEU B 1 153 ? -27.859 16.25 4.582 1 98.19 153 LEU B O 1
ATOM 5279 N N . PHE B 1 154 ? -25.734 15.875 4.105 1 98.56 154 PHE B N 1
ATOM 5280 C CA . PHE B 1 154 ? -26.047 15.016 2.973 1 98.56 154 PHE B CA 1
ATOM 5281 C C . PHE B 1 154 ? -26.891 13.828 3.416 1 98.56 154 PHE B C 1
ATOM 5283 O O . PHE B 1 154 ? -27.953 13.562 2.834 1 98.56 154 PHE B O 1
ATOM 5290 N N . CYS B 1 155 ? -26.422 13.125 4.445 1 98.5 155 CYS B N 1
ATOM 5291 C CA . CYS B 1 155 ? -27.125 11.953 4.938 1 98.5 155 CYS B CA 1
ATOM 5292 C C . CYS B 1 155 ? -28.531 12.336 5.426 1 98.5 155 CYS B C 1
ATOM 5294 O O . CYS B 1 155 ? -29.5 11.625 5.156 1 98.5 155 CYS B O 1
ATOM 5296 N N . GLN B 1 156 ? -28.656 13.43 6.137 1 98.62 156 GLN B N 1
ATOM 5297 C CA . GLN B 1 156 ? -29.938 13.898 6.656 1 98.62 156 GLN B CA 1
ATOM 5298 C C . GLN B 1 156 ? -30.906 14.227 5.523 1 98.62 156 GLN B C 1
ATOM 5300 O O . GLN B 1 156 ? -32.062 13.844 5.57 1 98.62 156 GLN B O 1
ATOM 5305 N N . LEU B 1 157 ? -30.438 14.891 4.516 1 98.62 157 LEU B N 1
ATOM 5306 C CA . LEU B 1 157 ? -31.281 15.312 3.412 1 98.62 157 LEU B CA 1
ATOM 5307 C C . LEU B 1 157 ? -31.672 14.125 2.539 1 98.62 157 LEU B C 1
ATOM 5309 O O . LEU B 1 157 ? -32.781 14.094 1.992 1 98.62 157 LEU B O 1
ATOM 5313 N N . VAL B 1 158 ? -30.766 13.148 2.359 1 98.62 158 VAL B N 1
ATOM 5314 C CA . VAL B 1 158 ? -31.109 11.93 1.637 1 98.62 158 VAL B CA 1
ATOM 5315 C C . VAL B 1 158 ? -32.281 11.227 2.328 1 98.62 158 VAL B C 1
ATOM 5317 O O . VAL B 1 158 ? -33.25 10.844 1.678 1 98.62 158 VAL B O 1
ATOM 5320 N N . SER B 1 159 ? -32.156 11.047 3.641 1 98.31 159 SER B N 1
ATOM 5321 C CA . SER B 1 159 ? -33.219 10.414 4.398 1 98.31 159 SER B CA 1
ATOM 5322 C C . SER B 1 159 ? -34.531 11.219 4.301 1 98.31 159 SER B C 1
ATOM 5324 O O . SER B 1 159 ? -35.594 10.648 4.164 1 98.31 159 SER B O 1
ATOM 5326 N N . TYR B 1 160 ? -34.406 12.516 4.422 1 98.25 160 TYR B N 1
ATOM 5327 C CA . TYR B 1 160 ? -35.594 13.375 4.32 1 98.25 160 TYR B CA 1
ATOM 5328 C C . TYR B 1 160 ? -36.281 13.203 2.971 1 98.25 160 TYR B C 1
ATOM 5330 O O . TYR B 1 160 ? -37.5 13.078 2.9 1 98.25 160 TYR B O 1
ATOM 5338 N N . LYS B 1 161 ? -35.5 13.242 1.899 1 98.12 161 LYS B N 1
ATOM 5339 C CA . LYS B 1 161 ? -36.031 13.047 0.556 1 98.12 161 LYS B CA 1
ATOM 5340 C C . LYS B 1 161 ? -36.75 11.711 0.448 1 98.12 161 LYS B C 1
ATOM 5342 O O . LYS B 1 161 ? -37.844 11.648 -0.121 1 98.12 161 LYS B O 1
ATOM 5347 N N . ASP B 1 162 ? -36.156 10.695 0.925 1 98 162 ASP B N 1
ATOM 5348 C CA . ASP B 1 162 ? -36.75 9.367 0.825 1 98 162 ASP B CA 1
ATOM 5349 C C . ASP B 1 162 ? -38.062 9.305 1.572 1 98 162 ASP B C 1
ATOM 5351 O O . ASP B 1 162 ? -39 8.617 1.139 1 98 162 ASP B O 1
ATOM 5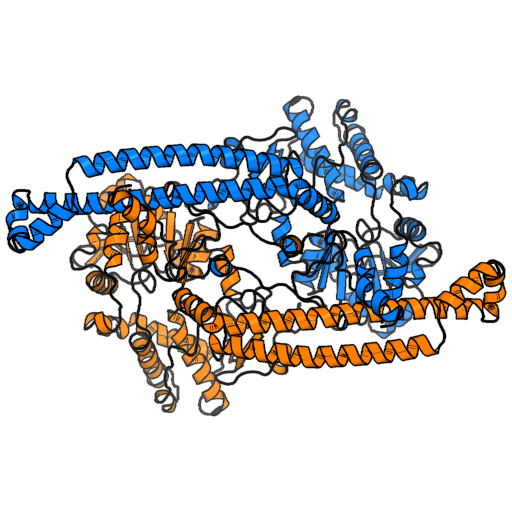355 N N . ASP B 1 163 ? -38.156 9.969 2.646 1 97.19 163 ASP B N 1
ATOM 5356 C CA . ASP B 1 163 ? -39.375 9.992 3.449 1 97.19 163 ASP B CA 1
ATOM 5357 C C . ASP B 1 163 ? -40.406 10.945 2.854 1 97.19 163 ASP B C 1
ATOM 5359 O O . ASP B 1 163 ? -41.594 10.805 3.098 1 97.19 163 ASP B O 1
ATOM 5363 N N . HIS B 1 164 ? -39.875 12.008 2.137 1 97 164 HIS B N 1
ATOM 5364 C CA . HIS B 1 164 ? -40.75 13.016 1.539 1 97 164 HIS B CA 1
ATOM 5365 C C . HIS B 1 164 ? -40.375 13.25 0.075 1 97 164 HIS B C 1
ATOM 5367 O O . HIS B 1 164 ? -40 14.359 -0.307 1 97 164 HIS B O 1
ATOM 5373 N N . PRO B 1 165 ? -40.656 12.328 -0.786 1 95.31 165 PRO B N 1
ATOM 5374 C CA . PRO B 1 165 ? -40.219 12.398 -2.18 1 95.31 165 PRO B CA 1
ATOM 5375 C C . PRO B 1 165 ? -40.875 13.539 -2.949 1 95.31 165 PRO B C 1
ATOM 5377 O O . PRO B 1 165 ? -40.281 14.047 -3.918 1 95.31 165 PRO B O 1
ATOM 5380 N N . ASP B 1 166 ? -41.969 14.031 -2.531 1 95.69 166 ASP B N 1
ATOM 5381 C CA . ASP B 1 166 ? -42.656 15.102 -3.227 1 95.69 166 ASP B CA 1
ATOM 5382 C C . ASP B 1 166 ? -42.125 16.469 -2.832 1 95.69 166 ASP B C 1
ATOM 5384 O O . ASP B 1 166 ? -42.281 17.438 -3.574 1 95.69 166 ASP B O 1
ATOM 5388 N N . GLU B 1 167 ? -41.531 16.5 -1.7 1 96.12 167 GLU B N 1
ATOM 5389 C CA . GLU B 1 167 ? -41.031 17.766 -1.197 1 96.12 167 GLU B CA 1
ATOM 5390 C C . GLU B 1 167 ? -39.625 18.078 -1.735 1 96.12 167 GLU B C 1
ATOM 5392 O O . GLU B 1 167 ? -39.281 19.234 -1.95 1 96.12 167 GLU B O 1
ATOM 5397 N N . VAL B 1 168 ? -38.844 17.078 -1.837 1 97.12 168 VAL B N 1
ATOM 5398 C CA . VAL B 1 168 ? -37.5 17.203 -2.412 1 97.12 168 VAL B CA 1
ATOM 5399 C C . VAL B 1 168 ? -37.375 16.312 -3.648 1 97.12 168 VAL B C 1
ATOM 5401 O O . VAL B 1 168 ? -37.188 15.109 -3.535 1 97.12 168 VAL B O 1
ATOM 5404 N N . THR B 1 169 ? -37.375 16.906 -4.754 1 95.88 169 THR B N 1
ATOM 5405 C CA . THR B 1 169 ? -37.406 16.156 -6.004 1 95.88 169 THR B CA 1
ATOM 5406 C C . THR B 1 169 ? -36.031 16.078 -6.617 1 95.88 169 THR B C 1
ATOM 5408 O O . THR B 1 169 ? -35.812 15.414 -7.641 1 95.88 169 THR B O 1
ATOM 5411 N N . LYS B 1 170 ? -35.094 16.719 -6.023 1 96.88 170 LYS B N 1
ATOM 5412 C CA . LYS B 1 170 ? -33.719 16.75 -6.527 1 96.88 170 LYS B CA 1
ATOM 5413 C C . LYS B 1 170 ? -33.062 15.383 -6.406 1 96.88 170 LYS B C 1
ATOM 5415 O O . LYS B 1 170 ? -33.406 14.586 -5.531 1 96.88 170 LYS B O 1
ATOM 5420 N N . SER B 1 171 ? -32.156 15.109 -7.32 1 98 171 SER B N 1
ATOM 5421 C CA . SER B 1 171 ? -31.359 13.875 -7.223 1 98 171 SER B CA 1
ATOM 5422 C C . SER B 1 171 ? -30.406 13.93 -6.035 1 98 171 SER B C 1
ATOM 5424 O O . SER B 1 171 ? -30.141 15 -5.488 1 98 171 SER B O 1
ATOM 5426 N N . TYR B 1 172 ? -29.891 12.82 -5.617 1 98.5 172 TYR B N 1
ATOM 5427 C CA . TYR B 1 172 ? -28.922 12.781 -4.535 1 98.5 172 TYR B CA 1
ATOM 5428 C C . TYR B 1 172 ? -27.656 13.547 -4.906 1 98.5 172 TYR B C 1
ATOM 5430 O O . TYR B 1 172 ? -27.062 14.227 -4.066 1 98.5 172 TYR B O 1
ATOM 5438 N N . GLU B 1 173 ? -27.25 13.43 -6.129 1 98.12 173 GLU B N 1
ATOM 5439 C CA . GLU B 1 173 ? -26.078 14.156 -6.621 1 98.12 173 GLU B CA 1
ATOM 5440 C C . GLU B 1 173 ? -26.266 15.664 -6.477 1 98.12 173 GLU B C 1
ATOM 5442 O O . GLU B 1 173 ? -25.344 16.375 -6.07 1 98.12 173 GLU B O 1
ATOM 5447 N N . GLN B 1 174 ? -27.422 16.047 -6.809 1 98.06 174 GLN B N 1
ATOM 5448 C CA . GLN B 1 174 ? -27.719 17.484 -6.703 1 98.06 174 GLN B CA 1
ATOM 5449 C C . GLN B 1 174 ? -27.766 17.922 -5.242 1 98.06 174 GLN B C 1
ATOM 5451 O O . GLN B 1 174 ? -27.328 19.031 -4.91 1 98.06 174 GLN B O 1
ATOM 5456 N N . ILE B 1 175 ? -28.328 17.094 -4.445 1 98.5 175 ILE B N 1
ATOM 5457 C CA . ILE B 1 175 ? -28.359 17.391 -3.02 1 98.5 175 ILE B CA 1
ATOM 5458 C C . ILE B 1 175 ? -26.938 17.594 -2.5 1 98.5 175 ILE B C 1
ATOM 5460 O O . ILE B 1 175 ? -26.672 18.562 -1.775 1 98.5 175 ILE B O 1
ATOM 5464 N N . TYR B 1 176 ? -26.062 16.75 -2.889 1 98.44 176 TYR B N 1
ATOM 5465 C CA . TYR B 1 176 ? -24.672 16.891 -2.447 1 98.44 176 TYR B CA 1
ATOM 5466 C C . TYR B 1 176 ? -24.078 18.203 -2.945 1 98.44 176 TYR B C 1
ATOM 5468 O O . TYR B 1 176 ? -23.391 18.906 -2.199 1 98.44 176 TYR B O 1
ATOM 5476 N N . ARG B 1 177 ? -24.312 18.516 -4.152 1 97.88 177 ARG B N 1
ATOM 5477 C CA . ARG B 1 177 ? -23.797 19.766 -4.73 1 97.88 177 ARG B CA 1
ATOM 5478 C C . ARG B 1 177 ? -24.312 20.984 -3.971 1 97.88 177 ARG B C 1
ATOM 5480 O O . ARG B 1 177 ? -23.562 21.922 -3.725 1 97.88 177 ARG B O 1
ATOM 5487 N N . ASP B 1 178 ? -25.547 20.922 -3.654 1 98.44 178 ASP B N 1
ATOM 5488 C CA . ASP B 1 178 ? -26.156 22.016 -2.918 1 98.44 178 ASP B CA 1
ATOM 5489 C C . ASP B 1 178 ? -25.547 22.141 -1.518 1 98.44 178 ASP B C 1
ATOM 5491 O O . ASP B 1 178 ? -25.266 23.25 -1.05 1 98.44 178 ASP B O 1
ATOM 5495 N N . VAL B 1 179 ? -25.391 21 -0.913 1 98.31 179 VAL B N 1
ATOM 5496 C CA . VAL B 1 179 ? -24.812 20.984 0.423 1 98.31 179 VAL B CA 1
ATOM 5497 C C . VAL B 1 179 ? -23.406 21.578 0.377 1 98.31 179 VAL B C 1
ATOM 5499 O O . VAL B 1 179 ? -23.062 22.453 1.169 1 98.31 179 VAL B O 1
ATOM 5502 N N . ARG B 1 180 ? -22.609 21.078 -0.5 1 96.69 180 ARG B N 1
ATOM 5503 C CA . ARG B 1 180 ? -21.234 21.562 -0.649 1 96.69 180 ARG B CA 1
ATOM 5504 C C . ARG B 1 180 ? -21.203 23.062 -0.896 1 96.69 180 ARG B C 1
ATOM 5506 O O . ARG B 1 180 ? -20.406 23.781 -0.29 1 96.69 180 ARG B O 1
ATOM 5513 N N . ARG B 1 181 ? -22.062 23.516 -1.731 1 96.44 181 ARG B N 1
ATOM 5514 C CA . ARG B 1 181 ? -22.141 24.938 -2.055 1 96.44 181 ARG B CA 1
ATOM 5515 C C . ARG B 1 181 ? -22.578 25.75 -0.84 1 96.44 181 ARG B C 1
ATOM 5517 O O . ARG B 1 181 ? -22 26.812 -0.561 1 96.44 181 ARG B O 1
ATOM 5524 N N . ALA B 1 182 ? -23.594 25.297 -0.173 1 97.06 182 ALA B N 1
ATOM 5525 C CA . ALA B 1 182 ? -24.094 26 1.004 1 97.06 182 ALA B CA 1
ATOM 5526 C C . ALA B 1 182 ? -23 26.141 2.066 1 97.06 182 ALA B C 1
ATOM 5528 O O . ALA B 1 182 ? -22.844 27.219 2.658 1 97.06 182 ALA B O 1
ATOM 5529 N N . VAL B 1 183 ? -22.297 25.062 2.297 1 95.38 183 VAL B N 1
ATOM 5530 C CA . VAL B 1 183 ? -21.234 25.078 3.297 1 95.38 183 VAL B CA 1
ATOM 5531 C C . VAL B 1 183 ? -20.109 26 2.836 1 95.38 183 VAL B C 1
ATOM 5533 O O . VAL B 1 183 ? -19.562 26.781 3.629 1 95.38 183 VAL B O 1
ATOM 5536 N N . ASP B 1 184 ? -19.75 25.922 1.602 1 91.56 184 ASP B N 1
ATOM 5537 C CA . ASP B 1 184 ? -18.703 26.781 1.047 1 91.56 184 ASP B CA 1
ATOM 5538 C C . ASP B 1 184 ? -19.062 28.266 1.213 1 91.56 184 ASP B C 1
ATOM 5540 O O . ASP B 1 184 ? -18.188 29.078 1.521 1 91.56 184 ASP B O 1
ATOM 5544 N N . LEU B 1 185 ? -20.25 28.547 1 1 92.12 185 LEU B N 1
ATOM 5545 C CA . LEU B 1 185 ? -20.719 29.922 1.119 1 92.12 185 LEU B CA 1
ATOM 5546 C C . LEU B 1 185 ? -20.594 30.406 2.557 1 92.12 185 LEU B C 1
ATOM 5548 O O . LEU B 1 185 ? -20.312 31.594 2.791 1 92.12 185 LEU B O 1
ATOM 5552 N N . CYS B 1 186 ? -20.844 29.547 3.477 1 90.75 186 CYS B N 1
ATOM 5553 C CA . CYS B 1 186 ? -20.688 29.922 4.879 1 90.75 186 CYS B CA 1
ATOM 5554 C C . CYS B 1 186 ? -19.234 30.312 5.176 1 90.75 186 CYS B C 1
ATOM 5556 O O . CYS B 1 186 ? -18.984 31.188 5.992 1 90.75 186 CYS B O 1
ATOM 5558 N N . HIS B 1 187 ? -18.312 29.656 4.539 1 85.06 187 HIS B N 1
ATOM 5559 C CA . HIS B 1 187 ? -16.891 29.906 4.758 1 85.06 187 HIS B CA 1
ATOM 5560 C C . HIS B 1 187 ? -16.438 31.188 4.059 1 85.06 187 HIS B C 1
ATOM 5562 O O . HIS B 1 187 ? -15.477 31.828 4.477 1 85.06 187 HIS B O 1
ATOM 5568 N N . CYS B 1 188 ? -17.234 31.641 3.088 1 82.56 188 CYS B N 1
ATOM 5569 C CA . CYS B 1 188 ? -16.828 32.781 2.264 1 82.56 188 CYS B CA 1
ATOM 5570 C C . CYS B 1 188 ? -17.531 34.031 2.711 1 82.56 188 CYS B C 1
ATOM 5572 O O . CYS B 1 188 ? -16.969 35.125 2.576 1 82.56 188 CYS B O 1
ATOM 5574 N N . ASP B 1 189 ? -18.766 34.031 3.146 1 83.06 189 ASP B N 1
ATOM 5575 C CA . ASP B 1 189 ? -19.594 35.219 3.312 1 83.06 189 ASP B CA 1
ATOM 5576 C C . ASP B 1 189 ? -19.453 35.812 4.723 1 83.06 189 ASP B C 1
ATOM 5578 O O . ASP B 1 189 ? -20.219 36.688 5.125 1 83.06 189 ASP B O 1
ATOM 5582 N N . GLY B 1 190 ? -18.547 35.375 5.52 1 78.56 190 GLY B N 1
ATOM 5583 C CA . GLY B 1 190 ? -18.297 36.031 6.797 1 78.56 190 GLY B CA 1
ATOM 5584 C C . GLY B 1 190 ? -18.984 35.344 7.965 1 78.56 190 GLY B C 1
ATOM 5585 O O . GLY B 1 190 ? -18.656 35.594 9.125 1 78.56 190 GLY B O 1
ATOM 5586 N N . VAL B 1 191 ? -20.016 34.594 7.688 1 82.56 191 VAL B N 1
ATOM 5587 C CA . VAL B 1 191 ? -20.766 33.906 8.742 1 82.56 191 VAL B CA 1
ATOM 5588 C C . VAL B 1 191 ? -19.812 33.312 9.766 1 82.56 191 VAL B C 1
ATOM 5590 O O . VAL B 1 191 ? -19.953 33.562 10.969 1 82.56 191 VAL B O 1
ATOM 5593 N N . ILE B 1 192 ? -18.922 32.594 9.352 1 89.12 192 ILE B N 1
ATOM 5594 C CA . ILE B 1 192 ? -18 31.906 10.242 1 89.12 192 ILE B CA 1
ATOM 5595 C C . ILE B 1 192 ? -16.922 32.875 10.734 1 89.12 192 ILE B C 1
ATOM 5597 O O . ILE B 1 192 ? -16.688 33 11.938 1 89.12 192 ILE B O 1
ATOM 5601 N N . LYS B 1 193 ? -16.391 33.656 9.867 1 89.56 193 LYS B N 1
ATOM 5602 C CA . LYS B 1 193 ? -15.25 34.531 10.18 1 89.56 193 LYS B CA 1
ATOM 5603 C C . LYS B 1 193 ? -15.641 35.594 11.18 1 89.56 193 LYS B C 1
ATOM 5605 O O . LYS B 1 193 ? -14.867 35.938 12.086 1 89.56 193 LYS B O 1
ATOM 5610 N N . ASP B 1 194 ? -16.812 36.125 10.992 1 91.12 194 ASP B N 1
ATOM 5611 C CA . ASP B 1 194 ? -17.281 37.188 11.875 1 91.12 194 ASP B CA 1
ATOM 5612 C C . ASP B 1 194 ? -17.484 36.656 13.297 1 91.12 194 ASP B C 1
ATOM 5614 O O . ASP B 1 194 ? -17.109 37.312 14.266 1 91.12 194 ASP B O 1
ATOM 5618 N N . ALA B 1 195 ? -18.062 35.531 13.297 1 92.94 195 ALA B N 1
ATOM 5619 C CA . ALA B 1 195 ? -18.312 34.938 14.617 1 92.94 195 ALA B CA 1
ATOM 5620 C C . ALA B 1 195 ? -17 34.625 15.328 1 92.94 195 ALA B C 1
ATOM 5622 O O . ALA B 1 195 ? -16.859 34.906 16.531 1 92.94 195 ALA B O 1
ATOM 5623 N N . VAL B 1 196 ? -16.062 34.094 14.641 1 94.88 196 VAL B N 1
ATOM 5624 C CA . VAL B 1 196 ? -14.773 33.719 15.219 1 94.88 196 VAL B CA 1
ATOM 5625 C C . VAL B 1 196 ? -14.023 35 15.641 1 94.88 196 VAL B C 1
ATOM 5627 O O . VAL B 1 196 ? -13.359 35 16.672 1 94.88 196 VAL B O 1
ATOM 5630 N N . ALA B 1 197 ? -14.156 36.062 14.875 1 94.19 197 ALA B N 1
ATOM 5631 C CA . ALA B 1 197 ? -13.477 37.312 15.18 1 94.19 197 ALA B CA 1
ATOM 5632 C C . ALA B 1 197 ? -13.984 37.906 16.484 1 94.19 197 ALA B C 1
ATOM 5634 O O . ALA B 1 197 ? -13.219 38.5 17.234 1 94.19 197 ALA B O 1
ATOM 5635 N N . VAL B 1 198 ? -15.203 37.719 16.75 1 94.88 198 VAL B N 1
ATOM 5636 C CA . VAL B 1 198 ? -15.836 38.312 17.938 1 94.88 198 VAL B CA 1
ATOM 5637 C C . VAL B 1 198 ? -15.375 37.531 19.172 1 94.88 198 VAL B C 1
ATOM 5639 O O . VAL B 1 198 ? -15.102 38.156 20.219 1 94.88 198 VAL B O 1
ATOM 5642 N N . ASN B 1 199 ? -15.305 36.25 19.094 1 95.5 199 ASN B N 1
ATOM 5643 C CA . ASN B 1 199 ? -14.914 35.438 20.234 1 95.5 199 ASN B CA 1
ATOM 5644 C C . ASN B 1 199 ? -14.117 34.188 19.797 1 95.5 199 ASN B C 1
ATOM 5646 O O . ASN B 1 199 ? -14.602 33.062 19.906 1 95.5 199 ASN B O 1
ATOM 5650 N N . PRO B 1 200 ? -12.914 34.406 19.484 1 96.19 200 PRO B N 1
ATOM 5651 C CA . PRO B 1 200 ? -12.109 33.312 18.969 1 96.19 200 PRO B CA 1
ATOM 5652 C C . PRO B 1 200 ? -11.953 32.188 19.984 1 96.19 200 PRO B C 1
ATOM 5654 O O . PRO B 1 200 ? -11.898 31 19.594 1 96.19 200 PRO B O 1
ATOM 5657 N N . ALA B 1 201 ? -12.023 32.438 21.281 1 96 201 ALA B N 1
ATOM 5658 C CA . ALA B 1 201 ? -11.797 31.438 22.328 1 96 201 ALA B CA 1
ATOM 5659 C C . ALA B 1 201 ? -12.93 30.422 22.375 1 96 201 ALA B C 1
ATOM 5661 O O . ALA B 1 201 ? -12.742 29.281 22.844 1 96 201 ALA B O 1
ATOM 5662 N N . LYS B 1 202 ? -14.062 30.828 21.922 1 96.56 202 LYS B N 1
ATOM 5663 C CA . LYS B 1 202 ? -15.219 29.938 21.875 1 96.56 202 LYS B CA 1
ATOM 5664 C C . LYS B 1 202 ? -15.047 28.859 20.812 1 96.56 202 LYS B C 1
ATOM 5666 O O . LYS B 1 202 ? -15.57 27.75 20.969 1 96.56 202 LYS B O 1
ATOM 5671 N N . TYR B 1 203 ? -14.266 29.125 19.812 1 96.75 203 TYR B N 1
ATOM 5672 C CA . TYR B 1 203 ? -14.242 28.266 18.625 1 96.75 203 TYR B CA 1
ATOM 5673 C C . TYR B 1 203 ? -12.875 27.625 18.438 1 96.75 203 TYR B C 1
ATOM 5675 O O . TYR B 1 203 ? -12.75 26.594 17.766 1 96.75 203 TYR B O 1
ATOM 5683 N N . ILE B 1 204 ? -11.859 28.234 18.984 1 97.38 204 ILE B N 1
ATOM 5684 C CA . ILE B 1 204 ? -10.492 27.766 18.766 1 97.38 204 ILE B CA 1
ATOM 5685 C C . ILE B 1 204 ? -9.82 27.453 20.094 1 97.38 204 ILE B C 1
ATOM 5687 O O . ILE B 1 204 ? -9.812 28.281 21 1 97.38 204 ILE B O 1
ATOM 5691 N N . ARG B 1 205 ? -9.25 26.266 20.156 1 95.25 205 ARG B N 1
ATOM 5692 C CA . ARG B 1 205 ? -8.531 25.875 21.359 1 95.25 205 ARG B CA 1
ATOM 5693 C C . ARG B 1 205 ? -7.156 26.547 21.422 1 95.25 205 ARG B C 1
ATOM 5695 O O . ARG B 1 205 ? -6.484 26.672 20.391 1 95.25 205 ARG B O 1
ATOM 5702 N N . SER B 1 206 ? -6.777 26.984 22.578 1 92.69 206 SER B N 1
ATOM 5703 C CA . SER B 1 206 ? -5.441 27.547 22.781 1 92.69 206 SER B CA 1
ATOM 5704 C C . SER B 1 206 ? -4.48 26.484 23.328 1 92.69 206 SER B C 1
ATOM 5706 O O . SER B 1 206 ? -4.879 25.609 24.094 1 92.69 206 SER B O 1
ATOM 5708 N N . ASP B 1 207 ? -3.287 26.562 22.828 1 90.88 207 ASP B N 1
ATOM 5709 C CA . ASP B 1 207 ? -2.223 25.672 23.297 1 90.88 207 ASP B CA 1
ATOM 5710 C C . ASP B 1 207 ? -0.922 26.453 23.516 1 90.88 207 ASP B C 1
ATOM 5712 O O . ASP B 1 207 ? -0.254 26.844 22.547 1 90.88 207 ASP B O 1
ATOM 5716 N N . PRO B 1 208 ? -0.533 26.547 24.703 1 88.69 208 PRO B N 1
ATOM 5717 C CA . PRO B 1 208 ? 0.679 27.328 25 1 88.69 208 PRO B CA 1
ATOM 5718 C C . PRO B 1 208 ? 1.936 26.688 24.406 1 88.69 208 PRO B C 1
ATOM 5720 O O . PRO B 1 208 ? 2.926 27.391 24.172 1 88.69 208 PRO B O 1
ATOM 5723 N N . ALA B 1 209 ? 1.886 25.422 24.125 1 92.19 209 ALA B N 1
ATOM 5724 C CA . ALA B 1 209 ? 3.057 24.734 23.594 1 92.19 209 ALA B CA 1
ATOM 5725 C C . ALA B 1 209 ? 3.322 25.125 22.156 1 92.19 209 ALA B C 1
ATOM 5727 O O . ALA B 1 209 ? 4.402 24.875 21.609 1 92.19 209 ALA B O 1
ATOM 5728 N N . LEU B 1 210 ? 2.361 25.812 21.531 1 96.56 210 LEU B N 1
ATOM 5729 C CA . LEU B 1 210 ? 2.494 26.172 20.125 1 96.56 210 LEU B CA 1
ATOM 5730 C C . LEU B 1 210 ? 3.646 27.156 19.922 1 96.56 210 LEU B C 1
ATOM 5732 O O . LEU B 1 210 ? 4.488 26.953 19.047 1 96.56 210 LEU B O 1
ATOM 5736 N N . ALA B 1 211 ? 3.65 28.188 20.766 1 93.75 211 ALA B N 1
ATOM 5737 C CA . ALA B 1 211 ? 4.715 29.188 20.688 1 93.75 211 ALA B CA 1
ATOM 5738 C C . ALA B 1 211 ? 6.078 28.547 20.938 1 93.75 211 ALA B C 1
ATOM 5740 O O . ALA B 1 211 ? 7.051 28.859 20.25 1 93.75 211 ALA B O 1
ATOM 5741 N N . THR B 1 212 ? 6.094 27.688 21.922 1 89.62 212 THR B N 1
ATOM 5742 C CA . THR B 1 212 ? 7.336 27 22.281 1 89.62 212 THR B CA 1
ATOM 5743 C C . THR B 1 212 ? 7.828 26.141 21.125 1 89.62 212 THR B C 1
ATOM 5745 O O . THR B 1 212 ? 9.016 26.141 20.812 1 89.62 212 THR B O 1
ATOM 5748 N N . MET B 1 213 ? 6.973 25.453 20.516 1 93.56 213 MET B N 1
ATOM 5749 C CA . MET B 1 213 ? 7.309 24.562 19.406 1 93.56 213 MET B CA 1
ATOM 5750 C C . MET B 1 213 ? 7.871 25.344 18.219 1 93.56 213 MET B C 1
ATOM 5752 O O . MET B 1 213 ? 8.914 25 17.672 1 93.56 213 MET B O 1
ATOM 5756 N N . LEU B 1 214 ? 7.223 26.422 17.844 1 96.25 214 LEU B N 1
ATOM 5757 C CA . LEU B 1 214 ? 7.641 27.234 16.703 1 96.25 214 LEU B CA 1
ATOM 5758 C C . LEU B 1 214 ? 8.992 27.891 16.969 1 96.25 214 LEU B C 1
ATOM 5760 O O . LEU B 1 214 ? 9.844 27.953 16.078 1 96.25 214 LEU B O 1
ATOM 5764 N N . THR B 1 215 ? 9.172 28.344 18.188 1 92 215 THR B N 1
ATOM 5765 C CA . THR B 1 215 ? 10.438 28.969 18.578 1 92 215 THR B CA 1
ATOM 5766 C C . THR B 1 215 ? 11.578 27.953 18.516 1 92 215 THR B C 1
ATOM 5768 O O . THR B 1 215 ? 12.672 28.266 18.031 1 92 215 THR B O 1
ATOM 5771 N N . ALA B 1 216 ? 11.289 26.797 19.016 1 88.62 216 ALA B N 1
ATOM 5772 C CA . ALA B 1 216 ? 12.305 25.734 19 1 88.62 216 ALA B CA 1
ATOM 5773 C C . ALA B 1 216 ? 12.719 25.406 17.562 1 88.62 216 ALA B C 1
ATOM 5775 O O . ALA B 1 216 ? 13.898 25.172 17.297 1 88.62 216 ALA B O 1
ATOM 5776 N N . LEU B 1 217 ? 11.828 25.359 16.641 1 93.94 217 LEU B N 1
ATOM 5777 C CA . LEU B 1 217 ? 12.125 25.078 15.242 1 93.94 217 LEU B CA 1
ATOM 5778 C C . LEU B 1 217 ? 13.008 26.172 14.648 1 93.94 217 LEU B C 1
ATOM 5780 O O . LEU B 1 217 ? 14.008 25.875 13.977 1 93.94 217 LEU B O 1
ATOM 5784 N N . LYS B 1 218 ? 12.648 27.375 14.938 1 93.31 218 LYS B N 1
ATOM 5785 C CA . LYS B 1 218 ? 13.422 28.5 14.422 1 93.31 218 LYS B CA 1
ATOM 5786 C C . LYS B 1 218 ? 14.836 28.516 15.008 1 93.31 218 LYS B C 1
ATOM 5788 O O . LYS B 1 218 ? 15.812 28.703 14.273 1 93.31 218 LYS B O 1
ATOM 5793 N N . GLN B 1 219 ? 14.898 28.312 16.25 1 86.94 219 GLN B N 1
ATOM 5794 C CA . GLN B 1 219 ? 16.188 28.281 16.906 1 86.94 219 GLN B CA 1
ATOM 5795 C C . GLN B 1 219 ? 17.047 27.125 16.406 1 86.94 219 GLN B C 1
ATOM 5797 O O . GLN B 1 219 ? 18.281 27.203 16.422 1 86.94 219 GLN B O 1
ATOM 5802 N N . GLY B 1 220 ? 16.344 26.109 16.031 1 87.88 220 GLY B N 1
ATOM 5803 C CA . GLY B 1 220 ? 17.031 24.969 15.469 1 87.88 220 GLY B CA 1
ATOM 5804 C C . GLY B 1 220 ? 17.516 25.203 14.047 1 87.88 220 GLY B C 1
ATOM 5805 O O . GLY B 1 220 ? 18.094 24.312 13.43 1 87.88 220 GLY B O 1
ATOM 5806 N N . GLY B 1 221 ? 17.25 26.328 13.562 1 91.94 221 GLY B N 1
ATOM 5807 C CA . GLY B 1 221 ? 17.766 26.703 12.25 1 91.94 221 GLY B CA 1
ATOM 5808 C C . GLY B 1 221 ? 16.766 26.469 11.133 1 91.94 221 GLY B C 1
ATOM 5809 O O . GLY B 1 221 ? 17.109 26.594 9.953 1 91.94 221 GLY B O 1
ATOM 5810 N N . LYS B 1 222 ? 15.578 26.156 11.461 1 96.44 222 LYS B N 1
ATOM 5811 C CA . LYS B 1 222 ? 14.57 25.906 10.438 1 96.44 222 LYS B CA 1
ATOM 5812 C C . LYS B 1 222 ? 13.891 27.203 10 1 96.44 222 LYS B C 1
ATOM 5814 O O . LYS B 1 222 ? 13.617 28.078 10.836 1 96.44 222 LYS B O 1
ATOM 5819 N N . GLN B 1 223 ? 13.633 27.281 8.703 1 97.62 223 GLN B N 1
ATOM 5820 C CA . GLN B 1 223 ? 12.672 28.281 8.25 1 97.62 223 GLN B CA 1
ATOM 5821 C C . GLN B 1 223 ? 11.242 27.828 8.508 1 97.62 223 GLN B C 1
ATOM 5823 O O . GLN B 1 223 ? 10.859 26.719 8.109 1 97.62 223 GLN B O 1
ATOM 5828 N N . VAL B 1 224 ? 10.523 28.625 9.195 1 98.38 224 VAL B N 1
ATOM 5829 C CA . VAL B 1 224 ? 9.156 28.266 9.547 1 98.38 224 VAL B CA 1
ATOM 5830 C C . VAL B 1 224 ? 8.18 29.109 8.734 1 98.38 224 VAL B C 1
ATOM 5832 O O . VAL B 1 224 ? 8.32 30.328 8.656 1 98.38 224 VAL B O 1
ATOM 5835 N N . PHE B 1 225 ? 7.148 28.469 8.086 1 98.56 225 PHE B N 1
ATOM 5836 C CA . PHE B 1 225 ? 6.242 29.234 7.238 1 98.56 225 PHE B CA 1
ATOM 5837 C C . PHE B 1 225 ? 4.828 28.656 7.309 1 98.56 225 PHE B C 1
ATOM 5839 O O . PHE B 1 225 ? 4.617 27.562 7.84 1 98.56 225 PHE B O 1
ATOM 5846 N N . ILE B 1 226 ? 3.877 29.438 6.828 1 98.62 226 ILE B N 1
ATOM 5847 C CA . ILE B 1 226 ? 2.477 29.047 6.727 1 98.62 226 ILE B CA 1
ATOM 5848 C C . ILE B 1 226 ? 2.023 29.125 5.27 1 98.62 226 ILE B C 1
ATOM 5850 O O . ILE B 1 226 ? 2.391 30.047 4.543 1 98.62 226 ILE B O 1
ATOM 5854 N N . VAL B 1 227 ? 1.356 28.109 4.848 1 98.25 227 VAL B N 1
ATOM 5855 C CA . VAL B 1 227 ? 0.573 28.141 3.615 1 98.25 227 VAL B CA 1
ATOM 5856 C C . VAL B 1 227 ? -0.873 27.75 3.91 1 98.25 227 VAL B C 1
ATOM 5858 O O . VAL B 1 227 ? -1.16 26.594 4.195 1 98.25 227 VAL B O 1
ATOM 5861 N N . THR B 1 228 ? -1.788 28.656 3.869 1 97.56 228 THR B N 1
ATOM 5862 C CA . THR B 1 228 ? -3.182 28.422 4.234 1 97.56 228 THR B CA 1
ATOM 5863 C C . THR B 1 228 ? -4.117 28.906 3.127 1 97.56 228 THR B C 1
ATOM 5865 O O . THR B 1 228 ? -3.764 29.812 2.357 1 97.56 228 THR B O 1
ATOM 5868 N N . ASN B 1 229 ? -5.203 28.281 3.016 1 94.44 229 ASN B N 1
ATOM 5869 C CA . ASN B 1 229 ? -6.215 28.719 2.059 1 94.44 229 ASN B CA 1
ATOM 5870 C C . ASN B 1 229 ? -6.996 29.922 2.576 1 94.44 229 ASN B C 1
ATOM 5872 O O . ASN B 1 229 ? -7.703 30.578 1.812 1 94.44 229 ASN B O 1
ATOM 5876 N N . SER B 1 230 ? -6.93 30.25 3.809 1 94.19 230 SER B N 1
ATOM 5877 C CA . SER B 1 230 ? -7.617 31.391 4.398 1 94.19 230 SER B CA 1
ATOM 5878 C C . SER B 1 230 ? -6.965 32.688 3.98 1 94.19 230 SER B C 1
ATOM 5880 O O . SER B 1 230 ? -5.746 32.781 3.809 1 94.19 230 SER B O 1
ATOM 5882 N N . LEU B 1 231 ? -7.773 33.719 3.834 1 92.81 231 LEU B N 1
ATOM 5883 C CA . LEU B 1 231 ? -7.254 35.062 3.518 1 92.81 231 LEU B CA 1
ATOM 5884 C C . LEU B 1 231 ? -6.613 35.688 4.746 1 92.81 231 LEU B C 1
ATOM 5886 O O . LEU B 1 231 ? -6.758 35.188 5.859 1 92.81 231 LEU B O 1
ATOM 5890 N N . TYR B 1 232 ? -5.906 36.75 4.523 1 93.75 232 TYR B N 1
ATOM 5891 C CA . TYR B 1 232 ? -5.086 37.375 5.559 1 93.75 232 TYR B CA 1
ATOM 5892 C C . TYR B 1 232 ? -5.941 37.812 6.738 1 93.75 232 TYR B C 1
ATOM 5894 O O . TYR B 1 232 ? -5.543 37.656 7.895 1 93.75 232 TYR B O 1
ATOM 5902 N N . ASP B 1 233 ? -7.082 38.375 6.504 1 91 233 ASP B N 1
ATOM 5903 C CA . ASP B 1 233 ? -7.914 38.938 7.57 1 91 233 ASP B CA 1
ATOM 5904 C C . ASP B 1 233 ? -8.273 37.844 8.594 1 91 233 ASP B C 1
ATOM 5906 O O . ASP B 1 233 ? -8.156 38.062 9.797 1 91 233 ASP B O 1
ATOM 5910 N N . TYR B 1 234 ? -8.719 36.781 8.102 1 93.69 234 TYR B N 1
ATOM 5911 C CA . TYR B 1 234 ? -9.078 35.688 9 1 93.69 234 TYR B CA 1
ATOM 5912 C C . TYR B 1 234 ? -7.84 35.094 9.648 1 93.69 234 TYR B C 1
ATOM 5914 O O . TYR B 1 234 ? -7.855 34.75 10.836 1 93.69 234 TYR B O 1
ATOM 5922 N N . THR B 1 235 ? -6.77 34.938 8.867 1 95.62 235 THR B N 1
ATOM 5923 C CA . THR B 1 235 ? -5.512 34.375 9.375 1 95.62 235 THR B CA 1
ATOM 5924 C C . THR B 1 235 ? -4.996 35.219 10.547 1 95.62 235 THR B C 1
ATOM 5926 O O . THR B 1 235 ? -4.543 34.656 11.555 1 95.62 235 THR B O 1
ATOM 5929 N N . ASP B 1 236 ? -5.098 36.5 10.391 1 94.31 236 ASP B N 1
ATOM 5930 C CA . ASP B 1 236 ? -4.641 37.406 11.445 1 94.31 236 ASP B CA 1
ATOM 5931 C C . ASP B 1 236 ? -5.449 37.219 12.727 1 94.31 236 ASP B C 1
ATOM 5933 O O . ASP B 1 236 ? -4.891 37.219 13.82 1 94.31 236 ASP B O 1
ATOM 5937 N N . VAL B 1 237 ? -6.754 37 12.609 1 94.75 237 VAL B N 1
ATOM 5938 C CA . VAL B 1 237 ? -7.637 36.812 13.75 1 94.75 237 VAL B CA 1
ATOM 5939 C C . VAL B 1 237 ? -7.234 35.531 14.492 1 94.75 237 VAL B C 1
ATOM 5941 O O . VAL B 1 237 ? -7.07 35.562 15.719 1 94.75 237 VAL B O 1
ATOM 5944 N N . VAL B 1 238 ? -7.047 34.5 13.734 1 97.06 238 VAL B N 1
ATOM 5945 C CA . VAL B 1 238 ? -6.773 33.188 14.312 1 97.06 238 VAL B CA 1
ATOM 5946 C C . VAL B 1 238 ? -5.398 33.188 14.977 1 97.06 238 VAL B C 1
ATOM 5948 O O . VAL B 1 238 ? -5.262 32.781 16.125 1 97.06 238 VAL B O 1
ATOM 5951 N N . LEU B 1 239 ? -4.395 33.719 14.289 1 97.75 239 LEU B N 1
ATOM 5952 C CA . LEU B 1 239 ? -3.027 33.625 14.789 1 97.75 239 LEU B CA 1
ATOM 5953 C C . LEU B 1 239 ? -2.803 34.625 15.922 1 97.75 239 LEU B C 1
ATOM 5955 O O . LEU B 1 239 ? -1.996 34.375 16.828 1 97.75 239 LEU B O 1
ATOM 5959 N N . ARG B 1 240 ? -3.494 35.75 15.945 1 96.06 240 ARG B N 1
ATOM 5960 C CA . ARG B 1 240 ? -3.432 36.656 17.094 1 96.06 240 ARG B CA 1
ATOM 5961 C C . ARG B 1 240 ? -3.971 36 18.344 1 96.06 240 ARG B C 1
ATOM 5963 O O . ARG B 1 240 ? -3.467 36.25 19.453 1 96.06 240 ARG B O 1
ATOM 5970 N N . HIS B 1 241 ? -5.012 35.281 18.141 1 96.56 241 HIS B N 1
ATOM 5971 C CA . HIS B 1 241 ? -5.574 34.562 19.281 1 96.56 241 HIS B CA 1
ATOM 5972 C C . HIS B 1 241 ? -4.609 33.469 19.781 1 96.56 241 HIS B C 1
ATOM 5974 O O . HIS B 1 241 ? -4.465 33.281 20.984 1 96.56 241 HIS B O 1
ATOM 5980 N N . LEU B 1 242 ? -3.928 32.812 18.906 1 97.56 242 LEU B N 1
ATOM 5981 C CA . LEU B 1 242 ? -3.1 31.656 19.25 1 97.56 242 LEU B CA 1
ATOM 5982 C C . LEU B 1 242 ? -1.735 32.094 19.766 1 97.56 242 LEU B C 1
ATOM 5984 O O . LEU B 1 242 ? -1.174 31.5 20.672 1 97.56 242 LEU B O 1
ATOM 5988 N N . LEU B 1 243 ? -1.194 33.219 19.156 1 97.19 243 LEU B N 1
ATOM 5989 C CA . LEU B 1 243 ? 0.214 33.5 19.375 1 97.19 243 LEU B CA 1
ATOM 5990 C C . LEU B 1 243 ? 0.388 34.969 19.844 1 97.19 243 LEU B C 1
ATOM 5992 O O . LEU B 1 243 ? 1.512 35.406 20.094 1 97.19 243 LEU B O 1
ATOM 5996 N N . GLY B 1 244 ? -0.686 35.688 19.906 1 94.94 244 GLY B N 1
ATOM 5997 C CA . GLY B 1 244 ? -0.609 37.062 20.359 1 94.94 244 GLY B CA 1
ATOM 5998 C C . GLY B 1 244 ? -0.425 38.062 19.234 1 94.94 244 GLY B C 1
ATOM 5999 O O . GLY B 1 244 ? -0.414 37.688 18.062 1 94.94 244 GLY B O 1
ATOM 6000 N N . ALA B 1 245 ? -0.215 39.344 19.547 1 93.25 245 ALA B N 1
ATOM 6001 C CA . ALA B 1 245 ? -0.172 40.438 18.609 1 93.25 245 ALA B CA 1
ATOM 6002 C C . ALA B 1 245 ? 1.055 40.344 17.703 1 93.25 245 ALA B C 1
ATOM 6004 O O . ALA B 1 245 ? 1.014 40.781 16.547 1 93.25 245 ALA B O 1
ATOM 6005 N N . SER B 1 246 ? 2.094 39.781 18.172 1 94.75 246 SER B N 1
ATOM 6006 C CA . SER B 1 246 ? 3.332 39.656 17.406 1 94.75 246 SER B CA 1
ATOM 6007 C C . SER B 1 246 ? 3.477 38.281 16.781 1 94.75 246 SER B C 1
ATOM 6009 O O . SER B 1 246 ? 4.582 37.719 16.719 1 94.75 246 SER B O 1
ATOM 6011 N N . TRP B 1 247 ? 2.32 37.719 16.344 1 96.5 247 TRP B N 1
ATOM 6012 C CA . TRP B 1 247 ? 2.332 36.344 15.859 1 96.5 247 TRP B CA 1
ATOM 6013 C C . TRP B 1 247 ? 3.256 36.219 14.656 1 96.5 247 TRP B C 1
ATOM 6015 O O . TRP B 1 247 ? 3.834 35.125 14.438 1 96.5 247 TRP B O 1
ATOM 6025 N N . LEU B 1 248 ? 3.529 37.25 13.875 1 95.81 248 LEU B N 1
ATOM 6026 C CA . LEU B 1 248 ? 4.328 37.188 12.656 1 95.81 248 LEU B CA 1
ATOM 6027 C C . LEU B 1 248 ? 5.785 36.844 12.977 1 95.81 248 LEU B C 1
ATOM 6029 O O . LEU B 1 248 ? 6.512 36.344 12.125 1 95.81 248 LEU B O 1
ATOM 6033 N N . ASP B 1 249 ? 6.219 37.125 14.195 1 95.31 249 ASP B N 1
ATOM 6034 C CA . ASP B 1 249 ? 7.602 36.906 14.609 1 95.31 249 ASP B CA 1
ATOM 6035 C C . ASP B 1 249 ? 7.949 35.406 14.625 1 95.31 249 ASP B C 1
ATOM 6037 O O . ASP B 1 249 ? 9.125 35.062 14.594 1 95.31 249 ASP B O 1
ATOM 6041 N N . TYR B 1 250 ? 6.977 34.594 14.648 1 97 250 TYR B N 1
ATOM 6042 C CA . TYR B 1 250 ? 7.207 33.156 14.734 1 97 250 TYR B CA 1
ATOM 6043 C C . TYR B 1 250 ? 7.43 32.562 13.344 1 97 250 TYR B C 1
ATOM 6045 O O . TYR B 1 250 ? 7.809 31.406 13.219 1 97 250 TYR B O 1
ATOM 6053 N N . PHE B 1 251 ? 7.246 33.375 12.273 1 98.06 251 PHE B N 1
ATOM 6054 C CA . PHE B 1 251 ? 7.281 32.812 10.922 1 98.06 251 PHE B CA 1
ATOM 6055 C C . PHE B 1 251 ? 8.219 33.625 10.031 1 98.06 251 PHE B C 1
ATOM 6057 O O . PHE B 1 251 ? 8.312 34.844 10.164 1 98.06 251 PHE B O 1
ATOM 6064 N N . ASP B 1 252 ? 8.828 32.906 9.156 1 97.5 252 ASP B N 1
ATOM 6065 C CA . ASP B 1 252 ? 9.703 33.531 8.172 1 97.5 252 ASP B CA 1
ATOM 6066 C C . ASP B 1 252 ? 8.93 33.906 6.906 1 97.5 252 ASP B C 1
ATOM 6068 O O . ASP B 1 252 ? 9.367 34.781 6.137 1 97.5 252 ASP B O 1
ATOM 6072 N N . LEU B 1 253 ? 7.863 33.25 6.719 1 97.69 253 LEU B N 1
ATOM 6073 C CA . LEU B 1 253 ? 7.043 33.438 5.527 1 97.69 253 LEU B CA 1
ATOM 6074 C C . LEU B 1 253 ? 5.605 33 5.785 1 97.69 253 LEU B C 1
ATOM 6076 O O . LEU B 1 253 ? 5.367 31.969 6.418 1 97.69 253 LEU B O 1
ATOM 6080 N N . VAL B 1 254 ? 4.668 33.812 5.352 1 98.19 254 VAL B N 1
ATOM 6081 C CA . VAL B 1 254 ? 3.258 33.469 5.461 1 98.19 254 VAL B CA 1
ATOM 6082 C C . VAL B 1 254 ? 2.568 33.656 4.113 1 98.19 254 VAL B C 1
ATOM 6084 O O . VAL B 1 254 ? 2.59 34.781 3.555 1 98.19 254 VAL B O 1
ATOM 6087 N N . VAL B 1 255 ? 1.996 32.625 3.594 1 98.06 255 VAL B N 1
ATOM 6088 C CA . VAL B 1 255 ? 1.222 32.688 2.359 1 98.06 255 VAL B CA 1
ATOM 6089 C C . VAL B 1 255 ? -0.255 32.438 2.658 1 98.06 255 VAL B C 1
ATOM 6091 O O . VAL B 1 255 ? -0.632 31.359 3.09 1 98.06 255 VAL B O 1
ATOM 6094 N N . CYS B 1 256 ? -1.092 33.406 2.441 1 96.75 256 CYS B N 1
ATOM 6095 C CA . CYS B 1 256 ? -2.533 33.312 2.633 1 96.75 256 CYS B CA 1
ATOM 6096 C C . CYS B 1 256 ? -3.252 33.156 1.301 1 9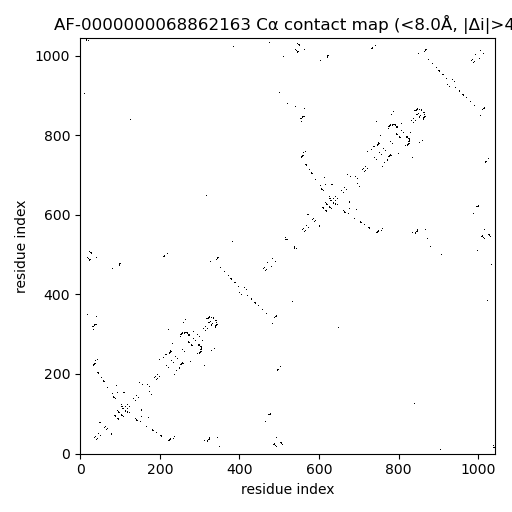6.75 256 CYS B C 1
ATOM 6098 O O . CYS B 1 256 ? -2.664 33.375 0.241 1 96.75 256 CYS B O 1
ATOM 6100 N N . GLY B 1 257 ? -4.453 32.688 1.37 1 95.81 257 GLY B N 1
ATOM 6101 C CA . GLY B 1 257 ? -5.234 32.531 0.152 1 95.81 257 GLY B CA 1
ATOM 6102 C C . GLY B 1 257 ? -4.547 31.688 -0.891 1 95.81 257 GLY B C 1
ATOM 6103 O O . GLY B 1 257 ? -4.566 32 -2.08 1 95.81 257 GLY B O 1
ATOM 6104 N N . ALA B 1 258 ? -3.852 30.656 -0.565 1 95.81 258 ALA B N 1
ATOM 6105 C CA . ALA B 1 258 ? -3.033 29.859 -1.467 1 95.81 258 ALA B CA 1
ATOM 6106 C C . ALA B 1 258 ? -3.902 29.031 -2.408 1 95.81 258 ALA B C 1
ATOM 6108 O O . ALA B 1 258 ? -3.449 28.609 -3.479 1 95.81 258 ALA B O 1
ATOM 6109 N N . ARG B 1 259 ? -5.133 28.688 -1.971 1 94.06 259 ARG B N 1
ATOM 6110 C CA . ARG B 1 259 ? -6.094 27.953 -2.781 1 94.06 259 ARG B CA 1
ATOM 6111 C C . ARG B 1 259 ? -5.594 26.547 -3.076 1 94.06 259 ARG B C 1
ATOM 6113 O O . ARG B 1 259 ? -5.59 26.109 -4.23 1 94.06 259 ARG B O 1
ATOM 6120 N N . LYS B 1 260 ? -4.973 25.922 -2.141 1 94.44 260 LYS B N 1
ATOM 6121 C CA . LYS B 1 260 ? -4.652 24.5 -2.295 1 94.44 260 LYS B CA 1
ATOM 6122 C C . LYS B 1 260 ? -5.891 23.688 -2.678 1 94.44 260 LYS B C 1
ATOM 6124 O O . LYS B 1 260 ? -6.984 23.953 -2.18 1 94.44 260 LYS B O 1
ATOM 6129 N N . PRO B 1 261 ? -5.781 22.734 -3.602 1 93.31 261 PRO B N 1
ATOM 6130 C CA . PRO B 1 261 ? -4.555 22.125 -4.125 1 93.31 261 PRO B CA 1
ATOM 6131 C C . PRO B 1 261 ? -3.984 22.891 -5.316 1 93.31 261 PRO B C 1
ATOM 6133 O O . PRO B 1 261 ? -2.896 22.578 -5.801 1 93.31 261 PRO B O 1
ATOM 6136 N N . GLY B 1 262 ? -4.68 23.938 -5.844 1 94.31 262 GLY B N 1
ATOM 6137 C CA . GLY B 1 262 ? -4.191 24.703 -6.973 1 94.31 262 GLY B CA 1
ATOM 6138 C C . GLY B 1 262 ? -2.773 25.219 -6.781 1 94.31 262 GLY B C 1
ATOM 6139 O O . GLY B 1 262 ? -1.974 25.203 -7.723 1 94.31 262 GLY B O 1
ATOM 6140 N N . PHE B 1 263 ? -2.426 25.578 -5.652 1 95.69 263 PHE B N 1
ATOM 6141 C CA . PHE B 1 263 ? -1.118 26.094 -5.27 1 95.69 263 PHE B CA 1
ATOM 6142 C C . PHE B 1 263 ? -0.017 25.109 -5.629 1 95.69 263 PHE B C 1
ATOM 6144 O O . PHE B 1 263 ? 1.088 25.516 -6 1 95.69 263 PHE B O 1
ATOM 6151 N N . LEU B 1 264 ? -0.307 23.828 -5.566 1 93.25 264 LEU B N 1
ATOM 6152 C CA . LEU B 1 264 ? 0.681 22.781 -5.746 1 93.25 264 LEU B CA 1
ATOM 6153 C C . LEU B 1 264 ? 0.696 22.281 -7.188 1 93.25 264 LEU B C 1
ATOM 6155 O O . LEU B 1 264 ? 1.642 21.609 -7.613 1 93.25 264 LEU B O 1
ATOM 6159 N N . LEU B 1 265 ? -0.307 22.594 -7.949 1 91.44 265 LEU B N 1
ATOM 6160 C CA . LEU B 1 265 ? -0.499 21.984 -9.258 1 91.44 265 LEU B CA 1
ATOM 6161 C C . LEU B 1 265 ? -0.302 23 -10.367 1 91.44 265 LEU B C 1
ATOM 6163 O O . LEU B 1 265 ? 0.217 22.672 -11.438 1 91.44 265 LEU B O 1
ATOM 6167 N N . ASP B 1 266 ? -0.753 24.281 -10.141 1 92.19 266 ASP B N 1
ATOM 6168 C CA . ASP B 1 266 ? -0.786 25.297 -11.18 1 92.19 266 ASP B CA 1
ATOM 6169 C C . ASP B 1 266 ? 0.388 26.266 -11.039 1 92.19 266 ASP B C 1
ATOM 6171 O O . ASP B 1 266 ? 0.368 27.156 -10.18 1 92.19 266 ASP B O 1
ATOM 6175 N N . PRO B 1 267 ? 1.315 26.203 -11.938 1 89.56 267 PRO B N 1
ATOM 6176 C CA . PRO B 1 267 ? 2.496 27.062 -11.82 1 89.56 267 PRO B CA 1
ATOM 6177 C C . PRO B 1 267 ? 2.244 28.484 -12.312 1 89.56 267 PRO B C 1
ATOM 6179 O O . PRO B 1 267 ? 3.137 29.328 -12.25 1 89.56 267 PRO B O 1
ATOM 6182 N N . TYR B 1 268 ? 0.98 28.828 -12.703 1 91.19 268 TYR B N 1
ATOM 6183 C CA . TYR B 1 268 ? 0.714 30.125 -13.312 1 91.19 268 TYR B CA 1
ATOM 6184 C C . TYR B 1 268 ? -0.083 31.016 -12.367 1 91.19 268 TYR B C 1
ATOM 6186 O O . TYR B 1 268 ? -0.389 32.156 -12.703 1 91.19 268 TYR B O 1
ATOM 6194 N N . LEU B 1 269 ? -0.332 30.609 -11.203 1 93.75 269 LEU B N 1
ATOM 6195 C CA . LEU B 1 269 ? -1.066 31.422 -10.242 1 93.75 269 LEU B CA 1
ATOM 6196 C C . LEU B 1 269 ? -0.211 32.594 -9.758 1 93.75 269 LEU B C 1
ATOM 6198 O O . LEU B 1 269 ? 0.935 32.406 -9.344 1 93.75 269 LEU B O 1
ATOM 6202 N N . PRO B 1 270 ? -0.756 33.781 -9.781 1 93.69 270 PRO B N 1
ATOM 6203 C CA . PRO B 1 270 ? 0.025 34.938 -9.383 1 93.69 270 PRO B CA 1
ATOM 6204 C C . PRO B 1 270 ? 0.168 35.062 -7.863 1 93.69 270 PRO B C 1
ATOM 6206 O O . PRO B 1 270 ? -0.674 34.562 -7.117 1 93.69 270 PRO B O 1
ATOM 6209 N N . ILE B 1 271 ? 1.243 35.75 -7.473 1 95.75 271 ILE B N 1
ATOM 6210 C CA . ILE B 1 271 ? 1.481 36 -6.051 1 95.75 271 ILE B CA 1
ATOM 6211 C C . ILE B 1 271 ? 1.449 37.5 -5.766 1 95.75 271 ILE B C 1
ATOM 6213 O O . ILE B 1 271 ? 1.853 38.312 -6.602 1 95.75 271 ILE B O 1
ATOM 6217 N N . PHE B 1 272 ? 0.879 37.844 -4.617 1 95.94 272 PHE B N 1
ATOM 6218 C CA . PHE B 1 272 ? 0.783 39.219 -4.184 1 95.94 272 PHE B CA 1
ATOM 6219 C C . PHE B 1 272 ? 1.429 39.406 -2.816 1 95.94 272 PHE B C 1
ATOM 6221 O O . PHE B 1 272 ? 1.406 38.5 -1.984 1 95.94 272 PHE B O 1
ATOM 6228 N N . GLN B 1 273 ? 2.035 40.5 -2.629 1 95.38 273 GLN B N 1
ATOM 6229 C CA . GLN B 1 273 ? 2.516 40.875 -1.3 1 95.38 273 GLN B CA 1
ATOM 6230 C C . GLN B 1 273 ? 1.448 41.625 -0.519 1 95.38 273 GLN B C 1
ATOM 6232 O O . GLN B 1 273 ? 0.766 42.5 -1.07 1 95.38 273 GLN B O 1
ATOM 6237 N N . VAL B 1 274 ? 1.267 41.25 0.694 1 92.81 274 VAL B N 1
ATOM 6238 C CA . VAL B 1 274 ? 0.292 41.906 1.549 1 92.81 274 VAL B CA 1
ATOM 6239 C C . VAL B 1 274 ? 0.965 43.062 2.305 1 92.81 274 VAL B C 1
ATOM 6241 O O . VAL B 1 274 ? 1.918 42.844 3.057 1 92.81 274 VAL B O 1
ATOM 6244 N N . ARG B 1 275 ? 0.432 44.188 2.219 1 86.38 275 ARG B N 1
ATOM 6245 C CA . ARG B 1 275 ? 0.978 45.375 2.9 1 86.38 275 ARG B CA 1
ATOM 6246 C C . ARG B 1 275 ? 0.427 45.469 4.316 1 86.38 275 ARG B C 1
ATOM 6248 O O . ARG B 1 275 ? -0.479 44.719 4.699 1 86.38 275 ARG B O 1
ATOM 6255 N N . GLN B 1 276 ? 0.987 46.344 5.062 1 79.62 276 GLN B N 1
ATOM 6256 C CA . GLN B 1 276 ? 0.61 46.531 6.461 1 79.62 276 GLN B CA 1
ATOM 6257 C C . GLN B 1 276 ? -0.857 46.938 6.582 1 79.62 276 GLN B C 1
ATOM 6259 O O . GLN B 1 276 ? -1.525 46.594 7.555 1 79.62 276 GLN B O 1
ATOM 6264 N N . ASP B 1 277 ? -1.293 47.625 5.539 1 80.88 277 ASP B N 1
ATOM 6265 C CA . ASP B 1 277 ? -2.672 48.094 5.59 1 80.88 277 ASP B CA 1
ATOM 6266 C C . ASP B 1 277 ? -3.633 47.062 5.02 1 80.88 277 ASP B C 1
ATOM 6268 O O . ASP B 1 277 ? -4.836 47.312 4.91 1 80.88 277 ASP B O 1
ATOM 6272 N N . GLY B 1 278 ? -3.107 45.938 4.66 1 80.75 278 GLY B N 1
ATOM 6273 C CA . GLY B 1 278 ? -3.938 44.875 4.16 1 80.75 278 GLY B CA 1
ATOM 6274 C C . GLY B 1 278 ? -4.078 44.875 2.65 1 80.75 278 GLY B C 1
ATOM 6275 O O . GLY B 1 278 ? -4.566 43.906 2.066 1 80.75 278 GLY B O 1
ATOM 6276 N N . SER B 1 279 ? -3.609 45.938 2 1 87.25 279 SER B N 1
ATOM 6277 C CA . SER B 1 279 ? -3.705 46.031 0.547 1 87.25 279 SER B CA 1
ATOM 6278 C C . SER B 1 279 ? -2.701 45.094 -0.124 1 87.25 279 SER B C 1
ATOM 6280 O O . SER B 1 279 ? -1.712 44.688 0.492 1 87.25 279 SER B O 1
ATOM 6282 N N . LEU B 1 280 ? -3.004 44.75 -1.39 1 91.75 280 LEU B N 1
ATOM 6283 C CA . LEU B 1 280 ? -2.186 43.781 -2.127 1 91.75 280 LEU B CA 1
ATOM 6284 C C . LEU B 1 280 ? -1.361 44.5 -3.201 1 91.75 280 LEU B C 1
ATOM 6286 O O . LEU B 1 280 ? -1.807 45.5 -3.779 1 91.75 280 LEU B O 1
ATOM 6290 N N . GLU B 1 281 ? -0.19 44.062 -3.361 1 92.75 281 GLU B N 1
ATOM 6291 C CA . GLU B 1 281 ? 0.692 44.5 -4.434 1 92.75 281 GLU B CA 1
ATOM 6292 C C . GLU B 1 281 ? 1.293 43.344 -5.188 1 92.75 281 GLU B C 1
ATOM 6294 O O . GLU B 1 281 ? 1.647 42.312 -4.582 1 92.75 281 GLU B O 1
ATOM 6299 N N . ASN B 1 282 ? 1.387 43.5 -6.496 1 90.56 282 ASN B N 1
ATOM 6300 C CA . ASN B 1 282 ? 1.999 42.438 -7.293 1 90.56 282 ASN B CA 1
ATOM 6301 C C . ASN B 1 282 ? 3.436 42.188 -6.855 1 90.56 282 ASN B C 1
ATOM 6303 O O . ASN B 1 282 ? 4.191 43.125 -6.574 1 90.56 282 ASN B O 1
ATOM 6307 N N . ALA B 1 283 ? 3.734 40.906 -6.703 1 90.38 283 ALA B N 1
ATOM 6308 C CA . ALA B 1 283 ? 5.105 40.531 -6.391 1 90.38 283 ALA B CA 1
ATOM 6309 C C . ALA B 1 283 ? 5.734 39.75 -7.547 1 90.38 283 ALA B C 1
ATOM 6311 O O . ALA B 1 283 ? 5.117 38.844 -8.109 1 90.38 283 ALA B O 1
ATOM 6312 N N . GLU B 1 284 ? 6.836 40.125 -8.062 1 86.75 284 GLU B N 1
ATOM 6313 C CA . GLU B 1 284 ? 7.586 39.438 -9.109 1 86.75 284 GLU B CA 1
ATOM 6314 C C . GLU B 1 284 ? 8.859 38.812 -8.547 1 86.75 284 GLU B C 1
ATOM 6316 O O . GLU B 1 284 ? 9.711 39.5 -7.996 1 86.75 284 GLU B O 1
ATOM 6321 N N . ILE B 1 285 ? 8.906 37.531 -8.594 1 87.5 285 ILE B N 1
ATOM 6322 C CA . ILE B 1 285 ? 10.07 36.781 -8.109 1 87.5 285 ILE B CA 1
ATOM 6323 C C . ILE B 1 285 ? 10.844 36.188 -9.289 1 87.5 285 ILE B C 1
ATOM 6325 O O . ILE B 1 285 ? 10.555 35.094 -9.719 1 87.5 285 ILE B O 1
ATOM 6329 N N . ILE B 1 286 ? 11.789 36.875 -9.867 1 77.94 286 ILE B N 1
ATOM 6330 C CA . ILE B 1 286 ? 12.562 36.469 -11.039 1 77.94 286 ILE B CA 1
ATOM 6331 C C . ILE B 1 286 ? 13.883 35.844 -10.594 1 77.94 286 ILE B C 1
ATOM 6333 O O . ILE B 1 286 ? 14.359 34.875 -11.203 1 77.94 286 ILE B O 1
ATOM 6337 N N . SER B 1 287 ? 14.43 36.344 -9.523 1 78.38 287 SER B N 1
ATOM 6338 C CA . SER B 1 287 ? 15.703 35.875 -8.977 1 78.38 287 SER B CA 1
ATOM 6339 C C . SER B 1 287 ? 15.609 35.656 -7.473 1 78.38 287 SER B C 1
ATOM 6341 O O . SER B 1 287 ? 14.68 36.156 -6.824 1 78.38 287 SER B O 1
ATOM 6343 N N . PRO B 1 288 ? 16.531 34.875 -6.938 1 79.38 288 PRO B N 1
ATOM 6344 C CA . PRO B 1 288 ? 16.578 34.719 -5.484 1 79.38 288 PRO B CA 1
ATOM 6345 C C . PRO B 1 288 ? 16.688 36.031 -4.73 1 79.38 288 PRO B C 1
ATOM 6347 O O . PRO B 1 288 ? 16.156 36.156 -3.619 1 79.38 288 PRO B O 1
ATOM 6350 N N . GLN B 1 289 ? 17.328 36.969 -5.316 1 83.38 289 GLN B N 1
ATOM 6351 C CA . GLN B 1 289 ? 17.5 38.281 -4.684 1 83.38 289 GLN B CA 1
ATOM 6352 C C . GLN B 1 289 ? 16.156 39 -4.547 1 83.38 289 GLN B C 1
ATOM 6354 O O . GLN B 1 289 ? 15.922 39.688 -3.564 1 83.38 289 GLN B O 1
ATOM 6359 N N . ASP B 1 290 ? 15.375 38.75 -5.469 1 88.06 290 ASP B N 1
ATOM 6360 C CA . ASP B 1 290 ? 14.039 39.344 -5.398 1 88.06 290 ASP B CA 1
ATOM 6361 C C . ASP B 1 290 ? 13.258 38.812 -4.203 1 88.06 290 ASP B C 1
ATOM 6363 O O . ASP B 1 290 ? 12.57 39.562 -3.51 1 88.06 290 ASP B O 1
ATOM 6367 N N . GLY B 1 291 ? 13.445 37.594 -3.971 1 88.94 291 GLY B N 1
ATOM 6368 C CA . GLY B 1 291 ? 12.766 37 -2.842 1 88.94 291 GLY B CA 1
ATOM 6369 C C . GLY B 1 291 ? 13.188 37.562 -1.504 1 88.94 291 GLY B C 1
ATOM 6370 O O . GLY B 1 291 ? 12.344 37.875 -0.663 1 88.94 291 GLY B O 1
ATOM 6371 N N . ALA B 1 292 ? 14.445 37.781 -1.416 1 88.62 292 ALA B N 1
ATOM 6372 C CA . ALA B 1 292 ? 14.984 38.312 -0.171 1 88.62 292 ALA B CA 1
ATOM 6373 C C . ALA B 1 292 ? 14.508 39.75 0.053 1 88.62 292 ALA B C 1
ATOM 6375 O O . ALA B 1 292 ? 14.188 40.125 1.18 1 88.62 292 ALA B O 1
ATOM 6376 N N . ARG B 1 293 ? 14.477 40.469 -0.972 1 89.44 293 ARG B N 1
ATOM 6377 C CA . ARG B 1 293 ? 14.023 41.875 -0.9 1 89.44 293 ARG B CA 1
ATOM 6378 C C . ARG B 1 293 ? 12.555 41.938 -0.516 1 89.44 293 ARG B C 1
ATOM 6380 O O . ARG B 1 293 ? 12.164 42.781 0.311 1 89.44 293 ARG B O 1
ATOM 6387 N N . LEU B 1 294 ? 11.852 41.125 -1.164 1 90.62 294 LEU B N 1
ATOM 6388 C CA . LEU B 1 294 ? 10.422 41.125 -0.893 1 90.62 294 LEU B CA 1
ATOM 6389 C C . LEU B 1 294 ? 10.148 40.719 0.555 1 90.62 294 LEU B C 1
ATOM 6391 O O . LEU B 1 294 ? 9.289 41.312 1.211 1 90.62 294 LEU B O 1
ATOM 6395 N N . LEU B 1 295 ? 10.906 39.812 1.068 1 91.94 295 LEU B N 1
ATOM 6396 C CA . LEU B 1 295 ? 10.703 39.312 2.426 1 91.94 295 LEU B CA 1
ATOM 6397 C C . LEU B 1 295 ? 11.086 40.375 3.453 1 91.94 295 LEU B C 1
ATOM 6399 O O . LEU B 1 295 ? 10.547 40.375 4.562 1 91.94 295 LEU B O 1
ATOM 6403 N N . GLN B 1 296 ? 11.961 41.219 3.057 1 88.88 296 GLN B N 1
ATOM 6404 C CA . GLN B 1 296 ? 12.352 42.312 3.938 1 88.88 296 GLN B CA 1
ATOM 6405 C C . GLN B 1 296 ? 11.227 43.344 4.074 1 88.88 296 GLN B C 1
ATOM 6407 O O . GLN B 1 296 ? 11.055 43.938 5.133 1 88.88 296 GLN B O 1
ATOM 6412 N N . ARG B 1 297 ? 10.531 43.438 3.035 1 88.25 297 ARG B N 1
ATOM 6413 C CA . ARG B 1 297 ? 9.414 44.375 3.041 1 88.25 297 ARG B CA 1
ATOM 6414 C C . ARG B 1 297 ? 8.234 43.812 3.832 1 88.25 297 ARG B C 1
ATOM 6416 O O . ARG B 1 297 ? 7.648 44.531 4.66 1 88.25 297 ARG B O 1
ATOM 6423 N N . SER B 1 298 ? 7.844 42.656 3.48 1 91.44 298 SER B N 1
ATOM 6424 C CA . SER B 1 298 ? 6.77 41.969 4.188 1 91.44 298 SER B CA 1
ATOM 6425 C C . SER B 1 298 ? 6.898 40.438 4.043 1 91.44 298 SER B C 1
ATOM 6427 O O . SER B 1 298 ? 7.199 39.938 2.959 1 91.44 298 SER B O 1
ATOM 6429 N N . ARG B 1 299 ? 6.602 39.812 5.125 1 94.56 299 ARG B N 1
ATOM 6430 C CA . ARG B 1 299 ? 6.699 38.375 5.109 1 94.56 299 ARG B CA 1
ATOM 6431 C C . ARG B 1 299 ? 5.363 37.75 4.742 1 94.56 299 ARG B C 1
ATOM 6433 O O . ARG B 1 299 ? 5.238 36.5 4.703 1 94.56 299 ARG B O 1
ATOM 6440 N N . VAL B 1 300 ? 4.344 38.562 4.461 1 96.88 300 VAL B N 1
ATOM 6441 C CA . VAL B 1 300 ? 3.004 38.031 4.207 1 96.88 300 VAL B CA 1
ATOM 6442 C C . VAL B 1 300 ? 2.67 38.188 2.725 1 96.88 300 VAL B C 1
ATOM 6444 O O . VAL B 1 300 ? 2.785 39.281 2.152 1 96.88 300 VAL B O 1
ATOM 6447 N N . PHE B 1 301 ? 2.307 37.094 2.143 1 97.31 301 PHE B N 1
ATOM 6448 C CA . PHE B 1 301 ? 1.933 37.062 0.735 1 97.31 301 PHE B CA 1
ATOM 6449 C C . PHE B 1 301 ? 0.545 36.438 0.565 1 97.31 301 PHE B C 1
ATOM 6451 O O . PHE B 1 301 ? 0.01 35.844 1.494 1 97.31 301 PHE B O 1
ATOM 6458 N N . GLN B 1 302 ? -0.055 36.656 -0.555 1 96.62 302 GLN B N 1
ATOM 6459 C CA . GLN B 1 302 ? -1.339 36.062 -0.913 1 96.62 302 GLN B CA 1
ATOM 6460 C C . GLN B 1 302 ? -1.283 35.438 -2.301 1 96.62 302 GLN B C 1
ATOM 6462 O O . GLN B 1 302 ? -0.693 36 -3.223 1 96.62 302 GLN B O 1
ATOM 6467 N N . GLY B 1 303 ? -1.908 34.219 -2.371 1 96.75 303 GLY B N 1
ATOM 6468 C CA . GLY B 1 303 ? -1.896 33.5 -3.635 1 96.75 303 GLY B CA 1
ATOM 6469 C C . GLY B 1 303 ? -0.583 32.812 -3.908 1 96.75 303 GLY B C 1
ATOM 6470 O O . GLY B 1 303 ? -0.016 32.188 -3.014 1 96.75 303 GLY B O 1
ATOM 6471 N N . GLY B 1 304 ? -0.229 32.719 -5.215 1 95.44 304 GLY B N 1
ATOM 6472 C CA . GLY B 1 304 ? 1.043 32.156 -5.602 1 95.44 304 GLY B CA 1
ATOM 6473 C C . GLY B 1 304 ? 0.961 30.641 -5.844 1 95.44 304 GLY B C 1
ATOM 6474 O O . GLY B 1 304 ? -0.132 30.094 -5.965 1 95.44 304 GLY B O 1
ATOM 6475 N N . ASN B 1 305 ? 2.111 30.062 -6.023 1 94.25 305 ASN B N 1
ATOM 6476 C CA . ASN B 1 305 ? 2.26 28.625 -6.25 1 94.25 305 ASN B CA 1
ATOM 6477 C C . ASN B 1 305 ? 3.551 28.094 -5.637 1 94.25 305 ASN B C 1
ATOM 6479 O O . ASN B 1 305 ? 4.324 28.844 -5.047 1 94.25 305 ASN B O 1
ATOM 6483 N N . TRP B 1 306 ? 3.766 26.812 -5.793 1 92.75 306 TRP B N 1
ATOM 6484 C CA . TRP B 1 306 ? 4.875 26.141 -5.125 1 92.75 306 TRP B CA 1
ATOM 6485 C C . TRP B 1 306 ? 6.211 26.688 -5.598 1 92.75 306 TRP B C 1
ATOM 6487 O O . TRP B 1 306 ? 7.188 26.703 -4.844 1 92.75 306 TRP B O 1
ATOM 6497 N N . GLN B 1 307 ? 6.348 27.172 -6.812 1 91.19 307 GLN B N 1
ATOM 6498 C CA . GLN B 1 307 ? 7.602 27.719 -7.312 1 91.19 307 GLN B CA 1
ATOM 6499 C C . GLN B 1 307 ? 7.977 29 -6.566 1 91.19 307 GLN B C 1
ATOM 6501 O O . GLN B 1 307 ? 9.148 29.219 -6.246 1 91.19 307 GLN B O 1
ATOM 6506 N N . HIS B 1 308 ? 6.969 29.859 -6.398 1 93.94 308 HIS B N 1
ATOM 6507 C CA . HIS B 1 308 ? 7.199 31.062 -5.609 1 93.94 308 HIS B CA 1
ATOM 6508 C C . HIS B 1 308 ? 7.699 30.703 -4.211 1 93.94 308 HIS B C 1
ATOM 6510 O O . HIS B 1 308 ? 8.633 31.344 -3.705 1 93.94 308 HIS B O 1
ATOM 6516 N N . LEU B 1 309 ? 7.035 29.703 -3.656 1 94.88 309 LEU B N 1
ATOM 6517 C CA . LEU B 1 309 ? 7.395 29.266 -2.309 1 94.88 309 LEU B CA 1
ATOM 6518 C C . LEU B 1 309 ? 8.852 28.812 -2.254 1 94.88 309 LEU B C 1
ATOM 6520 O O . LEU B 1 309 ? 9.602 29.234 -1.372 1 94.88 309 LEU B O 1
ATOM 6524 N N . HIS B 1 310 ? 9.227 27.938 -3.158 1 91.88 310 HIS B N 1
ATOM 6525 C CA . HIS B 1 310 ? 10.594 27.438 -3.201 1 91.88 310 HIS B CA 1
ATOM 6526 C C . HIS B 1 310 ? 11.594 28.562 -3.396 1 91.88 310 HIS B C 1
ATOM 6528 O O . HIS B 1 310 ? 12.672 28.562 -2.791 1 91.88 310 HIS B O 1
ATOM 6534 N N . ALA B 1 311 ? 11.25 29.516 -4.223 1 92.56 311 ALA B N 1
ATOM 6535 C CA . ALA B 1 311 ? 12.125 30.656 -4.484 1 92.56 311 ALA B CA 1
ATOM 6536 C C . ALA B 1 311 ? 12.289 31.516 -3.236 1 92.56 311 ALA B C 1
ATOM 6538 O O . ALA B 1 311 ? 13.406 31.922 -2.898 1 92.56 311 ALA B O 1
ATOM 6539 N N . LEU B 1 312 ? 11.211 31.781 -2.602 1 95.19 312 LEU B N 1
ATOM 6540 C CA . LEU B 1 312 ? 11.227 32.625 -1.415 1 95.19 312 LEU B CA 1
ATOM 6541 C C . LEU B 1 312 ? 12 31.969 -0.283 1 95.19 312 LEU B C 1
ATOM 6543 O O . LEU B 1 312 ? 12.664 32.656 0.506 1 95.19 312 LEU B O 1
ATOM 6547 N N . LEU B 1 313 ? 11.914 30.641 -0.262 1 94.44 313 LEU B N 1
ATOM 6548 C CA . LEU B 1 313 ? 12.594 29.891 0.791 1 94.44 313 LEU B CA 1
ATOM 6549 C C . LEU B 1 313 ? 14.008 29.516 0.361 1 94.44 313 LEU B C 1
ATOM 6551 O O . LEU B 1 313 ? 14.781 28.969 1.156 1 94.44 313 LEU B O 1
ATOM 6555 N N . GLN B 1 314 ? 14.32 29.688 -0.86 1 91.88 314 GLN B N 1
ATOM 6556 C CA . GLN B 1 314 ? 15.602 29.297 -1.438 1 91.88 314 GLN B CA 1
ATOM 6557 C C . GLN B 1 314 ? 15.844 27.797 -1.284 1 91.88 314 GLN B C 1
ATOM 6559 O O . GLN B 1 314 ? 16.906 27.391 -0.816 1 91.88 314 GLN B O 1
ATOM 6564 N N . LEU B 1 315 ? 14.836 27.078 -1.578 1 88.62 315 LEU B N 1
ATOM 6565 C CA . LEU B 1 315 ? 14.891 25.625 -1.504 1 88.62 315 LEU B CA 1
ATOM 6566 C C . LEU B 1 315 ? 15.344 25.031 -2.834 1 88.62 315 LEU B C 1
ATOM 6568 O O . LEU B 1 315 ? 14.789 25.375 -3.885 1 88.62 315 LEU B O 1
ATOM 6572 N N . ALA B 1 316 ? 16.312 24.141 -2.76 1 78.75 316 ALA B N 1
ATOM 6573 C CA . ALA B 1 316 ? 16.844 23.516 -3.969 1 78.75 316 ALA B CA 1
ATOM 6574 C C . ALA B 1 316 ? 16 22.297 -4.348 1 78.75 316 ALA B C 1
ATOM 6576 O O . ALA B 1 316 ? 15.898 21.953 -5.527 1 78.75 316 ALA B O 1
ATOM 6577 N N . SER B 1 317 ? 15.5 21.609 -3.318 1 81.56 317 SER B N 1
ATOM 6578 C CA . SER B 1 317 ? 14.75 20.375 -3.572 1 81.56 317 SER B CA 1
ATOM 6579 C C . SER B 1 317 ? 13.57 20.25 -2.621 1 81.56 317 SER B C 1
ATOM 6581 O O . SER B 1 317 ? 13.602 20.781 -1.506 1 81.56 317 SER B O 1
ATOM 6583 N N . GLY B 1 318 ? 12.555 19.578 -3.072 1 85.62 318 GLY B N 1
ATOM 6584 C CA . GLY B 1 318 ? 11.359 19.344 -2.273 1 85.62 318 GLY B CA 1
ATOM 6585 C C . GLY B 1 318 ? 11.625 18.531 -1.026 1 85.62 318 GLY B C 1
ATOM 6586 O O . GLY B 1 318 ? 10.914 18.656 -0.028 1 85.62 318 GLY B O 1
ATOM 6587 N N . SER B 1 319 ? 12.656 17.734 -1.037 1 85.69 319 SER B N 1
ATOM 6588 C CA . SER B 1 319 ? 12.945 16.859 0.087 1 85.69 319 SER B CA 1
ATOM 6589 C C . SER B 1 319 ? 13.438 17.641 1.296 1 85.69 319 SER B C 1
ATOM 6591 O O . SER B 1 319 ? 13.492 17.109 2.408 1 85.69 319 SER B O 1
ATOM 6593 N N . GLY B 1 320 ? 13.766 18.891 1.104 1 91.44 320 GLY B N 1
ATOM 6594 C CA . GLY B 1 320 ? 14.203 19.734 2.205 1 91.44 320 GLY B CA 1
ATOM 6595 C C . GLY B 1 320 ? 13.062 20.422 2.918 1 91.44 320 GLY B C 1
ATOM 6596 O O . GLY B 1 320 ? 13.281 21.234 3.824 1 91.44 320 GLY B O 1
ATOM 6597 N N . LEU B 1 321 ? 11.859 20.078 2.525 1 95.44 321 LEU B N 1
ATOM 6598 C CA . LEU B 1 321 ? 10.68 20.734 3.072 1 95.44 321 LEU B CA 1
ATOM 6599 C C . LEU B 1 321 ? 9.758 19.734 3.746 1 95.44 321 LEU B C 1
ATOM 6601 O O . LEU B 1 321 ? 9.469 18.672 3.18 1 95.44 321 LEU B O 1
ATOM 6605 N N . LEU B 1 322 ? 9.406 20 4.988 1 97.5 322 LEU B N 1
ATOM 6606 C CA . LEU B 1 322 ? 8.383 19.234 5.699 1 97.5 322 LEU B CA 1
ATOM 6607 C C . LEU B 1 322 ? 7.082 20.031 5.781 1 97.5 322 LEU B C 1
ATOM 6609 O O . LEU B 1 322 ? 7.055 21.125 6.344 1 97.5 322 LEU B O 1
ATOM 6613 N N . TYR B 1 323 ? 6.102 19.531 5.223 1 98.06 323 TYR B N 1
ATOM 6614 C CA . TYR B 1 323 ? 4.809 20.203 5.289 1 98.06 323 TYR B CA 1
ATOM 6615 C C . TYR B 1 323 ? 3.875 19.5 6.262 1 98.06 323 TYR B C 1
ATOM 6617 O O . TYR B 1 323 ? 3.701 18.281 6.191 1 98.06 323 TYR B O 1
ATOM 6625 N N . VAL B 1 324 ? 3.287 20.266 7.141 1 98.62 324 VAL B N 1
ATOM 6626 C CA . VAL B 1 324 ? 2.412 19.75 8.188 1 98.62 324 VAL B CA 1
ATOM 6627 C C . VAL B 1 324 ? 0.972 20.188 7.922 1 98.62 324 VAL B C 1
ATOM 6629 O O . VAL B 1 324 ? 0.683 21.375 7.832 1 98.62 324 VAL B O 1
ATOM 6632 N N . GLY B 1 325 ? 0.096 19.203 7.801 1 98.19 325 GLY B N 1
ATOM 6633 C CA . GLY B 1 325 ? -1.292 19.547 7.531 1 98.19 325 GLY B CA 1
ATOM 6634 C C . GLY B 1 325 ? -2.264 18.453 7.941 1 98.19 325 GLY B C 1
ATOM 6635 O O . GLY B 1 325 ? -1.849 17.375 8.383 1 98.19 325 GLY B O 1
ATOM 6636 N N . ASP B 1 326 ? -3.551 18.75 7.793 1 97.38 326 ASP B N 1
ATOM 6637 C CA . ASP B 1 326 ? -4.586 17.812 8.195 1 97.38 326 ASP B CA 1
ATOM 6638 C C . ASP B 1 326 ? -5.277 17.203 6.977 1 97.38 326 ASP B C 1
ATOM 6640 O O . ASP B 1 326 ? -5.871 16.125 7.062 1 97.38 326 ASP B O 1
ATOM 6644 N N . HIS B 1 327 ? -5.25 17.938 5.898 1 96.5 327 HIS B N 1
ATOM 6645 C CA . HIS B 1 327 ? -5.977 17.516 4.703 1 96.5 327 HIS B CA 1
ATOM 6646 C C . HIS B 1 327 ? -5.195 16.453 3.934 1 96.5 327 HIS B C 1
ATOM 6648 O O . HIS B 1 327 ? -4.137 16.75 3.375 1 96.5 327 HIS B O 1
ATOM 6654 N N . MET B 1 328 ? -5.754 15.305 3.811 1 94.88 328 MET B N 1
ATOM 6655 C CA . MET B 1 328 ? -5.07 14.164 3.209 1 94.88 328 MET B CA 1
ATOM 6656 C C . MET B 1 328 ? -4.684 14.469 1.763 1 94.88 328 MET B C 1
ATOM 6658 O O . MET B 1 328 ? -3.533 14.273 1.371 1 94.88 328 MET B O 1
ATOM 6662 N N . TYR B 1 329 ? -5.523 14.984 1.075 1 91.5 329 TYR B N 1
ATOM 6663 C CA . TYR B 1 329 ? -5.293 15.141 -0.356 1 91.5 329 TYR B CA 1
ATOM 6664 C C . TYR B 1 329 ? -4.41 16.359 -0.633 1 91.5 329 TYR B C 1
ATOM 6666 O O . TYR B 1 329 ? -3.34 16.219 -1.232 1 91.5 329 TYR B O 1
ATOM 6674 N N . SER B 1 330 ? -4.82 17.453 -0.165 1 91.25 330 SER B N 1
ATOM 6675 C CA . SER B 1 330 ? -4.16 18.703 -0.57 1 91.25 330 SER B CA 1
ATOM 6676 C C . SER B 1 330 ? -2.842 18.891 0.171 1 91.25 330 SER B C 1
ATOM 6678 O O . SER B 1 330 ? -1.89 19.438 -0.382 1 91.25 330 SER B O 1
ATOM 6680 N N . ASP B 1 331 ? -2.799 18.453 1.397 1 93.25 331 ASP B N 1
ATOM 6681 C CA . ASP B 1 331 ? -1.611 18.734 2.197 1 93.25 331 ASP B CA 1
ATOM 6682 C C . ASP B 1 331 ? -0.608 17.594 2.113 1 93.25 331 ASP B C 1
ATOM 6684 O O . ASP B 1 331 ? 0.599 17.797 2.25 1 93.25 331 ASP B O 1
ATOM 6688 N N . ILE B 1 332 ? -1.096 16.391 1.93 1 92.5 332 ILE B N 1
ATOM 6689 C CA . ILE B 1 332 ? -0.232 15.234 2.123 1 92.5 332 ILE B CA 1
ATOM 6690 C C . ILE B 1 332 ? 0.006 14.539 0.783 1 92.5 332 ILE B C 1
ATOM 6692 O O . ILE B 1 332 ? 1.121 14.562 0.256 1 92.5 332 ILE B O 1
ATOM 6696 N N . LEU B 1 333 ? -1.032 14.133 0.201 1 90.19 333 LEU B N 1
ATOM 6697 C CA . LEU B 1 333 ? -0.922 13.312 -1.001 1 90.19 333 LEU B CA 1
ATOM 6698 C C . LEU B 1 333 ? -0.316 14.109 -2.15 1 90.19 333 LEU B C 1
ATOM 6700 O O . LEU B 1 333 ? 0.667 13.68 -2.76 1 90.19 333 LEU B O 1
ATOM 6704 N N . ARG B 1 334 ? -0.761 15.273 -2.396 1 87.19 334 ARG B N 1
ATOM 6705 C CA . ARG B 1 334 ? -0.339 16.062 -3.551 1 87.19 334 ARG B CA 1
ATOM 6706 C C . ARG B 1 334 ? 1.067 16.609 -3.352 1 87.19 334 ARG B C 1
ATOM 6708 O O . ARG B 1 334 ? 1.872 16.625 -4.285 1 87.19 334 ARG B O 1
ATOM 6715 N N . SER B 1 335 ? 1.305 17.047 -2.15 1 89 335 SER B N 1
ATOM 6716 C CA . SER B 1 335 ? 2.627 17.594 -1.879 1 89 335 SER B CA 1
ATOM 6717 C C . SER B 1 335 ? 3.715 16.547 -2.051 1 89 335 SER B C 1
ATOM 6719 O O . SER B 1 335 ? 4.781 16.828 -2.598 1 89 335 SER B O 1
ATOM 6721 N N . LYS B 1 336 ? 3.365 15.414 -1.71 1 85.88 336 LYS B N 1
ATOM 6722 C CA . LYS B 1 336 ? 4.328 14.328 -1.804 1 85.88 336 LYS B CA 1
ATOM 6723 C C . LYS B 1 336 ? 4.48 13.852 -3.244 1 85.88 336 LYS B C 1
ATOM 6725 O O . LYS B 1 336 ? 5.598 13.766 -3.764 1 85.88 336 LYS B O 1
ATOM 6730 N N . ARG B 1 337 ? 3.445 13.562 -3.879 1 80.88 337 ARG B N 1
ATOM 6731 C CA . ARG B 1 337 ? 3.449 12.961 -5.207 1 80.88 337 ARG B CA 1
ATOM 6732 C C . ARG B 1 337 ? 3.973 13.938 -6.254 1 80.88 337 ARG B C 1
ATOM 6734 O O . ARG B 1 337 ? 4.676 13.539 -7.188 1 80.88 337 ARG B O 1
ATOM 6741 N N . THR B 1 338 ? 3.65 15.195 -6.062 1 78.12 338 THR B N 1
ATOM 6742 C CA . THR B 1 338 ? 3.963 16.172 -7.094 1 78.12 338 THR B CA 1
ATOM 6743 C C . THR B 1 338 ? 5.32 16.828 -6.828 1 78.12 338 THR B C 1
ATOM 6745 O O . THR B 1 338 ? 6.062 17.125 -7.77 1 78.12 338 THR B O 1
ATOM 6748 N N . LEU B 1 339 ? 5.605 17.016 -5.57 1 85.12 339 LEU B N 1
ATOM 6749 C CA . LEU B 1 339 ? 6.73 17.891 -5.277 1 85.12 339 LEU B CA 1
ATOM 6750 C C . LEU B 1 339 ? 7.801 17.156 -4.473 1 85.12 339 LEU B C 1
ATOM 6752 O O . LEU B 1 339 ? 8.898 17.688 -4.27 1 85.12 339 LEU B O 1
ATOM 6756 N N . GLY B 1 340 ? 7.449 16.031 -3.953 1 86.5 340 GLY B N 1
ATOM 6757 C CA . GLY B 1 340 ? 8.422 15.273 -3.18 1 86.5 340 GLY B CA 1
ATOM 6758 C C . GLY B 1 340 ? 8.656 15.836 -1.792 1 86.5 340 GLY B C 1
ATOM 6759 O O . GLY B 1 340 ? 9.703 15.617 -1.19 1 86.5 340 GLY B O 1
ATOM 6760 N N . TRP B 1 341 ? 7.723 16.656 -1.305 1 92.56 341 TRP B N 1
ATOM 6761 C CA . TRP B 1 341 ? 7.832 17.172 0.058 1 92.56 341 TRP B CA 1
ATOM 6762 C C . TRP B 1 341 ? 7.754 16.031 1.072 1 92.56 341 TRP B C 1
ATOM 6764 O O . TRP B 1 341 ? 7.188 14.977 0.786 1 92.56 341 TRP B O 1
ATOM 6774 N N . ARG B 1 342 ? 8.438 16.266 2.146 1 94.81 342 ARG B N 1
ATOM 6775 C CA . ARG B 1 342 ? 8.148 15.422 3.307 1 94.81 342 ARG B CA 1
ATOM 6776 C C . ARG B 1 342 ? 6.871 15.883 4.008 1 94.81 342 ARG B C 1
ATOM 6778 O O . ARG B 1 342 ? 6.504 17.062 3.932 1 94.81 342 ARG B O 1
ATOM 6785 N N . THR B 1 343 ? 6.211 14.906 4.656 1 97.56 343 THR B N 1
ATOM 6786 C CA . THR B 1 343 ? 4.875 15.266 5.121 1 97.56 343 THR B CA 1
ATOM 6787 C C . THR B 1 343 ? 4.652 14.781 6.551 1 97.56 343 THR B C 1
ATOM 6789 O O . THR B 1 343 ? 5.137 13.711 6.93 1 97.56 343 THR B O 1
ATOM 6792 N N . LEU B 1 344 ? 3.967 15.562 7.316 1 98.62 344 LEU B N 1
ATOM 6793 C CA . LEU B 1 344 ? 3.457 15.227 8.641 1 98.62 344 LEU B CA 1
ATOM 6794 C C . LEU B 1 344 ? 1.954 15.469 8.727 1 98.62 344 LEU B C 1
ATOM 6796 O O . LEU B 1 344 ? 1.5 16.609 8.625 1 98.62 344 LEU B O 1
ATOM 6800 N N . LEU B 1 345 ? 1.229 14.383 8.883 1 98.56 345 LEU B N 1
ATOM 6801 C CA . LEU B 1 345 ? -0.227 14.453 8.914 1 98.56 345 LEU B CA 1
ATOM 6802 C C . LEU B 1 345 ? -0.738 14.617 10.344 1 98.56 345 LEU B C 1
ATOM 6804 O O . LEU B 1 345 ? -0.309 13.891 11.242 1 98.56 345 LEU B O 1
ATOM 6808 N N . ILE B 1 346 ? -1.652 15.562 10.516 1 98.25 346 ILE B N 1
ATOM 6809 C CA . ILE B 1 346 ? -2.299 15.75 11.805 1 98.25 346 ILE B CA 1
ATOM 6810 C C . ILE B 1 346 ? -3.619 14.984 11.844 1 98.25 346 ILE B C 1
ATOM 6812 O O . ILE B 1 346 ? -4.516 15.242 11.031 1 98.25 346 ILE B O 1
ATOM 6816 N N . VAL B 1 347 ? -3.707 14.062 12.805 1 97.19 347 VAL B N 1
ATOM 6817 C CA . VAL B 1 347 ? -4.887 13.219 12.953 1 97.19 347 VAL B CA 1
ATOM 6818 C C . VAL B 1 347 ? -5.395 13.289 14.391 1 97.19 347 VAL B C 1
ATOM 6820 O O . VAL B 1 347 ? -5.133 12.391 15.195 1 97.19 347 VAL B O 1
ATOM 6823 N N . PRO B 1 348 ? -6.234 14.219 14.68 1 94.75 348 PRO B N 1
ATOM 6824 C CA . PRO B 1 348 ? -6.727 14.367 16.047 1 94.75 348 PRO B CA 1
ATOM 6825 C C . PRO B 1 348 ? -7.434 13.117 16.562 1 94.75 348 PRO B C 1
ATOM 6827 O O . PRO B 1 348 ? -7.355 12.797 17.75 1 94.75 348 PRO B O 1
ATOM 6830 N N . GLU B 1 349 ? -8.086 12.344 15.711 1 94.56 349 GLU B N 1
ATOM 6831 C CA . GLU B 1 349 ? -8.82 11.141 16.078 1 94.56 349 GLU B CA 1
ATOM 6832 C C . GLU B 1 349 ? -7.883 10.078 16.641 1 94.56 349 GLU B C 1
ATOM 6834 O O . GLU B 1 349 ? -8.328 9.164 17.344 1 94.56 349 GLU B O 1
ATOM 6839 N N . LEU B 1 350 ? -6.621 10.203 16.312 1 95.75 350 LEU B N 1
ATOM 6840 C CA . LEU B 1 350 ? -5.625 9.242 16.75 1 95.75 350 LEU B CA 1
ATOM 6841 C C . LEU B 1 350 ? -5.555 9.195 18.281 1 95.75 350 LEU B C 1
ATOM 6843 O O . LEU B 1 350 ? -5.43 8.117 18.859 1 95.75 350 LEU B O 1
ATOM 6847 N N . ARG B 1 351 ? -5.598 10.359 18.922 1 93.19 351 ARG B N 1
ATOM 6848 C CA . ARG B 1 351 ? -5.547 10.414 20.391 1 93.19 351 ARG B CA 1
ATOM 6849 C C . ARG B 1 351 ? -6.684 9.609 21 1 93.19 351 ARG B C 1
ATOM 6851 O O . ARG B 1 351 ? -6.453 8.781 21.891 1 93.19 351 ARG B O 1
ATOM 6858 N N . ASP B 1 352 ? -7.875 9.836 20.5 1 91.81 352 ASP B N 1
ATOM 6859 C CA . ASP B 1 352 ? -9.039 9.133 21.031 1 91.81 352 ASP B CA 1
ATOM 6860 C C . ASP B 1 352 ? -8.922 7.625 20.797 1 91.81 352 ASP B C 1
ATOM 6862 O O . ASP B 1 352 ? -9.289 6.828 21.656 1 91.81 352 ASP B O 1
ATOM 6866 N N . GLU B 1 353 ? -8.469 7.285 19.672 1 93.31 353 GLU B N 1
ATOM 6867 C CA . GLU B 1 353 ? -8.336 5.867 19.344 1 93.31 353 GLU B CA 1
ATOM 6868 C C . GLU B 1 353 ? -7.316 5.191 20.25 1 93.31 353 GLU B C 1
ATOM 6870 O O . GLU B 1 353 ? -7.531 4.062 20.703 1 93.31 353 GLU B O 1
ATOM 6875 N N . LEU B 1 354 ? -6.238 5.859 20.531 1 93.88 354 LEU B N 1
ATOM 6876 C CA . LEU B 1 354 ? -5.195 5.305 21.391 1 93.88 354 LEU B CA 1
ATOM 6877 C C . LEU B 1 354 ? -5.684 5.184 22.828 1 93.88 354 LEU B C 1
ATOM 6879 O O . LEU B 1 354 ? -5.402 4.191 23.5 1 93.88 354 LEU B O 1
ATOM 6883 N N . LEU B 1 355 ? -6.41 6.156 23.281 1 92.12 355 LEU B N 1
ATOM 6884 C CA . LEU B 1 355 ? -6.965 6.109 24.625 1 92.12 355 LEU B CA 1
ATOM 6885 C C . LEU B 1 355 ? -8.008 5.004 24.75 1 92.12 355 LEU B C 1
ATOM 6887 O O . LEU B 1 355 ? -8.031 4.27 25.734 1 92.12 355 LEU B O 1
ATOM 6891 N N . THR B 1 356 ? -8.867 4.867 23.734 1 93.38 356 THR B N 1
ATOM 6892 C CA . THR B 1 356 ? -9.875 3.812 23.719 1 93.38 356 THR B CA 1
ATOM 6893 C C . THR B 1 356 ? -9.219 2.436 23.703 1 93.38 356 THR B C 1
ATOM 6895 O O . THR B 1 356 ? -9.695 1.506 24.359 1 93.38 356 THR B O 1
ATOM 6898 N N . ALA B 1 357 ? -8.188 2.311 22.969 1 91.25 357 ALA B N 1
ATOM 6899 C CA . ALA B 1 357 ? -7.461 1.044 22.906 1 91.25 357 ALA B CA 1
ATOM 6900 C C . ALA B 1 357 ? -6.934 0.642 24.281 1 91.25 357 ALA B C 1
ATOM 6902 O O . ALA B 1 357 ? -6.973 -0.534 24.641 1 91.25 357 ALA B O 1
ATOM 6903 N N . GLU B 1 358 ? -6.457 1.629 24.969 1 89.25 358 GLU B N 1
ATOM 6904 C CA . GLU B 1 358 ? -5.934 1.368 26.297 1 89.25 358 GLU B CA 1
ATOM 6905 C C . GLU B 1 358 ? -7.051 0.96 27.266 1 89.25 358 GLU B C 1
ATOM 6907 O O . GLU B 1 358 ? -6.879 0.039 28.062 1 89.25 358 GLU B O 1
ATOM 6912 N N . GLU B 1 359 ? -8.156 1.587 27.094 1 90.31 359 GLU B N 1
ATOM 6913 C CA . GLU B 1 359 ? -9.281 1.349 28 1 90.31 359 GLU B CA 1
ATOM 6914 C C . GLU B 1 359 ? -9.969 0.019 27.688 1 90.31 359 GLU B C 1
ATOM 6916 O O . GLU B 1 359 ? -10.578 -0.589 28.562 1 90.31 359 GLU B O 1
ATOM 6921 N N . THR B 1 360 ? -9.875 -0.425 26.469 1 91.06 360 THR B N 1
ATOM 6922 C CA . THR B 1 360 ? -10.609 -1.611 26.047 1 91.06 360 THR B CA 1
ATOM 6923 C C . THR B 1 360 ? -9.656 -2.762 25.734 1 91.06 360 THR B C 1
ATOM 6925 O O . THR B 1 360 ? -9.906 -3.559 24.828 1 91.06 360 THR B O 1
ATOM 6928 N N . ARG B 1 361 ? -8.594 -2.799 26.359 1 89.25 361 ARG B N 1
ATOM 6929 C CA . ARG B 1 361 ? -7.609 -3.859 26.188 1 89.25 361 ARG B CA 1
ATOM 6930 C C . ARG B 1 361 ? -8.227 -5.23 26.422 1 89.25 361 ARG B C 1
ATOM 6932 O O . ARG B 1 361 ? -7.863 -6.211 25.781 1 89.25 361 ARG B O 1
ATOM 6939 N N . HIS B 1 362 ? -9.141 -5.262 27.344 1 90.06 362 HIS B N 1
ATOM 6940 C CA . HIS B 1 362 ? -9.797 -6.52 27.688 1 90.06 362 HIS B CA 1
ATOM 6941 C C . HIS B 1 362 ? -10.625 -7.039 26.516 1 90.06 362 HIS B C 1
ATOM 6943 O O . HIS B 1 362 ? -10.703 -8.25 26.297 1 90.06 362 HIS B O 1
ATOM 6949 N N . LEU B 1 363 ? -11.234 -6.145 25.797 1 89.25 363 LEU B N 1
ATOM 6950 C CA . LEU B 1 363 ? -12.008 -6.543 24.625 1 89.25 363 LEU B CA 1
ATOM 6951 C C . LEU B 1 363 ? -11.094 -7.098 23.547 1 89.25 363 LEU B C 1
ATOM 6953 O O . LEU B 1 363 ? -11.445 -8.078 22.875 1 89.25 363 LEU B O 1
ATOM 6957 N N . ALA B 1 364 ? -9.984 -6.488 23.406 1 87 364 ALA B N 1
ATOM 6958 C CA . ALA B 1 364 ? -9.016 -6.973 22.422 1 87 364 ALA B CA 1
ATOM 6959 C C . ALA B 1 364 ? -8.516 -8.367 22.797 1 87 364 ALA B C 1
ATOM 6961 O O . ALA B 1 364 ? -8.359 -9.227 21.922 1 87 364 ALA B O 1
ATOM 6962 N N . ALA B 1 365 ? -8.289 -8.555 24 1 88.94 365 ALA B N 1
ATOM 6963 C CA . ALA B 1 365 ? -7.855 -9.867 24.484 1 88.94 365 ALA B CA 1
ATOM 6964 C C . ALA B 1 365 ? -8.93 -10.922 24.234 1 88.94 365 ALA B C 1
ATOM 6966 O O . ALA B 1 365 ? -8.617 -12.062 23.875 1 88.94 365 ALA B O 1
ATOM 6967 N N . ALA B 1 366 ? -10.141 -10.508 24.438 1 89.12 366 ALA B N 1
ATOM 6968 C CA . ALA B 1 366 ? -11.258 -11.422 24.188 1 89.12 366 ALA B CA 1
ATOM 6969 C C . ALA B 1 366 ? -11.336 -11.812 22.719 1 89.12 366 ALA B C 1
ATOM 6971 O O . ALA B 1 366 ? -11.625 -12.969 22.391 1 89.12 366 ALA B O 1
ATOM 6972 N N . VAL B 1 367 ? -11.117 -10.906 21.891 1 87.88 367 VAL B N 1
ATOM 6973 C CA . VAL B 1 367 ? -11.125 -11.164 20.453 1 87.88 367 VAL B CA 1
ATOM 6974 C C . VAL B 1 367 ? -9.984 -12.109 20.094 1 87.88 367 VAL B C 1
ATOM 6976 O O . VAL B 1 367 ? -10.18 -13.07 19.344 1 87.88 367 VAL B O 1
ATOM 6979 N N . ASP B 1 368 ? -8.859 -11.852 20.625 1 86.25 368 ASP B N 1
ATOM 6980 C CA . ASP B 1 368 ? -7.707 -12.703 20.375 1 86.25 368 ASP B CA 1
ATOM 6981 C C . ASP B 1 368 ? -7.953 -14.133 20.859 1 86.25 368 ASP B C 1
ATOM 6983 O O . ASP B 1 368 ? -7.594 -15.094 20.172 1 86.25 368 ASP B O 1
ATOM 6987 N N . GLU B 1 369 ? -8.5 -14.203 21.969 1 87.81 369 GLU B N 1
ATOM 6988 C CA . GLU B 1 369 ? -8.82 -15.516 22.516 1 87.81 369 GLU B CA 1
ATOM 6989 C C . GLU B 1 369 ? -9.836 -16.25 21.656 1 87.81 369 GLU B C 1
ATOM 6991 O O . GLU B 1 369 ? -9.695 -17.453 21.406 1 87.81 369 GLU B O 1
ATOM 6996 N N . ALA B 1 370 ? -10.812 -15.516 21.266 1 88.5 370 ALA B N 1
ATOM 6997 C CA . ALA B 1 370 ? -11.828 -16.109 20.406 1 88.5 370 ALA B CA 1
ATOM 6998 C C . ALA B 1 370 ? -11.211 -16.562 19.078 1 88.5 370 ALA B C 1
ATOM 7000 O O . ALA B 1 370 ? -11.562 -17.625 18.562 1 88.5 370 ALA B O 1
ATOM 7001 N N . TYR B 1 371 ? -10.344 -15.812 18.547 1 85.25 371 TYR B N 1
ATOM 7002 C CA . TYR B 1 371 ? -9.648 -16.188 17.328 1 85.25 371 TYR B CA 1
ATOM 7003 C C . TYR B 1 371 ? -8.812 -17.453 17.547 1 85.25 371 TYR B C 1
ATOM 7005 O O . TYR B 1 371 ? -8.797 -18.344 16.688 1 85.25 371 TYR B O 1
ATOM 7013 N N . ALA B 1 372 ? -8.117 -17.516 18.641 1 85.69 372 ALA B N 1
ATOM 7014 C CA . ALA B 1 372 ? -7.27 -18.656 18.938 1 85.69 372 ALA B CA 1
ATOM 7015 C C . ALA B 1 372 ? -8.094 -19.938 19.062 1 85.69 372 ALA B C 1
ATOM 7017 O O . ALA B 1 372 ? -7.699 -20.984 18.562 1 85.69 372 ALA B O 1
ATOM 7018 N N . GLU B 1 373 ? -9.156 -19.797 19.719 1 89.31 373 GLU B N 1
ATOM 7019 C CA . GLU B 1 373 ? -10.031 -20.953 19.891 1 89.31 373 GLU B CA 1
ATOM 7020 C C . GLU B 1 373 ? -10.586 -21.422 18.547 1 89.31 373 GLU B C 1
ATOM 7022 O O . GLU B 1 373 ? -10.625 -22.625 18.266 1 89.31 373 GLU B O 1
ATOM 7027 N N . ARG B 1 374 ? -11.008 -20.5 17.812 1 88.88 374 ARG B N 1
ATOM 7028 C CA . ARG B 1 374 ? -11.539 -20.844 16.484 1 88.88 374 ARG B CA 1
ATOM 7029 C C . ARG B 1 374 ? -10.453 -21.453 15.609 1 88.88 374 ARG B C 1
ATOM 7031 O O . ARG B 1 374 ? -10.711 -22.406 14.883 1 88.88 374 ARG B O 1
ATOM 7038 N N . ALA B 1 375 ? -9.305 -20.875 15.703 1 82.69 375 ALA B N 1
ATOM 7039 C CA . ALA B 1 375 ? -8.188 -21.391 14.922 1 82.69 375 ALA B CA 1
ATOM 7040 C C . ALA B 1 375 ? -7.887 -22.844 15.289 1 82.69 375 ALA B C 1
ATOM 7042 O O . ALA B 1 375 ? -7.57 -23.656 14.414 1 82.69 375 ALA B O 1
ATOM 7043 N N . ALA B 1 376 ? -7.965 -23.156 16.531 1 86.69 376 ALA B N 1
ATOM 7044 C CA . ALA B 1 376 ? -7.719 -24.516 17 1 86.69 376 ALA B CA 1
ATOM 7045 C C . ALA B 1 376 ? -8.742 -25.5 16.406 1 86.69 376 ALA B C 1
ATOM 7047 O O . ALA B 1 376 ? -8.383 -26.594 15.984 1 86.69 376 ALA B O 1
ATOM 7048 N N . VAL B 1 377 ? -9.93 -25.062 16.406 1 89.94 377 VAL B N 1
ATOM 7049 C CA . VAL B 1 377 ? -10.992 -25.906 15.867 1 89.94 377 VAL B CA 1
ATOM 7050 C C . VAL B 1 377 ? -10.828 -26.047 14.359 1 89.94 377 VAL B C 1
ATOM 7052 O O . VAL B 1 377 ? -11.055 -27.125 13.789 1 89.94 377 VAL B O 1
ATOM 7055 N N . GLU B 1 378 ? -10.453 -25 13.727 1 84.75 378 GLU B N 1
ATOM 7056 C CA . GLU B 1 378 ? -10.234 -25.016 12.281 1 84.75 378 GLU B CA 1
ATOM 7057 C C . GLU B 1 378 ? -9.086 -25.953 11.914 1 84.75 378 GLU B C 1
ATOM 7059 O O . GLU B 1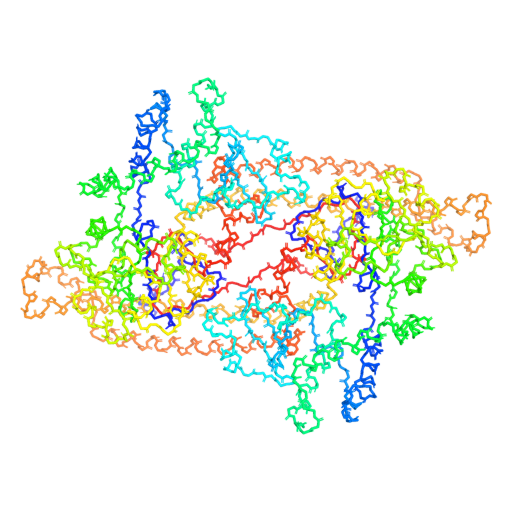 378 ? -9.148 -26.656 10.898 1 84.75 378 GLU B O 1
ATOM 7064 N N . ALA B 1 379 ? -8.07 -25.922 12.703 1 82.69 379 ALA B N 1
ATOM 7065 C CA . ALA B 1 379 ? -6.953 -26.844 12.484 1 82.69 379 ALA B CA 1
ATOM 7066 C C . ALA B 1 379 ? -7.402 -28.281 12.625 1 82.69 379 ALA B C 1
ATOM 7068 O O . ALA B 1 379 ? -7 -29.141 11.836 1 82.69 379 ALA B O 1
ATOM 7069 N N . ARG B 1 380 ? -8.195 -28.547 13.633 1 86.62 380 ARG B N 1
ATOM 7070 C CA . ARG B 1 380 ? -8.742 -29.875 13.836 1 86.62 380 ARG B CA 1
ATOM 7071 C C . ARG B 1 380 ? -9.625 -30.297 12.664 1 86.62 380 ARG B C 1
ATOM 7073 O O . ARG B 1 380 ? -9.523 -31.422 12.172 1 86.62 380 ARG B O 1
ATOM 7080 N N . LEU B 1 381 ? -10.43 -29.359 12.281 1 86.81 381 LEU B N 1
ATOM 7081 C CA . LEU B 1 381 ? -11.32 -29.609 11.148 1 86.81 381 LEU B CA 1
ATOM 7082 C C . LEU B 1 381 ? -10.516 -29.906 9.883 1 86.81 381 LEU B C 1
ATOM 7084 O O . LEU B 1 381 ? -10.859 -30.828 9.141 1 86.81 381 LEU B O 1
ATOM 7088 N N . GLN B 1 382 ? -9.492 -29.203 9.648 1 81.56 382 GLN B N 1
ATOM 7089 C CA . GLN B 1 382 ? -8.625 -29.422 8.492 1 81.56 382 GLN B CA 1
ATOM 7090 C C . GLN B 1 382 ? -8 -30.812 8.523 1 81.56 382 GLN B C 1
ATOM 7092 O O . GLN B 1 382 ? -7.969 -31.5 7.508 1 81.56 382 GLN B O 1
ATOM 7097 N N . HIS B 1 383 ? -7.555 -31.172 9.625 1 83.31 383 HIS B N 1
ATOM 7098 C CA . HIS B 1 383 ? -6.953 -32.5 9.789 1 83.31 383 HIS B CA 1
ATOM 7099 C C . HIS B 1 383 ? -7.961 -33.594 9.516 1 83.31 383 HIS B C 1
ATOM 7101 O O . HIS B 1 383 ? -7.645 -34.562 8.828 1 83.31 383 HIS B O 1
ATOM 7107 N N . LEU B 1 384 ? -9.109 -33.438 10.07 1 86.44 384 LEU B N 1
ATOM 7108 C CA . LEU B 1 384 ? -10.156 -34.438 9.883 1 86.44 384 LEU B CA 1
ATOM 7109 C C . LEU B 1 384 ? -10.562 -34.531 8.414 1 86.44 384 LEU B C 1
ATOM 7111 O O . LEU B 1 384 ? -10.766 -35.625 7.895 1 86.44 384 LEU B O 1
ATOM 7115 N N . GLU B 1 385 ? -10.648 -33.406 7.785 1 83.12 385 GLU B N 1
ATOM 7116 C CA . GLU B 1 385 ? -11.055 -33.375 6.383 1 83.12 385 GLU B CA 1
ATOM 7117 C C . GLU B 1 385 ? -9.992 -34 5.48 1 83.12 385 GLU B C 1
ATOM 7119 O O . GLU B 1 385 ? -10.312 -34.688 4.516 1 83.12 385 GLU B O 1
ATOM 7124 N N . ILE B 1 386 ? -8.766 -33.688 5.75 1 77.38 386 ILE B N 1
ATOM 7125 C CA . ILE B 1 386 ? -7.668 -34.281 4.996 1 77.38 386 ILE B CA 1
ATOM 7126 C C . ILE B 1 386 ? -7.688 -35.812 5.172 1 77.38 386 ILE B C 1
ATOM 7128 O O . ILE B 1 386 ? -7.559 -36.562 4.195 1 77.38 386 ILE B O 1
ATOM 7132 N N . ARG B 1 387 ? -7.883 -36.219 6.371 1 80.31 387 ARG B N 1
ATOM 7133 C CA . ARG B 1 387 ? -7.953 -37.656 6.66 1 80.31 387 ARG B CA 1
ATOM 7134 C C . ARG B 1 387 ? -9.125 -38.281 5.934 1 80.31 387 ARG B C 1
ATOM 7136 O O . ARG B 1 387 ? -9 -39.406 5.406 1 80.31 387 ARG B O 1
ATOM 7143 N N . ARG B 1 388 ? -10.188 -37.594 5.941 1 82.38 388 ARG B N 1
ATOM 7144 C CA . ARG B 1 388 ? -11.367 -38.125 5.25 1 82.38 388 ARG B CA 1
ATOM 7145 C C . ARG B 1 388 ? -11.102 -38.281 3.756 1 82.38 388 ARG B C 1
ATOM 7147 O O . ARG B 1 388 ? -11.461 -39.281 3.154 1 82.38 388 ARG B O 1
ATOM 7154 N N . SER B 1 389 ? -10.523 -37.25 3.172 1 75.56 389 SER B N 1
ATOM 7155 C CA . SER B 1 389 ? -10.219 -37.281 1.746 1 75.56 389 SER B CA 1
ATOM 7156 C C . SER B 1 389 ? -9.258 -38.406 1.399 1 75.56 389 SER B C 1
ATOM 7158 O O . SER B 1 389 ? -9.414 -39.062 0.372 1 75.56 389 SER B O 1
ATOM 7160 N N . GLN B 1 390 ? -8.281 -38.562 2.229 1 73.44 390 GLN B N 1
ATOM 7161 C CA . GLN B 1 390 ? -7.312 -39.625 2.018 1 73.44 390 GLN B CA 1
ATOM 7162 C C . GLN B 1 390 ? -7.988 -41 2.084 1 73.44 390 GLN B C 1
ATOM 7164 O O . GLN B 1 390 ? -7.707 -41.875 1.265 1 73.44 390 GLN B O 1
ATOM 7169 N N . LEU B 1 391 ? -8.883 -41.125 3.01 1 75.19 391 LEU B N 1
ATOM 7170 C CA . LEU B 1 391 ? -9.594 -42.375 3.162 1 75.19 391 LEU B CA 1
ATOM 7171 C C . LEU B 1 391 ? -10.516 -42.656 1.973 1 75.19 391 LEU B C 1
ATOM 7173 O O . LEU B 1 391 ? -10.688 -43.781 1.551 1 75.19 391 LEU B O 1
ATOM 7177 N N . GLU B 1 392 ? -11.086 -41.594 1.517 1 73.94 392 GLU B N 1
ATOM 7178 C CA . GLU B 1 392 ? -11.953 -41.688 0.347 1 73.94 392 GLU B CA 1
ATOM 7179 C C . GLU B 1 392 ? -11.164 -42.125 -0.891 1 73.94 392 GLU B C 1
ATOM 7181 O O . GLU B 1 392 ? -11.625 -42.938 -1.674 1 73.94 392 GLU B O 1
ATOM 7186 N N . ILE B 1 393 ? -10.023 -41.5 -1.074 1 66.25 393 ILE B N 1
ATOM 7187 C CA . ILE B 1 393 ? -9.164 -41.812 -2.205 1 66.25 393 ILE B CA 1
ATOM 7188 C C . ILE B 1 393 ? -8.703 -43.281 -2.104 1 66.25 393 ILE B C 1
ATOM 7190 O O . ILE B 1 393 ? -8.742 -44.031 -3.088 1 66.25 393 ILE B O 1
ATOM 7194 N N . ASP B 1 394 ? -8.383 -43.625 -0.973 1 64.5 394 ASP B N 1
ATOM 7195 C CA . ASP B 1 394 ? -7.941 -45 -0.744 1 64.5 394 ASP B CA 1
ATOM 7196 C C . ASP B 1 394 ? -9.07 -46 -1.021 1 64.5 394 ASP B C 1
ATOM 7198 O O . ASP B 1 394 ? -8.844 -47.062 -1.606 1 64.5 394 ASP B O 1
ATOM 7202 N N . SER B 1 395 ? -10.219 -45.562 -0.626 1 64.5 395 SER B N 1
ATOM 7203 C CA . SER B 1 395 ? -11.383 -46.438 -0.838 1 64.5 395 SER B CA 1
ATOM 7204 C C . SER B 1 395 ? -11.719 -46.562 -2.322 1 64.5 395 SER B C 1
ATOM 7206 O O . SER B 1 395 ? -12.117 -47.625 -2.785 1 64.5 395 SER B O 1
ATOM 7208 N N . GLU B 1 396 ? -11.555 -45.469 -3.02 1 59.97 396 GLU B N 1
ATOM 7209 C CA . GLU B 1 396 ? -11.82 -45.5 -4.457 1 59.97 396 GLU B CA 1
ATOM 7210 C C . GLU B 1 396 ? -10.789 -46.344 -5.203 1 59.97 396 GLU B C 1
ATOM 7212 O O . GLU B 1 396 ? -11.141 -47.062 -6.121 1 59.97 396 GLU B O 1
ATOM 7217 N N . VAL B 1 397 ? -9.625 -46.094 -4.836 1 55.69 397 VAL B N 1
ATOM 7218 C CA . VAL B 1 397 ? -8.57 -46.906 -5.441 1 55.69 397 VAL B CA 1
ATOM 7219 C C . VAL B 1 397 ? -8.836 -48.375 -5.184 1 55.69 397 VAL B C 1
ATOM 7221 O O . VAL B 1 397 ? -8.664 -49.219 -6.074 1 55.69 397 VAL B O 1
ATOM 7224 N N . GLU B 1 398 ? -9.414 -48.719 -4.043 1 55.25 398 GLU B N 1
ATOM 7225 C CA . GLU B 1 398 ? -9.781 -50.062 -3.68 1 55.25 398 GLU B CA 1
ATOM 7226 C C . GLU B 1 398 ? -10.922 -50.594 -4.551 1 55.25 398 GLU B C 1
ATOM 7228 O O . GLU B 1 398 ? -10.891 -51.719 -5.023 1 55.25 398 GLU B O 1
ATOM 7233 N N . ALA B 1 399 ? -11.844 -49.719 -4.578 1 55.66 399 ALA B N 1
ATOM 7234 C CA . ALA B 1 399 ? -13.016 -50.094 -5.375 1 55.66 399 ALA B CA 1
ATOM 7235 C C . ALA B 1 399 ? -12.625 -50.344 -6.832 1 55.66 399 ALA B C 1
ATOM 7237 O O . ALA B 1 399 ? -13.141 -51.25 -7.465 1 55.66 399 ALA B O 1
ATOM 7238 N N . LEU B 1 400 ? -11.797 -49.5 -7.297 1 51.81 400 LEU B N 1
ATOM 7239 C CA . LEU B 1 400 ? -11.328 -49.688 -8.672 1 51.81 400 LEU B CA 1
ATOM 7240 C C . LEU B 1 400 ? -10.531 -50.969 -8.828 1 51.81 400 LEU B C 1
ATOM 7242 O O . LEU B 1 400 ? -10.617 -51.625 -9.859 1 51.81 400 LEU B O 1
ATOM 7246 N N . LEU B 1 401 ? -9.844 -51.344 -7.777 1 50.97 401 LEU B N 1
ATOM 7247 C CA . LEU B 1 401 ? -9.062 -52.562 -7.809 1 50.97 401 LEU B CA 1
ATOM 7248 C C . LEU B 1 401 ? -9.961 -53.781 -7.641 1 50.97 401 LEU B C 1
ATOM 7250 O O . LEU B 1 401 ? -9.672 -54.844 -8.188 1 50.97 401 LEU B O 1
ATOM 7254 N N . GLU B 1 402 ? -10.984 -53.75 -6.766 1 51 402 GLU B N 1
ATOM 7255 C CA . GLU B 1 402 ? -11.883 -54.875 -6.496 1 51 402 GLU B CA 1
ATOM 7256 C C . GLU B 1 402 ? -12.914 -55.031 -7.605 1 51 402 GLU B C 1
ATOM 7258 O O . GLU B 1 402 ? -13.469 -56.094 -7.797 1 51 402 GLU B O 1
ATOM 7263 N N . GLY B 1 403 ? -13.375 -53.969 -8.25 1 44.66 403 GLY B N 1
ATOM 7264 C CA . GLY B 1 403 ? -14.398 -54.156 -9.266 1 44.66 403 GLY B CA 1
ATOM 7265 C C . GLY B 1 403 ? -13.93 -55 -10.438 1 44.66 403 GLY B C 1
ATOM 7266 O O . GLY B 1 403 ? -12.727 -55.188 -10.633 1 44.66 403 GLY B O 1
ATOM 7267 N N . ASP B 1 404 ? -14.828 -55.656 -11.328 1 44.47 404 ASP B N 1
ATOM 7268 C CA . ASP B 1 404 ? -14.641 -56.656 -12.367 1 44.47 404 ASP B CA 1
ATOM 7269 C C . ASP B 1 404 ? -13.523 -56.25 -13.328 1 44.47 404 ASP B C 1
ATOM 7271 O O . ASP B 1 404 ? -12.805 -57.094 -13.844 1 44.47 404 ASP B O 1
ATOM 7275 N N . GLY B 1 405 ? -13.516 -55.094 -14.023 1 42.25 405 GLY B N 1
ATOM 7276 C CA . GLY B 1 405 ? -12.562 -54.719 -15.062 1 42.25 405 GLY B CA 1
ATOM 7277 C C . GLY B 1 405 ? -11.203 -54.344 -14.523 1 42.25 405 GLY B C 1
ATOM 7278 O O . GLY B 1 405 ? -10.305 -53.969 -15.289 1 42.25 405 GLY B O 1
ATOM 7279 N N . GLY B 1 406 ? -11.008 -53.969 -13.305 1 43.38 406 GLY B N 1
ATOM 7280 C CA . GLY B 1 406 ? -9.781 -53.688 -12.562 1 43.38 406 GLY B CA 1
ATOM 7281 C C . GLY B 1 406 ? -8.992 -54.969 -12.266 1 43.38 406 GLY B C 1
ATOM 7282 O O . GLY B 1 406 ? -8.086 -54.938 -11.43 1 43.38 406 GLY B O 1
ATOM 7283 N N . ALA B 1 407 ? -9.406 -56.031 -12.633 1 41.38 407 ALA B N 1
ATOM 7284 C CA . ALA B 1 407 ? -8.797 -57.344 -12.523 1 41.38 407 ALA B CA 1
ATOM 7285 C C . ALA B 1 407 ? -7.34 -57.312 -12.984 1 41.38 407 ALA B C 1
ATOM 7287 O O . ALA B 1 407 ? -6.473 -57.969 -12.383 1 41.38 407 ALA B O 1
ATOM 7288 N N . ALA B 1 408 ? -7.113 -56.656 -14.141 1 44.03 408 ALA B N 1
ATOM 7289 C CA . ALA B 1 408 ? -5.762 -56.781 -14.688 1 44.03 408 ALA B CA 1
ATOM 7290 C C . ALA B 1 408 ? -4.754 -56.031 -13.812 1 44.03 408 ALA B C 1
ATOM 7292 O O . ALA B 1 408 ? -3.646 -56.5 -13.578 1 44.03 408 ALA B O 1
ATOM 7293 N N . LYS B 1 409 ? -4.957 -54.812 -13.328 1 44.78 409 LYS B N 1
ATOM 7294 C CA . LYS B 1 409 ? -3.965 -54.094 -12.555 1 44.78 409 LYS B CA 1
ATOM 7295 C C . LYS B 1 409 ? -3.986 -54.5 -11.086 1 44.78 409 LYS B C 1
ATOM 7297 O O . LYS B 1 409 ? -3.07 -54.188 -10.328 1 44.78 409 LYS B O 1
ATOM 7302 N N . ALA B 1 410 ? -4.93 -55.031 -10.484 1 44.62 410 ALA B N 1
ATOM 7303 C CA . ALA B 1 410 ? -5.035 -55.656 -9.18 1 44.62 410 ALA B CA 1
ATOM 7304 C C . ALA B 1 410 ? -4.16 -56.906 -9.102 1 44.62 410 ALA B C 1
ATOM 7306 O O . ALA B 1 410 ? -3.705 -57.281 -8.023 1 44.62 410 ALA B O 1
ATOM 7307 N N . GLU B 1 411 ? -4.004 -57.656 -10.133 1 44.97 411 GLU B N 1
ATOM 7308 C CA . GLU B 1 411 ? -3.123 -58.812 -10.148 1 44.97 411 GLU B CA 1
ATOM 7309 C C . GLU B 1 411 ? -1.689 -58.438 -9.797 1 44.97 411 GLU B C 1
ATOM 7311 O O . GLU B 1 411 ? -0.894 -59.281 -9.391 1 44.97 411 GLU B O 1
ATOM 7316 N N . ALA B 1 412 ? -1.324 -57.156 -10.062 1 48.16 412 ALA B N 1
ATOM 7317 C CA . ALA B 1 412 ? 0.087 -56.875 -9.828 1 48.16 412 ALA B CA 1
ATOM 7318 C C . ALA B 1 412 ? 0.335 -56.469 -8.375 1 48.16 412 ALA B C 1
ATOM 7320 O O . ALA B 1 412 ? 1.48 -56.25 -7.973 1 48.16 412 ALA B O 1
ATOM 7321 N N . LEU B 1 413 ? -0.697 -56.031 -7.578 1 48.12 413 LEU B N 1
ATOM 7322 C CA . LEU B 1 413 ? -0.294 -55.781 -6.199 1 48.12 413 LEU B CA 1
ATOM 7323 C C . LEU B 1 413 ? -0.209 -57.094 -5.41 1 48.12 413 LEU B C 1
ATOM 7325 O O . LEU B 1 413 ? -1.08 -57.938 -5.535 1 48.12 413 LEU B O 1
ATOM 7329 N N . SER B 1 414 ? 0.854 -57.406 -4.855 1 55.16 414 SER B N 1
ATOM 7330 C CA . SER B 1 414 ? 1.077 -58.594 -4.016 1 55.16 414 SER B CA 1
ATOM 7331 C C . SER B 1 414 ? 0.077 -58.625 -2.863 1 55.16 414 SER B C 1
ATOM 7333 O O . SER B 1 414 ? -0.554 -57.625 -2.537 1 55.16 414 SER B O 1
ATOM 7335 N N . GLU B 1 415 ? -0.436 -59.844 -2.363 1 53.69 415 GLU B N 1
ATOM 7336 C CA . GLU B 1 415 ? -1.283 -60.094 -1.199 1 53.69 415 GLU B CA 1
ATOM 7337 C C . GLU B 1 415 ? -0.941 -59.125 -0.062 1 53.69 415 GLU B C 1
ATOM 7339 O O . GLU B 1 415 ? -1.833 -58.625 0.638 1 53.69 415 GLU B O 1
ATOM 7344 N N . GLU B 1 416 ? 0.278 -58.781 0.084 1 57.78 416 GLU B N 1
ATOM 7345 C CA . GLU B 1 416 ? 0.797 -57.938 1.157 1 57.78 416 GLU B CA 1
ATOM 7346 C C . GLU B 1 416 ? 0.429 -56.469 0.936 1 57.78 416 GLU B C 1
ATOM 7348 O O . GLU B 1 416 ? 0.04 -55.781 1.875 1 57.78 416 GLU B O 1
ATOM 7353 N N . GLU B 1 417 ? 0.411 -56.062 -0.234 1 56 417 GLU B N 1
ATOM 7354 C CA . GLU B 1 417 ? 0.115 -54.688 -0.55 1 56 417 GLU B CA 1
ATOM 7355 C C . GLU B 1 417 ? -1.376 -54.375 -0.409 1 56 417 GLU B C 1
ATOM 7357 O O . GLU B 1 417 ? -1.761 -53.312 0.068 1 56 417 GLU B O 1
ATOM 7362 N N . ARG B 1 418 ? -2.152 -55.312 -0.783 1 52.03 418 ARG B N 1
ATOM 7363 C CA . ARG B 1 418 ? -3.598 -55.25 -0.585 1 52.03 418 ARG B CA 1
ATOM 7364 C C . ARG B 1 418 ? -3.943 -55.188 0.898 1 52.03 418 ARG B C 1
ATOM 7366 O O . ARG B 1 418 ? -4.816 -54.406 1.3 1 52.03 418 ARG B O 1
ATOM 7373 N N . ALA B 1 419 ? -3.297 -56.094 1.652 1 56.22 419 ALA B N 1
ATOM 7374 C CA . ALA B 1 419 ? -3.531 -56.125 3.094 1 56.22 419 ALA B CA 1
ATOM 7375 C C . ALA B 1 419 ? -3.18 -54.781 3.738 1 56.22 419 ALA B C 1
ATOM 7377 O O . ALA B 1 419 ? -3.912 -54.281 4.598 1 56.22 419 ALA B O 1
ATOM 7378 N N . GLU B 1 420 ? -2.197 -54.188 3.354 1 56.56 420 GLU B N 1
ATOM 7379 C CA . GLU B 1 420 ? -1.742 -52.906 3.891 1 56.56 420 GLU B CA 1
ATOM 7380 C C . GLU B 1 420 ? -2.701 -51.781 3.521 1 56.56 420 GLU B C 1
ATOM 7382 O O . GLU B 1 420 ? -2.984 -50.906 4.344 1 56.56 420 GLU B O 1
ATOM 7387 N N . LEU B 1 421 ? -3.15 -51.875 2.365 1 52.25 421 LEU B N 1
ATOM 7388 C CA . LEU B 1 421 ? -4.129 -50.906 1.914 1 52.25 421 LEU B CA 1
ATOM 7389 C C . LEU B 1 421 ? -5.43 -51.031 2.695 1 52.25 421 LEU B C 1
ATOM 7391 O O . LEU B 1 421 ? -6.023 -50.031 3.098 1 52.25 421 LEU B O 1
ATOM 7395 N N . LEU B 1 422 ? -5.906 -52.312 2.814 1 53.66 422 LEU B N 1
ATOM 7396 C CA . LEU B 1 422 ? -7.117 -52.562 3.586 1 53.66 422 LEU B CA 1
ATOM 7397 C C . LEU B 1 422 ? -6.957 -52.094 5.027 1 53.66 422 LEU B C 1
ATOM 7399 O O . LEU B 1 422 ? -7.902 -51.594 5.629 1 53.66 422 LEU B O 1
ATOM 7403 N N . GLU B 1 423 ? -5.836 -52.375 5.57 1 55.28 423 GLU B N 1
ATOM 7404 C CA . GLU B 1 423 ? -5.551 -51.969 6.945 1 55.28 423 GLU B CA 1
ATOM 7405 C C . GLU B 1 423 ? -5.566 -50.438 7.082 1 55.28 423 GLU B C 1
ATOM 7407 O O . GLU B 1 423 ? -6.035 -49.906 8.094 1 55.28 423 GLU B O 1
ATOM 7412 N N . ARG B 1 424 ? -5.09 -49.844 6.078 1 52.34 424 ARG B N 1
ATOM 7413 C CA . ARG B 1 424 ? -5.047 -48.406 6.062 1 52.34 424 ARG B CA 1
ATOM 7414 C C . ARG B 1 424 ? -6.445 -47.812 5.867 1 52.34 424 ARG B C 1
ATOM 7416 O O . ARG B 1 424 ? -6.75 -46.75 6.398 1 52.34 424 ARG B O 1
ATOM 7423 N N . LEU B 1 425 ? -7.305 -48.469 5.059 1 53.44 425 LEU B N 1
ATOM 7424 C CA . LEU B 1 425 ? -8.648 -48 4.73 1 53.44 425 LEU B CA 1
ATOM 7425 C C . LEU B 1 425 ? -9.562 -48.094 5.945 1 53.44 425 LEU B C 1
ATOM 7427 O O . LEU B 1 425 ? -10.531 -47.344 6.051 1 53.44 425 LEU B O 1
ATOM 7431 N N . GLY B 1 426 ? -9.195 -48.656 6.992 1 53 426 GLY B N 1
ATOM 7432 C CA . GLY B 1 426 ? -9.992 -48.875 8.188 1 53 426 GLY B CA 1
ATOM 7433 C C . GLY B 1 426 ? -11.406 -49.312 7.891 1 53 426 GLY B C 1
ATOM 7434 O O . GLY B 1 426 ? -11.836 -49.312 6.734 1 53 426 GLY B O 1
ATOM 7435 N N . PRO B 1 427 ? -12.227 -49.875 8.695 1 55.16 427 PRO B N 1
ATOM 7436 C CA . PRO B 1 427 ? -13.602 -50.344 8.492 1 55.16 427 PRO B CA 1
ATOM 7437 C C . PRO B 1 427 ? -14.539 -49.25 8.055 1 55.16 427 PRO B C 1
ATOM 7439 O O . PRO B 1 427 ? -14.289 -48.062 8.336 1 55.16 427 PRO B O 1
ATOM 7442 N N . PRO B 1 428 ? -15.508 -49.438 6.941 1 56.38 428 PRO B N 1
ATOM 7443 C CA . PRO B 1 428 ? -16.594 -48.5 6.57 1 56.38 428 PRO B CA 1
ATOM 7444 C C . PRO B 1 428 ? -17.031 -47.625 7.734 1 56.38 428 PRO B C 1
ATOM 7446 O O . PRO B 1 428 ? -17.406 -46.469 7.527 1 56.38 428 PRO B O 1
ATOM 7449 N N . HIS B 1 429 ? -16.938 -48.125 8.828 1 63.91 429 HIS B N 1
ATOM 7450 C CA . HIS B 1 429 ? -17.375 -47.438 10.039 1 63.91 429 HIS B CA 1
ATOM 7451 C C . HIS B 1 429 ? -16.453 -46.281 10.359 1 63.91 429 HIS B C 1
ATOM 7453 O O . HIS B 1 429 ? -16.875 -45.281 10.977 1 63.91 429 HIS B O 1
ATOM 7459 N N . ALA B 1 430 ? -15.281 -46.219 9.641 1 76.44 430 ALA B N 1
ATOM 7460 C CA . ALA B 1 430 ? -14.305 -45.188 9.922 1 76.44 430 ALA B CA 1
ATOM 7461 C C . ALA B 1 430 ? -14.695 -43.844 9.258 1 76.44 430 ALA B C 1
ATOM 7463 O O . ALA B 1 430 ? -14.555 -42.781 9.852 1 76.44 430 ALA B O 1
ATOM 7464 N N . LEU B 1 431 ? -15.305 -43.938 8.117 1 82.56 431 LEU B N 1
ATOM 7465 C CA . LEU B 1 431 ? -15.727 -42.75 7.41 1 82.56 431 LEU B CA 1
ATOM 7466 C C . LEU B 1 431 ? -16.906 -42.094 8.125 1 82.56 431 LEU B C 1
ATOM 7468 O O . LEU B 1 431 ? -16.953 -40.844 8.227 1 82.56 431 LEU B O 1
ATOM 7472 N N . ALA B 1 432 ? -17.766 -42.969 8.586 1 84.69 432 ALA B N 1
ATOM 7473 C CA . ALA B 1 432 ? -18.938 -42.469 9.297 1 84.69 432 ALA B CA 1
ATOM 7474 C C . ALA B 1 432 ? -18.516 -41.75 10.586 1 84.69 432 ALA B C 1
ATOM 7476 O O . ALA B 1 432 ? -19.062 -40.719 10.945 1 84.69 432 ALA B O 1
ATOM 7477 N N . GLU B 1 433 ? -17.625 -42.312 11.242 1 86.94 433 GLU B N 1
ATOM 7478 C CA . GLU B 1 433 ? -17.109 -41.688 12.469 1 86.94 433 GLU B CA 1
ATOM 7479 C C . GLU B 1 433 ? -16.422 -40.375 12.18 1 86.94 433 GLU B C 1
ATOM 7481 O O . GLU B 1 433 ? -16.578 -39.406 12.938 1 86.94 433 GLU B O 1
ATOM 7486 N N . LEU B 1 434 ? -15.656 -40.344 11.117 1 88.5 434 LEU B N 1
ATOM 7487 C CA . LEU B 1 434 ? -14.992 -39.125 10.727 1 88.5 434 LEU B CA 1
ATOM 7488 C C . LEU B 1 434 ? -16 -38.031 10.359 1 88.5 434 LEU B C 1
ATOM 7490 O O . LEU B 1 434 ? -15.82 -36.875 10.695 1 88.5 434 LEU B O 1
ATOM 7494 N N . ASP B 1 435 ? -17.047 -38.469 9.758 1 90 435 ASP B N 1
ATOM 7495 C CA . ASP B 1 435 ? -18.094 -37.531 9.391 1 90 435 ASP B CA 1
ATOM 7496 C C . ASP B 1 435 ? -18.766 -36.938 10.625 1 90 435 ASP B C 1
ATOM 7498 O O . ASP B 1 435 ? -19.109 -35.75 10.648 1 90 435 ASP B O 1
ATOM 7502 N N . GLU B 1 436 ? -18.938 -37.75 11.57 1 91.69 436 GLU B N 1
ATOM 7503 C CA . GLU B 1 436 ? -19.516 -37.281 12.812 1 91.69 436 GLU B CA 1
ATOM 7504 C C . GLU B 1 436 ? -18.594 -36.281 13.523 1 91.69 436 GLU B C 1
ATOM 7506 O O . GLU B 1 436 ? -19.047 -35.25 14.031 1 91.69 436 GLU B O 1
ATOM 7511 N N . ARG B 1 437 ? -17.359 -36.594 13.531 1 91.31 437 ARG B N 1
ATOM 7512 C CA . ARG B 1 437 ? -16.391 -35.688 14.156 1 91.31 437 ARG B CA 1
ATOM 7513 C C . ARG B 1 437 ? -16.281 -34.375 13.398 1 91.31 437 ARG B C 1
ATOM 7515 O O . ARG B 1 437 ? -16.125 -33.312 14.008 1 91.31 437 ARG B O 1
ATOM 7522 N N . ILE B 1 438 ? -16.328 -34.469 12.125 1 91.94 438 ILE B N 1
ATOM 7523 C CA . ILE B 1 438 ? -16.297 -33.281 11.281 1 91.94 438 ILE B CA 1
ATOM 7524 C C . ILE B 1 438 ? -17.531 -32.406 11.555 1 91.94 438 ILE B C 1
ATOM 7526 O O . ILE B 1 438 ? -17.422 -31.188 11.703 1 91.94 438 ILE B O 1
ATOM 7530 N N . ALA B 1 439 ? -18.641 -33.062 11.688 1 92.88 439 ALA B N 1
ATOM 7531 C CA . ALA B 1 439 ? -19.875 -32.344 11.977 1 92.88 439 ALA B CA 1
ATOM 7532 C C . ALA B 1 439 ? -19.797 -31.641 13.328 1 92.88 439 ALA B C 1
ATOM 7534 O O . ALA B 1 439 ? -20.25 -30.5 13.477 1 92.88 439 ALA B O 1
ATOM 7535 N N . GLU B 1 440 ? -19.25 -32.312 14.242 1 93.12 440 GLU B N 1
ATOM 7536 C CA . GLU B 1 440 ? -19.078 -31.734 15.57 1 93.12 440 GLU B CA 1
ATOM 7537 C C . GLU B 1 440 ? -18.125 -30.531 15.531 1 93.12 440 GLU B C 1
ATOM 7539 O O . GLU B 1 440 ? -18.391 -29.516 16.172 1 93.12 440 GLU B O 1
ATOM 7544 N N . ALA B 1 441 ? -17.078 -30.719 14.883 1 92.06 441 ALA B N 1
ATOM 7545 C CA . ALA B 1 441 ? -16.094 -29.641 14.758 1 92.06 441 ALA B CA 1
ATOM 7546 C C . ALA B 1 441 ? -16.703 -28.438 14.031 1 92.06 441 ALA B C 1
ATOM 7548 O O . ALA B 1 441 ? -16.422 -27.281 14.383 1 92.06 441 ALA B O 1
ATOM 7549 N N . ARG B 1 442 ? -17.5 -28.703 13.094 1 91.81 442 ARG B N 1
ATOM 7550 C CA . ARG B 1 442 ? -18.156 -27.625 12.359 1 91.81 442 ARG B CA 1
ATOM 7551 C C . ARG B 1 442 ? -19.156 -26.875 13.25 1 91.81 442 ARG B C 1
ATOM 7553 O O . ARG B 1 442 ? -19.281 -25.656 13.156 1 91.81 442 ARG B O 1
ATOM 7560 N N . ASP B 1 443 ? -19.797 -27.594 14.031 1 93.38 443 ASP B N 1
ATOM 7561 C CA . ASP B 1 443 ? -20.719 -26.969 14.969 1 93.38 443 ASP B CA 1
ATOM 7562 C C . ASP B 1 443 ? -19.969 -26.094 15.977 1 93.38 443 ASP B C 1
ATOM 7564 O O . ASP B 1 443 ? -20.406 -24.984 16.281 1 93.38 443 ASP B O 1
ATOM 7568 N N . GLN B 1 444 ? -18.938 -26.656 16.406 1 92.81 444 GLN B N 1
ATOM 7569 C CA . GLN B 1 444 ? -18.094 -25.875 17.312 1 92.81 444 GLN B CA 1
ATOM 7570 C C . GLN B 1 444 ? -17.578 -24.609 16.641 1 92.81 444 GLN B C 1
ATOM 7572 O O . GLN B 1 444 ? -17.516 -23.547 17.25 1 92.81 444 GLN B O 1
ATOM 7577 N N . GLN B 1 445 ? -17.141 -24.734 15.43 1 90.94 445 GLN B N 1
ATOM 7578 C CA . GLN B 1 445 ? -16.672 -23.609 14.641 1 90.94 445 GLN B CA 1
ATOM 7579 C C . GLN B 1 445 ? -17.75 -22.531 14.531 1 90.94 445 GLN B C 1
ATOM 7581 O O . GLN B 1 445 ? -17.453 -21.344 14.648 1 90.94 445 GLN B O 1
ATOM 7586 N N . ARG B 1 446 ? -18.922 -22.953 14.352 1 91.38 446 ARG B N 1
ATOM 7587 C CA . ARG B 1 446 ? -20.047 -22.031 14.219 1 91.38 446 ARG B CA 1
ATOM 7588 C C . ARG B 1 446 ? -20.281 -21.266 15.516 1 91.38 446 ARG B C 1
ATOM 7590 O O . ARG B 1 446 ? -20.5 -20.047 15.5 1 91.38 446 ARG B O 1
ATOM 7597 N N . VAL B 1 447 ? -20.203 -21.984 16.547 1 93.19 447 VAL B N 1
ATOM 7598 C CA . VAL B 1 447 ? -20.422 -21.359 17.859 1 93.19 447 VAL B CA 1
ATOM 7599 C C . VAL B 1 447 ? -19.312 -20.344 18.125 1 93.19 447 VAL B C 1
ATOM 7601 O O . VAL B 1 447 ? -19.578 -19.234 18.578 1 93.19 447 VAL B O 1
ATOM 7604 N N . LEU B 1 448 ? -18.156 -20.781 17.828 1 91.62 448 LEU B N 1
ATOM 7605 C CA . LEU B 1 448 ? -17.016 -19.922 18.078 1 91.62 448 LEU B CA 1
ATOM 7606 C C . LEU B 1 448 ? -17.031 -18.719 17.141 1 91.62 448 LEU B C 1
ATOM 7608 O O . LEU B 1 448 ? -16.609 -17.609 17.531 1 91.62 448 LEU B O 1
ATOM 7612 N N . SER B 1 449 ? -17.469 -18.922 15.938 1 90.88 449 SER B N 1
ATOM 7613 C CA . SER B 1 449 ? -17.594 -17.812 14.992 1 90.88 449 SER B CA 1
ATOM 7614 C C . SER B 1 449 ? -18.594 -16.781 15.477 1 90.88 449 SER B C 1
ATOM 7616 O O . SER B 1 449 ? -18.375 -15.57 15.328 1 90.88 449 SER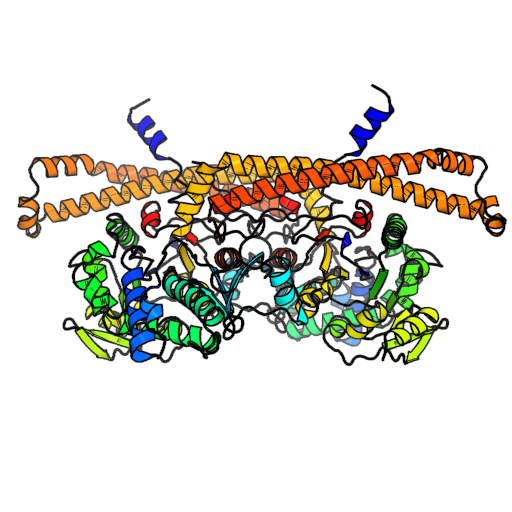 B O 1
ATOM 7618 N N . SER B 1 450 ? -19.641 -17.266 16.062 1 91.5 450 SER B N 1
ATOM 7619 C CA . SER B 1 450 ? -20.641 -16.359 16.609 1 91.5 450 SER B CA 1
ATOM 7620 C C . SER B 1 450 ? -20.078 -15.578 17.797 1 91.5 450 SER B C 1
ATOM 7622 O O . SER B 1 450 ? -20.312 -14.375 17.906 1 91.5 450 SER B O 1
ATOM 7624 N N . ALA B 1 451 ? -19.391 -16.25 18.594 1 90.88 451 ALA B N 1
ATOM 7625 C CA . ALA B 1 451 ? -18.766 -15.602 19.734 1 90.88 451 ALA B CA 1
ATOM 7626 C C . ALA B 1 451 ? -17.734 -14.562 19.281 1 90.88 451 ALA B C 1
ATOM 7628 O O . ALA B 1 451 ? -17.641 -13.484 19.875 1 90.88 451 ALA B O 1
ATOM 7629 N N . LEU B 1 452 ? -17.016 -14.891 18.359 1 90.88 452 LEU B N 1
ATOM 7630 C CA . LEU B 1 452 ? -16.031 -13.977 17.812 1 90.88 452 LEU B CA 1
ATOM 7631 C C . LEU B 1 452 ? -16.703 -12.734 17.219 1 90.88 452 LEU B C 1
ATOM 7633 O O . LEU B 1 452 ? -16.234 -11.617 17.438 1 90.88 452 LEU B O 1
ATOM 7637 N N . ASN B 1 453 ? -17.75 -12.977 16.547 1 90.19 453 ASN B N 1
ATOM 7638 C CA . ASN B 1 453 ? -18.484 -11.867 15.953 1 90.19 453 ASN B CA 1
ATOM 7639 C C . ASN B 1 453 ? -19.016 -10.914 17.031 1 90.19 453 ASN B C 1
ATOM 7641 O O . ASN B 1 453 ? -18.984 -9.695 16.844 1 90.19 453 ASN B O 1
ATOM 7645 N N . GLU B 1 454 ? -19.469 -11.469 18.047 1 90.88 454 GLU B N 1
ATOM 7646 C CA . GLU B 1 454 ? -19.953 -10.656 19.156 1 90.88 454 GLU B CA 1
ATOM 7647 C C . GLU B 1 454 ? -18.828 -9.828 19.766 1 90.88 454 GLU B C 1
ATOM 7649 O O . GLU B 1 454 ? -19.016 -8.656 20.078 1 90.88 454 GLU B O 1
ATOM 7654 N N . ALA B 1 455 ? -17.75 -10.469 19.953 1 90.81 455 ALA B N 1
ATOM 7655 C CA . ALA B 1 455 ? -16.594 -9.773 20.516 1 90.81 455 ALA B CA 1
ATOM 7656 C C . ALA B 1 455 ? -16.125 -8.656 19.578 1 90.81 455 ALA B C 1
ATOM 7658 O O . ALA B 1 455 ? -15.773 -7.566 20.047 1 90.81 455 ALA B O 1
ATOM 7659 N N . LEU B 1 456 ? -16.156 -8.953 18.375 1 90.88 456 LEU B N 1
ATOM 7660 C CA . LEU B 1 456 ? -15.75 -7.965 17.375 1 90.88 456 LEU B CA 1
ATOM 7661 C C . LEU B 1 456 ? -16.719 -6.789 17.359 1 90.88 456 LEU B C 1
ATOM 7663 O O . LEU B 1 456 ? -16.297 -5.637 17.203 1 90.88 456 LEU B O 1
ATOM 7667 N N . CYS B 1 457 ? -17.953 -7.059 17.516 1 91.06 457 CYS B N 1
ATOM 7668 C CA . CYS B 1 457 ? -18.969 -6.016 17.547 1 91.06 457 CYS B CA 1
ATOM 7669 C C . CYS B 1 457 ? -18.781 -5.102 18.75 1 91.06 457 CYS B C 1
ATOM 7671 O O . CYS B 1 457 ? -18.891 -3.879 18.625 1 91.06 457 CYS B O 1
ATOM 7673 N N . ARG B 1 458 ? -18.484 -5.656 19.844 1 91.81 458 ARG B N 1
ATOM 7674 C CA . ARG B 1 458 ? -18.266 -4.871 21.047 1 91.81 458 ARG B CA 1
ATOM 7675 C C . ARG B 1 458 ? -17.031 -3.971 20.891 1 91.81 458 ARG B C 1
ATOM 7677 O O . ARG B 1 458 ? -17.062 -2.812 21.312 1 91.81 458 ARG B O 1
ATOM 7684 N N . GLN B 1 459 ? -16.094 -4.543 20.328 1 91.12 459 GLN B N 1
ATOM 7685 C CA . GLN B 1 459 ? -14.883 -3.752 20.078 1 91.12 459 GLN B CA 1
ATOM 7686 C C . GLN B 1 459 ? -15.164 -2.621 19.094 1 91.12 459 GLN B C 1
ATOM 7688 O O . GLN B 1 459 ? -14.719 -1.489 19.297 1 91.12 459 GLN B O 1
ATOM 7693 N N . HIS B 1 460 ? -15.867 -2.963 18.094 1 92.25 460 HIS B N 1
ATOM 7694 C CA . HIS B 1 460 ? -16.25 -1.979 17.078 1 92.25 460 HIS B CA 1
ATOM 7695 C C . HIS B 1 460 ? -17 -0.809 17.719 1 92.25 460 HIS B C 1
ATOM 7697 O O . HIS B 1 460 ? -16.656 0.352 17.469 1 92.25 460 HIS B O 1
ATOM 7703 N N . GLU B 1 461 ? -17.906 -1.083 18.547 1 93.44 461 GLU B N 1
ATOM 7704 C CA . GLU B 1 461 ? -18.781 -0.081 19.141 1 93.44 461 GLU B CA 1
ATOM 7705 C C . GLU B 1 461 ? -18.031 0.764 20.172 1 93.44 461 GLU B C 1
ATOM 7707 O O . GLU B 1 461 ? -18.406 1.911 20.422 1 93.44 461 GLU B O 1
ATOM 7712 N N . ALA B 1 462 ? -17.016 0.151 20.688 1 93.94 462 ALA B N 1
ATOM 7713 C CA . ALA B 1 462 ? -16.219 0.88 21.688 1 93.94 462 ALA B CA 1
ATOM 7714 C C . ALA B 1 462 ? -15.5 2.062 21.047 1 93.94 462 ALA B C 1
ATOM 7716 O O . ALA B 1 462 ? -15.281 3.088 21.688 1 93.94 462 ALA B O 1
ATOM 7717 N N . TYR B 1 463 ? -15.156 1.946 19.844 1 94.75 463 TYR B N 1
ATOM 7718 C CA . TYR B 1 463 ? -14.461 3.025 19.156 1 94.75 463 TYR B CA 1
ATOM 7719 C C . TYR B 1 463 ? -15.445 4.016 18.547 1 94.75 463 TYR B C 1
ATOM 7721 O O . TYR B 1 463 ? -15.242 5.23 18.625 1 94.75 463 TYR B O 1
ATOM 7729 N N . HIS B 1 464 ? -16.422 3.551 17.938 1 94.69 464 HIS B N 1
ATOM 7730 C CA . HIS B 1 464 ? -17.516 4.32 17.328 1 94.69 464 HIS B CA 1
ATOM 7731 C C . HIS B 1 464 ? -18.734 3.441 17.062 1 94.69 464 HIS B C 1
ATOM 7733 O O . HIS B 1 464 ? -18.609 2.354 16.5 1 94.69 464 HIS B O 1
ATOM 7739 N N . PRO B 1 465 ? -19.797 3.896 17.422 1 93.69 465 PRO B N 1
ATOM 7740 C CA . PRO B 1 465 ? -20.969 3.039 17.312 1 93.69 465 PRO B CA 1
ATOM 7741 C C . PRO B 1 465 ? -21.297 2.674 15.859 1 93.69 465 PRO B C 1
ATOM 7743 O O . PRO B 1 465 ? -21.797 1.576 15.594 1 93.69 465 PRO B O 1
ATOM 7746 N N . ALA B 1 466 ? -21.016 3.549 14.945 1 95.19 466 ALA B N 1
ATOM 7747 C CA . ALA B 1 466 ? -21.391 3.301 13.555 1 95.19 466 ALA B CA 1
ATOM 7748 C C . ALA B 1 466 ? -20.203 2.832 12.734 1 95.19 466 ALA B C 1
ATOM 7750 O O . ALA B 1 466 ? -20.328 1.923 11.906 1 95.19 466 ALA B O 1
ATOM 7751 N N . TRP B 1 467 ? -19.031 3.426 12.945 1 96.56 467 TRP B N 1
ATOM 7752 C CA . TRP B 1 467 ? -17.984 3.297 11.938 1 96.56 467 TRP B CA 1
ATOM 7753 C C . TRP B 1 467 ? -16.766 2.566 12.508 1 96.56 467 TRP B C 1
ATOM 7755 O O . TRP B 1 467 ? -15.875 2.17 11.758 1 96.56 467 TRP B O 1
ATOM 7765 N N . GLY B 1 468 ? -16.703 2.363 13.836 1 95.5 468 GLY B N 1
ATOM 7766 C CA . GLY B 1 468 ? -15.562 1.691 14.445 1 95.5 468 GLY B CA 1
ATOM 7767 C C . GLY B 1 468 ? -14.305 2.529 14.438 1 95.5 468 GLY B C 1
ATOM 7768 O O . GLY B 1 468 ? -14.359 3.752 14.586 1 95.5 468 GLY B O 1
ATOM 7769 N N . ARG B 1 469 ? -13.164 1.931 14.32 1 95.19 469 ARG B N 1
ATOM 7770 C CA . ARG B 1 469 ? -11.875 2.609 14.336 1 95.19 469 ARG B CA 1
ATOM 7771 C C . ARG B 1 469 ? -11.656 3.389 13.039 1 95.19 469 ARG B C 1
ATOM 7773 O O . ARG B 1 469 ? -12.016 2.922 11.961 1 95.19 469 ARG B O 1
ATOM 7780 N N . LEU B 1 470 ? -11.016 4.473 13.195 1 96.75 470 LEU B N 1
ATOM 7781 C CA . LEU B 1 470 ? -10.672 5.258 12.016 1 96.75 470 LEU B CA 1
ATOM 7782 C C . LEU B 1 470 ? -9.703 4.496 11.125 1 96.75 470 LEU B C 1
ATOM 7784 O O . LEU B 1 470 ? -9.891 4.426 9.906 1 96.75 470 LEU B O 1
ATOM 7788 N N . PHE B 1 471 ? -8.727 3.844 11.719 1 97.06 471 PHE B N 1
ATOM 7789 C CA . PHE B 1 471 ? -7.594 3.312 10.977 1 97.06 471 PHE B CA 1
ATOM 7790 C C . PHE B 1 471 ? -7.855 1.874 10.547 1 97.06 471 PHE B C 1
ATOM 7792 O O . PHE B 1 471 ? -7.047 1.277 9.836 1 97.06 471 PHE B O 1
ATOM 7799 N N . LYS B 1 472 ? -9.039 1.333 10.945 1 95.5 472 LYS B N 1
ATOM 7800 C CA . LYS B 1 472 ? -9.297 -0.07 10.633 1 95.5 472 LYS B CA 1
ATOM 7801 C C . LYS B 1 472 ? -10.695 -0.26 10.055 1 95.5 472 LYS B C 1
ATOM 7803 O O . LYS B 1 472 ? -11.602 0.515 10.352 1 95.5 472 LYS B O 1
ATOM 7808 N N . THR B 1 473 ? -10.836 -1.191 9.242 1 93.69 473 THR B N 1
ATOM 7809 C CA . THR B 1 473 ? -12.078 -1.808 8.797 1 93.69 473 THR B CA 1
ATOM 7810 C C . THR B 1 473 ? -12.016 -3.326 8.945 1 93.69 473 THR B C 1
ATOM 7812 O O . THR B 1 473 ? -11.484 -4.02 8.07 1 93.69 473 THR B O 1
ATOM 7815 N N . GLY B 1 474 ? -12.609 -3.824 10.055 1 87.81 474 GLY B N 1
ATOM 7816 C CA . GLY B 1 474 ? -12.32 -5.195 10.43 1 87.81 474 GLY B CA 1
ATOM 7817 C C . GLY B 1 474 ? -10.875 -5.398 10.867 1 87.81 474 GLY B C 1
ATOM 7818 O O . GLY B 1 474 ? -10.375 -4.66 11.719 1 87.81 474 GLY B O 1
ATOM 7819 N N . ALA B 1 475 ? -10.266 -6.355 10.305 1 86.19 475 ALA B N 1
ATOM 7820 C CA . ALA B 1 475 ? -8.875 -6.652 10.633 1 86.19 475 ALA B CA 1
ATOM 7821 C C . ALA B 1 475 ? -7.918 -5.902 9.711 1 86.19 475 ALA B C 1
ATOM 7823 O O . ALA B 1 475 ? -6.73 -5.77 10.008 1 86.19 475 ALA B O 1
ATOM 7824 N N . GLN B 1 476 ? -8.453 -5.375 8.664 1 93 476 GLN B N 1
ATOM 7825 C CA . GLN B 1 476 ? -7.625 -4.695 7.676 1 93 476 GLN B CA 1
ATOM 7826 C C . GLN B 1 476 ? -7.582 -3.191 7.93 1 93 476 GLN B C 1
ATOM 7828 O O . GLN B 1 476 ? -8.484 -2.639 8.562 1 93 476 GLN B O 1
ATOM 7833 N N . ASN B 1 477 ? -6.547 -2.559 7.457 1 96.31 477 ASN B N 1
ATOM 7834 C CA . ASN B 1 477 ? -6.504 -1.101 7.477 1 96.31 477 ASN B CA 1
ATOM 7835 C C . ASN B 1 477 ? -7.637 -0.496 6.648 1 96.31 477 ASN B C 1
ATOM 7837 O O . ASN B 1 477 ? -8.023 -1.052 5.617 1 96.31 477 ASN B O 1
ATOM 7841 N N . SER B 1 478 ? -8.211 0.585 7.203 1 97.19 478 SER B N 1
ATOM 7842 C CA . SER B 1 478 ? -9.141 1.347 6.371 1 97.19 478 SER B CA 1
ATOM 7843 C C . SER B 1 478 ? -8.438 1.93 5.152 1 97.19 478 SER B C 1
ATOM 7845 O O . SER B 1 478 ? -7.203 1.989 5.109 1 97.19 478 SER B O 1
ATOM 7847 N N . ARG B 1 479 ? -9.188 2.27 4.164 1 95.25 479 ARG B N 1
ATOM 7848 C CA . ARG B 1 479 ? -8.609 2.947 3.006 1 95.25 479 ARG B CA 1
ATOM 7849 C C . ARG B 1 479 ? -7.863 4.207 3.428 1 95.25 479 ARG B C 1
ATOM 7851 O O . ARG B 1 479 ? -6.809 4.527 2.875 1 95.25 479 ARG B O 1
ATOM 7858 N N . TRP B 1 480 ? -8.445 4.93 4.379 1 95.81 480 TRP B N 1
ATOM 7859 C CA . TRP B 1 480 ? -7.816 6.129 4.922 1 95.81 480 TRP B CA 1
ATOM 7860 C C . TRP B 1 480 ? -6.465 5.801 5.543 1 95.81 480 TRP B C 1
ATOM 7862 O O . TRP B 1 480 ? -5.48 6.504 5.309 1 95.81 480 TRP B O 1
ATOM 7872 N N . ALA B 1 481 ? -6.426 4.773 6.316 1 97.25 481 ALA B N 1
ATOM 7873 C CA . ALA B 1 481 ? -5.195 4.34 6.969 1 97.25 481 ALA B CA 1
ATOM 7874 C C . ALA B 1 481 ? -4.129 3.963 5.941 1 97.25 481 ALA B C 1
ATOM 7876 O O . ALA B 1 481 ? -2.941 4.223 6.145 1 97.25 481 ALA B O 1
ATOM 7877 N N . GLN B 1 482 ? -4.562 3.283 4.941 1 95.31 482 GLN B N 1
ATOM 7878 C CA . GLN B 1 482 ? -3.637 2.926 3.871 1 95.31 482 GLN B CA 1
ATOM 7879 C C . GLN B 1 482 ? -2.998 4.168 3.258 1 95.31 482 GLN B C 1
ATOM 7881 O O . GLN B 1 482 ? -1.806 4.168 2.943 1 95.31 482 GLN B O 1
ATOM 7886 N N . GLN B 1 483 ? -3.75 5.16 3.033 1 95.06 483 GLN B N 1
ATOM 7887 C CA . GLN B 1 483 ? -3.229 6.414 2.494 1 95.06 483 GLN B CA 1
ATOM 7888 C C . GLN B 1 483 ? -2.236 7.059 3.457 1 95.06 483 GLN B C 1
ATOM 7890 O O . GLN B 1 483 ? -1.214 7.598 3.033 1 95.06 483 GLN B O 1
ATOM 7895 N N . VAL B 1 484 ? -2.582 7.039 4.703 1 97 484 VAL B N 1
ATOM 7896 C CA . VAL B 1 484 ? -1.667 7.574 5.707 1 97 484 VAL B CA 1
ATOM 7897 C C . VAL B 1 484 ? -0.319 6.867 5.609 1 97 484 VAL B C 1
ATOM 7899 O O . VAL B 1 484 ? 0.73 7.512 5.582 1 97 484 VAL B O 1
ATOM 7902 N N . GLN B 1 485 ? -0.376 5.613 5.531 1 94.5 485 GLN B N 1
ATOM 7903 C CA . GLN B 1 485 ? 0.835 4.805 5.48 1 94.5 485 GLN B CA 1
ATOM 7904 C C . GLN B 1 485 ? 1.646 5.105 4.223 1 94.5 485 GLN B C 1
ATOM 7906 O O . GLN B 1 485 ? 2.879 5.082 4.254 1 94.5 485 GLN B O 1
ATOM 7911 N N . GLU B 1 486 ? 0.997 5.367 3.221 1 91.88 486 GLU B N 1
ATOM 7912 C CA . GLU B 1 486 ? 1.659 5.523 1.929 1 91.88 486 GLU B CA 1
ATOM 7913 C C . GLU B 1 486 ? 2.191 6.941 1.746 1 91.88 486 GLU B C 1
ATOM 7915 O O . GLU B 1 486 ? 3.271 7.137 1.186 1 91.88 486 GLU B O 1
ATOM 7920 N N . TYR B 1 487 ? 1.434 7.941 2.279 1 93.88 487 TYR B N 1
ATOM 7921 C CA . TYR B 1 487 ? 1.749 9.289 1.834 1 93.88 487 TYR B CA 1
ATOM 7922 C C . TYR B 1 487 ? 2.232 10.148 2.996 1 93.88 487 TYR B C 1
ATOM 7924 O O . TYR B 1 487 ? 2.848 11.203 2.789 1 93.88 487 TYR B O 1
ATOM 7932 N N . ALA B 1 488 ? 1.892 9.812 4.172 1 97.19 488 ALA B N 1
ATOM 7933 C CA . ALA B 1 488 ? 2.387 10.57 5.32 1 97.19 488 ALA B CA 1
ATOM 7934 C C . ALA B 1 488 ? 3.701 9.992 5.832 1 97.19 488 ALA B C 1
ATOM 7936 O O . ALA B 1 488 ? 3.74 8.867 6.332 1 97.19 488 ALA B O 1
ATOM 7937 N N . CYS B 1 489 ? 4.742 10.773 5.738 1 96.88 489 CYS B N 1
ATOM 7938 C CA . CYS B 1 489 ? 5.992 10.305 6.328 1 96.88 489 CYS B CA 1
ATOM 7939 C C . CYS B 1 489 ? 5.859 10.141 7.836 1 96.88 489 CYS B C 1
ATOM 7941 O O . CYS B 1 489 ? 6.293 9.133 8.398 1 96.88 489 CYS B O 1
ATOM 7943 N N . LEU B 1 490 ? 5.277 11.133 8.422 1 98.06 490 LEU B N 1
ATOM 7944 C CA . LEU B 1 490 ? 4.961 11.164 9.844 1 98.06 490 LEU B CA 1
ATOM 7945 C C . LEU B 1 490 ? 3.482 11.477 10.07 1 98.06 490 LEU B C 1
ATOM 7947 O O . LEU B 1 490 ? 2.826 12.047 9.195 1 98.06 490 LEU B O 1
ATOM 7951 N N . TYR B 1 491 ? 2.938 11.055 11.172 1 98.19 491 TYR B N 1
ATOM 7952 C CA . TYR B 1 491 ? 1.602 11.469 11.586 1 98.19 491 TYR B CA 1
ATOM 7953 C C . TYR B 1 491 ? 1.481 11.508 13.102 1 98.19 491 TYR B C 1
ATOM 7955 O O . TYR B 1 491 ? 2.205 10.797 13.805 1 98.19 491 TYR B O 1
ATOM 7963 N N . THR B 1 492 ? 0.667 12.336 13.602 1 98.12 492 THR B N 1
ATOM 7964 C CA . THR B 1 492 ? 0.502 12.555 15.031 1 98.12 492 THR B CA 1
ATOM 7965 C C . THR B 1 492 ? -0.88 13.117 15.336 1 98.12 492 THR B C 1
ATOM 7967 O O . THR B 1 492 ? -1.608 13.516 14.43 1 98.12 492 THR B O 1
ATOM 7970 N N . SER B 1 493 ? -1.274 13.086 16.562 1 96.88 493 SER B N 1
ATOM 7971 C CA . SER B 1 493 ? -2.598 13.539 16.984 1 96.88 493 SER B CA 1
ATOM 7972 C C . SER B 1 493 ? -2.684 15.062 17.016 1 96.88 493 SER B C 1
ATOM 7974 O O . SER B 1 493 ? -3.742 15.633 16.75 1 96.88 493 SER B O 1
ATOM 7976 N N . HIS B 1 494 ? -1.558 15.672 17.375 1 97.06 494 HIS B N 1
ATOM 7977 C CA . HIS B 1 494 ? -1.527 17.125 17.5 1 97.06 494 HIS B CA 1
ATOM 7978 C C . HIS B 1 494 ? -0.176 17.688 17.078 1 97.06 494 HIS B C 1
ATOM 7980 O O . HIS B 1 494 ? 0.863 17.062 17.328 1 97.06 494 HIS B O 1
ATOM 7986 N N . VAL B 1 495 ? -0.221 18.891 16.578 1 97.81 495 VAL B N 1
ATOM 7987 C CA . VAL B 1 495 ? 0.98 19.484 16 1 97.81 495 VAL B CA 1
ATOM 7988 C C . VAL B 1 495 ? 2.002 19.75 17.109 1 97.81 495 VAL B C 1
ATOM 7990 O O . VAL B 1 495 ? 3.207 19.609 16.891 1 97.81 495 VAL B O 1
ATOM 7993 N N . THR B 1 496 ? 1.581 20.078 18.312 1 96.56 496 THR B N 1
ATOM 7994 C CA . THR B 1 496 ? 2.494 20.5 19.375 1 96.56 496 THR B CA 1
ATOM 7995 C C . THR B 1 496 ? 3.225 19.312 19.969 1 96.56 496 THR B C 1
ATOM 7997 O O . THR B 1 496 ? 4.121 19.469 20.797 1 96.56 496 THR B O 1
ATOM 8000 N N . ASN B 1 497 ? 2.828 18.078 19.531 1 95.12 497 ASN B N 1
ATOM 8001 C CA . ASN B 1 497 ? 3.602 16.906 19.953 1 95.12 497 ASN B CA 1
ATOM 8002 C C . ASN B 1 497 ? 5.055 17.016 19.5 1 95.12 497 ASN B C 1
ATOM 8004 O O . ASN B 1 497 ? 5.93 16.344 20.047 1 95.12 497 ASN B O 1
ATOM 8008 N N . LEU B 1 498 ? 5.328 17.891 18.562 1 94.19 498 LEU B N 1
ATOM 8009 C CA . LEU B 1 498 ? 6.676 18.094 18.047 1 94.19 498 LEU B CA 1
ATOM 8010 C C . LEU B 1 498 ? 7.586 18.703 19.109 1 94.19 498 LEU B C 1
ATOM 8012 O O . LEU B 1 498 ? 8.812 18.656 18.984 1 94.19 498 LEU B O 1
ATOM 8016 N N . VAL B 1 499 ? 6.988 19.328 20.172 1 89.25 499 VAL B N 1
ATOM 8017 C CA . VAL B 1 499 ? 7.762 19.953 21.234 1 89.25 499 VAL B CA 1
ATOM 8018 C C . VAL B 1 499 ? 8.609 18.922 21.953 1 89.25 499 VAL B C 1
ATOM 8020 O O . VAL B 1 499 ? 9.641 19.25 22.547 1 89.25 499 VAL B O 1
ATOM 8023 N N . GLN B 1 500 ? 8.188 17.688 21.812 1 87.19 500 GLN B N 1
ATOM 8024 C CA . GLN B 1 500 ? 8.867 16.609 22.516 1 87.19 500 GLN B CA 1
ATOM 8025 C C . GLN B 1 500 ? 10.117 16.156 21.75 1 87.19 500 GLN B C 1
ATOM 8027 O O . GLN B 1 500 ? 10.867 15.312 22.234 1 87.19 500 GLN B O 1
ATOM 8032 N N . PHE B 1 501 ? 10.375 16.781 20.609 1 88.12 501 PHE B N 1
ATOM 8033 C CA . PHE B 1 501 ? 11.477 16.344 19.766 1 88.12 501 PHE B CA 1
ATOM 8034 C C . PHE B 1 501 ? 12.391 17.516 19.422 1 88.12 501 PHE B C 1
ATOM 8036 O O . PHE B 1 501 ? 11.922 18.625 19.188 1 88.12 501 PHE B O 1
ATOM 8043 N N . ALA B 1 502 ? 13.641 17.172 19.344 1 84.06 502 ALA B N 1
ATOM 8044 C CA . ALA B 1 502 ? 14.602 18.188 18.906 1 84.06 502 ALA B CA 1
ATOM 8045 C C . ALA B 1 502 ? 14.453 18.484 17.422 1 84.06 502 ALA B C 1
ATOM 8047 O O . ALA B 1 502 ? 14.031 17.609 16.641 1 84.06 502 ALA B O 1
ATOM 8048 N N . PRO B 1 503 ? 14.812 19.641 17.016 1 87.31 503 PRO B N 1
ATOM 8049 C CA . PRO B 1 503 ? 14.648 20.047 15.609 1 87.31 503 PRO B CA 1
ATOM 8050 C C . PRO B 1 503 ? 15.547 19.25 14.664 1 87.31 503 PRO B C 1
ATOM 8052 O O . PRO B 1 503 ? 15.398 19.344 13.438 1 87.31 503 PRO B O 1
ATOM 8055 N N . ASP B 1 504 ? 16.453 18.484 15.141 1 86.12 504 ASP B N 1
ATOM 8056 C CA . ASP B 1 504 ? 17.312 17.672 14.273 1 86.12 504 ASP B CA 1
ATOM 8057 C C . ASP B 1 504 ? 17.078 16.188 14.516 1 86.12 504 ASP B C 1
ATOM 8059 O O . ASP B 1 504 ? 17.922 15.352 14.172 1 86.12 504 ASP B O 1
ATOM 8063 N N . THR B 1 505 ? 15.977 15.898 15.148 1 86.62 505 THR B N 1
ATOM 8064 C CA . THR B 1 505 ? 15.617 14.516 15.445 1 86.62 505 THR B CA 1
ATOM 8065 C C . THR B 1 505 ? 15.5 13.695 14.164 1 86.62 505 THR B C 1
ATOM 8067 O O . THR B 1 505 ? 14.977 14.18 13.156 1 86.62 505 THR B O 1
ATOM 8070 N N . SER B 1 506 ? 15.992 12.469 14.234 1 88.19 506 SER B N 1
ATOM 8071 C CA . SER B 1 506 ? 15.797 11.508 13.148 1 88.19 506 SER B CA 1
ATOM 8072 C C . SER B 1 506 ? 14.719 10.492 13.5 1 88.19 506 SER B C 1
ATOM 8074 O O . SER B 1 506 ? 14.883 9.703 14.438 1 88.19 506 SER B O 1
ATOM 8076 N N . PHE B 1 507 ? 13.641 10.531 12.75 1 91.38 507 PHE B N 1
ATOM 8077 C CA . PHE B 1 507 ? 12.57 9.562 12.938 1 91.38 507 PHE B CA 1
ATOM 8078 C C . PHE B 1 507 ? 12.852 8.281 12.148 1 91.38 507 PHE B C 1
ATOM 8080 O O . PHE B 1 507 ? 13.102 8.336 10.945 1 91.38 507 PHE B O 1
ATOM 8087 N N . ARG B 1 508 ? 12.773 7.215 12.812 1 87.81 508 ARG B N 1
ATOM 8088 C CA . ARG B 1 508 ? 13.023 5.93 12.172 1 87.81 508 ARG B CA 1
ATOM 8089 C C . ARG B 1 508 ? 11.727 5.16 11.961 1 87.81 508 ARG B C 1
ATOM 8091 O O . ARG B 1 508 ? 10.836 5.18 12.812 1 87.81 508 ARG B O 1
ATOM 8098 N N . ALA B 1 509 ? 11.711 4.52 10.867 1 89.5 509 ALA B N 1
ATOM 8099 C CA . ALA B 1 509 ? 10.547 3.689 10.586 1 89.5 509 ALA B CA 1
ATOM 8100 C C . ALA B 1 509 ? 10.727 2.277 11.133 1 89.5 509 ALA B C 1
ATOM 8102 O O . ALA B 1 509 ? 11.836 1.735 11.109 1 89.5 509 ALA B O 1
ATOM 8103 N N . LEU B 1 510 ? 9.672 1.732 11.562 1 88.31 510 LEU B N 1
ATOM 8104 C CA . LEU B 1 510 ? 9.68 0.335 11.977 1 88.31 510 LEU B CA 1
ATOM 8105 C C . LEU B 1 510 ? 9.781 -0.592 10.773 1 88.31 510 LEU B C 1
ATOM 8107 O O . LEU B 1 510 ? 9.414 -0.214 9.656 1 88.31 510 LEU B O 1
ATOM 8111 N N . SER B 1 511 ? 10.344 -1.734 11.031 1 89.12 511 SER B N 1
ATOM 8112 C CA . SER B 1 511 ? 10.398 -2.727 9.961 1 89.12 511 SER B CA 1
ATOM 8113 C C . SER B 1 511 ? 9.008 -3.121 9.492 1 89.12 511 SER B C 1
ATOM 8115 O O . SER B 1 511 ? 8.109 -3.332 10.312 1 89.12 511 SER B O 1
ATOM 8117 N N . ASP B 1 512 ? 8.852 -3.115 8.211 1 92.06 512 ASP B N 1
ATOM 8118 C CA . ASP B 1 512 ? 7.594 -3.623 7.676 1 92.06 512 ASP B CA 1
ATOM 8119 C C . ASP B 1 512 ? 7.43 -5.109 7.977 1 92.06 512 ASP B C 1
ATOM 8121 O O . ASP B 1 512 ? 8.414 -5.84 8.094 1 92.06 512 ASP B O 1
ATOM 8125 N N . LEU B 1 513 ? 6.176 -5.504 8.094 1 92.44 513 LEU B N 1
ATOM 8126 C CA . LEU B 1 513 ? 5.918 -6.906 8.391 1 92.44 513 LEU B CA 1
ATOM 8127 C C . LEU B 1 513 ? 4.965 -7.516 7.371 1 92.44 513 LEU B C 1
ATOM 8129 O O . LEU B 1 513 ? 3.902 -6.957 7.094 1 92.44 513 LEU B O 1
ATOM 8133 N N . MET B 1 514 ? 5.387 -8.602 6.812 1 94.38 514 MET B N 1
ATOM 8134 C CA . MET B 1 514 ? 4.527 -9.438 5.977 1 94.38 514 MET B CA 1
ATOM 8135 C C . MET B 1 514 ? 3.967 -10.609 6.77 1 94.38 514 MET B C 1
ATOM 8137 O O . MET B 1 514 ? 4.473 -10.93 7.848 1 94.38 514 MET B O 1
ATOM 8141 N N . PRO B 1 515 ? 2.92 -11.289 6.277 1 93.94 515 PRO B N 1
ATOM 8142 C CA . PRO B 1 515 ? 2.336 -12.414 7.02 1 93.94 515 PRO B CA 1
ATOM 8143 C C . PRO B 1 515 ? 3.369 -13.469 7.406 1 93.94 515 PRO B C 1
ATOM 8145 O O . PRO B 1 515 ? 3.334 -13.992 8.523 1 93.94 515 PRO B O 1
ATOM 8148 N N . HIS B 1 516 ? 4.344 -13.719 6.578 1 94.88 516 HIS B N 1
ATOM 8149 C CA . HIS B 1 516 ? 5.309 -14.773 6.887 1 94.88 516 HIS B CA 1
ATOM 8150 C C . HIS B 1 516 ? 6.301 -14.312 7.945 1 94.88 516 HIS B C 1
ATOM 8152 O O . HIS B 1 516 ? 6.945 -15.141 8.602 1 94.88 516 HIS B O 1
ATOM 8158 N N . ASP B 1 517 ? 6.488 -12.984 8.125 1 90.94 517 ASP B N 1
ATOM 8159 C CA . ASP B 1 517 ? 7.348 -12.461 9.18 1 90.94 517 ASP B CA 1
ATOM 8160 C C . ASP B 1 517 ? 6.75 -12.711 10.562 1 90.94 517 ASP B C 1
ATOM 8162 O O . ASP B 1 517 ? 7.457 -12.656 11.57 1 90.94 517 ASP B O 1
ATOM 8166 N N . ARG B 1 518 ? 5.461 -12.906 10.57 1 87.12 518 ARG B N 1
ATOM 8167 C CA . ARG B 1 518 ? 4.734 -13.039 11.836 1 87.12 518 ARG B CA 1
ATOM 8168 C C . ARG B 1 518 ? 4.422 -14.508 12.125 1 87.12 518 ARG B C 1
ATOM 8170 O O . ARG B 1 518 ? 3.691 -14.812 13.07 1 87.12 518 ARG B O 1
ATOM 8177 N N . ALA B 1 519 ? 4.852 -15.344 11.273 1 80.75 519 ALA B N 1
ATOM 8178 C CA . ALA B 1 519 ? 4.648 -16.766 11.492 1 80.75 519 ALA B CA 1
ATOM 8179 C C . ALA B 1 519 ? 5.473 -17.266 12.672 1 80.75 519 ALA B C 1
ATOM 8181 O O . ALA B 1 519 ? 6.609 -16.828 12.875 1 80.75 519 ALA B O 1
ATOM 8182 N N . PRO B 1 520 ? 4.863 -18.078 13.531 1 69.81 520 PRO B N 1
ATOM 8183 C CA . PRO B 1 520 ? 5.637 -18.625 14.648 1 69.81 520 PRO B CA 1
ATOM 8184 C C . PRO B 1 520 ? 6.84 -19.438 14.188 1 69.81 520 PRO B C 1
ATOM 8186 O O . PRO B 1 520 ? 6.801 -20.062 13.125 1 69.81 520 PRO B O 1
ATOM 8189 N N . PRO B 1 521 ? 7.922 -19.188 14.883 1 58.97 521 PRO B N 1
ATOM 8190 C CA . PRO B 1 521 ? 9.094 -20 14.531 1 58.97 521 PRO B CA 1
ATOM 8191 C C . PRO B 1 521 ? 8.82 -21.5 14.625 1 58.97 521 PRO B C 1
ATOM 8193 O O . PRO B 1 521 ? 7.953 -21.922 15.398 1 58.97 521 PRO B O 1
ATOM 8196 N N . ALA B 1 522 ? 9.406 -22.281 13.773 1 51.91 522 ALA B N 1
ATOM 8197 C CA . ALA B 1 522 ? 9.281 -23.734 13.828 1 51.91 522 ALA B CA 1
ATOM 8198 C C . ALA B 1 522 ? 9.883 -24.281 15.117 1 51.91 522 ALA B C 1
ATOM 8200 O O . ALA B 1 522 ? 10.844 -23.734 15.648 1 51.91 522 ALA B O 1
#

Foldseek 3Di:
DDPVVVVVVVVVDDPDPQLDWAFLAWDFLQLAAAEEEAVPCFVWNWDCVPLVCLLLQQLLCCCVPPVQAPPVSNVDDDDLFADDFQWKAQQQQQKIFFAFQVRDTQWMARQVHTDDPVVSCVPAVPDPVPHDPSDPDRMDGRQFSLCVSLVNSLSNVRVVCVVPVPRDVDGSNVSSVSSVVSSVCSVPVCSSLVVCLVPVVNITPEDPLSLVLLVLLVVLNHAYEYDYLAAPVSVCSRQCVHPNNVSCVSHLAYEYNQPPPCQEPPQPKFKWFAAPVRDTHGQDQPALVSLVVSSVRPRYMYYHHPVNVCSNSVPPAQCNYEYEYAGLVGGWVSSCVRGNHAYEHAAQLSSVVSVLCVVVVVLVVQLVVLVVVLVVLVVVLVVLVVLLVVLVVLVVVVCCCPDDVVVVVVVPPPPVRNVVSDVSNPPPVVNVVSVVVSVVSVVVSVVSVVSSVVSQQVQQVSSPNRRRRPQDDPPGGISSVVSCSVTHRMYHSHNSSCSVDRSRDIDDHDDDDDPVNPDDDD/DDPVVVVVVVVVDDPDPQLDWAFLAWDFLQLAAAEEEAVPCFVWNWDCVPLVCLLLQQLLCCCVPPVQAPPVSNVDDDDLFADDFQWKAQQQQQKIFFAFQVRDTQWMARQVHTDDPVVSCVPAVPDPVPHDPSDPDRMDGRQFSLCVSLVNSLSNVRVVCVVPVPRDVDGSNVSSVSSVVSSVCSVPVCSSLVVCLVPVVNITPEDPLSLVLLVLLVVLNHAYEYDYLAAPVSVCSRQCVHPNNVSCVSHLAYEYNQPPPCQEPPQPKFKWFQAPVRDTHGQDQPALVSLVVSSVRPRYMYYHHPVNVCSNSVPPAQCNYEYEYAGLVGGWVSSCVRGNHAYEHAAQLSSVVSVLCVVVVVLVVQLVVLVVVLVVLVVVLVVLVVLLVVLVVLVVVVCCCPDDVVVVVVVPPDPVNNVVSDVSNPPPVVNVVSVVVSVVSVVVSVVSVVSSVVSQQVQQVSSPNRRRRPQDDPPGGISSVVSCSVTHRMYHSHNSSCSVDRSRDIDDHDDDDDPVNPDDDD

Sequence (1044 aa):
MTATDVSEAAASAAIPASTNVFCNRALNLGGIQAVGFDMDYTLAEYVPETFDLLAYDGAIEKLVNTMGYPAAVLDLVYDPHAYMRGLVIDKKRGNLLKLDRHKYVKVAYHGLKRMTPEERKAIYATSFETAPAFTPPDFSTIDTAFLLVDACLFCQLVSYKDDHPDEVTKSYEQIYRDVRRAVDLCHCDGVIKDAVAVNPAKYIRSDPALATMLTALKQGGKQVFIVTNSLYDYTDVVLRHLLGASWLDYFDLVVCGARKPGFLLDPYLPIFQVRQDGSLENAEIISPQDGARLLQRSRVFQGGNWQHLHALLQLASGSGLLYVGDHMYSDILRSKRTLGWRTLLIVPELRDELLTAEETRHLAAAVDEAYAERAAVEARLQHLEIRRSQLEIDSEVEALLEGDGGAAKAEALSEEERAELLERLGPPHALAELDERIAEARDQQRVLSSALNEALCRQHEAYHPAWGRLFKTGAQNSRWAQQVQEYACLYTSHVTNLVQFAPDTSFRALSDLMPHDRAPPAMTATDVSEAAASAAIPASTNVFCNRALNLGGIQAVGFDMDYTLAEYVPETFDLLAYDGAIEKLVNTMGYPAAVLDLVYDPHAYMRGLVIDKKRGNLLKLDRHKYVKVAYHGLKRMTPEERKAIYATSFETAPAFTPPDFSTIDTAFLLVDACLFCQLVSYKDDHPDEVTKSYEQIYRDVRRAVDLCHCDGVIKDAVAVNPAKYIRSDPALATMLTALKQGGKQVFIVTNSLYDYTDVVLRHLLGASWLDYFDLVVCGARKPGFLLDPYLPIFQVRQDGSLENAEIISPQDGARLLQRSRVFQGGNWQHLHALLQLASGSGLLYVGDHMYSDILRSKRTLGWRTLLIVPELRDELLTAEETRHLAAAVDEAYAERAAVEARLQHLEIRRSQLEIDSEVEALLEGDGGAAKAEALSEEERAELLERLGPPHALAELDERIAEARDQQRVLSSALNEALCRQHEAYHPAWGRLFKTGAQNSRWAQQVQEYACLYTSHVTNLVQFAPDTSFRALSDLMPHDRAPPA

InterPro domains:
  IPR008380 HAD-superfamily hydrolase, subfamily IG, 5'-nucleotidase [PF05761] (21-518)
  IPR008380 HAD-superfamily hydrolase, subfamily IG, 5'-nucleotidase [PTHR12103] (13-517)
  IPR008380 HAD-superfamily hydrolase, subfamily IG, 5'-nucleotidase [TIGR02244] (21-362)
  IPR016695 Purine 5'-nucleotidase [PIRSF017434] (10-519)
  IPR023214 HAD superfamily [G3DSA:3.40.50.1000] (172-373)
  IPR036412 HAD-like superfamily [SSF56784] (19-518)

Secondary structure (DSSP, 8-state):
--HHHHHHHHT-----GGG-EEESS-EEGGG--EEEE-TBTTTBEE-HHHHHHHHHHHHHHHHHHHH---GGGGG----TTS--TT-EEETTTTEEEEEBTT--EEEEEETTEEPPHHHHHHHHSS-GGG-----TTTEEE--SGGGHHHHHHHHHHHHHHHH-TTT--S-HHHHHHHHHHHHHHHHHSSHHHHHHHH-HHHHEE--THHHHHHHHHHHTT-EEEEE-SS-HHHHHHHHHHHH-TTGGGG-SEEEES--TTHHHH-TT--EEEEPTTS-EEE---SSHHHHHHHHHH-SEEEE--HHHHHHHHT-S-GGGEEEEES-IIIIIIHHHHHH--EEEEE-THHHHHHHHHHHTHHHHHHHHHHHHHHHHHHHHHHHHHHHHHHHHHHHHHHHHHHSGGGHHHHTTS-HHHHHHHHHHH--THHHHHHHHHHHHHHHHHHHHHHHHHHHHHHHHHHH-TTT--SSEETTEEBHHHHHHHHH-SEEES-GGGGGGS-TT-EE-PPPP--GGGGSPP-/--HHHHHHHHTS----GGG-EEESS-EEGGG--EEEE-TBTTTBEE-HHHHHHHHHHHHHHHHHHHH---GGGGG----TTS--TT-EEETTTTEEEEEBTT--EEEEEETTEEPPHHHHHHHHSS-GGG-----TTTEEE--SGGGHHHHHHHHHHHHHHHH-TTT--S-HHHHHHHHHHHHHHHHHSSHHHHHHHH-HHHHEE--THHHHHHHHHHHTT-EEEEE-SS-HHHHHHHHHHHH-TTGGGG-SEEEES--TTHHHH-TT--EEEEPTTS-EEE---SSHHHHHHHHHH-SEEEE--HHHHHHHHT-S-GGGEEEEES-IIIIIIHHHHHH--EEEEE-THHHHHHHHHHHTHHHHHHHHHHHHHHHHHHHHHHHHHHHHHHHHHHHHHHHHHHSGGGHHHHTTS-HHHHHHHHHHH--THHHHHHHHHHHHHHHHHHHHHHHHHHHHHHHHHHH-TTT--SSEETTEEBHHHHHHHHH-SEEES-GGGGGGS-TT-EE-PPPP--GGGGSPP-